Protein 3FAC (pdb70)

InterPro domains:
  IPR006913 CENP-V/GFA domain [PF04828] (2-97)
  IPR006913 CENP-V/GFA domain [PS51891] (1-109)
  IPR011057 Mss4-like superfamily [SSF51316] (1-116)
  IPR052355 Centromere protein V-like [PTHR28620] (2-111)

Structure (mmCIF, N/CA/C/O backbone):
data_3FAC
#
_entry.id   3FAC
#
_cell.length_a   68.579
_cell.length_b   125.996
_cell.length_c   135.791
_cell.angle_alpha   90.00
_cell.angle_beta   90.00
_cell.angle_gamma   90.00
#
_symmetry.space_group_name_H-M   'P 21 21 21'
#
loop_
_entity.id
_entity.type
_entity.pdbx_description
1 polymer 'Putative uncharacterized protein'
2 water water
#
loop_
_atom_site.group_PDB
_atom_site.id
_atom_site.type_symbol
_atom_site.label_atom_id
_atom_site.label_alt_id
_atom_site.label_comp_id
_atom_site.label_asym_id
_atom_site.label_entity_id
_atom_site.label_seq_id
_atom_site.pdbx_PDB_ins_code
_atom_site.Cartn_x
_atom_site.Cartn_y
_atom_site.Cartn_z
_atom_site.occupancy
_atom_site.B_iso_or_equiv
_atom_site.auth_seq_id
_atom_site.auth_comp_id
_atom_site.auth_asym_id
_atom_site.auth_atom_id
_atom_site.pdbx_PDB_model_num
ATOM 1 N N . MET A 1 1 ? 37.686 95.132 33.875 1.00 19.12 1 MET A N 1
ATOM 2 C CA . MET A 1 1 ? 37.291 93.770 33.424 1.00 19.35 1 MET A CA 1
ATOM 3 C C . MET A 1 1 ? 38.542 93.031 32.935 1.00 19.65 1 MET A C 1
ATOM 4 O O . MET A 1 1 ? 39.235 93.491 32.024 1.00 16.20 1 MET A O 1
ATOM 9 N N . LYS A 1 2 ? 38.832 91.890 33.557 1.00 19.41 2 LYS A N 1
ATOM 10 C CA . LYS A 1 2 ? 40.007 91.093 33.214 1.00 19.33 2 LYS A CA 1
ATOM 11 C C . LYS A 1 2 ? 39.836 90.158 32.015 1.00 19.04 2 LYS A C 1
ATOM 12 O O . LYS A 1 2 ? 38.807 89.499 31.856 1.00 17.12 2 LYS A O 1
ATOM 18 N N . GLY A 1 3 ? 40.869 90.112 31.178 1.00 18.95 3 GLY A N 1
ATOM 19 C CA . GLY A 1 3 ? 40.862 89.249 30.013 1.00 18.59 3 GLY A CA 1
ATOM 20 C C . GLY A 1 3 ? 42.122 88.408 30.059 1.00 17.91 3 GLY A C 1
ATOM 21 O O . GLY A 1 3 ? 43.194 88.926 30.385 1.00 16.18 3 GLY A O 1
ATOM 22 N N . THR A 1 4 ? 42.009 87.119 29.749 1.00 15.87 4 THR A N 1
ATOM 23 C CA . THR A 1 4 ? 43.176 86.241 29.778 1.00 15.37 4 THR A CA 1
ATOM 24 C C . THR A 1 4 ? 43.075 85.121 28.755 1.00 14.61 4 THR A C 1
ATOM 25 O O . THR A 1 4 ? 42.000 84.556 28.559 1.00 13.31 4 THR A O 1
ATOM 29 N N . CYS A 1 5 ? 44.189 84.799 28.101 1.00 14.45 5 CYS A N 1
ATOM 30 C CA . CYS A 1 5 ? 44.174 83.715 27.129 1.00 14.16 5 CYS A CA 1
ATOM 31 C C . CYS A 1 5 ? 44.094 82.415 27.927 1.00 15.65 5 CYS A C 1
ATOM 32 O O . CYS A 1 5 ? 44.082 82.439 29.159 1.00 14.63 5 CYS A O 1
ATOM 35 N N . HIS A 1 6 ? 44.037 81.282 27.240 1.00 15.82 6 HIS A N 1
ATOM 36 C CA . HIS A 1 6 ? 43.942 80.013 27.944 1.00 14.86 6 HIS A CA 1
ATOM 37 C C . HIS A 1 6 ? 45.219 79.683 28.706 1.00 13.18 6 HIS A C 1
ATOM 38 O O . HIS A 1 6 ? 45.169 79.426 29.908 1.00 14.22 6 HIS A O 1
ATOM 45 N N . CYS A 1 7 ? 46.353 79.683 28.006 1.00 8.62 7 CYS A N 1
ATOM 46 C CA . CYS A 1 7 ? 47.657 79.412 28.622 1.00 7.00 7 CYS A CA 1
ATOM 47 C C . CYS A 1 7 ? 47.806 80.246 29.889 1.00 8.27 7 CYS A C 1
ATOM 48 O O . CYS A 1 7 ? 48.494 79.849 30.836 1.00 8.90 7 CYS A O 1
ATOM 51 N N . GLY A 1 8 ? 47.150 81.404 29.897 1.00 7.61 8 GLY A N 1
ATOM 52 C CA . GLY A 1 8 ? 47.225 82.295 31.039 1.00 11.54 8 GLY A CA 1
ATOM 53 C C . GLY A 1 8 ? 48.433 83.205 30.921 1.00 12.90 8 GLY A C 1
ATOM 54 O O . GLY A 1 8 ? 48.696 84.029 31.798 1.00 12.26 8 GLY A O 1
ATOM 55 N N . ALA A 1 9 ? 49.168 83.051 29.824 1.00 14.43 9 ALA A N 1
ATOM 56 C CA . ALA A 1 9 ? 50.359 83.854 29.569 1.00 16.11 9 ALA A CA 1
ATOM 57 C C . ALA A 1 9 ? 50.019 85.325 29.342 1.00 17.25 9 ALA A C 1
ATOM 58 O O . ALA A 1 9 ? 50.777 86.212 29.725 1.00 16.80 9 ALA A O 1
ATOM 60 N N . VAL A 1 10 ? 48.872 85.579 28.723 1.00 18.56 10 VAL A N 1
ATOM 61 C CA . VAL A 1 10 ? 48.471 86.947 28.423 1.00 19.27 10 VAL A CA 1
ATOM 62 C C . VAL A 1 10 ? 47.294 87.444 29.264 1.00 21.51 10 VAL A C 1
ATOM 63 O O . VAL A 1 10 ? 46.305 86.734 29.454 1.00 20.08 10 VAL A O 1
ATOM 67 N N . GLU A 1 11 ? 47.411 88.667 29.773 1.00 22.25 11 GLU A N 1
ATOM 68 C CA . GLU A 1 11 ? 46.335 89.269 30.548 1.00 23.22 11 GLU A CA 1
ATOM 69 C C . GLU A 1 11 ? 46.141 90.726 30.166 1.00 22.96 11 GLU A C 1
ATOM 70 O O . GLU A 1 11 ? 47.082 91.517 30.196 1.00 23.01 11 GLU A O 1
ATOM 76 N N . ILE A 1 12 ? 44.916 91.079 29.806 1.00 22.95 12 ILE A N 1
ATOM 77 C CA . ILE A 1 12 ? 44.618 92.451 29.443 1.00 23.14 12 ILE A CA 1
ATOM 78 C C . ILE A 1 12 ? 43.697 93.078 30.484 1.00 24.63 12 ILE A C 1
ATOM 79 O O . ILE A 1 12 ? 43.160 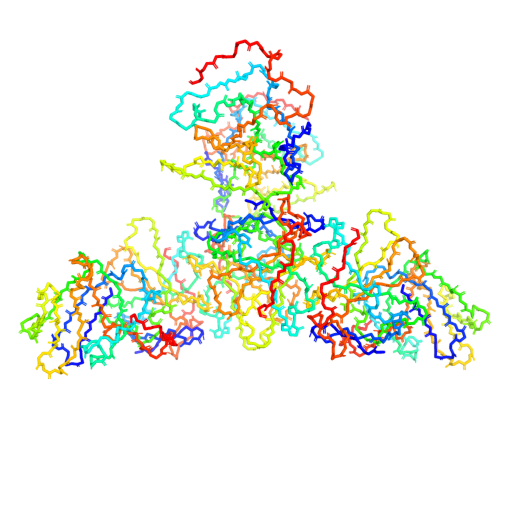92.391 31.357 1.00 25.21 12 ILE A O 1
ATOM 84 N N . GLU A 1 13 ? 43.538 94.393 30.387 1.00 26.36 13 GLU A N 1
ATOM 85 C CA . GLU A 1 13 ? 42.683 95.162 31.284 1.00 28.42 13 GLU A CA 1
ATOM 86 C C . GLU A 1 13 ? 41.910 96.068 30.335 1.00 28.19 13 GLU A C 1
ATOM 87 O O . GLU A 1 13 ? 42.447 97.066 29.856 1.00 27.56 13 GLU A O 1
ATOM 93 N N . VAL A 1 14 ? 40.658 95.723 30.049 1.00 28.28 14 VAL A N 1
ATOM 94 C CA . VAL A 1 14 ? 39.875 96.518 29.106 1.00 29.95 14 VAL A CA 1
ATOM 95 C C . VAL A 1 14 ? 38.487 96.963 29.558 1.00 30.77 14 VAL A C 1
ATOM 96 O O . VAL A 1 14 ? 37.799 96.263 30.299 1.00 31.63 14 VAL A O 1
ATOM 100 N N . GLU A 1 15 ? 38.093 98.147 29.099 1.00 32.38 15 GLU A N 1
ATOM 101 C CA . GLU A 1 15 ? 36.786 98.717 29.399 1.00 34.63 15 GLU A CA 1
ATOM 102 C C . GLU A 1 15 ? 36.011 98.726 28.089 1.00 34.73 15 GLU A C 1
ATOM 103 O O . GLU A 1 15 ? 36.428 99.371 27.125 1.00 35.23 15 GLU A O 1
ATOM 109 N N . LEU A 1 16 ? 34.893 98.009 28.049 1.00 33.87 16 LEU A N 1
ATOM 110 C CA . LEU A 1 16 ? 34.083 97.938 26.839 1.00 34.22 16 LEU A CA 1
ATOM 111 C C . LEU A 1 16 ? 33.345 99.235 26.566 1.00 35.03 16 LEU A C 1
ATOM 112 O O . LEU A 1 16 ? 32.767 99.833 27.469 1.00 35.47 16 LEU A O 1
ATOM 117 N N . LEU A 1 17 ? 33.360 99.658 25.308 1.00 35.91 17 LEU A N 1
ATOM 118 C CA . LEU A 1 17 ? 32.686 100.882 24.907 1.00 36.37 17 LEU A CA 1
ATOM 119 C C . LEU A 1 17 ? 31.200 100.843 25.232 1.00 36.42 17 LEU A C 1
ATOM 120 O O . LEU A 1 17 ? 30.700 101.683 25.977 1.00 37.75 17 LEU A O 1
ATOM 125 N N . ASN A 1 18 ? 30.495 99.870 24.667 1.00 36.94 18 ASN A N 1
ATOM 126 C CA . ASN A 1 18 ? 29.062 99.751 24.893 1.00 37.06 18 ASN A CA 1
ATOM 127 C C . ASN A 1 18 ? 28.684 98.332 25.291 1.00 36.98 18 ASN A C 1
ATOM 128 O O . ASN A 1 18 ? 27.855 97.692 24.646 1.00 37.34 18 ASN A O 1
ATOM 133 N N . GLY A 1 19 ? 29.304 97.847 26.360 1.00 37.99 19 GLY A N 1
ATOM 134 C CA . GLY A 1 19 ? 29.028 96.507 26.840 1.00 38.31 19 GLY A CA 1
ATOM 135 C C . GLY A 1 19 ? 29.046 95.443 25.762 1.00 39.14 19 GLY A C 1
ATOM 136 O O . GLY A 1 19 ? 29.817 95.516 24.803 1.00 39.93 19 GLY A O 1
ATOM 137 N N . PHE A 1 20 ? 28.179 94.451 25.925 1.00 39.93 20 PHE A N 1
ATOM 138 C CA . PHE A 1 20 ? 28.068 93.338 24.989 1.00 41.11 20 PHE A CA 1
ATOM 139 C C . PHE A 1 20 ? 26.903 93.559 24.039 1.00 40.97 20 PHE A C 1
ATOM 140 O O . PHE A 1 20 ? 26.670 92.766 23.129 1.00 40.29 20 PHE A O 1
ATOM 148 N N . ALA A 1 21 ? 26.179 94.648 24.262 1.00 42.29 21 ALA A N 1
ATOM 149 C CA . ALA A 1 21 ? 25.025 94.994 23.448 1.00 43.87 21 ALA A CA 1
ATOM 150 C C . ALA A 1 21 ? 25.265 94.854 21.948 1.00 44.71 21 ALA A C 1
ATOM 151 O O . ALA A 1 21 ? 24.349 94.506 21.203 1.00 45.72 21 ALA A O 1
ATOM 153 N N . ASP A 1 22 ? 26.491 95.117 21.505 1.00 46.03 22 ASP A N 1
ATOM 154 C CA . ASP A 1 22 ? 26.803 95.034 20.082 1.00 48.44 22 ASP A CA 1
ATOM 155 C C . ASP A 1 22 ? 27.819 93.967 19.687 1.00 48.30 22 ASP A C 1
ATOM 156 O O . ASP A 1 22 ? 28.556 94.142 18.717 1.00 48.18 22 ASP A O 1
ATOM 161 N N . ALA A 1 23 ? 27.855 92.862 20.425 1.00 48.53 23 ALA A N 1
ATOM 162 C CA . ALA A 1 23 ? 28.783 91.777 20.116 1.00 48.73 23 ALA A CA 1
ATOM 163 C C . ALA A 1 23 ? 28.364 91.116 18.803 1.00 48.77 23 ALA A C 1
ATOM 164 O O . ALA A 1 23 ? 27.335 90.445 18.737 1.00 48.29 23 ALA A O 1
ATOM 166 N N . ARG A 1 24 ? 29.168 91.310 17.762 1.00 49.49 24 ARG A N 1
ATOM 167 C CA . ARG A 1 24 ? 28.868 90.748 16.447 1.00 49.95 24 ARG A CA 1
ATOM 168 C C . ARG A 1 24 ? 29.850 89.647 16.044 1.00 48.43 24 ARG A C 1
ATOM 169 O O . ARG A 1 24 ? 30.497 89.037 16.896 1.00 48.17 24 ARG A O 1
ATOM 177 N N . ARG A 1 25 ? 29.963 89.406 14.739 1.00 46.82 25 ARG A N 1
ATOM 178 C CA . ARG A 1 25 ? 30.852 88.368 14.221 1.00 44.33 25 ARG A CA 1
ATOM 179 C C . ARG A 1 25 ? 31.225 88.589 12.755 1.00 42.09 25 ARG A C 1
ATOM 180 O O . ARG A 1 25 ? 30.464 88.221 11.863 1.00 43.34 25 ARG A O 1
ATOM 188 N N . CYS A 1 26 ? 32.388 89.186 12.502 1.00 38.92 26 CYS A N 1
ATOM 189 C CA . CYS A 1 26 ? 32.834 89.416 11.128 1.00 35.25 26 CYS A CA 1
ATOM 190 C C . CYS A 1 26 ? 32.924 88.047 10.464 1.00 35.56 26 CYS A C 1
ATOM 191 O O . CYS A 1 26 ? 33.398 87.089 11.073 1.00 35.28 26 CYS A O 1
ATOM 194 N N . ASP A 1 27 ? 32.451 87.945 9.228 1.00 35.09 27 ASP A N 1
ATOM 195 C CA . ASP A 1 27 ? 32.500 86.670 8.528 1.00 34.48 27 ASP A CA 1
ATOM 196 C C . ASP A 1 27 ? 33.443 86.720 7.333 1.00 33.57 27 ASP A C 1
ATOM 197 O O . ASP A 1 27 ? 33.335 85.907 6.418 1.00 33.76 27 ASP A O 1
ATOM 202 N N . CYS A 1 28 ? 34.366 87.679 7.342 1.00 32.00 28 CYS A N 1
ATOM 203 C CA . CYS A 1 28 ? 35.331 87.795 6.257 1.00 30.51 28 CYS A CA 1
ATOM 204 C C . CYS A 1 28 ? 36.197 86.532 6.253 1.00 30.73 28 CYS A C 1
ATOM 205 O O . CYS A 1 28 ? 36.113 85.715 7.174 1.00 31.26 28 CYS A O 1
ATOM 208 N N . SER A 1 29 ? 37.025 86.368 5.226 1.00 29.87 29 SER A N 1
ATOM 209 C CA . SER A 1 29 ? 37.875 85.183 5.125 1.00 28.31 29 SER A CA 1
ATOM 210 C C . SER A 1 29 ? 38.684 84.895 6.394 1.00 27.09 29 SER A C 1
ATOM 211 O O . SER A 1 29 ? 38.911 83.736 6.738 1.00 26.60 29 SER A O 1
ATOM 214 N N . PHE A 1 30 ? 39.113 85.943 7.090 1.00 25.13 30 PHE A N 1
ATOM 215 C CA . PHE A 1 30 ? 39.897 85.767 8.307 1.00 24.55 30 PHE A CA 1
ATOM 216 C C . PHE A 1 30 ? 39.040 85.586 9.559 1.00 24.90 30 PHE A C 1
ATOM 217 O O . PHE A 1 30 ? 39.196 84.605 10.289 1.00 25.58 30 PHE A O 1
ATOM 225 N N . CYS A 1 31 ? 38.141 86.529 9.810 1.00 24.23 31 CYS A N 1
ATOM 226 C CA . CYS A 1 31 ? 37.292 86.458 10.991 1.00 24.43 31 CYS A CA 1
ATOM 227 C C . CYS A 1 31 ? 36.474 85.171 11.038 1.00 24.35 31 CYS A C 1
ATOM 228 O O . CYS A 1 31 ? 36.279 84.593 12.106 1.00 21.10 31 CYS A O 1
ATOM 231 N N . ARG A 1 32 ? 36.003 84.714 9.882 1.00 25.40 32 ARG A N 1
ATOM 232 C CA . ARG A 1 32 ? 35.222 83.485 9.829 1.00 24.99 32 ARG A CA 1
ATOM 233 C C . ARG A 1 32 ? 36.082 82.341 10.351 1.00 25.06 32 ARG A C 1
ATOM 234 O O . ARG A 1 32 ? 35.569 81.380 10.930 1.00 24.39 32 ARG A O 1
ATOM 242 N N . ARG A 1 33 ? 37.391 82.446 10.132 1.00 23.93 33 ARG A N 1
ATOM 243 C CA . ARG A 1 33 ? 38.332 81.429 10.591 1.00 23.67 33 ARG A CA 1
ATOM 244 C C . ARG A 1 33 ? 38.640 81.568 12.087 1.00 23.37 33 ARG A C 1
ATOM 245 O O . ARG A 1 33 ? 38.907 80.573 12.760 1.00 21.80 33 ARG A O 1
ATOM 253 N N . ARG A 1 34 ? 38.612 82.796 12.602 1.00 23.79 34 ARG A N 1
ATOM 254 C CA . ARG A 1 34 ? 38.839 83.033 14.029 1.00 24.35 34 ARG A CA 1
ATOM 255 C C . ARG A 1 34 ? 37.681 82.357 14.762 1.00 25.16 34 ARG A C 1
ATOM 256 O O . ARG A 1 34 ? 37.885 81.488 15.609 1.00 25.83 34 ARG A O 1
ATOM 264 N N . GLY A 1 35 ? 36.463 82.784 14.424 1.00 25.26 35 GLY A N 1
ATOM 265 C CA . GLY A 1 35 ? 35.262 82.227 15.022 1.00 25.98 35 GLY A CA 1
ATOM 266 C C . GLY A 1 35 ? 34.797 82.890 16.307 1.00 26.30 35 GLY A C 1
ATOM 267 O O . GLY A 1 35 ? 33.744 82.541 16.847 1.00 26.63 35 GLY A O 1
ATOM 268 N N . ALA A 1 36 ? 35.564 83.859 16.794 1.00 25.98 36 ALA A N 1
ATOM 269 C CA . ALA A 1 36 ? 35.228 84.542 18.036 1.00 25.02 36 ALA A CA 1
ATOM 270 C C . ALA A 1 36 ? 34.160 85.624 17.913 1.00 24.42 36 ALA A C 1
ATOM 271 O O . ALA A 1 36 ? 33.862 86.106 16.824 1.00 23.82 36 ALA A O 1
ATOM 273 N N . ILE A 1 37 ? 33.584 85.984 19.055 1.00 26.05 37 ILE A N 1
ATOM 274 C CA . ILE A 1 37 ? 32.570 87.030 19.145 1.00 25.80 37 ILE A CA 1
ATOM 275 C C . ILE A 1 37 ? 33.293 88.228 19.751 1.00 26.61 37 ILE A C 1
ATOM 276 O O . ILE A 1 37 ? 33.873 88.122 20.833 1.00 27.26 37 ILE A O 1
ATOM 281 N N . ALA A 1 38 ? 33.269 89.363 19.061 1.00 26.52 38 ALA A N 1
ATOM 282 C CA . ALA A 1 38 ? 33.958 90.546 19.555 1.00 26.83 38 ALA A CA 1
ATOM 283 C C . ALA A 1 38 ? 33.051 91.656 20.083 1.00 27.98 38 ALA A C 1
ATOM 284 O O . ALA A 1 38 ? 31.839 91.658 19.856 1.00 26.79 38 ALA A O 1
ATOM 286 N N . ALA A 1 39 ? 33.671 92.590 20.799 1.00 29.14 39 ALA A N 1
ATOM 287 C CA . ALA A 1 39 ? 33.005 93.753 21.379 1.00 29.12 39 ALA A CA 1
ATOM 288 C C . ALA A 1 39 ? 34.020 94.890 21.292 1.00 29.70 39 ALA A C 1
ATOM 289 O O . ALA A 1 39 ? 35.214 94.666 21.474 1.00 29.64 39 ALA A O 1
ATOM 291 N N . THR A 1 40 ? 33.551 96.102 21.017 1.00 30.38 40 THR A N 1
ATOM 292 C CA . THR A 1 40 ? 34.440 97.254 20.867 1.00 32.29 40 THR A CA 1
ATOM 293 C C . THR A 1 40 ? 35.046 97.807 22.161 1.00 32.77 40 THR A C 1
ATOM 294 O O . THR A 1 40 ? 34.578 97.511 23.258 1.00 31.75 40 THR A O 1
ATOM 298 N N . ALA A 1 41 ? 36.100 98.609 22.009 1.00 33.68 41 ALA A N 1
ATOM 299 C CA . ALA A 1 41 ? 36.788 99.245 23.129 1.00 34.37 41 ALA A CA 1
ATOM 300 C C . ALA A 1 41 ? 37.727 100.347 22.626 1.00 35.38 41 ALA A C 1
ATOM 301 O O . ALA A 1 41 ? 38.539 100.117 21.733 1.00 34.56 41 ALA A O 1
ATOM 303 N N . ARG A 1 42 ? 37.610 101.544 23.197 1.00 36.38 42 ARG A N 1
ATOM 304 C CA . ARG A 1 42 ? 38.460 102.665 22.800 1.00 37.64 42 ARG A CA 1
ATOM 305 C C . ARG A 1 42 ? 39.928 102.306 23.018 1.00 37.94 42 ARG A C 1
ATOM 306 O O . ARG A 1 42 ? 40.253 101.532 23.919 1.00 37.75 42 ARG A O 1
ATOM 314 N N . LEU A 1 43 ? 40.809 102.873 22.197 1.00 37.57 43 LEU A N 1
ATOM 315 C CA . LEU A 1 43 ? 42.244 102.617 22.313 1.00 37.31 43 LEU A CA 1
ATOM 316 C C . LEU A 1 43 ? 42.745 102.873 23.726 1.00 36.58 43 LEU A C 1
ATOM 317 O O . LEU A 1 43 ? 43.553 102.110 24.258 1.00 36.69 43 LEU A O 1
ATOM 322 N N . SER A 1 44 ? 42.268 103.959 24.325 1.00 35.08 44 SER A N 1
ATOM 323 C CA . SER A 1 44 ? 42.673 104.325 25.676 1.00 33.18 44 SER A CA 1
ATOM 324 C C . SER A 1 44 ? 41.948 103.532 26.763 1.00 31.60 44 SER A C 1
ATOM 325 O O . SER A 1 44 ? 42.068 103.844 27.947 1.00 31.36 44 SER A O 1
ATOM 328 N N . ASP A 1 45 ? 41.198 102.506 26.366 1.00 29.27 45 ASP A N 1
ATOM 329 C CA . ASP A 1 45 ? 40.489 101.682 27.338 1.00 28.37 45 ASP A CA 1
ATOM 330 C C . ASP A 1 45 ? 41.068 100.272 27.446 1.00 27.35 45 ASP A C 1
ATOM 331 O O . ASP A 1 45 ? 40.600 99.468 28.250 1.00 26.85 45 ASP A O 1
ATOM 336 N N . LEU A 1 46 ? 42.087 99.971 26.646 1.00 24.57 46 LEU A N 1
ATOM 337 C CA . LEU A 1 46 ? 42.700 98.646 26.676 1.00 23.64 46 LEU A CA 1
ATOM 338 C C . LEU A 1 46 ? 44.175 98.707 27.070 1.00 23.29 46 LEU A C 1
ATOM 339 O O . LEU A 1 46 ? 44.957 99.469 26.504 1.00 23.91 46 LEU A O 1
ATOM 344 N N . ARG A 1 47 ? 44.546 97.883 28.043 1.00 23.26 47 ARG A N 1
ATOM 345 C CA . ARG A 1 47 ? 45.910 97.840 28.542 1.00 23.96 47 ARG A CA 1
ATOM 346 C C . ARG A 1 47 ? 46.392 96.396 28.722 1.00 23.00 47 ARG A C 1
ATOM 347 O O . ARG A 1 47 ? 45.751 95.601 29.406 1.00 23.49 47 ARG A O 1
ATOM 355 N N . VAL A 1 48 ? 47.518 96.064 28.098 1.00 22.84 48 VAL A N 1
ATOM 356 C CA . VAL A 1 48 ? 48.096 94.727 28.202 1.00 21.16 48 VAL A CA 1
ATOM 357 C C . VAL A 1 48 ? 48.816 94.602 29.544 1.00 22.27 48 VAL A C 1
ATOM 358 O O . VAL A 1 48 ? 49.881 95.181 29.748 1.00 21.66 48 VAL A O 1
ATOM 362 N N . VAL A 1 49 ? 48.222 93.839 30.456 1.00 23.14 49 VAL A N 1
ATOM 363 C CA . VAL A 1 49 ? 48.771 93.648 31.795 1.00 23.51 49 VAL A CA 1
ATOM 364 C C . VAL A 1 49 ? 50.050 92.813 31.815 1.00 25.18 49 VAL A C 1
ATOM 365 O O . VAL A 1 49 ? 51.049 93.210 32.421 1.00 25.05 49 VAL A O 1
ATOM 369 N N . ARG A 1 50 ? 50.016 91.655 31.163 1.00 25.3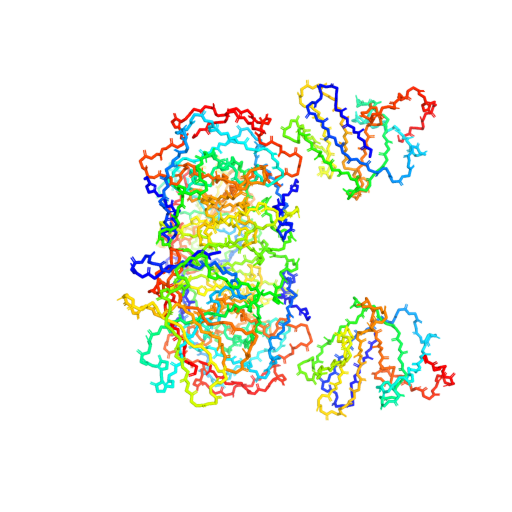9 50 ARG A N 1
ATOM 370 C CA . ARG A 1 50 ? 51.181 90.784 31.105 1.00 25.65 50 ARG A CA 1
ATOM 371 C C . ARG A 1 50 ? 51.134 89.892 29.868 1.00 26.24 50 ARG A C 1
ATOM 372 O O . ARG A 1 50 ? 50.065 89.639 29.309 1.00 25.98 50 ARG A O 1
ATOM 380 N N . GLY A 1 51 ? 52.302 89.418 29.448 1.00 25.56 51 GLY A N 1
ATOM 381 C CA . GLY A 1 51 ? 52.376 88.544 28.295 1.00 25.95 51 GLY A CA 1
ATOM 382 C C . GLY A 1 51 ? 52.569 89.255 26.974 1.00 25.89 51 GLY A C 1
ATOM 383 O O . GLY A 1 51 ? 52.410 88.651 25.917 1.00 27.16 51 GLY A O 1
ATOM 384 N N . ALA A 1 52 ? 52.909 90.537 27.021 1.00 26.03 52 ALA A N 1
ATOM 385 C CA . ALA A 1 52 ? 53.121 91.299 25.794 1.00 27.07 52 ALA A CA 1
ATOM 386 C C . ALA A 1 52 ? 54.150 90.616 24.892 1.00 27.26 52 ALA A C 1
ATOM 387 O O . ALA A 1 52 ? 54.055 90.685 23.670 1.00 28.26 52 ALA A O 1
ATOM 389 N N . GLU A 1 53 ? 55.124 89.946 25.499 1.00 27.22 53 GLU A N 1
ATOM 390 C CA . GLU A 1 53 ? 56.167 89.262 24.744 1.00 26.30 53 GLU A CA 1
ATOM 391 C C . GLU A 1 53 ? 55.718 87.912 24.190 1.00 26.01 53 GLU A C 1
ATOM 392 O O . GLU A 1 53 ? 56.396 87.329 23.344 1.00 25.11 53 GLU A O 1
ATOM 398 N N . ASN A 1 54 ? 54.580 87.418 24.667 1.00 25.11 54 ASN A N 1
ATOM 399 C CA . ASN A 1 54 ? 54.068 86.122 24.232 1.00 22.29 54 ASN A CA 1
ATOM 400 C C . ASN A 1 54 ? 52.951 86.240 23.201 1.00 21.64 54 ASN A C 1
ATOM 401 O O . ASN A 1 54 ? 52.347 85.241 22.813 1.00 20.86 54 ASN A O 1
ATOM 406 N N . LEU A 1 55 ? 52.679 87.463 22.756 1.00 19.46 55 LEU A N 1
ATOM 407 C CA . LEU A 1 55 ? 51.639 87.691 21.762 1.00 17.04 55 LEU A CA 1
ATOM 408 C C . LEU A 1 55 ? 52.193 87.774 20.349 1.00 16.06 55 LEU A C 1
ATOM 409 O O . LEU A 1 55 ? 53.292 88.274 20.130 1.00 15.04 55 LEU A O 1
ATOM 414 N N . THR A 1 56 ? 51.423 87.275 19.387 1.00 15.36 56 THR A N 1
ATOM 415 C CA . THR A 1 56 ? 51.832 87.313 17.992 1.00 14.41 56 THR A CA 1
ATOM 416 C C . THR A 1 56 ? 50.981 88.304 17.214 1.00 15.43 56 THR A C 1
ATOM 417 O O . THR A 1 56 ? 49.764 88.386 17.397 1.00 17.96 56 THR A O 1
ATOM 421 N N . LEU A 1 57 ? 51.634 89.061 16.345 1.00 15.73 57 LEU A N 1
ATOM 422 C CA . LEU A 1 57 ? 50.958 90.059 15.534 1.00 15.61 57 LEU A CA 1
ATOM 423 C C . LEU A 1 57 ? 50.732 89.534 14.127 1.00 15.79 57 LEU A C 1
ATOM 424 O O . LEU A 1 57 ? 51.640 88.984 13.502 1.00 16.62 57 LEU A O 1
ATOM 429 N N . TYR A 1 58 ? 49.515 89.703 13.633 1.00 16.06 58 TYR A N 1
ATOM 430 C CA . TYR A 1 58 ? 49.185 89.261 12.292 1.00 16.58 58 TYR A CA 1
ATOM 431 C C . TYR A 1 58 ? 48.512 90.375 11.509 1.00 17.64 58 TYR A C 1
ATOM 432 O O . TYR A 1 58 ? 47.531 90.963 11.964 1.00 16.02 58 TYR A O 1
ATOM 441 N N . GLN A 1 59 ? 49.055 90.655 10.328 1.00 19.37 59 GLN A N 1
ATOM 442 C CA . GLN A 1 59 ? 48.528 91.688 9.444 1.00 21.29 59 GLN A CA 1
ATOM 443 C C . GLN A 1 59 ? 48.353 91.113 8.045 1.00 23.28 59 GLN A C 1
ATOM 444 O O . GLN A 1 59 ? 49.070 90.191 7.656 1.00 25.01 59 GLN A O 1
ATOM 450 N N . PHE A 1 60 ? 47.407 91.660 7.290 1.00 25.13 60 PHE A N 1
ATOM 451 C CA . PHE A 1 60 ? 47.170 91.197 5.929 1.00 26.27 60 PHE A CA 1
ATOM 452 C C . PHE A 1 60 ? 46.352 92.204 5.124 1.00 28.14 60 PHE A C 1
ATOM 453 O O . PHE A 1 60 ? 45.848 93.185 5.671 1.00 28.17 60 PHE A O 1
ATOM 461 N N . GLY A 1 61 ? 46.234 91.957 3.822 1.00 29.95 61 GLY A N 1
ATOM 462 C CA . GLY A 1 61 ? 45.477 92.848 2.960 1.00 32.95 61 GLY A CA 1
ATOM 463 C C . GLY A 1 61 ? 46.004 94.267 3.019 1.00 35.71 61 GLY A C 1
ATOM 464 O O . GLY A 1 61 ? 47.103 94.552 2.537 1.00 35.19 61 GLY A O 1
ATOM 465 N N . THR A 1 62 ? 45.222 95.161 3.614 1.00 37.71 62 THR A N 1
ATOM 466 C CA . THR A 1 62 ? 45.627 96.555 3.745 1.00 39.59 62 THR A CA 1
ATOM 467 C C . THR A 1 62 ? 46.639 96.702 4.875 1.00 40.69 62 THR A C 1
ATOM 468 O O . THR A 1 62 ? 47.258 97.753 5.027 1.00 40.36 62 THR A O 1
ATOM 472 N N . ARG A 1 63 ? 46.807 95.641 5.660 1.00 41.50 63 ARG A N 1
ATOM 473 C CA . ARG A 1 63 ? 47.734 95.654 6.788 1.00 42.72 63 ARG A CA 1
ATOM 474 C C . ARG A 1 63 ? 47.359 96.785 7.737 1.00 42.07 63 ARG A C 1
ATOM 475 O O . ARG A 1 63 ? 48.196 97.296 8.484 1.00 42.22 63 ARG A O 1
ATOM 483 N N . THR A 1 64 ? 46.087 97.169 7.691 1.00 41.26 64 THR A N 1
ATOM 484 C CA . THR A 1 64 ? 45.562 98.230 8.540 1.00 41.30 64 THR A CA 1
ATOM 485 C C . THR A 1 64 ? 45.215 97.629 9.895 1.00 39.77 64 THR A C 1
ATOM 486 O O . THR A 1 64 ? 45.719 98.063 10.934 1.00 40.53 64 THR A O 1
ATOM 490 N N . ALA A 1 65 ? 44.349 96.622 9.869 1.00 36.69 65 ALA A N 1
ATOM 491 C CA . ALA A 1 65 ? 43.922 95.945 11.081 1.00 33.55 65 ALA A CA 1
ATOM 492 C C . ALA A 1 65 ? 45.090 95.200 11.714 1.00 31.74 65 ALA A C 1
ATOM 493 O O . ALA A 1 65 ? 45.930 94.625 11.018 1.00 32.53 65 ALA A O 1
ATOM 495 N N . LYS A 1 66 ? 45.143 95.223 13.040 1.00 29.64 66 LYS A N 1
ATOM 496 C CA . LYS A 1 66 ? 46.199 94.540 13.772 1.00 28.51 66 LYS A CA 1
ATOM 497 C C . LYS A 1 66 ? 45.555 93.440 14.606 1.00 26.39 66 LYS A C 1
ATOM 498 O O . LYS A 1 66 ? 44.718 93.712 15.465 1.00 25.99 66 LYS A O 1
ATOM 504 N N . HIS A 1 67 ? 45.948 92.198 14.348 1.00 22.34 67 HIS A N 1
ATOM 505 C CA . HIS A 1 67 ? 45.392 91.061 15.063 1.00 19.13 67 HIS A CA 1
ATOM 506 C C . HIS A 1 67 ? 46.449 90.427 15.964 1.00 18.21 67 HIS A C 1
ATOM 507 O O . HIS A 1 67 ? 47.554 90.142 15.516 1.00 18.34 67 HIS A O 1
ATOM 514 N N . TRP A 1 68 ? 46.117 90.212 17.233 1.00 17.50 68 TRP A N 1
ATOM 515 C CA . TRP A 1 68 ? 47.065 89.596 18.156 1.00 16.04 68 TRP A CA 1
ATOM 516 C C . TRP A 1 68 ? 46.516 88.283 18.690 1.00 15.98 68 TRP A C 1
ATOM 517 O O . TRP A 1 68 ? 45.306 88.130 18.860 1.00 15.79 68 TRP A O 1
ATOM 528 N N . PHE A 1 69 ? 47.411 87.335 18.946 1.00 15.28 69 PHE A N 1
ATOM 529 C CA . PHE A 1 69 ? 47.020 86.042 19.492 1.00 15.04 69 PHE A CA 1
ATOM 530 C C . PHE A 1 69 ? 48.185 85.454 20.276 1.00 14.90 69 PHE A C 1
ATOM 531 O O . PHE A 1 69 ? 49.348 85.661 19.929 1.00 13.87 69 PHE A O 1
ATOM 539 N N . CYS A 1 70 ? 47.864 84.745 21.351 1.00 14.96 70 CYS A N 1
ATOM 540 C CA . CYS A 1 70 ? 48.869 84.125 22.205 1.00 15.47 70 CYS A CA 1
ATOM 541 C C . CYS A 1 70 ? 49.644 83.040 21.454 1.00 16.00 70 CYS A C 1
ATOM 542 O O . CYS A 1 70 ? 49.050 82.118 20.909 1.00 16.91 70 CYS A O 1
ATOM 545 N N . ARG A 1 71 ? 50.970 83.145 21.435 1.00 16.75 71 ARG A N 1
ATOM 546 C CA . ARG A 1 71 ? 51.806 82.173 20.722 1.00 17.14 71 ARG A CA 1
ATOM 547 C C . ARG A 1 71 ? 51.780 80.772 21.330 1.00 15.70 71 ARG A C 1
ATOM 548 O O . ARG A 1 71 ? 52.122 79.796 20.663 1.00 15.75 71 ARG A O 1
ATOM 556 N N . THR A 1 72 ? 51.366 80.670 22.589 1.00 13.71 72 THR A N 1
ATOM 557 C CA . THR A 1 72 ? 51.335 79.382 23.270 1.00 11.88 72 THR A CA 1
ATOM 558 C C . THR A 1 72 ? 50.027 78.619 23.093 1.00 12.00 72 THR A C 1
ATOM 559 O O . THR A 1 72 ? 50.031 77.487 22.605 1.00 10.36 72 THR A O 1
ATOM 563 N N . CYS A 1 73 ? 48.914 79.229 23.494 1.00 11.08 73 CYS A N 1
ATOM 564 C CA . CYS A 1 73 ? 47.621 78.572 23.379 1.00 9.96 73 CYS A CA 1
ATOM 565 C C . CYS A 1 73 ? 46.889 78.927 22.081 1.00 9.59 73 CYS A C 1
ATOM 566 O O . CYS A 1 73 ? 45.845 78.351 21.761 1.00 8.84 73 CYS A O 1
ATOM 569 N N . GLY A 1 74 ? 47.443 79.874 21.334 1.00 6.37 74 GLY A N 1
ATOM 570 C CA . GLY A 1 74 ? 46.840 80.271 20.073 1.00 6.90 74 GLY A CA 1
ATOM 571 C C . GLY A 1 74 ? 45.536 81.035 20.194 1.00 7.17 74 GLY A C 1
ATOM 572 O O . GLY A 1 74 ? 44.877 81.293 19.188 1.00 5.41 74 GLY A O 1
ATOM 573 N N . ILE A 1 75 ? 45.164 81.415 21.415 1.00 9.10 75 ILE A N 1
ATOM 574 C CA . ILE A 1 75 ? 43.915 82.140 21.637 1.00 9.39 75 ILE A CA 1
ATOM 575 C C . ILE A 1 75 ? 43.947 83.613 21.239 1.00 11.40 75 ILE A C 1
ATOM 576 O O . ILE A 1 75 ? 44.800 84.380 21.684 1.00 11.87 75 ILE A O 1
ATOM 581 N N . TYR A 1 76 ? 42.999 83.997 20.396 1.00 13.33 76 TYR A N 1
ATOM 582 C CA . TYR A 1 76 ? 42.874 85.375 19.934 1.00 15.16 76 TYR A CA 1
ATOM 583 C C . TYR A 1 76 ? 42.394 86.272 21.080 1.00 15.60 76 TYR A C 1
ATOM 584 O O . TYR A 1 76 ? 41.295 86.087 21.601 1.00 15.20 76 TYR A O 1
ATOM 593 N N . THR A 1 77 ? 43.219 87.240 21.465 1.00 16.31 77 THR A N 1
ATOM 594 C CA . THR A 1 77 ? 42.872 88.156 22.549 1.00 18.73 77 THR A CA 1
ATOM 595 C C . THR A 1 77 ? 42.105 89.383 22.060 1.00 19.39 77 THR A C 1
ATOM 596 O O . THR A 1 77 ? 40.940 89.584 22.414 1.00 20.04 77 THR A O 1
ATOM 600 N N . HIS A 1 78 ? 42.765 90.202 21.248 1.00 19.88 78 HIS A N 1
ATOM 601 C CA . HIS A 1 78 ? 42.161 91.425 20.728 1.00 21.51 78 HIS A CA 1
ATOM 602 C C . HIS A 1 78 ? 42.809 91.839 19.410 1.00 23.19 78 HIS A C 1
ATOM 603 O O . HIS A 1 78 ? 43.803 91.251 18.986 1.00 22.72 78 HIS A O 1
ATOM 610 N N . HIS A 1 79 ? 42.244 92.862 18.775 1.00 25.92 79 HIS A N 1
ATOM 611 C CA . HIS A 1 79 ? 42.776 93.373 17.517 1.00 28.87 79 HIS A CA 1
ATOM 612 C C . HIS A 1 79 ? 42.360 94.819 17.290 1.00 31.76 79 HIS A C 1
ATOM 613 O O . HIS A 1 79 ? 41.355 95.279 17.828 1.00 32.05 79 HIS A O 1
ATOM 620 N N . GLN A 1 80 ? 43.143 95.533 16.491 1.00 35.75 80 GLN A N 1
ATOM 621 C CA . GLN A 1 80 ? 42.843 96.921 16.179 1.00 38.68 80 GLN A CA 1
ATOM 622 C C . GLN A 1 80 ? 42.071 96.955 14.867 1.00 40.50 80 GLN A C 1
ATOM 623 O O . GLN A 1 80 ? 42.658 96.846 13.791 1.00 39.58 80 GLN A O 1
ATOM 629 N N . ARG A 1 81 ? 40.752 97.097 14.973 1.00 43.40 81 ARG A N 1
ATOM 630 C CA . ARG A 1 81 ? 39.869 97.142 13.814 1.00 45.75 81 ARG A CA 1
ATOM 631 C C . ARG A 1 81 ? 40.465 97.891 12.628 1.00 47.65 81 ARG A C 1
ATOM 632 O O . ARG A 1 81 ? 41.293 98.795 12.789 1.00 47.56 81 ARG A O 1
ATOM 640 N N . ARG A 1 82 ? 40.039 97.510 11.428 1.00 48.82 82 ARG A N 1
ATOM 641 C CA . ARG A 1 82 ? 40.528 98.139 10.207 1.00 50.16 82 ARG A CA 1
ATOM 642 C C . ARG A 1 82 ? 39.571 99.224 9.725 1.00 49.87 82 ARG A C 1
ATOM 643 O O . ARG A 1 82 ? 39.928 100.053 8.888 1.00 49.69 82 ARG A O 1
ATOM 651 N N . SER A 1 83 ? 38.353 99.212 10.258 1.00 49.09 83 SER A N 1
ATOM 652 C CA . SER A 1 83 ? 37.391 100.276 9.995 1.00 48.93 83 SER A CA 1
ATOM 653 C C . SER A 1 83 ? 37.636 101.477 10.903 1.00 49.28 83 SER A C 1
ATOM 654 O O . SER A 1 83 ? 37.479 102.624 10.486 1.00 49.05 83 SER A O 1
ATOM 657 N N . ASN A 1 84 ? 38.020 101.204 12.146 1.00 20.00 84 ASN A N 1
ATOM 658 C CA . ASN A 1 84 ? 38.293 102.261 13.112 1.00 20.00 84 ASN A CA 1
ATOM 659 C C . ASN A 1 84 ? 39.611 102.041 13.848 1.00 20.00 84 ASN A C 1
ATOM 660 O O . ASN A 1 84 ? 39.686 101.241 14.780 1.00 48.81 84 ASN A O 1
ATOM 665 N N . PRO A 1 85 ? 40.647 102.757 13.423 1.00 49.06 85 PRO A N 1
ATOM 666 C CA . PRO A 1 85 ? 41.960 102.678 14.077 1.00 49.43 85 PRO A CA 1
ATOM 667 C C . PRO A 1 85 ? 41.985 103.138 15.539 1.00 49.15 85 PRO A C 1
ATOM 668 O O . PRO A 1 85 ? 43.016 103.045 16.209 1.00 48.70 85 PRO A O 1
ATOM 672 N N . GLU A 1 86 ? 40.852 103.636 16.027 1.00 48.75 86 GLU A N 1
ATOM 673 C CA . GLU A 1 86 ? 40.751 104.097 17.408 1.00 47.33 86 GLU A CA 1
ATOM 674 C C . GLU A 1 86 ? 39.970 103.102 18.258 1.00 45.63 86 GLU A C 1
ATOM 675 O O . GLU A 1 86 ? 39.567 103.410 19.378 1.00 45.71 86 GLU A O 1
ATOM 681 N N . GLU A 1 87 ? 39.753 101.909 17.718 1.00 43.73 87 GLU A N 1
ATOM 682 C CA . GLU A 1 87 ? 39.022 100.879 18.442 1.00 42.09 87 GLU A CA 1
ATOM 683 C C . GLU A 1 87 ? 39.774 99.557 18.472 1.00 40.00 87 GLU A C 1
ATOM 684 O O . GLU A 1 87 ? 40.711 99.331 17.708 1.00 39.46 87 GLU A O 1
ATOM 690 N N . TYR A 1 88 ? 39.334 98.686 19.368 1.00 37.72 88 TYR A N 1
ATOM 691 C CA . TYR A 1 88 ? 39.908 97.365 19.522 1.00 35.96 88 TYR A CA 1
ATOM 692 C C . TYR A 1 88 ? 38.750 96.383 19.475 1.00 34.82 88 TYR A C 1
ATOM 693 O O . TYR A 1 88 ? 37.638 96.710 19.882 1.00 35.79 88 TYR A O 1
ATOM 702 N N . GLY A 1 89 ? 39.013 95.188 18.966 1.00 32.29 89 GLY A N 1
ATOM 703 C CA . GLY A 1 89 ? 37.997 94.159 18.922 1.00 29.04 89 GLY A CA 1
ATOM 704 C C . GLY A 1 89 ? 38.481 93.147 19.936 1.00 27.29 89 GLY A C 1
ATOM 705 O O . GLY A 1 89 ? 39.573 92.603 19.785 1.00 28.30 89 GLY A O 1
ATOM 706 N N . VAL A 1 90 ? 37.693 92.900 20.977 1.00 25.49 90 VAL A N 1
ATOM 707 C CA . VAL A 1 90 ? 38.097 91.963 22.018 1.00 22.34 90 VAL A CA 1
ATOM 708 C C . VAL A 1 90 ? 37.328 90.650 21.997 1.00 22.02 90 VAL A C 1
ATOM 709 O O . VAL A 1 90 ? 36.126 90.622 21.728 1.00 23.28 90 VAL A O 1
ATOM 713 N N . ASN A 1 91 ? 38.037 89.565 22.288 1.00 19.47 91 ASN A N 1
ATOM 714 C CA . ASN A 1 91 ? 37.446 88.234 22.339 1.00 18.24 91 ASN A CA 1
ATOM 715 C C . ASN A 1 91 ? 36.638 88.150 23.647 1.00 18.31 91 ASN A C 1
ATOM 716 O O . ASN A 1 91 ? 37.217 88.062 24.734 1.00 17.35 91 ASN A O 1
ATOM 721 N N . VAL A 1 92 ? 35.311 88.182 23.541 1.00 16.36 92 VAL A N 1
ATOM 722 C CA . VAL A 1 92 ? 34.447 88.121 24.723 1.00 16.89 92 VAL A CA 1
ATOM 723 C C . VAL A 1 92 ? 34.713 86.894 25.602 1.00 15.52 92 VAL A C 1
ATOM 724 O O . VAL A 1 92 ? 34.576 86.954 26.822 1.00 14.53 92 VAL A O 1
ATOM 728 N N . ALA A 1 93 ? 35.100 85.787 24.978 1.00 13.97 93 ALA A N 1
ATOM 729 C CA . ALA A 1 93 ? 35.357 84.557 25.710 1.00 12.27 93 ALA A CA 1
ATOM 730 C C . ALA A 1 93 ? 36.564 84.613 26.641 1.00 11.19 93 ALA A C 1
ATOM 731 O O . ALA A 1 93 ? 36.702 83.771 27.525 1.00 12.81 93 ALA A O 1
ATOM 733 N N . ILE A 1 94 ? 37.450 85.583 26.454 1.00 8.71 94 ILE A N 1
ATOM 734 C CA . ILE A 1 94 ? 38.603 85.673 27.346 1.00 10.13 94 ILE A CA 1
ATOM 735 C C . ILE A 1 94 ? 38.263 86.515 28.582 1.00 10.61 94 ILE A C 1
ATOM 736 O O . ILE A 1 94 ? 38.961 86.458 29.596 1.00 11.01 94 ILE A O 1
ATOM 741 N N . LEU A 1 95 ? 37.186 87.291 28.491 1.00 10.97 95 LEU A N 1
ATOM 742 C CA . LEU A 1 95 ? 36.747 88.140 29.597 1.00 12.67 95 LEU A CA 1
ATOM 743 C C . LEU A 1 95 ? 36.301 87.290 30.784 1.00 12.68 95 LEU A C 1
ATOM 744 O O . LEU A 1 95 ? 35.460 86.401 30.642 1.00 10.81 95 LEU A O 1
ATOM 749 N N . GLU A 1 96 ? 36.873 87.576 31.950 1.00 13.82 96 GLU A N 1
ATOM 750 C CA . GLU A 1 96 ? 36.574 86.845 33.175 1.00 14.38 96 GLU A CA 1
ATOM 751 C C . GLU A 1 96 ? 35.089 86.849 33.508 1.00 14.97 96 GLU A C 1
ATOM 752 O O . GLU A 1 96 ? 34.450 87.901 33.531 1.00 14.84 96 GLU A O 1
ATOM 758 N N . GLY A 1 97 ? 34.548 85.656 33.750 1.00 16.61 97 GLY A N 1
ATOM 759 C CA . GLY A 1 97 ? 33.144 85.517 34.091 1.00 17.02 97 GLY A CA 1
ATOM 760 C C . GLY A 1 97 ? 32.194 85.527 32.908 1.00 16.99 97 GLY A C 1
ATOM 761 O O . GLY A 1 97 ? 30.977 85.616 33.087 1.00 17.42 97 GLY A O 1
ATOM 762 N N . VAL A 1 98 ? 32.735 85.427 31.699 1.00 16.75 98 VAL A N 1
ATOM 763 C CA . VAL A 1 98 ? 31.895 85.442 30.507 1.00 18.21 98 VAL A CA 1
ATOM 764 C C . VAL A 1 98 ? 31.901 84.140 29.723 1.00 20.23 98 VAL A C 1
ATOM 765 O O . VAL A 1 98 ? 32.924 83.740 29.169 1.00 21.59 98 VAL A O 1
ATOM 769 N N . ASN A 1 99 ? 30.752 83.478 29.684 1.00 21.87 99 ASN A N 1
ATOM 770 C CA . ASN A 1 99 ? 30.612 82.250 28.920 1.00 23.13 99 ASN A CA 1
ATOM 771 C C . ASN A 1 99 ? 29.847 82.679 27.672 1.00 24.71 99 ASN A C 1
ATOM 772 O O . ASN A 1 99 ? 28.665 83.018 27.748 1.00 24.57 99 ASN A O 1
ATOM 777 N N . PRO A 1 100 ? 30.513 82.669 26.507 1.00 26.17 100 PRO A N 1
ATOM 778 C CA . PRO A 1 100 ? 29.900 83.067 25.236 1.00 26.58 100 PRO A CA 1
ATOM 779 C C . PRO A 1 100 ? 28.517 82.474 24.979 1.00 27.71 100 PRO A C 1
ATOM 780 O O . PRO A 1 100 ? 27.667 83.115 24.366 1.00 27.70 100 PRO A O 1
ATOM 784 N N . ARG A 1 101 ? 28.291 81.253 25.448 1.00 29.35 101 ARG A N 1
ATOM 785 C CA . ARG A 1 101 ? 26.997 80.606 25.266 1.00 30.97 101 ARG A CA 1
ATOM 786 C C . ARG A 1 101 ? 25.859 81.464 25.829 1.00 30.46 101 ARG A C 1
ATOM 787 O O . ARG A 1 101 ? 24.795 81.576 25.221 1.00 29.31 101 ARG A O 1
ATOM 795 N N . ASP A 1 102 ? 26.094 82.070 26.990 1.00 29.65 102 ASP A N 1
ATOM 796 C CA . ASP A 1 102 ? 25.084 82.893 27.641 1.00 30.17 102 ASP A CA 1
ATOM 797 C C . ASP A 1 102 ? 24.669 84.129 26.849 1.00 30.47 102 ASP A C 1
ATOM 798 O O . ASP A 1 102 ? 23.682 84.778 27.188 1.00 29.84 102 ASP A O 1
ATOM 803 N N . LEU A 1 103 ? 25.414 84.461 25.800 1.00 31.37 103 LEU A N 1
ATOM 804 C CA . LEU A 1 103 ? 25.067 85.620 24.985 1.00 33.04 103 LEU A CA 1
ATOM 805 C C . LEU A 1 103 ? 23.989 85.257 23.967 1.00 35.58 103 LEU A C 1
ATOM 806 O O . LEU A 1 103 ? 23.409 86.133 23.326 1.00 34.48 103 LEU A O 1
ATOM 811 N N . GLY A 1 104 ? 23.719 83.961 23.830 1.00 38.20 104 GLY A N 1
ATOM 812 C CA . GLY A 1 104 ? 22.719 83.512 22.880 1.00 40.79 104 GLY A CA 1
ATOM 813 C C . GLY A 1 104 ? 23.124 83.856 21.458 1.00 43.64 104 GLY A C 1
ATOM 814 O O . GLY A 1 104 ? 24.283 84.187 21.202 1.00 43.14 104 GLY A O 1
ATOM 815 N N . GLU A 1 105 ? 22.177 83.780 20.529 1.00 45.62 105 GLU A N 1
ATOM 816 C CA . GLU A 1 105 ? 22.460 84.096 19.135 1.00 47.97 105 GLU A CA 1
ATOM 817 C C . GLU A 1 105 ? 23.028 85.507 19.010 1.00 47.97 105 GLU A C 1
ATOM 818 O O . GLU A 1 105 ? 22.664 86.403 19.769 1.00 48.25 105 GLU A O 1
ATOM 824 N N . VAL A 1 106 ? 23.935 85.688 18.056 1.00 48.20 106 VAL A N 1
ATOM 825 C CA . VAL A 1 106 ? 24.555 86.984 17.805 1.00 47.92 106 VAL A CA 1
ATOM 826 C C . VAL A 1 106 ? 24.754 87.143 16.304 1.00 48.08 106 VAL A C 1
ATOM 827 O O . VAL A 1 106 ? 25.156 86.206 15.619 1.00 48.27 106 VAL A O 1
ATOM 831 N N . PRO A 1 107 ? 24.473 88.340 15.775 1.00 48.33 107 PRO A N 1
ATOM 832 C CA . PRO A 1 107 ? 24.612 88.638 14.347 1.00 48.32 107 PRO A CA 1
ATOM 833 C C . PRO A 1 107 ? 26.004 88.401 13.774 1.00 48.32 107 PRO A C 1
ATOM 834 O O . PRO A 1 107 ? 26.919 87.963 14.471 1.00 48.31 107 PRO A O 1
ATOM 838 N N . TRP A 1 108 ? 26.135 88.692 12.483 1.00 48.43 108 TRP A N 1
ATOM 839 C CA . TRP A 1 108 ? 27.393 88.568 11.760 1.00 48.73 108 TRP A CA 1
ATOM 840 C C . TRP A 1 108 ? 27.604 89.880 11.011 1.00 49.51 108 TRP A C 1
ATOM 841 O O . TRP A 1 108 ? 26.789 90.253 10.169 1.00 50.03 108 TRP A O 1
ATOM 852 N N . THR A 1 109 ? 28.687 90.584 11.319 1.00 50.03 109 THR A N 1
ATOM 853 C CA . THR A 1 109 ? 28.968 91.846 10.648 1.00 50.27 109 THR A CA 1
ATOM 854 C C . THR A 1 109 ? 29.512 91.571 9.250 1.00 51.52 109 THR A C 1
ATOM 855 O O . THR A 1 109 ? 29.789 90.390 8.946 1.00 51.42 109 THR A O 1
ATOM 857 N N . MET B 1 1 ? 64.894 125.691 2.241 1.00 26.79 1 MET B N 1
ATOM 858 C CA . MET B 1 1 ? 65.423 124.327 2.522 1.00 26.81 1 MET B CA 1
ATOM 859 C C . MET B 1 1 ? 64.279 123.424 2.992 1.00 27.43 1 MET B C 1
ATOM 860 O O . MET B 1 1 ? 63.718 123.625 4.070 1.00 25.40 1 MET B O 1
ATOM 865 N N . LYS B 1 2 ? 63.926 122.442 2.166 1.00 27.98 2 LYS B N 1
ATOM 866 C CA . LYS B 1 2 ? 62.844 121.520 2.490 1.00 30.13 2 LYS B CA 1
ATOM 867 C C . LYS B 1 2 ? 63.262 120.522 3.564 1.00 29.73 2 LYS B C 1
ATOM 868 O O . LYS B 1 2 ? 64.450 120.256 3.752 1.00 30.80 2 LYS B O 1
ATOM 874 N N . GLY B 1 3 ? 62.272 119.973 4.263 1.00 28.21 3 GLY B N 1
ATOM 875 C CA . GLY B 1 3 ? 62.534 118.997 5.304 1.00 26.60 3 GLY B CA 1
ATOM 876 C C . GLY B 1 3 ? 61.373 118.026 5.397 1.00 25.75 3 GLY B C 1
ATOM 877 O O . GLY B 1 3 ? 60.218 118.447 5.486 1.00 27.22 3 GLY B O 1
ATOM 878 N N . THR B 1 4 ? 61.666 116.729 5.366 1.00 22.49 4 THR B N 1
ATOM 879 C CA . THR B 1 4 ? 60.621 115.714 5.440 1.00 21.76 4 THR B CA 1
ATOM 880 C C . THR B 1 4 ? 60.987 114.591 6.396 1.00 21.55 4 THR B C 1
ATOM 881 O O . THR B 1 4 ? 62.161 114.336 6.646 1.00 20.42 4 THR B O 1
ATOM 885 N N . CYS B 1 5 ? 59.970 113.928 6.938 1.00 20.36 5 CYS B N 1
ATOM 886 C CA . CYS B 1 5 ? 60.181 112.801 7.839 1.00 19.43 5 CYS B CA 1
ATOM 887 C C . CYS B 1 5 ? 60.289 111.562 6.949 1.00 20.17 5 CYS B C 1
ATOM 888 O O . CYS B 1 5 ? 60.266 111.672 5.721 1.00 19.10 5 CYS B O 1
ATOM 891 N N . HIS B 1 6 ? 60.393 110.383 7.553 1.00 19.82 6 HIS B N 1
ATOM 892 C CA . HIS B 1 6 ? 60.509 109.173 6.752 1.00 19.36 6 HIS B CA 1
ATOM 893 C C . HIS B 1 6 ? 59.191 108.840 6.068 1.00 18.84 6 HIS B C 1
ATOM 894 O O . HIS B 1 6 ? 59.164 108.601 4.863 1.00 20.47 6 HIS B O 1
ATOM 901 N N . CYS B 1 7 ? 58.107 108.820 6.840 1.00 14.86 7 CYS B N 1
ATOM 902 C CA . CYS B 1 7 ? 56.779 108.532 6.300 1.00 12.28 7 CYS B CA 1
ATOM 903 C C . CYS B 1 7 ? 56.586 109.331 5.012 1.00 12.15 7 CYS B C 1
ATOM 904 O O . CYS B 1 7 ? 56.203 108.789 3.974 1.00 10.32 7 CYS B O 1
ATOM 907 N N . GLY B 1 8 ? 56.883 110.624 5.085 1.00 13.93 8 GLY B N 1
ATOM 908 C CA . GLY B 1 8 ? 56.721 111.489 3.931 1.00 16.42 8 GLY B CA 1
ATOM 909 C C . GLY B 1 8 ? 55.495 112.356 4.134 1.00 17.35 8 GLY B C 1
ATOM 910 O O . GLY B 1 8 ? 55.254 113.306 3.389 1.00 16.91 8 GLY B O 1
ATOM 911 N N . ALA B 1 9 ? 54.723 112.020 5.163 1.00 16.74 9 ALA B N 1
ATOM 912 C CA . ALA B 1 9 ? 53.512 112.749 5.496 1.00 17.38 9 ALA B CA 1
ATOM 913 C C . ALA B 1 9 ? 53.813 114.204 5.834 1.00 18.63 9 ALA B C 1
ATOM 914 O O . ALA B 1 9 ? 53.242 115.118 5.242 1.00 18.86 9 ALA B O 1
ATOM 916 N N . VAL B 1 10 ? 54.709 114.417 6.791 1.00 19.90 10 VAL B N 1
ATOM 917 C CA . VAL B 1 10 ? 55.063 115.771 7.204 1.00 19.82 10 VAL B CA 1
ATOM 918 C C . VAL B 1 10 ? 56.195 116.351 6.362 1.00 21.99 10 VAL B C 1
ATOM 919 O O . VAL B 1 10 ? 57.217 115.703 6.140 1.00 19.97 10 VAL B O 1
ATOM 923 N N . GLU B 1 11 ? 55.997 117.575 5.884 1.00 24.84 11 GLU B N 1
ATOM 924 C CA . GLU B 1 11 ? 57.006 118.259 5.082 1.00 27.22 11 GLU B CA 1
ATOM 925 C C . GLU B 1 11 ? 57.102 119.709 5.538 1.00 28.13 11 GLU B C 1
ATOM 926 O O . GLU B 1 11 ? 56.112 120.442 5.515 1.00 27.80 11 GLU B O 1
ATOM 932 N N . ILE B 1 12 ? 58.299 120.120 5.945 1.00 28.05 12 ILE B N 1
ATOM 933 C CA . ILE B 1 12 ? 58.522 121.479 6.413 1.00 27.82 12 ILE B CA 1
ATOM 934 C C . ILE B 1 12 ? 59.436 122.258 5.474 1.00 29.52 12 ILE B C 1
ATOM 935 O O . ILE B 1 12 ? 60.115 121.684 4.624 1.00 30.86 12 ILE B O 1
ATOM 940 N N . GLU B 1 13 ? 59.441 123.574 5.641 1.00 30.56 13 GLU B N 1
ATOM 941 C CA . GLU B 1 13 ? 60.282 124.469 4.859 1.00 32.62 13 GLU B CA 1
ATOM 942 C C . GLU B 1 13 ? 60.964 125.330 5.913 1.00 32.53 13 GLU B C 1
ATOM 943 O O . GLU B 1 13 ? 60.293 125.926 6.755 1.00 32.98 13 GLU B O 1
ATOM 949 N N . VAL B 1 14 ? 62.289 125.399 5.884 1.00 32.17 14 VAL B N 1
ATOM 950 C CA . VAL B 1 14 ? 62.987 126.179 6.895 1.00 31.29 14 VAL B CA 1
ATOM 951 C C . VAL B 1 14 ? 64.284 126.822 6.413 1.00 31.82 14 VAL B C 1
ATOM 952 O O . VAL B 1 14 ? 64.867 126.420 5.403 1.00 29.79 14 VAL B O 1
ATOM 956 N N . GLU B 1 15 ? 64.704 127.847 7.147 1.00 33.67 15 GLU B N 1
ATOM 957 C CA . GLU B 1 15 ? 65.931 128.580 6.877 1.00 35.74 15 GLU B CA 1
ATOM 958 C C . GLU B 1 15 ? 66.701 128.621 8.182 1.00 35.90 15 GLU B C 1
ATOM 959 O O . GLU B 1 15 ? 66.313 129.323 9.114 1.00 35.55 15 GLU B O 1
ATOM 965 N N . LEU B 1 16 ? 67.782 127.853 8.255 1.00 36.66 16 LEU B N 1
ATOM 966 C CA . LEU B 1 16 ? 68.590 127.808 9.462 1.00 37.20 16 LEU B CA 1
ATOM 967 C C . LEU B 1 16 ? 69.127 129.193 9.793 1.00 38.71 16 LEU B C 1
ATOM 968 O O . LEU B 1 16 ? 69.564 129.927 8.902 1.00 38.52 16 LEU B O 1
ATOM 973 N N . LEU B 1 17 ? 69.081 129.544 11.077 1.00 39.28 17 LEU B N 1
ATOM 974 C CA . LEU B 1 17 ? 69.562 130.839 11.548 1.00 39.49 17 LEU B CA 1
ATOM 975 C C . LEU B 1 17 ? 70.998 131.064 11.098 1.00 40.02 17 LEU B C 1
ATOM 976 O O . LEU B 1 17 ? 71.334 132.131 10.580 1.00 41.00 17 LEU B O 1
ATOM 981 N N . ASN B 1 18 ? 71.838 130.050 11.293 1.00 40.13 18 ASN B N 1
ATOM 982 C CA . ASN B 1 18 ? 73.241 130.131 10.907 1.00 40.14 18 ASN B CA 1
ATOM 983 C C . ASN B 1 18 ? 73.816 128.749 10.596 1.00 40.44 18 ASN B C 1
ATOM 984 O O . ASN B 1 18 ? 74.719 128.266 11.284 1.00 40.34 18 ASN B O 1
ATOM 989 N N . GLY B 1 19 ? 73.278 128.119 9.555 1.00 40.15 19 GLY B N 1
ATOM 990 C CA . GLY B 1 19 ? 73.741 126.805 9.145 1.00 39.82 19 GLY B CA 1
ATOM 991 C C . GLY B 1 19 ? 73.773 125.750 10.236 1.00 39.92 19 GLY B C 1
ATOM 992 O O . GLY B 1 19 ? 72.951 125.754 11.154 1.00 39.54 19 GLY B O 1
ATOM 993 N N . PHE B 1 20 ? 74.731 124.836 10.125 1.00 39.50 20 PHE B N 1
ATOM 994 C CA . PHE B 1 20 ? 74.895 123.762 11.093 1.00 39.44 20 PHE B CA 1
ATOM 995 C C . PHE B 1 20 ? 76.026 124.108 12.054 1.00 39.19 20 PHE B C 1
ATOM 996 O O . PHE B 1 20 ? 76.577 123.233 12.720 1.00 38.69 20 PHE B O 1
ATOM 1004 N N . ALA B 1 21 ? 76.362 125.391 12.119 1.00 39.59 21 ALA B N 1
ATOM 1005 C CA . ALA B 1 21 ? 77.435 125.871 12.978 1.00 40.32 21 ALA B CA 1
ATOM 1006 C C . ALA B 1 21 ? 77.269 125.459 14.435 1.00 40.48 21 ALA B C 1
ATOM 1007 O O . ALA B 1 21 ? 78.197 124.937 15.047 1.00 40.38 21 ALA B O 1
ATOM 1009 N N . ASP B 1 22 ? 76.087 125.698 14.989 1.00 41.78 22 ASP B N 1
ATOM 1010 C CA . ASP B 1 22 ? 75.814 125.358 16.381 1.00 43.09 22 ASP B CA 1
ATOM 1011 C C . ASP B 1 22 ? 75.117 124.006 16.559 1.00 43.23 22 ASP B C 1
ATOM 1012 O O . ASP B 1 22 ? 74.360 123.812 17.510 1.00 43.10 22 ASP B O 1
ATOM 1017 N N . ALA B 1 23 ? 75.374 123.074 15.647 1.00 43.78 23 ALA B N 1
ATOM 1018 C CA . ALA B 1 23 ? 74.770 121.746 15.718 1.00 44.00 23 ALA B CA 1
ATOM 1019 C C . ALA B 1 23 ? 75.133 121.063 17.033 1.00 43.97 23 ALA B C 1
ATOM 1020 O O . ALA B 1 23 ? 76.285 120.685 17.245 1.00 44.30 23 ALA B O 1
ATOM 1022 N N . ARG B 1 24 ? 74.148 120.894 17.910 1.00 44.50 24 ARG B N 1
ATOM 1023 C CA . ARG B 1 24 ? 74.389 120.268 19.207 1.00 44.39 24 ARG B CA 1
ATOM 1024 C C . ARG B 1 24 ? 73.453 119.100 19.517 1.00 41.98 24 ARG B C 1
ATOM 1025 O O . ARG B 1 24 ? 72.482 118.848 18.803 1.00 40.53 24 ARG B O 1
ATOM 1033 N N . ARG B 1 25 ? 73.771 118.394 20.597 1.00 40.06 25 ARG B N 1
ATOM 1034 C CA . ARG B 1 25 ? 72.983 117.267 21.078 1.00 37.97 25 ARG B CA 1
ATOM 1035 C C . ARG B 1 25 ? 72.723 117.526 22.554 1.00 37.01 25 ARG B C 1
ATOM 1036 O O . ARG B 1 25 ? 73.666 117.638 23.335 1.00 38.85 25 ARG B O 1
ATOM 1044 N N . CYS B 1 26 ? 71.456 117.634 22.936 1.00 34.72 26 CYS B N 1
ATOM 1045 C CA . CYS B 1 26 ? 71.101 117.868 24.331 1.00 32.42 26 CYS B CA 1
ATOM 1046 C C . CYS B 1 26 ? 71.129 116.511 25.027 1.00 31.48 26 CYS B C 1
ATOM 1047 O O . CYS B 1 26 ? 70.804 115.497 24.414 1.00 32.25 26 CYS B O 1
ATOM 1050 N N . ASP B 1 27 ? 71.531 116.477 26.294 1.00 30.52 27 ASP B N 1
ATOM 1051 C CA . ASP B 1 27 ? 71.585 115.205 27.010 1.00 29.39 27 ASP B CA 1
ATOM 1052 C C . ASP B 1 27 ? 70.555 115.093 28.137 1.00 28.43 27 ASP B C 1
ATOM 1053 O O . ASP B 1 27 ? 70.682 114.229 29.011 1.00 28.12 27 ASP B O 1
ATOM 1058 N N . CYS B 1 28 ? 69.536 115.953 28.116 1.00 26.33 28 CYS B N 1
ATOM 1059 C CA . CYS B 1 28 ? 68.501 115.906 29.146 1.00 25.16 28 CYS B CA 1
ATOM 1060 C C . CYS B 1 28 ? 67.674 114.630 28.989 1.00 24.92 28 CYS B C 1
ATOM 1061 O O . CYS B 1 28 ? 67.767 113.948 27.967 1.00 25.64 28 CYS B O 1
ATOM 1064 N N . SER B 1 29 ? 66.883 114.304 30.006 1.00 22.41 29 SER B N 1
ATOM 1065 C CA . SER B 1 29 ? 66.059 113.098 29.994 1.00 22.58 29 SER B CA 1
ATOM 1066 C C . SER B 1 29 ? 65.338 112.832 28.677 1.00 21.19 29 SER B C 1
ATOM 1067 O O . SER B 1 29 ? 65.291 111.696 28.211 1.00 21.91 29 SER B O 1
ATOM 1070 N N . PHE B 1 30 ? 64.780 113.878 28.082 1.00 20.10 30 PHE B N 1
ATOM 1071 C CA . PHE B 1 30 ? 64.058 113.744 26.825 1.00 19.83 30 PHE B CA 1
ATOM 1072 C C . PHE B 1 30 ? 64.957 113.811 25.589 1.00 19.94 30 PHE B C 1
ATOM 1073 O O . PHE B 1 30 ? 64.902 112.929 24.731 1.00 18.27 30 PHE B O 1
ATOM 1081 N N . CYS B 1 31 ? 65.786 114.847 25.498 1.00 20.54 31 CYS B N 1
ATOM 1082 C CA . CYS B 1 31 ? 66.667 115.021 24.339 1.00 21.98 31 CYS B CA 1
ATOM 1083 C C . CYS B 1 31 ? 67.592 113.837 24.036 1.00 21.57 31 CYS B C 1
ATOM 1084 O O . CYS B 1 31 ? 67.884 113.564 22.874 1.00 19.92 31 CYS B O 1
ATOM 1087 N N . ARG B 1 32 ? 68.059 113.139 25.069 1.00 23.71 32 ARG B N 1
ATOM 1088 C CA . ARG B 1 32 ? 68.949 111.998 24.862 1.00 24.36 32 ARG B CA 1
ATOM 1089 C C . ARG B 1 32 ? 68.188 110.835 24.230 1.00 24.70 32 ARG B C 1
ATOM 1090 O O . ARG B 1 32 ? 68.741 110.080 23.431 1.00 24.33 32 ARG B O 1
ATOM 1098 N N . ARG B 1 33 ? 66.920 110.691 24.599 1.00 24.83 33 ARG B N 1
ATOM 1099 C CA . ARG B 1 33 ? 66.099 109.616 24.065 1.00 26.04 33 ARG B CA 1
ATOM 1100 C C . ARG B 1 33 ? 65.719 109.901 22.617 1.00 26.67 33 ARG B C 1
ATOM 1101 O O . ARG B 1 33 ? 65.379 108.989 21.864 1.00 27.52 33 ARG B O 1
ATOM 1109 N N . ARG B 1 34 ? 65.782 111.175 22.239 1.00 28.24 34 ARG B N 1
ATOM 1110 C CA . ARG B 1 34 ? 65.480 111.612 20.878 1.00 29.99 34 ARG B CA 1
ATOM 1111 C C . ARG B 1 34 ? 66.654 111.188 20.000 1.00 30.68 34 ARG B C 1
ATOM 1112 O O . ARG B 1 34 ? 66.487 110.435 19.043 1.00 30.90 34 ARG B O 1
ATOM 1120 N N . GLY B 1 35 ? 67.838 111.701 20.338 1.00 30.81 35 GLY B N 1
ATOM 1121 C CA . GLY B 1 35 ? 69.048 111.369 19.607 1.00 31.84 35 GLY B CA 1
ATOM 1122 C C . GLY B 1 35 ? 69.491 112.353 18.538 1.00 32.25 35 GLY B C 1
ATOM 1123 O O . GLY B 1 35 ? 70.674 112.682 18.436 1.00 33.34 35 GLY B O 1
ATOM 1124 N N . ALA B 1 36 ? 68.539 112.825 17.745 1.00 31.08 36 ALA B N 1
ATOM 1125 C CA . ALA B 1 36 ? 68.809 113.752 16.658 1.00 31.44 36 ALA B CA 1
ATOM 1126 C C . ALA B 1 36 ? 69.754 114.907 16.977 1.00 31.69 36 ALA B C 1
ATOM 1127 O O . ALA B 1 36 ? 69.916 115.307 18.130 1.00 32.40 36 ALA B O 1
ATOM 1129 N N . ILE B 1 37 ? 70.379 115.430 15.927 1.00 31.82 37 ILE B N 1
ATOM 1130 C CA . ILE B 1 37 ? 71.283 116.567 16.028 1.00 31.31 37 ILE B CA 1
ATOM 1131 C C . ILE B 1 37 ? 70.451 117.757 15.578 1.00 30.57 37 ILE B C 1
ATOM 1132 O O . ILE B 1 37 ? 70.100 117.859 14.405 1.00 31.17 37 ILE B O 1
ATOM 1137 N N . ALA B 1 38 ? 70.130 118.651 16.506 1.00 29.98 38 ALA B N 1
ATOM 1138 C CA . ALA B 1 38 ? 69.316 119.817 16.182 1.00 29.43 38 ALA B CA 1
ATOM 1139 C C . ALA B 1 38 ? 70.102 121.078 15.811 1.00 29.53 38 ALA B C 1
ATOM 1140 O O . ALA B 1 38 ? 71.175 121.355 16.358 1.00 28.99 38 ALA B O 1
ATOM 1142 N N . ALA B 1 39 ? 69.542 121.833 14.870 1.00 29.49 39 ALA B N 1
ATOM 1143 C CA . ALA B 1 39 ? 70.122 123.086 14.399 1.00 29.94 39 ALA B CA 1
ATOM 1144 C C . ALA B 1 39 ? 69.079 124.170 14.667 1.00 29.57 39 ALA B C 1
ATOM 1145 O O . ALA B 1 39 ? 67.886 123.878 14.727 1.00 30.13 39 ALA B O 1
ATOM 1147 N N . THR B 1 40 ? 69.520 125.413 14.833 1.00 29.16 40 THR B N 1
ATOM 1148 C CA . THR B 1 40 ? 68.599 126.510 15.120 1.00 29.38 40 THR B CA 1
ATOM 1149 C C . THR B 1 40 ? 67.996 127.162 13.880 1.00 29.55 40 THR B C 1
ATOM 1150 O O . THR B 1 40 ? 68.565 127.115 12.791 1.00 28.72 40 THR B O 1
ATOM 1154 N N . ALA B 1 41 ? 66.832 127.772 14.070 1.00 30.51 41 ALA B N 1
ATOM 1155 C CA . ALA B 1 41 ? 66.121 128.473 13.009 1.00 32.32 41 ALA B CA 1
ATOM 1156 C C . ALA B 1 41 ? 65.212 129.508 13.667 1.00 32.94 41 ALA B C 1
ATOM 1157 O O . ALA B 1 41 ? 64.523 129.203 14.640 1.00 33.67 41 ALA B O 1
ATOM 1159 N N . ARG B 1 42 ? 65.220 130.735 13.158 1.00 33.80 42 ARG B N 1
ATOM 1160 C CA . ARG B 1 42 ? 64.369 131.766 13.731 1.00 33.90 42 ARG B CA 1
ATOM 1161 C C . ARG B 1 42 ? 62.929 131.272 13.687 1.00 33.72 42 ARG B C 1
ATOM 1162 O O . ARG B 1 42 ? 62.505 130.652 12.709 1.00 31.93 42 ARG B O 1
ATOM 1170 N N . LEU B 1 43 ? 62.190 131.530 14.762 1.00 33.09 43 LEU B N 1
ATOM 1171 C CA . LEU B 1 43 ? 60.798 131.107 14.870 1.00 32.16 43 LEU B CA 1
ATOM 1172 C C . LEU B 1 43 ? 60.034 131.492 13.606 1.00 31.99 43 LEU B C 1
ATOM 1173 O O . LEU B 1 43 ? 59.116 130.792 13.187 1.00 31.92 43 LEU B O 1
ATOM 1178 N N . SER B 1 44 ? 60.433 132.602 12.993 1.00 31.35 44 SER B N 1
ATOM 1179 C CA . SER B 1 44 ? 59.779 133.087 11.784 1.00 32.30 44 SER B CA 1
ATOM 1180 C C . SER B 1 44 ? 60.366 132.528 10.489 1.00 32.48 44 SER B C 1
ATOM 1181 O O . SER B 1 44 ? 59.951 132.931 9.402 1.00 33.90 44 SER B O 1
ATOM 1184 N N . ASP B 1 45 ? 61.324 131.611 10.595 1.00 32.25 45 ASP B N 1
ATOM 1185 C CA . ASP B 1 45 ? 61.941 131.029 9.404 1.00 31.99 45 ASP B CA 1
ATOM 1186 C C . ASP B 1 45 ? 61.670 129.540 9.203 1.00 30.59 45 ASP B C 1
ATOM 1187 O O . ASP B 1 45 ? 62.350 128.885 8.415 1.00 30.60 45 ASP B O 1
ATOM 1192 N N . LEU B 1 46 ? 60.686 129.005 9.918 1.00 29.82 46 LEU B N 1
ATOM 1193 C CA . LEU B 1 46 ? 60.324 127.597 9.786 1.00 29.11 46 LEU B CA 1
ATOM 1194 C C . LEU B 1 46 ? 58.816 127.490 9.585 1.00 28.65 46 LEU B C 1
ATOM 1195 O O . LEU B 1 46 ? 58.048 128.228 10.200 1.00 27.59 46 LEU B O 1
ATOM 1200 N N . ARG B 1 47 ? 58.396 126.567 8.726 1.00 28.12 47 ARG B N 1
ATOM 1201 C CA . ARG B 1 47 ? 56.977 126.376 8.449 1.00 28.28 47 ARG B CA 1
ATOM 1202 C C . ARG B 1 47 ? 56.644 124.974 7.950 1.00 25.93 47 ARG B C 1
ATOM 1203 O O . ARG B 1 47 ? 57.347 124.419 7.105 1.00 25.38 47 ARG B O 1
ATOM 1211 N N . VAL B 1 48 ? 55.575 124.395 8.482 1.00 23.65 48 VAL B N 1
ATOM 1212 C CA . VAL B 1 48 ? 55.159 123.077 8.037 1.00 21.79 48 VAL B CA 1
ATOM 1213 C C . VAL B 1 48 ? 54.483 123.333 6.697 1.00 22.26 48 VAL B C 1
ATOM 1214 O O . VAL B 1 48 ? 53.662 124.238 6.571 1.00 22.92 48 VAL B O 1
ATOM 1218 N N . VAL B 1 49 ? 54.837 122.552 5.689 1.00 21.72 49 VAL B N 1
ATOM 1219 C CA . VAL B 1 49 ? 54.251 122.739 4.376 1.00 21.17 49 VAL B CA 1
ATOM 1220 C C . VAL B 1 49 ? 53.073 121.797 4.202 1.00 22.52 49 VAL B C 1
ATOM 1221 O O . VAL B 1 49 ? 52.071 122.145 3.577 1.00 22.88 49 VAL B O 1
ATOM 1225 N N . ARG B 1 50 ? 53.198 120.602 4.765 1.00 22.49 50 ARG B N 1
ATOM 1226 C CA . ARG B 1 50 ? 52.145 119.603 4.664 1.00 21.48 50 ARG B CA 1
ATOM 1227 C C . ARG B 1 50 ? 52.293 118.593 5.791 1.00 20.42 50 ARG B C 1
ATOM 1228 O O . ARG B 1 50 ? 53.361 118.473 6.382 1.00 22.29 50 ARG B O 1
ATOM 1236 N N . GLY B 1 51 ? 51.217 117.879 6.096 1.00 18.79 51 GLY B N 1
ATOM 1237 C CA . GLY B 1 51 ? 51.272 116.882 7.146 1.00 17.32 51 GLY B CA 1
ATOM 1238 C C . GLY B 1 51 ? 51.176 117.438 8.553 1.00 16.59 51 GLY B C 1
ATOM 1239 O O . GLY B 1 51 ? 51.424 116.721 9.522 1.00 15.34 51 GLY B O 1
ATOM 1240 N N . ALA B 1 52 ? 50.815 118.709 8.683 1.00 15.65 52 ALA B N 1
ATOM 1241 C CA . ALA B 1 52 ? 50.702 119.309 10.009 1.00 16.29 52 ALA B CA 1
ATOM 1242 C C . ALA B 1 52 ? 49.734 118.511 10.885 1.00 17.08 52 ALA B C 1
ATOM 1243 O O . ALA B 1 52 ? 49.971 118.323 12.080 1.00 16.75 52 ALA B O 1
ATOM 1245 N N . GLU B 1 53 ? 48.649 118.034 10.284 1.00 18.01 53 GLU B N 1
ATOM 1246 C CA . GLU B 1 53 ? 47.651 117.269 11.018 1.00 16.96 53 GLU B CA 1
ATOM 1247 C C . GLU B 1 53 ? 48.185 115.914 11.439 1.00 17.50 53 GLU B C 1
ATOM 1248 O O . GLU B 1 53 ? 47.582 115.238 12.269 1.00 18.68 53 GLU B O 1
ATOM 1254 N N . ASN B 1 54 ? 49.322 115.522 10.876 1.00 16.90 54 ASN B N 1
ATOM 1255 C CA . ASN B 1 54 ? 49.913 114.226 11.188 1.00 15.46 54 ASN B CA 1
ATOM 1256 C C . ASN B 1 54 ? 51.016 114.317 12.242 1.00 15.25 54 ASN B C 1
ATOM 1257 O O . ASN B 1 54 ? 51.644 113.314 12.582 1.00 15.00 54 ASN B O 1
ATOM 1262 N N . LEU B 1 55 ? 51.254 115.519 12.757 1.00 14.53 55 LEU B N 1
ATOM 1263 C CA . LEU B 1 55 ? 52.271 115.710 13.782 1.00 14.24 55 LEU B CA 1
ATOM 1264 C C . LEU B 1 55 ? 51.657 115.639 15.178 1.00 15.79 55 LEU B C 1
ATOM 1265 O O . LEU B 1 55 ? 50.653 116.295 15.458 1.00 15.46 55 LEU B O 1
ATOM 1270 N N . THR B 1 56 ? 52.257 114.828 16.046 1.00 15.46 56 THR B N 1
ATOM 1271 C CA . THR B 1 56 ? 51.790 114.709 17.419 1.00 15.51 56 THR B CA 1
ATOM 1272 C C . THR B 1 56 ? 52.551 115.740 18.235 1.00 15.96 56 THR B C 1
ATOM 1273 O O . THR B 1 56 ? 53.748 115.940 18.035 1.00 17.57 56 THR B O 1
ATOM 1277 N N . LEU B 1 57 ? 51.850 116.411 19.137 1.00 15.39 57 LEU B N 1
ATOM 1278 C CA . LEU B 1 57 ? 52.473 117.408 19.989 1.00 15.39 57 LEU B CA 1
ATOM 1279 C C . LEU B 1 57 ? 52.746 116.800 21.360 1.00 16.31 57 LEU B C 1
ATOM 1280 O O . LEU B 1 57 ? 51.889 116.128 21.938 1.00 15.88 57 LEU B O 1
ATOM 1285 N N . TYR B 1 58 ? 53.947 117.033 21.872 1.00 16.82 58 TYR B N 1
ATOM 1286 C CA . TYR B 1 58 ? 54.319 116.521 23.177 1.00 17.99 58 TYR B CA 1
ATOM 1287 C C . TYR B 1 58 ? 54.938 117.631 24.016 1.00 19.66 58 TYR B C 1
ATOM 1288 O O . TYR B 1 58 ? 55.843 118.337 23.566 1.00 18.94 58 TYR B O 1
ATOM 1297 N N . GLN B 1 59 ? 54.433 117.782 25.236 1.00 22.43 59 GLN B N 1
ATOM 1298 C CA . GLN B 1 59 ? 54.925 118.792 26.163 1.00 23.42 59 GLN B CA 1
ATOM 1299 C C . GLN B 1 59 ? 55.088 118.201 27.558 1.00 24.92 59 GLN B C 1
ATOM 1300 O O . GLN B 1 59 ? 54.355 117.291 27.942 1.00 23.85 59 GLN B O 1
ATOM 1306 N N . PHE B 1 60 ? 56.057 118.718 28.306 1.00 25.73 60 PHE B N 1
ATOM 1307 C CA . PHE B 1 60 ? 56.311 118.249 29.661 1.00 28.02 60 PHE B CA 1
ATOM 1308 C C . PHE B 1 60 ? 57.034 119.325 30.457 1.00 30.11 60 PHE B C 1
ATOM 1309 O O . PHE B 1 60 ? 57.568 120.277 29.888 1.00 30.93 60 PHE B O 1
ATOM 1317 N N . GLY B 1 61 ? 57.046 119.173 31.777 1.00 32.11 61 GLY B N 1
ATOM 1318 C CA . GLY B 1 61 ? 57.703 120.152 32.622 1.00 34.27 61 GLY B CA 1
ATOM 1319 C C . GLY B 1 61 ? 56.931 121.456 32.660 1.00 35.59 61 GLY B C 1
ATOM 1320 O O . GLY B 1 61 ? 55.715 121.462 32.865 1.00 36.05 61 GLY B O 1
ATOM 1321 N N . THR B 1 62 ? 57.635 122.565 32.455 1.00 36.63 62 THR B N 1
ATOM 1322 C CA . THR B 1 62 ? 57.005 123.881 32.465 1.00 37.41 62 THR B CA 1
ATOM 1323 C C . THR B 1 62 ? 56.031 124.010 31.301 1.00 38.47 62 THR B C 1
ATOM 1324 O O . THR B 1 62 ? 55.304 125.000 31.193 1.00 37.81 62 THR B O 1
ATOM 1328 N N . ARG B 1 63 ? 56.020 122.996 30.439 1.00 39.00 63 ARG B N 1
ATOM 1329 C CA . ARG B 1 63 ? 55.151 122.980 29.270 1.00 39.54 63 ARG B CA 1
ATOM 1330 C C . ARG B 1 63 ? 55.360 124.248 28.445 1.00 39.14 63 ARG B C 1
ATOM 1331 O O . ARG B 1 63 ? 54.433 124.778 27.834 1.00 39.37 63 ARG B O 1
ATOM 1339 N N . THR B 1 64 ? 56.596 124.733 28.447 1.00 38.91 64 THR B N 1
ATOM 1340 C CA . THR B 1 64 ? 56.957 125.923 27.692 1.00 38.78 64 THR B CA 1
ATOM 1341 C C . THR B 1 64 ? 57.287 125.478 26.274 1.00 37.98 64 THR B C 1
ATOM 1342 O O . THR B 1 64 ? 56.671 125.928 25.306 1.00 37.64 64 THR B O 1
ATOM 1346 N N . ALA B 1 65 ? 58.260 124.577 26.172 1.00 36.64 65 ALA B N 1
ATOM 1347 C CA . ALA B 1 65 ? 58.702 124.042 24.890 1.00 34.71 65 ALA B CA 1
ATOM 1348 C C . ALA B 1 65 ? 57.606 123.223 24.225 1.00 33.38 65 ALA B C 1
ATOM 1349 O O . ALA B 1 65 ? 56.680 122.748 24.885 1.00 33.82 65 ALA B O 1
ATOM 1351 N N . LYS B 1 66 ? 57.718 123.064 22.912 1.00 30.83 66 LYS B N 1
ATOM 1352 C CA . LYS B 1 66 ? 56.748 122.299 22.139 1.00 28.98 66 LYS B CA 1
ATOM 1353 C C . LYS B 1 66 ? 57.529 121.343 21.241 1.00 25.76 66 LYS B C 1
ATOM 1354 O O . LYS B 1 66 ? 58.333 121.777 20.420 1.00 25.00 66 LYS B O 1
ATOM 1360 N N . HIS B 1 67 ? 57.295 120.043 21.407 1.00 22.43 67 HIS B N 1
ATOM 1361 C CA . HIS B 1 67 ? 58.002 119.030 20.625 1.00 19.73 67 HIS B CA 1
ATOM 1362 C C . HIS B 1 67 ? 57.075 118.264 19.691 1.00 16.99 67 HIS B C 1
ATOM 1363 O O . HIS B 1 67 ? 56.070 117.705 20.126 1.00 15.79 67 HIS B O 1
ATOM 1370 N N . TRP B 1 68 ? 57.430 118.238 18.407 1.00 14.87 68 TRP B N 1
ATOM 1371 C CA . TRP B 1 68 ? 56.638 117.548 17.391 1.00 12.07 68 TRP B CA 1
ATOM 1372 C C . TRP B 1 68 ? 57.358 116.372 16.762 1.00 10.64 68 TRP B C 1
ATOM 1373 O O . TRP B 1 68 ? 58.578 116.347 16.660 1.00 9.23 68 TRP B O 1
ATOM 1384 N N . PHE B 1 69 ? 56.574 115.396 16.331 1.00 10.81 69 PHE B N 1
ATOM 1385 C CA . PHE B 1 69 ? 57.098 114.216 15.669 1.00 9.52 69 PHE B CA 1
ATOM 1386 C C . PHE B 1 69 ? 55.953 113.592 14.900 1.00 9.23 69 PHE B C 1
ATOM 1387 O O . PHE B 1 69 ? 54.801 113.635 15.339 1.00 7.47 69 PHE B O 1
ATOM 1395 N N . CYS B 1 70 ? 56.267 113.041 13.736 1.00 9.58 70 CYS B N 1
ATOM 1396 C CA . CYS B 1 70 ? 55.259 112.401 12.909 1.00 10.65 70 CYS B CA 1
ATOM 1397 C C . CYS B 1 70 ? 54.667 111.219 13.672 1.00 12.03 70 CYS B C 1
ATOM 1398 O O . CYS B 1 70 ? 55.387 110.452 14.303 1.00 12.81 70 CYS B O 1
ATOM 1401 N N . ARG B 1 71 ? 53.349 111.081 13.614 1.00 14.15 71 ARG B N 1
ATOM 1402 C CA . ARG B 1 71 ? 52.654 110.008 14.315 1.00 15.10 71 ARG B CA 1
ATOM 1403 C C . ARG B 1 71 ? 52.736 108.686 13.574 1.00 13.67 71 ARG B C 1
ATOM 1404 O O . ARG B 1 71 ? 52.315 107.655 14.091 1.00 14.11 71 ARG B O 1
ATOM 1412 N N . THR B 1 72 ? 53.268 108.713 12.360 1.00 12.38 72 THR B N 1
ATOM 1413 C CA . THR B 1 72 ? 53.373 107.493 11.564 1.00 10.55 72 THR B CA 1
ATOM 1414 C C . THR B 1 72 ? 54.762 106.866 11.625 1.00 10.20 72 THR B C 1
ATOM 1415 O O . THR B 1 72 ? 54.904 105.702 11.996 1.00 8.17 72 THR B O 1
ATOM 1419 N N . CYS B 1 73 ? 55.788 107.630 11.264 1.00 8.82 73 CYS B N 1
ATOM 1420 C CA . CYS B 1 73 ? 57.140 107.091 11.302 1.00 11.00 73 CYS B CA 1
ATOM 1421 C C . CYS B 1 73 ? 57.829 107.380 12.633 1.00 11.78 73 CYS B C 1
ATOM 1422 O O . CYS B 1 73 ? 58.886 106.820 12.930 1.00 11.16 73 CYS B O 1
ATOM 1425 N N . GLY B 1 74 ? 57.217 108.248 13.434 1.00 12.61 74 GLY B N 1
ATOM 1426 C CA . GLY B 1 74 ? 57.769 108.595 14.733 1.00 9.65 74 GLY B CA 1
ATOM 1427 C C . GLY B 1 74 ? 58.979 109.505 14.683 1.00 8.97 74 GLY B C 1
ATOM 1428 O O . GLY B 1 74 ? 59.669 109.674 15.690 1.00 9.21 74 GLY B O 1
ATOM 1429 N N . ILE B 1 75 ? 59.227 110.105 13.522 1.00 7.43 75 ILE B N 1
ATOM 1430 C CA . ILE B 1 75 ? 60.377 110.982 13.347 1.00 7.64 75 ILE B CA 1
ATOM 1431 C C . ILE B 1 75 ? 60.206 112.409 13.848 1.00 8.87 75 ILE B C 1
ATOM 1432 O O . ILE B 1 75 ? 59.318 113.144 13.414 1.00 7.19 75 ILE B O 1
ATOM 1437 N N . TYR B 1 76 ? 61.086 112.798 14.759 1.00 10.88 76 TYR B N 1
ATOM 1438 C CA . TYR B 1 76 ? 61.080 114.143 15.307 1.00 12.65 76 TYR B CA 1
ATOM 1439 C C . TYR B 1 76 ? 61.506 115.115 14.198 1.00 12.86 76 TYR B C 1
ATOM 1440 O O . TYR B 1 76 ? 62.557 114.942 13.573 1.00 12.33 76 TYR B O 1
ATOM 1449 N N . THR B 1 77 ? 60.681 116.126 13.946 1.00 12.63 77 THR B N 1
ATOM 1450 C CA . THR B 1 77 ? 60.995 117.103 12.915 1.00 14.00 77 THR B CA 1
ATOM 1451 C C . THR B 1 77 ? 61.535 118.391 13.524 1.00 14.02 77 THR B C 1
ATOM 1452 O O . THR B 1 77 ? 62.579 118.891 13.105 1.00 13.62 77 THR B O 1
ATOM 1456 N N . HIS B 1 78 ? 60.827 118.927 14.513 1.00 14.68 78 HIS B N 1
ATOM 1457 C CA . HIS B 1 78 ? 61.268 120.154 15.167 1.00 16.09 78 HIS B CA 1
ATOM 1458 C C . HIS B 1 78 ? 60.596 120.405 16.507 1.00 17.03 78 HIS B C 1
ATOM 1459 O O . HIS B 1 78 ? 59.648 119.717 16.885 1.00 16.11 78 HIS B O 1
ATOM 1466 N N . HIS B 1 79 ? 61.101 121.399 17.227 1.00 18.72 79 HIS B N 1
ATOM 1467 C CA . HIS B 1 79 ? 60.540 121.754 18.520 1.00 22.56 79 HIS B CA 1
ATOM 1468 C C . HIS B 1 79 ? 60.836 123.200 18.866 1.00 25.49 79 HIS B C 1
ATOM 1469 O O . HIS B 1 79 ? 61.810 123.781 18.391 1.00 25.14 79 HIS B O 1
ATOM 1476 N N . GLN B 1 80 ? 59.984 123.779 19.699 1.00 29.23 80 GLN B N 1
ATOM 1477 C CA . GLN B 1 80 ? 60.159 125.155 20.121 1.00 33.30 80 GLN B CA 1
ATOM 1478 C C . GLN B 1 80 ? 60.936 125.168 21.431 1.00 34.49 80 GLN B C 1
ATOM 1479 O O . GLN B 1 80 ? 60.399 124.823 22.483 1.00 33.81 80 GLN B O 1
ATOM 1485 N N . ARG B 1 81 ? 62.204 125.563 21.354 1.00 37.22 81 ARG B N 1
ATOM 1486 C CA . ARG B 1 81 ? 63.077 125.607 22.523 1.00 39.13 81 ARG B CA 1
ATOM 1487 C C . ARG B 1 81 ? 62.456 126.288 23.735 1.00 41.20 81 ARG B C 1
ATOM 1488 O O . ARG B 1 81 ? 61.801 127.325 23.612 1.00 41.85 81 ARG B O 1
ATOM 1496 N N . ARG B 1 82 ? 62.667 125.690 24.905 1.00 42.79 82 ARG B N 1
ATOM 1497 C CA . ARG B 1 82 ? 62.154 126.235 26.156 1.00 44.70 82 ARG B CA 1
ATOM 1498 C C . ARG B 1 82 ? 62.971 127.470 26.513 1.00 45.30 82 ARG B C 1
ATOM 1499 O O . ARG B 1 82 ? 62.436 128.469 27.000 1.00 44.92 82 ARG B O 1
ATOM 1507 N N . SER B 1 83 ? 64.275 127.382 26.261 1.00 45.84 83 SER B N 1
ATOM 1508 C CA . SER B 1 83 ? 65.208 128.465 26.541 1.00 46.90 83 SER B CA 1
ATOM 1509 C C . SER B 1 83 ? 64.850 129.751 25.805 1.00 47.06 83 SER B C 1
ATOM 1510 O O . SER B 1 83 ? 64.863 130.829 26.393 1.00 47.62 83 SER B O 1
ATOM 1513 N N . ASN B 1 84 ? 64.532 129.637 24.524 1.00 20.00 84 ASN B N 1
ATOM 1514 C CA . ASN B 1 84 ? 64.175 130.809 23.733 1.00 20.00 84 ASN B CA 1
ATOM 1515 C C . ASN B 1 84 ? 62.981 130.544 22.820 1.00 20.00 84 ASN B C 1
ATOM 1516 O O . ASN B 1 84 ? 63.123 129.941 21.753 1.00 49.05 84 ASN B O 1
ATOM 1521 N N . PRO B 1 85 ? 61.778 130.984 23.232 1.00 48.51 85 PRO B N 1
ATOM 1522 C CA . PRO B 1 85 ? 60.530 130.812 22.477 1.00 48.97 85 PRO B CA 1
ATOM 1523 C C . PRO B 1 85 ? 60.569 131.389 21.060 1.00 49.50 85 PRO B C 1
ATOM 1524 O O . PRO B 1 85 ? 59.621 131.230 20.288 1.00 49.28 85 PRO B O 1
ATOM 1528 N N . GLU B 1 86 ? 61.669 132.059 20.726 1.00 50.10 86 GLU B N 1
ATOM 1529 C CA . GLU B 1 86 ? 61.838 132.663 19.405 1.00 50.14 86 GLU B CA 1
ATOM 1530 C C . GLU B 1 86 ? 62.649 131.748 18.493 1.00 48.80 86 GLU B C 1
ATOM 1531 O O . GLU B 1 86 ? 62.873 132.063 17.324 1.00 48.67 86 GLU B O 1
ATOM 1537 N N . GLU B 1 87 ? 63.090 130.616 19.032 1.00 46.86 87 GLU B N 1
ATOM 1538 C CA . GLU B 1 87 ? 63.895 129.674 18.265 1.00 45.13 87 GLU B CA 1
ATOM 1539 C C . GLU B 1 87 ? 63.249 128.307 18.090 1.00 42.31 87 GLU B C 1
ATOM 1540 O O . GLU B 1 87 ? 62.430 127.875 18.900 1.00 41.86 87 GLU B O 1
ATOM 1546 N N . TYR B 1 88 ? 63.642 127.628 17.021 1.00 38.65 88 TYR B N 1
ATOM 1547 C CA . TYR B 1 88 ? 63.144 126.293 16.732 1.00 36.50 88 TYR B CA 1
ATOM 1548 C C . TYR B 1 88 ? 64.306 125.314 16.785 1.00 34.52 88 TYR B C 1
ATOM 1549 O O . TYR B 1 88 ? 65.467 125.696 16.639 1.00 35.69 88 TYR B O 1
ATOM 1558 N N . GLY B 1 89 ? 63.982 124.050 17.011 1.00 32.23 89 GLY B N 1
ATOM 1559 C CA . GLY B 1 89 ? 64.993 123.019 17.027 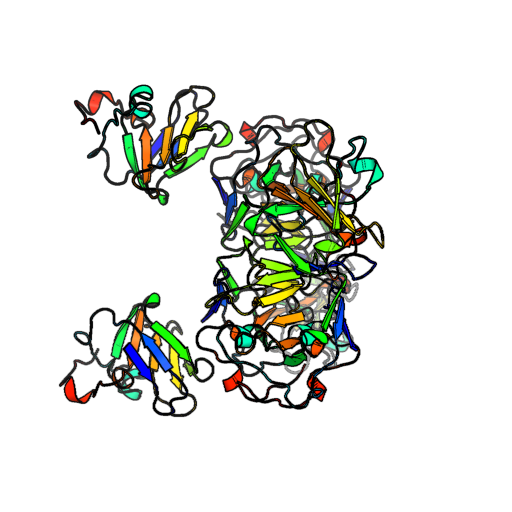1.00 30.32 89 GLY B CA 1
ATOM 1560 C C . GLY B 1 89 ? 64.658 122.202 15.800 1.00 27.70 89 GLY B C 1
ATOM 1561 O O . GLY B 1 89 ? 63.534 121.720 15.676 1.00 27.60 89 GLY B O 1
ATOM 1562 N N . VAL B 1 90 ? 65.604 122.054 14.880 1.00 25.71 90 VAL B N 1
ATOM 1563 C CA . VAL B 1 90 ? 65.330 121.290 13.671 1.00 22.99 90 VAL B CA 1
ATOM 1564 C C . VAL B 1 90 ? 66.207 120.053 13.529 1.00 20.96 90 VAL B C 1
ATOM 1565 O O . VAL B 1 90 ? 67.430 120.129 13.602 1.00 21.42 90 VAL B O 1
ATOM 1569 N N . ASN B 1 91 ? 65.562 118.910 13.330 1.00 20.44 91 ASN B N 1
ATOM 1570 C CA . ASN B 1 91 ? 66.255 117.640 13.159 1.00 18.56 91 ASN B CA 1
ATOM 1571 C C . ASN B 1 91 ? 66.945 117.693 11.793 1.00 17.71 91 ASN B C 1
ATOM 1572 O O . ASN B 1 91 ? 66.303 117.500 10.760 1.00 17.55 91 ASN B O 1
ATOM 1577 N N . VAL B 1 92 ? 68.248 117.960 11.787 1.00 16.46 92 VAL B N 1
ATOM 1578 C CA . VAL B 1 92 ? 68.995 118.066 10.531 1.00 17.67 92 VAL B CA 1
ATOM 1579 C C . VAL B 1 92 ? 68.893 116.829 9.653 1.00 17.05 92 VAL B C 1
ATOM 1580 O O . VAL B 1 92 ? 68.992 116.927 8.430 1.00 18.17 92 VAL B O 1
ATOM 1584 N N . ALA B 1 93 ? 68.698 115.670 10.274 1.00 16.87 93 ALA B N 1
ATOM 1585 C CA . ALA B 1 93 ? 68.593 114.420 9.530 1.00 17.53 93 ALA B CA 1
ATOM 1586 C C . ALA B 1 93 ? 67.455 114.444 8.515 1.00 18.37 93 ALA B C 1
ATOM 1587 O O . ALA B 1 93 ? 67.516 113.752 7.501 1.00 18.03 93 ALA B O 1
ATOM 1589 N N . ILE B 1 94 ? 66.428 115.248 8.782 1.00 19.71 94 ILE B N 1
ATOM 1590 C CA . ILE B 1 94 ? 65.273 115.333 7.892 1.00 22.32 94 ILE B CA 1
ATOM 1591 C C . ILE B 1 94 ? 65.444 116.320 6.740 1.00 24.17 94 ILE B C 1
ATOM 1592 O O . ILE B 1 94 ? 64.678 116.291 5.779 1.00 26.32 94 ILE B O 1
ATOM 1597 N N . LEU B 1 95 ? 66.438 117.197 6.833 1.00 25.34 95 LEU B N 1
ATOM 1598 C CA . LEU B 1 95 ? 66.665 118.184 5.781 1.00 26.30 95 LEU B CA 1
ATOM 1599 C C . LEU B 1 95 ? 67.186 117.553 4.491 1.00 26.94 95 LEU B C 1
ATOM 1600 O O . LEU B 1 95 ? 68.137 116.772 4.500 1.00 23.96 95 LEU B O 1
ATOM 1605 N N . GLU B 1 96 ? 66.545 117.904 3.383 1.00 29.62 96 GLU B N 1
ATOM 1606 C CA . GLU B 1 96 ? 66.913 117.388 2.071 1.00 32.27 96 GLU B CA 1
ATOM 1607 C C . GLU B 1 96 ? 68.339 117.781 1.700 1.00 33.01 96 GLU B C 1
ATOM 1608 O O . GLU B 1 96 ? 68.813 118.860 2.061 1.00 31.76 96 GLU B O 1
ATOM 1614 N N . GLY B 1 97 ? 69.017 116.892 0.981 1.00 33.02 97 GLY B N 1
ATOM 1615 C CA . GLY B 1 97 ? 70.385 117.151 0.573 1.00 34.79 97 GLY B CA 1
ATOM 1616 C C . GLY B 1 97 ? 71.353 117.179 1.742 1.00 35.83 97 GLY B C 1
ATOM 1617 O O . GLY B 1 97 ? 72.499 117.611 1.600 1.00 34.79 97 GLY B O 1
ATOM 1618 N N . VAL B 1 98 ? 70.896 116.711 2.900 1.00 37.07 98 VAL B N 1
ATOM 1619 C CA . VAL B 1 98 ? 71.726 116.699 4.100 1.00 37.73 98 VAL B CA 1
ATOM 1620 C C . VAL B 1 98 ? 71.875 115.314 4.717 1.00 38.47 98 VAL B C 1
ATOM 1621 O O . VAL B 1 98 ? 70.921 114.536 4.783 1.00 38.21 98 VAL B O 1
ATOM 1625 N N . ASN B 1 99 ? 73.093 115.023 5.164 1.00 39.10 99 ASN B N 1
ATOM 1626 C CA . ASN B 1 99 ? 73.428 113.762 5.813 1.00 39.28 99 ASN B CA 1
ATOM 1627 C C . ASN B 1 99 ? 74.153 114.144 7.104 1.00 39.32 99 ASN B C 1
ATOM 1628 O O . ASN B 1 99 ? 75.321 114.534 7.075 1.00 37.55 99 ASN B O 1
ATOM 1633 N N . PRO B 1 100 ? 73.466 114.041 8.253 1.00 39.78 100 PRO B N 1
ATOM 1634 C CA . PRO B 1 100 ? 74.047 114.382 9.556 1.00 40.59 100 PRO B CA 1
ATOM 1635 C C . PRO B 1 100 ? 75.411 113.746 9.798 1.00 41.52 100 PRO B C 1
ATOM 1636 O O . PRO B 1 100 ? 76.189 114.211 10.630 1.00 41.07 100 PRO B O 1
ATOM 1640 N N . ARG B 1 101 ? 75.691 112.680 9.058 1.00 43.03 101 ARG B N 1
ATOM 1641 C CA . ARG B 1 101 ? 76.951 111.958 9.171 1.00 44.43 101 ARG B CA 1
ATOM 1642 C C . ARG B 1 101 ? 78.127 112.808 8.680 1.00 44.67 101 ARG B C 1
ATOM 1643 O O . ARG B 1 101 ? 79.283 112.471 8.924 1.00 43.10 101 ARG B O 1
ATOM 1651 N N . ASP B 1 102 ? 77.825 113.908 7.992 1.00 44.91 102 ASP B N 1
ATOM 1652 C CA . ASP B 1 102 ? 78.862 114.788 7.461 1.00 45.42 102 ASP B CA 1
ATOM 1653 C C . ASP B 1 102 ? 79.215 115.923 8.414 1.00 45.16 102 ASP B C 1
ATOM 1654 O O . ASP B 1 102 ? 80.151 116.681 8.165 1.00 43.90 102 ASP B O 1
ATOM 1659 N N . LEU B 1 103 ? 78.463 116.043 9.501 1.00 45.90 103 LEU B N 1
ATOM 1660 C CA . LEU B 1 103 ? 78.723 117.088 10.485 1.00 46.97 103 LEU B CA 1
ATOM 1661 C C . LEU B 1 103 ? 79.834 116.647 11.435 1.00 46.77 103 LEU B C 1
ATOM 1662 O O . LEU B 1 103 ? 80.349 117.444 12.215 1.00 46.62 103 LEU B O 1
ATOM 1667 N N . GLY B 1 104 ? 80.202 115.372 11.358 1.00 47.92 104 GLY B N 1
ATOM 1668 C CA . GLY B 1 104 ? 81.243 114.850 12.221 1.00 48.68 104 GLY B CA 1
ATOM 1669 C C . GLY B 1 104 ? 80.762 114.771 13.654 1.00 49.56 104 GLY B C 1
ATOM 1670 O O . GLY B 1 104 ? 79.557 114.786 13.907 1.00 49.05 104 GLY B O 1
ATOM 1671 N N . GLU B 1 105 ? 81.696 114.688 14.596 1.00 50.27 105 GLU B N 1
ATOM 1672 C CA . GLU B 1 105 ? 81.341 114.614 16.009 1.00 51.23 105 GLU B CA 1
ATOM 1673 C C . GLU B 1 105 ? 80.826 115.968 16.486 1.00 50.54 105 GLU B C 1
ATOM 1674 O O . GLU B 1 105 ? 81.570 116.949 16.517 1.00 50.45 105 GLU B O 1
ATOM 1680 N N . VAL B 1 106 ? 79.548 116.019 16.846 1.00 49.11 106 VAL B N 1
ATOM 1681 C CA . VAL B 1 106 ? 78.938 117.252 17.327 1.00 47.50 106 VAL B CA 1
ATOM 1682 C C . VAL B 1 106 ? 78.996 117.306 18.850 1.00 45.84 106 VAL B C 1
ATOM 1683 O O . VAL B 1 106 ? 78.854 116.287 19.524 1.00 46.26 106 VAL B O 1
ATOM 1687 N N . PRO B 1 107 ? 79.212 118.502 19.411 1.00 44.27 107 PRO B N 1
ATOM 1688 C CA . PRO B 1 107 ? 79.293 118.689 20.864 1.00 43.76 107 PRO B CA 1
ATOM 1689 C C . PRO B 1 107 ? 77.955 118.528 21.587 1.00 42.43 107 PRO B C 1
ATOM 1690 O O . PRO B 1 107 ? 76.920 118.975 21.091 1.00 42.48 107 PRO B O 1
ATOM 1694 N N . TRP B 1 108 ? 77.983 117.891 22.757 1.00 41.10 108 TRP B N 1
ATOM 1695 C CA . TRP B 1 108 ? 76.773 117.686 23.555 1.00 40.06 108 TRP B CA 1
ATOM 1696 C C . TRP B 1 108 ? 76.492 118.905 24.428 1.00 40.61 108 TRP B C 1
ATOM 1697 O O . TRP B 1 108 ? 77.402 119.454 25.045 1.00 41.11 108 TRP B O 1
ATOM 1708 N N . THR B 1 109 ? 75.231 119.321 24.482 1.00 41.11 109 THR B N 1
ATOM 1709 C CA . THR B 1 109 ? 74.838 120.469 25.289 1.00 41.46 109 THR B CA 1
ATOM 1710 C C . THR B 1 109 ? 74.359 120.011 26.663 1.00 42.10 109 THR B C 1
ATOM 1711 O O . THR B 1 109 ? 74.160 118.791 26.842 1.00 42.36 109 THR B O 1
ATOM 1713 N N . MET C 1 1 ? 38.005 67.010 1.145 1.00 20.76 1 MET C N 1
ATOM 1714 C CA . MET C 1 1 ? 37.887 68.496 1.124 1.00 20.87 1 MET C CA 1
ATOM 1715 C C . MET C 1 1 ? 39.216 69.158 1.466 1.00 21.91 1 MET C C 1
ATOM 1716 O O . MET C 1 1 ? 39.971 68.664 2.305 1.00 21.63 1 MET C O 1
ATOM 1721 N N . LYS C 1 2 ? 39.499 70.279 0.813 1.00 21.98 2 LYS C N 1
ATOM 1722 C CA . LYS C 1 2 ? 40.719 71.019 1.085 1.00 21.32 2 LYS C CA 1
ATOM 1723 C C . LYS C 1 2 ? 40.445 71.963 2.245 1.00 20.89 2 LYS C C 1
ATOM 1724 O O . LYS C 1 2 ? 39.336 72.472 2.395 1.00 21.39 2 LYS C O 1
ATOM 1730 N N . GLY C 1 3 ? 41.457 72.187 3.070 1.00 18.98 3 GLY C N 1
ATOM 1731 C CA . GLY C 1 3 ? 41.303 73.090 4.191 1.00 17.19 3 GLY C CA 1
ATOM 1732 C C . GLY C 1 3 ? 42.553 73.936 4.266 1.00 15.99 3 GLY C C 1
ATOM 1733 O O . GLY C 1 3 ? 43.622 73.483 3.866 1.00 16.00 3 GLY C O 1
ATOM 1734 N N . THR C 1 4 ? 42.431 75.159 4.765 1.00 14.24 4 THR C N 1
ATOM 1735 C CA . THR C 1 4 ? 43.586 76.040 4.872 1.00 12.79 4 THR C CA 1
ATOM 1736 C C . THR C 1 4 ? 43.385 77.088 5.952 1.00 12.22 4 THR C C 1
ATOM 1737 O O . THR C 1 4 ? 42.257 77.425 6.300 1.00 12.47 4 THR C O 1
ATOM 1741 N N . CYS C 1 5 ? 44.484 77.589 6.498 1.00 12.15 5 CYS C N 1
ATOM 1742 C CA . CYS C 1 5 ? 44.395 78.630 7.503 1.00 13.57 5 CYS C CA 1
ATOM 1743 C C . CYS C 1 5 ? 44.350 79.907 6.677 1.00 13.61 5 CYS C C 1
ATOM 1744 O O . CYS C 1 5 ? 44.478 79.851 5.453 1.00 15.39 5 CYS C O 1
ATOM 1747 N N . HIS C 1 6 ? 44.167 81.054 7.320 1.00 14.23 6 HIS C N 1
ATOM 1748 C CA . HIS C 1 6 ? 44.099 82.312 6.581 1.00 12.92 6 HIS C CA 1
ATOM 1749 C C . HIS C 1 6 ? 45.416 82.679 5.883 1.00 11.93 6 HIS C C 1
ATOM 1750 O O . HIS C 1 6 ? 45.400 83.168 4.754 1.00 13.42 6 HIS C O 1
ATOM 1757 N N . CYS C 1 7 ? 46.546 82.446 6.547 1.00 7.24 7 CYS C N 1
ATOM 1758 C CA . CYS C 1 7 ? 47.852 82.756 5.964 1.00 8.42 7 CYS C CA 1
ATOM 1759 C C . CYS C 1 7 ? 48.097 81.927 4.708 1.00 9.29 7 CYS C C 1
ATOM 1760 O O . CYS C 1 7 ? 48.787 82.365 3.780 1.00 8.32 7 CYS C O 1
ATOM 1763 N N . GLY C 1 8 ? 47.524 80.728 4.684 1.00 9.91 8 GLY C N 1
ATOM 1764 C CA . GLY C 1 8 ? 47.698 79.846 3.545 1.00 13.16 8 GLY C CA 1
ATOM 1765 C C . GLY C 1 8 ? 48.916 78.957 3.713 1.00 15.27 8 GLY C C 1
ATOM 1766 O O . GLY C 1 8 ? 49.229 78.139 2.843 1.00 14.76 8 GLY C O 1
ATOM 1767 N N . ALA C 1 9 ? 49.602 79.119 4.842 1.00 16.76 9 ALA C N 1
ATOM 1768 C CA . ALA C 1 9 ? 50.795 78.338 5.144 1.00 18.93 9 ALA C CA 1
ATOM 1769 C C . ALA C 1 9 ? 50.450 76.875 5.383 1.00 20.04 9 ALA C C 1
ATOM 1770 O O . ALA C 1 9 ? 51.189 75.977 4.980 1.00 19.51 9 ALA C O 1
ATOM 1772 N N . VAL C 1 10 ? 49.324 76.645 6.049 1.00 21.51 10 VAL C N 1
ATOM 1773 C CA . VAL C 1 10 ? 48.882 75.293 6.360 1.00 20.98 10 VAL C CA 1
ATOM 1774 C C . VAL C 1 10 ? 47.755 74.852 5.445 1.00 21.70 10 VAL C C 1
ATOM 1775 O O . VAL C 1 10 ? 46.810 75.596 5.200 1.00 23.25 10 VAL C O 1
ATOM 1779 N N . GLU C 1 11 ? 47.867 73.632 4.940 1.00 23.28 11 GLU C N 1
ATOM 1780 C CA . GLU C 1 11 ? 46.857 73.073 4.064 1.00 24.02 11 GLU C CA 1
ATOM 1781 C C . GLU C 1 11 ? 46.585 71.637 4.484 1.00 24.47 11 GLU C C 1
ATOM 1782 O O . GLU C 1 11 ? 47.513 70.865 4.713 1.00 22.83 11 GLU C O 1
ATOM 1788 N N . ILE C 1 12 ? 45.311 71.281 4.586 1.00 24.70 12 ILE C N 1
ATOM 1789 C CA . ILE C 1 12 ? 44.938 69.929 4.973 1.00 25.09 12 ILE C CA 1
ATOM 1790 C C . ILE C 1 12 ? 43.924 69.343 3.998 1.00 25.89 12 ILE C C 1
ATOM 1791 O O . ILE C 1 12 ? 43.283 70.067 3.236 1.00 25.69 12 ILE C O 1
ATOM 1796 N N . GLU C 1 13 ? 43.802 68.023 4.022 1.00 26.30 13 GLU C N 1
ATOM 1797 C CA . GLU C 1 13 ? 42.835 67.320 3.194 1.00 27.77 13 GLU C CA 1
ATOM 1798 C C . GLU C 1 13 ? 42.036 66.492 4.183 1.00 27.06 13 GLU C C 1
ATOM 1799 O O . GLU C 1 13 ? 42.611 65.747 4.972 1.00 26.22 13 GLU C O 1
ATOM 1805 N N . VAL C 1 14 ? 40.717 66.618 4.155 1.00 26.95 14 VAL C N 1
ATOM 1806 C CA . VAL C 1 14 ? 39.913 65.870 5.104 1.00 27.08 14 VAL C CA 1
ATOM 1807 C C . VAL C 1 14 ? 38.576 65.363 4.559 1.00 28.85 14 VAL C C 1
ATOM 1808 O O . VAL C 1 14 ? 38.005 65.933 3.629 1.00 27.52 14 VAL C O 1
ATOM 1812 N N . GLU C 1 15 ? 38.105 64.268 5.148 1.00 31.51 15 GLU C N 1
ATOM 1813 C CA . GLU C 1 15 ? 36.840 63.636 4.783 1.00 34.94 15 GLU C CA 1
ATOM 1814 C C . GLU C 1 15 ? 35.986 63.607 6.037 1.00 35.49 15 GLU C C 1
ATOM 1815 O O . GLU C 1 15 ? 36.148 62.726 6.876 1.00 36.35 15 GLU C O 1
ATOM 1821 N N . LEU C 1 16 ? 35.081 64.566 6.171 1.00 36.27 16 LEU C N 1
ATOM 1822 C CA . LEU C 1 16 ? 34.218 64.621 7.343 1.00 36.68 16 LEU C CA 1
ATOM 1823 C C . LEU C 1 16 ? 33.467 63.308 7.535 1.00 37.19 16 LEU C C 1
ATOM 1824 O O . LEU C 1 16 ? 33.208 62.587 6.571 1.00 37.18 16 LEU C O 1
ATOM 1829 N N . LEU C 1 17 ? 33.130 63.001 8.785 1.00 38.18 17 LEU C N 1
ATOM 1830 C CA . LEU C 1 17 ? 32.410 61.775 9.109 1.00 39.96 17 LEU C CA 1
ATOM 1831 C C . LEU C 1 17 ? 30.967 61.843 8.624 1.00 41.29 17 LEU C C 1
ATOM 1832 O O . LEU C 1 17 ? 30.569 61.091 7.736 1.00 42.53 17 LEU C O 1
ATOM 1837 N N . ASN C 1 18 ? 30.187 62.743 9.216 1.00 42.42 18 ASN C N 1
ATOM 1838 C CA . ASN C 1 18 ? 28.789 62.917 8.841 1.00 43.45 18 ASN C CA 1
ATOM 1839 C C . ASN C 1 18 ? 28.526 64.365 8.455 1.00 43.31 18 ASN C C 1
ATOM 1840 O O . ASN C 1 18 ? 27.610 64.999 8.977 1.00 43.41 18 ASN C O 1
ATOM 1845 N N . GLY C 1 19 ? 29.335 64.881 7.537 1.00 43.07 19 GLY C N 1
ATOM 1846 C CA . GLY C 1 19 ? 29.178 66.255 7.103 1.00 43.86 19 GLY C CA 1
ATOM 1847 C C . GLY C 1 19 ? 29.198 67.223 8.270 1.00 44.16 19 GLY C C 1
ATOM 1848 O O . GLY C 1 19 ? 30.001 67.083 9.191 1.00 43.96 19 GLY C O 1
ATOM 1849 N N . PHE C 1 20 ? 28.309 68.208 8.232 1.00 44.38 20 PHE C N 1
ATOM 1850 C CA . PHE C 1 20 ? 28.220 69.201 9.292 1.00 45.36 20 PHE C CA 1
ATOM 1851 C C . PHE C 1 20 ? 27.003 68.920 10.173 1.00 45.65 20 PHE C C 1
ATOM 1852 O O . PHE C 1 20 ? 26.561 69.781 10.932 1.00 45.85 20 PHE C O 1
ATOM 1860 N N . ALA C 1 21 ? 26.475 67.705 10.065 1.00 46.17 21 ALA C N 1
ATOM 1861 C CA . ALA C 1 21 ? 25.303 67.283 10.829 1.00 46.04 21 ALA C CA 1
ATOM 1862 C C . ALA C 1 21 ? 25.484 67.483 12.325 1.00 46.22 21 ALA C C 1
ATOM 1863 O O . ALA C 1 21 ? 24.651 68.105 12.983 1.00 45.25 21 ALA C O 1
ATOM 1865 N N . ASP C 1 22 ? 26.576 66.947 12.857 1.00 47.26 22 ASP C N 1
ATOM 1866 C CA . ASP C 1 22 ? 26.868 67.058 14.279 1.00 47.91 22 ASP C CA 1
ATOM 1867 C C . ASP C 1 22 ? 27.852 68.183 14.614 1.00 47.16 22 ASP C C 1
ATOM 1868 O O . ASP C 1 22 ? 28.619 68.076 15.571 1.00 47.13 22 ASP C O 1
ATOM 1873 N N . ALA C 1 23 ? 27.826 69.256 13.826 1.00 46.69 23 ALA C N 1
ATOM 1874 C CA . ALA C 1 23 ? 28.705 70.401 14.059 1.00 45.73 23 ALA C CA 1
ATOM 1875 C C . ALA C 1 23 ? 28.392 70.976 15.438 1.00 45.34 23 ALA C C 1
ATOM 1876 O O . ALA C 1 23 ? 27.247 71.323 15.730 1.00 44.36 23 ALA C O 1
ATOM 1878 N N . ARG C 1 24 ? 29.413 71.085 16.279 1.00 45.32 24 ARG C N 1
ATOM 1879 C CA . ARG C 1 24 ? 29.214 71.585 17.632 1.00 46.43 24 ARG C CA 1
ATOM 1880 C C . ARG C 1 24 ? 30.159 72.710 18.043 1.00 45.64 24 ARG C C 1
ATOM 1881 O O . ARG C 1 24 ? 31.061 73.100 17.301 1.00 45.11 24 ARG C O 1
ATOM 1889 N N . ARG C 1 25 ? 29.926 73.213 19.252 1.00 44.73 25 ARG C N 1
ATOM 1890 C CA . ARG C 1 25 ? 30.718 74.280 19.854 1.00 42.70 25 ARG C CA 1
ATOM 1891 C C . ARG C 1 25 ? 30.964 73.945 21.326 1.00 41.95 25 ARG C C 1
ATOM 1892 O O . ARG C 1 25 ? 30.077 74.128 22.156 1.00 42.83 25 ARG C O 1
ATOM 1900 N N . CYS C 1 26 ? 32.155 73.450 21.648 1.00 40.07 26 CYS C N 1
ATOM 1901 C CA . CYS C 1 26 ? 32.496 73.116 23.031 1.00 39.19 26 CYS C CA 1
ATOM 1902 C C . CYS C 1 26 ? 32.524 74.423 23.828 1.00 38.68 26 CYS C C 1
ATOM 1903 O O . CYS C 1 26 ? 32.843 75.478 23.278 1.00 40.08 26 CYS C O 1
ATOM 1906 N N . ASP C 1 27 ? 32.178 74.370 25.112 1.00 38.49 27 ASP C N 1
ATOM 1907 C CA . ASP C 1 27 ? 32.180 75.590 25.916 1.00 38.44 27 ASP C CA 1
ATOM 1908 C C . ASP C 1 27 ? 33.195 75.560 27.057 1.00 37.71 27 ASP C C 1
ATOM 1909 O O . ASP C 1 27 ? 33.170 76.425 27.936 1.00 37.72 27 ASP C O 1
ATOM 1914 N N . CYS C 1 28 ? 34.086 74.571 27.045 1.00 35.60 28 CYS C N 1
ATOM 1915 C CA . CYS C 1 28 ? 35.102 74.476 28.087 1.00 33.21 28 CYS C CA 1
ATOM 1916 C C . CYS C 1 28 ? 35.954 75.740 28.064 1.00 31.46 28 CYS C C 1
ATOM 1917 O O . CYS C 1 28 ? 36.041 76.418 27.041 1.00 32.63 28 CYS C O 1
ATOM 1920 N N . SER C 1 29 ? 36.576 76.056 29.195 1.00 29.16 29 SER C N 1
ATOM 1921 C CA . SER C 1 29 ? 37.402 77.253 29.321 1.00 28.54 29 SER C CA 1
ATOM 1922 C C . SER C 1 29 ? 38.303 77.523 28.117 1.00 27.65 29 SER C C 1
ATOM 1923 O O . SER C 1 29 ? 38.662 78.670 27.859 1.00 27.90 29 SER C O 1
ATOM 1926 N N . PHE C 1 30 ? 38.671 76.475 27.387 1.00 26.01 30 PHE C N 1
ATOM 1927 C CA . PHE C 1 30 ? 39.540 76.632 26.227 1.00 24.98 30 PHE C CA 1
ATOM 1928 C C . PHE C 1 30 ? 38.784 76.781 24.910 1.00 25.27 30 PHE C C 1
ATOM 1929 O O . PHE C 1 30 ? 38.987 77.757 24.182 1.00 25.78 30 PHE C O 1
ATOM 1937 N N . CYS C 1 31 ? 37.920 75.818 24.598 1.00 24.56 31 CYS C N 1
ATOM 1938 C CA . CYS C 1 31 ? 37.156 75.863 23.351 1.00 24.90 31 CYS C CA 1
ATOM 1939 C C . CYS C 1 31 ? 36.362 77.159 23.188 1.00 25.60 31 CYS C C 1
ATOM 1940 O O . CYS C 1 31 ? 36.333 77.729 22.101 1.00 26.12 31 CYS C O 1
ATOM 1943 N N . ARG C 1 32 ? 35.719 77.628 24.255 1.00 27.21 32 ARG C N 1
ATOM 1944 C CA . ARG C 1 32 ? 34.940 78.860 24.168 1.00 28.94 32 ARG C CA 1
ATOM 1945 C C . ARG C 1 32 ? 35.841 79.987 23.683 1.00 29.48 32 ARG C C 1
ATOM 1946 O O . ARG C 1 32 ? 35.380 80.923 23.033 1.00 29.20 32 ARG C O 1
ATOM 1954 N N . ARG C 1 33 ? 37.128 79.891 24.007 1.00 29.24 33 ARG C N 1
ATOM 1955 C CA . ARG C 1 33 ? 38.097 80.903 23.606 1.00 29.47 33 ARG C CA 1
ATOM 1956 C C . ARG C 1 33 ? 38.447 80.801 22.121 1.00 30.39 33 ARG C C 1
ATOM 1957 O O . ARG C 1 33 ? 38.751 81.808 21.489 1.00 30.83 33 ARG C O 1
ATOM 1965 N N . ARG C 1 34 ? 38.413 79.590 21.567 1.00 31.41 34 ARG C N 1
ATOM 1966 C CA . ARG C 1 34 ? 38.684 79.402 20.142 1.00 31.69 34 ARG C CA 1
ATOM 1967 C C . ARG C 1 34 ? 37.417 79.836 19.412 1.00 31.06 34 ARG C C 1
ATOM 1968 O O . ARG C 1 34 ? 37.473 80.461 18.357 1.00 31.51 34 ARG C O 1
ATOM 1976 N N . GLY C 1 35 ? 36.277 79.477 19.997 1.00 30.83 35 GLY C N 1
ATOM 1977 C CA . GLY C 1 35 ? 34.977 79.834 19.454 1.00 31.03 35 GLY C CA 1
ATOM 1978 C C . GLY C 1 35 ? 34.557 79.274 18.108 1.00 30.55 35 GLY C C 1
ATOM 1979 O O . GLY C 1 35 ? 33.446 79.548 17.650 1.00 32.28 35 GLY C O 1
ATOM 1980 N N . ALA C 1 36 ? 35.415 78.484 17.476 1.00 29.14 36 ALA C N 1
ATOM 1981 C CA . ALA C 1 36 ? 35.096 77.927 16.167 1.00 29.82 36 ALA C CA 1
ATOM 1982 C C . ALA C 1 36 ? 34.093 76.770 16.171 1.00 30.10 36 ALA C C 1
ATOM 1983 O O . ALA C 1 36 ? 33.918 76.077 17.171 1.00 29.29 36 ALA C O 1
ATOM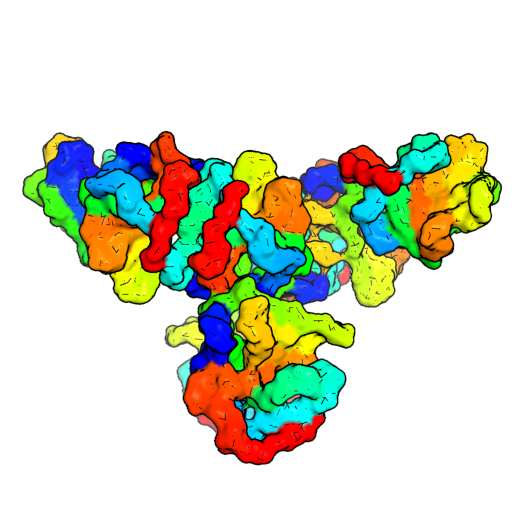 1985 N N . ILE C 1 37 ? 33.432 76.579 15.034 1.00 30.96 37 ILE C N 1
ATOM 1986 C CA . ILE C 1 37 ? 32.473 75.497 14.870 1.00 32.23 37 ILE C CA 1
ATOM 1987 C C . ILE C 1 37 ? 33.264 74.264 14.447 1.00 32.83 37 ILE C C 1
ATOM 1988 O O . ILE C 1 37 ? 33.954 74.284 13.428 1.00 32.41 37 ILE C O 1
ATOM 1993 N N . ALA C 1 38 ? 33.163 73.192 15.226 1.00 34.37 38 ALA C N 1
ATOM 1994 C CA . ALA C 1 38 ? 33.900 71.968 14.923 1.00 34.63 38 ALA C CA 1
ATOM 1995 C C . ALA C 1 38 ? 33.046 70.839 14.354 1.00 34.55 38 ALA C C 1
ATOM 1996 O O . ALA C 1 38 ? 31.905 70.636 14.764 1.00 35.23 38 ALA C O 1
ATOM 1998 N N . ALA C 1 39 ? 33.621 70.113 13.399 1.00 33.81 39 ALA C N 1
ATOM 1999 C CA . ALA C 1 39 ? 32.961 68.980 12.758 1.00 34.07 39 ALA C CA 1
ATOM 2000 C C . ALA C 1 39 ? 33.864 67.774 12.984 1.00 33.83 39 ALA C C 1
ATOM 2001 O O . ALA C 1 39 ? 35.082 67.924 13.099 1.00 34.75 39 ALA C O 1
ATOM 2003 N N . THR C 1 40 ? 33.273 66.583 13.040 1.00 32.70 40 THR C N 1
ATOM 2004 C CA . THR C 1 40 ? 34.038 65.365 13.291 1.00 31.53 40 THR C CA 1
ATOM 2005 C C . THR C 1 40 ? 34.646 64.720 12.049 1.00 30.51 40 THR C C 1
ATOM 2006 O O . THR C 1 40 ? 34.094 64.808 10.955 1.00 31.17 40 THR C O 1
ATOM 2010 N N . ALA C 1 41 ? 35.791 64.072 12.240 1.00 30.04 41 ALA C N 1
ATOM 2011 C CA . ALA C 1 41 ? 36.499 63.378 11.168 1.00 30.71 41 ALA C CA 1
ATOM 2012 C C . ALA C 1 41 ? 37.389 62.284 11.766 1.00 32.24 41 ALA C C 1
ATOM 2013 O O . ALA C 1 41 ? 38.057 62.503 12.777 1.00 31.99 41 ALA C O 1
ATOM 2015 N N . ARG C 1 42 ? 37.394 61.108 11.148 1.00 33.89 42 ARG C N 1
ATOM 2016 C CA . ARG C 1 42 ? 38.209 60.002 11.640 1.00 35.45 42 ARG C CA 1
ATOM 2017 C C . ARG C 1 42 ? 39.676 60.239 11.324 1.00 35.47 42 ARG C C 1
ATOM 2018 O O . ARG C 1 42 ? 40.005 60.778 10.270 1.00 35.54 42 ARG C O 1
ATOM 2026 N N . LEU C 1 43 ? 40.553 59.841 12.242 1.00 36.39 43 LEU C N 1
ATOM 2027 C CA . LEU C 1 43 ? 41.990 60.019 12.057 1.00 37.84 43 LEU C CA 1
ATOM 2028 C C . LEU C 1 43 ? 42.419 59.633 10.648 1.00 38.11 43 LEU C C 1
ATOM 2029 O O . LEU C 1 43 ? 43.136 60.374 9.980 1.00 38.11 43 LEU C O 1
ATOM 2034 N N . SER C 1 44 ? 41.964 58.470 10.203 1.00 37.95 44 SER C N 1
ATOM 2035 C CA . SER C 1 44 ? 42.296 57.966 8.877 1.00 37.93 44 SER C CA 1
ATOM 2036 C C . SER C 1 44 ? 41.788 58.850 7.736 1.00 37.29 44 SER C C 1
ATOM 2037 O O . SER C 1 44 ? 42.239 58.716 6.597 1.00 38.32 44 SER C O 1
ATOM 2040 N N . ASP C 1 45 ? 40.863 59.757 8.032 1.00 35.05 45 ASP C N 1
ATOM 2041 C CA . ASP C 1 45 ? 40.317 60.615 6.989 1.00 33.64 45 ASP C CA 1
ATOM 2042 C C . ASP C 1 45 ? 40.877 62.033 6.929 1.00 33.17 45 ASP C C 1
ATOM 2043 O O . ASP C 1 45 ? 40.425 62.839 6.116 1.00 31.73 45 ASP C O 1
ATOM 2048 N N . LEU C 1 46 ? 41.853 62.343 7.778 1.00 33.05 46 LEU C N 1
ATOM 2049 C CA . LEU C 1 46 ? 42.450 63.677 7.780 1.00 31.92 46 LEU C CA 1
ATOM 2050 C C . LEU C 1 46 ? 43.974 63.619 7.733 1.00 30.75 46 LEU C C 1
ATOM 2051 O O . LEU C 1 46 ? 44.587 62.646 8.172 1.00 31.89 46 LEU C O 1
ATOM 2056 N N . ARG C 1 47 ? 44.584 64.670 7.200 1.00 28.88 47 ARG C N 1
ATOM 2057 C CA . ARG C 1 47 ? 46.033 64.729 7.098 1.00 28.03 47 ARG C CA 1
ATOM 2058 C C . ARG C 1 47 ? 46.502 66.113 6.673 1.00 26.19 47 ARG C C 1
ATOM 2059 O O . ARG C 1 47 ? 45.849 66.781 5.872 1.00 26.08 47 ARG C O 1
ATOM 2067 N N . VAL C 1 48 ? 47.630 66.547 7.222 1.00 22.89 48 VAL C N 1
ATOM 2068 C CA . VAL C 1 48 ? 48.180 67.841 6.863 1.00 20.98 48 VAL C CA 1
ATOM 2069 C C . VAL C 1 48 ? 48.893 67.650 5.534 1.00 20.80 48 VAL C C 1
ATOM 2070 O O . VAL C 1 48 ? 49.789 66.818 5.418 1.00 20.97 48 VAL C O 1
ATOM 2074 N N . VAL C 1 49 ? 48.479 68.412 4.531 1.00 19.47 49 VAL C N 1
ATOM 2075 C CA . VAL C 1 49 ? 49.077 68.323 3.211 1.00 18.38 49 VAL C CA 1
ATOM 2076 C C . VAL C 1 49 ? 50.329 69.183 3.125 1.00 19.09 49 VAL C C 1
ATOM 2077 O O . VAL C 1 49 ? 51.303 68.807 2.480 1.00 17.28 49 VAL C O 1
ATOM 2081 N N . ARG C 1 50 ? 50.307 70.338 3.783 1.00 19.99 50 ARG C N 1
ATOM 2082 C CA . ARG C 1 50 ? 51.453 71.235 3.750 1.00 20.97 50 ARG C CA 1
ATOM 2083 C C . ARG C 1 50 ? 51.423 72.249 4.887 1.00 20.46 50 ARG C C 1
ATOM 2084 O O . ARG C 1 50 ? 50.358 72.635 5.362 1.00 19.68 50 ARG C O 1
ATOM 2092 N N . GLY C 1 51 ? 52.604 72.672 5.320 1.00 19.65 51 GLY C N 1
ATOM 2093 C CA . GLY C 1 51 ? 52.687 73.654 6.379 1.00 18.81 51 GLY C CA 1
ATOM 2094 C C . GLY C 1 51 ? 52.725 73.077 7.774 1.00 18.31 51 GLY C C 1
ATOM 2095 O O . GLY C 1 51 ? 52.714 73.823 8.750 1.00 18.70 51 GLY C O 1
ATOM 2096 N N . ALA C 1 52 ? 52.769 71.757 7.887 1.00 17.00 52 ALA C N 1
ATOM 2097 C CA . ALA C 1 52 ? 52.813 71.138 9.208 1.00 17.29 52 ALA C CA 1
ATOM 2098 C C . ALA C 1 52 ? 53.903 71.783 10.066 1.00 16.45 52 ALA C C 1
ATOM 2099 O O . ALA C 1 52 ? 53.742 71.932 11.276 1.00 15.95 52 ALA C O 1
ATOM 2101 N N . GLU C 1 53 ? 55.009 72.172 9.436 1.00 17.43 53 GLU C N 1
ATOM 2102 C CA . GLU C 1 53 ? 56.106 72.786 10.169 1.00 15.70 53 GLU C CA 1
ATOM 2103 C C . GLU C 1 53 ? 55.675 74.130 10.735 1.00 17.49 53 GLU C C 1
ATOM 2104 O O . GLU C 1 53 ? 56.224 74.600 11.735 1.00 19.38 53 GLU C O 1
ATOM 2110 N N . ASN C 1 54 ? 54.681 74.745 10.106 1.00 15.88 54 ASN C N 1
ATOM 2111 C CA . ASN C 1 54 ? 54.198 76.033 10.573 1.00 13.58 54 ASN C CA 1
ATOM 2112 C C . ASN C 1 54 ? 53.041 75.894 11.558 1.00 12.97 54 ASN C C 1
ATOM 2113 O O . ASN C 1 54 ? 52.341 76.867 11.840 1.00 13.33 54 ASN C O 1
ATOM 2118 N N . LEU C 1 55 ? 52.845 74.688 12.089 1.00 11.85 55 LEU C N 1
ATOM 2119 C CA . LEU C 1 55 ? 51.775 74.454 13.055 1.00 11.26 55 LEU C CA 1
ATOM 2120 C C . LEU C 1 55 ? 52.302 74.343 14.475 1.00 12.28 55 LEU C C 1
ATOM 2121 O O . LEU C 1 55 ? 53.257 73.614 14.737 1.00 14.58 55 LEU C O 1
ATOM 2126 N N . THR C 1 56 ? 51.673 75.072 15.389 1.00 11.65 56 THR C N 1
ATOM 2127 C CA . THR C 1 56 ? 52.056 75.035 16.789 1.00 12.67 56 THR C CA 1
ATOM 2128 C C . THR C 1 56 ? 51.169 74.016 17.491 1.00 13.00 56 THR C C 1
ATOM 2129 O O . THR C 1 56 ? 49.972 73.925 17.212 1.00 14.58 56 THR C O 1
ATOM 2133 N N . LEU C 1 57 ? 51.760 73.253 18.399 1.00 12.52 57 LEU C N 1
ATOM 2134 C CA . LEU C 1 57 ? 51.023 72.245 19.145 1.00 13.44 57 LEU C CA 1
ATOM 2135 C C . LEU C 1 57 ? 50.753 72.732 20.564 1.00 13.57 57 LEU C C 1
ATOM 2136 O O . LEU C 1 57 ? 51.663 73.173 21.266 1.00 15.75 57 LEU C O 1
ATOM 2141 N N . TYR C 1 58 ? 49.499 72.645 20.986 1.00 13.51 58 TYR C N 1
ATOM 2142 C CA . TYR C 1 58 ? 49.135 73.080 22.320 1.00 14.87 58 TYR C CA 1
ATOM 2143 C C . TYR C 1 58 ? 48.420 71.977 23.097 1.00 16.40 58 TYR C C 1
ATOM 2144 O O . TYR C 1 58 ? 47.325 71.553 22.726 1.00 17.02 58 TYR C O 1
ATOM 2153 N N . GLN C 1 59 ? 49.054 71.510 24.171 1.00 18.40 59 GLN C N 1
ATOM 2154 C CA . GLN C 1 59 ? 48.488 70.461 25.018 1.00 20.08 59 GLN C CA 1
ATOM 2155 C C . GLN C 1 59 ? 48.383 70.943 26.460 1.00 20.90 59 GLN C C 1
ATOM 2156 O O . GLN C 1 59 ? 49.160 71.794 26.894 1.00 21.48 59 GLN C O 1
ATOM 2162 N N . PHE C 1 60 ? 47.420 70.395 27.197 1.00 22.45 60 PHE C N 1
ATOM 2163 C CA . PHE C 1 60 ? 47.224 70.773 28.594 1.00 25.24 60 PHE C CA 1
ATOM 2164 C C . PHE C 1 60 ? 46.347 69.764 29.339 1.00 26.81 60 PHE C C 1
ATOM 2165 O O . PHE C 1 60 ? 45.772 68.861 28.731 1.00 26.99 60 PHE C O 1
ATOM 2173 N N . GLY C 1 61 ? 46.252 69.924 30.657 1.00 30.44 61 GLY C N 1
ATOM 2174 C CA . GLY C 1 61 ? 45.445 69.021 31.461 1.00 33.36 61 GLY C CA 1
ATOM 2175 C C . GLY C 1 61 ? 45.927 67.586 31.375 1.00 36.62 61 GLY C C 1
ATOM 2176 O O . GLY C 1 61 ? 47.036 67.264 31.808 1.00 36.60 61 GLY C O 1
ATOM 2177 N N . THR C 1 62 ? 45.090 66.718 30.816 1.00 38.19 62 THR C N 1
ATOM 2178 C CA . THR C 1 62 ? 45.433 65.310 30.657 1.00 39.64 62 THR C CA 1
ATOM 2179 C C . THR C 1 62 ? 46.489 65.164 29.568 1.00 39.55 62 THR C C 1
ATOM 2180 O O . THR C 1 62 ? 47.126 64.118 29.440 1.00 39.23 62 THR C O 1
ATOM 2184 N N . ARG C 1 63 ? 46.662 66.223 28.784 1.00 39.90 63 ARG C N 1
ATOM 2185 C CA . ARG C 1 63 ? 47.625 66.233 27.691 1.00 40.55 63 ARG C CA 1
ATOM 2186 C C . ARG C 1 63 ? 47.419 65.028 26.778 1.00 40.76 63 ARG C C 1
ATOM 2187 O O . ARG C 1 63 ? 48.370 64.476 26.221 1.00 40.33 63 ARG C O 1
ATOM 2195 N N . THR C 1 64 ? 46.160 64.628 26.637 1.00 39.95 64 THR C N 1
ATOM 2196 C CA . THR C 1 64 ? 45.786 63.508 25.783 1.00 39.11 64 THR C CA 1
ATOM 2197 C C . THR C 1 64 ? 45.395 64.086 24.430 1.00 38.09 64 THR C C 1
ATOM 2198 O O . THR C 1 64 ? 45.802 63.584 23.379 1.00 39.48 64 THR C O 1
ATOM 2202 N N . ALA C 1 65 ? 44.601 65.151 24.475 1.00 35.03 65 ALA C N 1
ATOM 2203 C CA . ALA C 1 65 ? 44.134 65.833 23.277 1.00 32.25 65 ALA C CA 1
ATOM 2204 C C . ALA C 1 65 ? 45.227 66.733 22.704 1.00 29.75 65 ALA C C 1
ATOM 2205 O O . ALA C 1 65 ? 46.006 67.330 23.447 1.00 30.55 65 ALA C O 1
ATOM 2207 N N . LYS C 1 66 ? 45.279 66.822 21.379 1.00 27.90 66 LYS C N 1
ATOM 2208 C CA . LYS C 1 66 ? 46.268 67.653 20.705 1.00 26.49 66 LYS C CA 1
ATOM 2209 C C . LYS C 1 66 ? 45.594 68.779 19.922 1.00 24.94 66 LYS C C 1
ATOM 2210 O O . LYS C 1 66 ? 44.755 68.535 19.053 1.00 25.61 66 LYS C O 1
ATOM 2216 N N . HIS C 1 67 ? 45.969 70.014 20.240 1.00 22.16 67 HIS C N 1
ATOM 2217 C CA . HIS C 1 67 ? 45.411 71.186 19.580 1.00 20.53 67 HIS C CA 1
ATOM 2218 C C . HIS C 1 67 ? 46.445 71.850 18.682 1.00 19.50 67 HIS C C 1
ATOM 2219 O O . HIS C 1 67 ? 47.571 72.110 19.105 1.00 19.01 67 HIS C O 1
ATOM 2226 N N . TRP C 1 68 ? 46.063 72.121 17.440 1.00 17.09 68 TRP C N 1
ATOM 2227 C CA . TRP C 1 68 ? 46.973 72.758 16.497 1.00 14.12 68 TRP C CA 1
ATOM 2228 C C . TRP C 1 68 ? 46.435 74.066 15.966 1.00 12.04 68 TRP C C 1
ATOM 2229 O O . TRP C 1 68 ? 45.228 74.272 15.886 1.00 12.74 68 TRP C O 1
ATOM 2240 N N . PHE C 1 69 ? 47.350 74.954 15.604 1.00 11.30 69 PHE C N 1
ATOM 2241 C CA . PHE C 1 69 ? 46.984 76.241 15.045 1.00 9.01 69 PHE C CA 1
ATOM 2242 C C . PHE C 1 69 ? 48.162 76.847 14.301 1.00 9.67 69 PHE C C 1
ATOM 2243 O O . PHE C 1 69 ? 49.318 76.653 14.671 1.00 6.47 69 PHE C O 1
ATOM 2251 N N . CYS C 1 70 ? 47.854 77.558 13.225 1.00 12.11 70 CYS C N 1
ATOM 2252 C CA . CYS C 1 70 ? 48.873 78.207 12.415 1.00 13.64 70 CYS C CA 1
ATOM 2253 C C . CYS C 1 70 ? 49.636 79.218 13.275 1.00 16.30 70 CYS C C 1
ATOM 2254 O O . CYS C 1 70 ? 49.032 80.065 13.926 1.00 18.12 70 CYS C O 1
ATOM 2257 N N . ARG C 1 71 ? 50.962 79.133 13.278 1.00 17.51 71 ARG C N 1
ATOM 2258 C CA . ARG C 1 71 ? 51.785 80.043 14.077 1.00 17.85 71 ARG C CA 1
ATOM 2259 C C . ARG C 1 71 ? 51.892 81.456 13.485 1.00 16.20 71 ARG C C 1
ATOM 2260 O O . ARG C 1 71 ? 52.446 82.358 14.108 1.00 14.94 71 ARG C O 1
ATOM 2268 N N . THR C 1 72 ? 51.360 81.646 12.284 1.00 14.90 72 THR C N 1
ATOM 2269 C CA . THR C 1 72 ? 51.422 82.946 11.628 1.00 11.69 72 THR C CA 1
ATOM 2270 C C . THR C 1 72 ? 50.091 83.695 11.716 1.00 10.00 72 THR C C 1
ATOM 2271 O O . THR C 1 72 ? 50.018 84.797 12.261 1.00 7.67 72 THR C O 1
ATOM 2275 N N . CYS C 1 73 ? 49.040 83.102 11.169 1.00 9.47 73 CYS C N 1
ATOM 2276 C CA . CYS C 1 73 ? 47.738 83.741 11.211 1.00 12.10 73 CYS C CA 1
ATOM 2277 C C . CYS C 1 73 ? 46.990 83.417 12.510 1.00 10.94 73 CYS C C 1
ATOM 2278 O O . CYS C 1 73 ? 45.984 84.049 12.830 1.00 11.92 73 CYS C O 1
ATOM 2281 N N . GLY C 1 74 ? 47.492 82.438 13.258 1.00 10.57 74 GLY C N 1
ATOM 2282 C CA . GLY C 1 74 ? 46.870 82.068 14.519 1.00 9.85 74 GLY C CA 1
ATOM 2283 C C . GLY C 1 74 ? 45.604 81.246 14.380 1.00 9.66 74 GLY C C 1
ATOM 2284 O O . GLY C 1 74 ? 44.958 80.916 15.379 1.00 9.78 74 GLY C O 1
ATOM 2285 N N . ILE C 1 75 ? 45.253 80.902 13.144 1.00 8.42 75 ILE C N 1
ATOM 2286 C CA . ILE C 1 75 ? 44.046 80.128 12.875 1.00 9.46 75 ILE C CA 1
ATOM 2287 C C . ILE C 1 75 ? 44.081 78.667 13.333 1.00 9.68 75 ILE C C 1
ATOM 2288 O O . ILE C 1 75 ? 44.962 77.892 12.946 1.00 11.03 75 ILE C O 1
ATOM 2293 N N . TYR C 1 76 ? 43.113 78.305 14.168 1.00 10.36 76 TYR C N 1
ATOM 2294 C CA . TYR C 1 76 ? 42.981 76.940 14.658 1.00 11.58 76 TYR C CA 1
ATOM 2295 C C . TYR C 1 76 ? 42.520 76.090 13.474 1.00 12.61 76 TYR C C 1
ATOM 2296 O O . TYR C 1 76 ? 41.478 76.369 12.880 1.00 11.61 76 TYR C O 1
ATOM 2305 N N . THR C 1 77 ? 43.292 75.066 13.116 1.00 14.35 77 THR C N 1
ATOM 2306 C CA . THR C 1 77 ? 42.919 74.222 11.982 1.00 14.28 77 THR C CA 1
ATOM 2307 C C . THR C 1 77 ? 42.149 72.972 12.399 1.00 14.75 77 THR C C 1
ATOM 2308 O O . THR C 1 77 ? 41.030 72.739 11.940 1.00 14.64 77 THR C O 1
ATOM 2312 N N . HIS C 1 78 ? 42.748 72.172 13.273 1.00 15.48 78 HIS C N 1
ATOM 2313 C CA . HIS C 1 78 ? 42.115 70.949 13.745 1.00 16.24 78 HIS C CA 1
ATOM 2314 C C . HIS C 1 78 ? 42.752 70.532 15.059 1.00 16.53 78 HIS C C 1
ATOM 2315 O O . HIS C 1 78 ? 43.739 71.123 15.484 1.00 16.77 78 HIS C O 1
ATOM 2322 N N . HIS C 1 79 ? 42.185 69.512 15.695 1.00 18.56 79 HIS C N 1
ATOM 2323 C CA . HIS C 1 79 ? 42.712 69.001 16.953 1.00 22.06 79 HIS C CA 1
ATOM 2324 C C . HIS C 1 79 ? 42.256 67.562 17.202 1.00 25.86 79 HIS C C 1
ATOM 2325 O O . HIS C 1 79 ? 41.256 67.112 16.642 1.00 25.37 79 HIS C O 1
ATOM 2332 N N . GLN C 1 80 ? 42.993 66.842 18.041 1.00 29.97 80 GLN C N 1
ATOM 2333 C CA . GLN C 1 80 ? 42.633 65.470 18.378 1.00 35.61 80 GLN C CA 1
ATOM 2334 C C . GLN C 1 80 ? 41.807 65.493 19.661 1.00 38.26 80 GLN C C 1
ATOM 2335 O O . GLN C 1 80 ? 42.290 65.929 20.704 1.00 38.07 80 GLN C O 1
ATOM 2341 N N . ARG C 1 81 ? 40.565 65.025 19.582 1.00 42.30 81 ARG C N 1
ATOM 2342 C CA . ARG C 1 81 ? 39.676 65.004 20.743 1.00 46.15 81 ARG C CA 1
ATOM 2343 C C . ARG C 1 81 ? 40.220 64.153 21.885 1.00 48.41 81 ARG C C 1
ATOM 2344 O O . ARG C 1 81 ? 40.916 63.163 21.658 1.00 48.98 81 ARG C O 1
ATOM 2352 N N . ARG C 1 82 ? 39.893 64.544 23.112 1.00 51.26 82 ARG C N 1
ATOM 2353 C CA . ARG C 1 82 ? 40.329 63.808 24.297 1.00 54.30 82 ARG C CA 1
ATOM 2354 C C . ARG C 1 82 ? 39.378 62.640 24.521 1.00 54.82 82 ARG C C 1
ATOM 2355 O O . ARG C 1 82 ? 39.803 61.502 24.728 1.00 55.72 82 ARG C O 1
ATOM 2363 N N . SER C 1 83 ? 38.085 62.941 24.476 1.00 55.47 83 SER C N 1
ATOM 2364 C CA . SER C 1 83 ? 37.045 61.942 24.674 1.00 55.14 83 SER C CA 1
ATOM 2365 C C . SER C 1 83 ? 37.155 60.791 23.679 1.00 55.17 83 SER C C 1
ATOM 2366 O O . SER C 1 83 ? 36.421 59.809 23.776 1.00 56.70 83 SER C O 1
ATOM 2369 N N . ASN C 1 84 ? 38.068 60.912 22.729 1.00 20.00 84 ASN C N 1
ATOM 2370 C CA . ASN C 1 84 ? 38.269 59.870 21.728 1.00 20.00 84 ASN C CA 1
ATOM 2371 C C . ASN C 1 84 ? 39.523 60.110 20.892 1.00 20.00 84 ASN C C 1
ATOM 2372 O O . ASN C 1 84 ? 39.514 60.912 19.952 1.00 55.30 84 ASN C O 1
ATOM 2377 N N . PRO C 1 85 ? 40.631 59.435 21.236 1.00 55.89 85 PRO C N 1
ATOM 2378 C CA . PRO C 1 85 ? 41.903 59.576 20.516 1.00 55.52 85 PRO C CA 1
ATOM 2379 C C . PRO C 1 85 ? 41.868 59.050 19.077 1.00 54.94 85 PRO C C 1
ATOM 2380 O O . PRO C 1 85 ? 42.911 58.907 18.438 1.00 55.44 85 PRO C O 1
ATOM 2384 N N . GLU C 1 86 ? 40.671 58.768 18.570 1.00 53.98 86 GLU C N 1
ATOM 2385 C CA . GLU C 1 86 ? 40.519 58.258 17.211 1.00 52.33 86 GLU C CA 1
ATOM 2386 C C . GLU C 1 86 ? 39.790 59.252 16.309 1.00 50.46 86 GLU C C 1
ATOM 2387 O O . GLU C 1 86 ? 39.528 58.964 15.140 1.00 51.16 86 GLU C O 1
ATOM 2393 N N . GLU C 1 87 ? 39.463 60.420 16.852 1.00 47.58 87 GLU C N 1
ATOM 2394 C CA . GLU C 1 87 ? 38.759 61.442 16.085 1.00 45.43 87 GLU C CA 1
ATOM 2395 C C . GLU C 1 87 ? 39.473 62.786 16.100 1.00 43.17 87 GLU C C 1
ATOM 2396 O O . GLU C 1 87 ? 40.188 63.119 17.046 1.00 43.06 87 GLU C O 1
ATOM 2402 N N . TYR C 1 88 ? 39.255 63.559 15.043 1.00 40.26 88 TYR C N 1
ATOM 2403 C CA . TYR C 1 88 ? 39.832 64.887 14.920 1.00 36.98 88 TYR C CA 1
ATOM 2404 C C . TYR C 1 88 ? 38.702 65.899 15.022 1.00 35.41 88 TYR C C 1
ATOM 2405 O O . TYR C 1 88 ? 37.536 65.569 14.807 1.00 35.98 88 TYR C O 1
ATOM 2414 N N . GLY C 1 89 ? 39.052 67.130 15.361 1.00 32.14 89 GLY C N 1
ATOM 2415 C CA . GLY C 1 89 ? 38.068 68.188 15.431 1.00 29.01 89 GLY C CA 1
ATOM 2416 C C . GLY C 1 89 ? 38.523 69.156 14.359 1.00 27.16 89 GLY C C 1
ATOM 2417 O O . GLY C 1 89 ? 39.660 69.627 14.403 1.00 28.40 89 GLY C O 1
ATOM 2418 N N . VAL C 1 90 ? 37.668 69.446 13.386 1.00 23.69 90 VAL C N 1
ATOM 2419 C CA . VAL C 1 90 ? 38.059 70.351 12.318 1.00 22.44 90 VAL C CA 1
ATOM 2420 C C . VAL C 1 90 ? 37.293 71.666 12.346 1.00 23.22 90 VAL C C 1
ATOM 2421 O O . VAL C 1 90 ? 36.095 71.699 12.619 1.00 25.13 90 VAL C O 1
ATOM 2425 N N . ASN C 1 91 ? 38.005 72.749 12.064 1.00 21.48 91 ASN C N 1
ATOM 2426 C CA . ASN C 1 91 ? 37.426 74.085 12.018 1.00 20.55 91 ASN C CA 1
ATOM 2427 C C . ASN C 1 91 ? 36.732 74.185 10.661 1.00 21.17 91 ASN C C 1
ATOM 2428 O O . ASN C 1 91 ? 37.390 74.364 9.638 1.00 21.15 91 ASN C O 1
ATOM 2433 N N . VAL C 1 92 ? 35.409 74.061 10.655 1.00 20.88 92 VAL C N 1
ATOM 2434 C CA . VAL C 1 92 ? 34.633 74.113 9.420 1.00 21.08 92 VAL C CA 1
ATOM 2435 C C . VAL C 1 92 ? 34.921 75.360 8.589 1.00 21.33 92 VAL C C 1
ATOM 2436 O O . VAL C 1 92 ? 34.720 75.364 7.375 1.00 20.86 92 VAL C O 1
ATOM 2440 N N . ALA C 1 93 ? 35.406 76.410 9.242 1.00 21.79 93 ALA C N 1
ATOM 2441 C CA . ALA C 1 93 ? 35.716 77.663 8.562 1.00 23.19 93 ALA C CA 1
ATOM 2442 C C . ALA C 1 93 ? 36.973 77.615 7.688 1.00 23.72 93 ALA C C 1
ATOM 2443 O O . ALA C 1 93 ? 37.224 78.543 6.921 1.00 23.48 93 ALA C O 1
ATOM 2445 N N . ILE C 1 94 ? 37.767 76.553 7.800 1.00 25.50 94 ILE C N 1
ATOM 2446 C CA . ILE C 1 94 ? 38.978 76.448 6.987 1.00 26.56 94 ILE C CA 1
ATOM 2447 C C . ILE C 1 94 ? 38.745 75.593 5.749 1.00 27.25 94 ILE C C 1
ATOM 2448 O O . ILE C 1 94 ? 39.640 75.442 4.917 1.00 28.05 94 ILE C O 1
ATOM 2453 N N . LEU C 1 95 ? 37.551 75.022 5.635 1.00 27.33 95 LEU C N 1
ATOM 2454 C CA . LEU C 1 95 ? 37.231 74.194 4.483 1.00 28.10 95 LEU C CA 1
ATOM 2455 C C . LEU C 1 95 ? 36.839 75.090 3.313 1.00 29.58 95 LEU C C 1
ATOM 2456 O O . LEU C 1 95 ? 35.935 75.918 3.422 1.00 29.62 95 LEU C O 1
ATOM 2461 N N . GLU C 1 96 ? 37.537 74.916 2.198 1.00 31.14 96 GLU C N 1
ATOM 2462 C CA . GLU C 1 96 ? 37.313 75.707 0.995 1.00 33.52 96 GLU C CA 1
ATOM 2463 C C . GLU C 1 96 ? 35.841 75.894 0.633 1.00 35.05 96 GLU C C 1
ATOM 2464 O O . GLU C 1 96 ? 35.075 74.933 0.573 1.00 35.62 96 GLU C O 1
ATOM 2470 N N . GLY C 1 97 ? 35.462 77.147 0.395 1.00 35.98 97 GLY C N 1
ATOM 2471 C CA . GLY C 1 97 ? 34.094 77.469 0.024 1.00 37.05 97 GLY C CA 1
ATOM 2472 C C . GLY C 1 97 ? 33.044 77.118 1.058 1.00 37.92 97 GLY C C 1
ATOM 2473 O O . GLY C 1 97 ? 31.900 76.827 0.711 1.00 36.60 97 GLY C O 1
ATOM 2474 N N . VAL C 1 98 ? 33.420 77.152 2.331 1.00 38.87 98 VAL C N 1
ATOM 2475 C CA . VAL C 1 98 ? 32.484 76.824 3.397 1.00 39.66 98 VAL C CA 1
ATOM 2476 C C . VAL C 1 98 ? 32.382 77.939 4.432 1.00 40.20 98 VAL C C 1
ATOM 2477 O O . VAL C 1 98 ? 33.249 78.073 5.297 1.00 40.81 98 VAL C O 1
ATOM 2481 N N . ASN C 1 99 ? 31.327 78.742 4.337 1.00 40.71 99 ASN C N 1
ATOM 2482 C CA . ASN C 1 99 ? 31.116 79.828 5.289 1.00 41.10 99 ASN C CA 1
ATOM 2483 C C . ASN C 1 99 ? 30.300 79.269 6.443 1.00 41.26 99 ASN C C 1
ATOM 2484 O O . ASN C 1 99 ? 29.235 78.690 6.231 1.00 40.97 99 ASN C O 1
ATOM 2489 N N . PRO C 1 100 ? 30.788 79.439 7.680 1.00 42.25 100 PRO C N 1
ATOM 2490 C CA . PRO C 1 100 ? 30.099 78.946 8.876 1.00 43.49 100 PRO C CA 1
ATOM 2491 C C . PRO C 1 100 ? 28.718 79.566 9.104 1.00 45.02 100 PRO C C 1
ATOM 2492 O O . PRO C 1 100 ? 27.850 78.951 9.729 1.00 44.88 100 PRO C O 1
ATOM 2496 N N . ARG C 1 101 ? 28.518 80.779 8.597 1.00 46.80 101 ARG C N 1
ATOM 2497 C CA . ARG C 1 101 ? 27.239 81.473 8.738 1.00 48.30 101 ARG C CA 1
ATOM 2498 C C . ARG C 1 101 ? 26.098 80.612 8.196 1.00 48.27 101 ARG C C 1
ATOM 2499 O O . ARG C 1 101 ? 24.995 80.616 8.737 1.00 48.51 101 ARG C O 1
ATOM 2507 N N . ASP C 1 102 ? 26.379 79.870 7.130 1.00 48.78 102 ASP C N 1
ATOM 2508 C CA . ASP C 1 102 ? 25.385 79.011 6.493 1.00 49.27 102 ASP C CA 1
ATOM 2509 C C . ASP C 1 102 ? 24.985 77.777 7.296 1.00 49.17 102 ASP C C 1
ATOM 2510 O O . ASP C 1 102 ? 23.933 77.191 7.048 1.00 48.12 102 ASP C O 1
ATOM 2515 N N . LEU C 1 103 ? 25.818 77.374 8.250 1.00 50.57 103 LEU C N 1
ATOM 2516 C CA . LEU C 1 103 ? 25.507 76.201 9.063 1.00 51.82 103 LEU C CA 1
ATOM 2517 C C . LEU C 1 103 ? 24.326 76.469 9.984 1.00 52.44 103 LEU C C 1
ATOM 2518 O O . LEU C 1 103 ? 23.638 75.542 10.408 1.00 52.33 103 LEU C O 1
ATOM 2523 N N . GLY C 1 104 ? 24.098 77.742 10.288 1.00 53.01 104 GLY C N 1
ATOM 2524 C CA . GLY C 1 104 ? 23.001 78.106 11.164 1.00 54.06 104 GLY C CA 1
ATOM 2525 C C . GLY C 1 104 ? 23.357 77.899 12.623 1.00 55.15 104 GLY C C 1
ATOM 2526 O O . GLY C 1 104 ? 24.423 77.371 12.944 1.00 55.77 104 GLY C O 1
ATOM 2527 N N . GLU C 1 105 ? 22.462 78.314 13.510 1.00 55.53 105 GLU C N 1
ATOM 2528 C CA . GLU C 1 105 ? 22.683 78.178 14.944 1.00 56.05 105 GLU C CA 1
ATOM 2529 C C . GLU C 1 105 ? 22.992 76.734 15.331 1.00 54.88 105 GLU C C 1
ATOM 2530 O O . GLU C 1 105 ? 22.119 75.870 15.279 1.00 54.86 105 GLU C O 1
ATOM 2536 N N . VAL C 1 106 ? 24.240 76.477 15.709 1.00 53.73 106 VAL C N 1
ATOM 2537 C CA . VAL C 1 106 ? 24.652 75.140 16.120 1.00 52.65 106 VAL C CA 1
ATOM 2538 C C . VAL C 1 106 ? 24.674 75.066 17.643 1.00 52.21 106 VAL C C 1
ATOM 2539 O O . VAL C 1 106 ? 24.868 76.076 18.317 1.00 52.76 106 VAL C O 1
ATOM 2543 N N . PRO C 1 107 ? 24.481 73.865 18.206 1.00 51.57 107 PRO C N 1
ATOM 2544 C CA . PRO C 1 107 ? 24.474 73.665 19.659 1.00 51.77 107 PRO C CA 1
ATOM 2545 C C . PRO C 1 107 ? 25.831 73.847 20.336 1.00 51.62 107 PRO C C 1
ATOM 2546 O O . PRO C 1 107 ? 26.799 74.279 19.714 1.00 51.05 107 PRO C O 1
ATOM 2550 N N . TRP C 1 108 ? 25.878 73.518 21.625 1.00 51.78 108 TRP C N 1
ATOM 2551 C CA . TRP C 1 108 ? 27.098 73.606 22.421 1.00 51.26 108 TRP C CA 1
ATOM 2552 C C . TRP C 1 108 ? 27.310 72.279 23.150 1.00 52.13 108 TRP C C 1
ATOM 2553 O O . TRP C 1 108 ? 26.436 71.414 23.141 1.00 52.46 108 TRP C O 1
ATOM 2564 N N . THR C 1 109 ? 28.469 72.124 23.780 1.00 53.28 109 THR C N 1
ATOM 2565 C CA . THR C 1 109 ? 28.788 70.903 24.513 1.00 54.52 109 THR C CA 1
ATOM 2566 C C . THR C 1 109 ? 29.041 71.208 25.991 1.00 55.72 109 THR C C 1
ATOM 2567 O O . THR C 1 109 ? 28.815 72.367 26.398 1.00 56.48 109 THR C O 1
ATOM 2569 N N . MET D 1 1 ? 69.844 109.077 48.767 1.00 11.33 1 MET D N 1
ATOM 2570 C CA . MET D 1 1 ? 71.290 109.095 49.134 1.00 12.81 1 MET D CA 1
ATOM 2571 C C . MET D 1 1 ? 72.130 108.872 47.873 1.00 11.76 1 MET D C 1
ATOM 2572 O O . MET D 1 1 ? 71.807 108.026 47.038 1.00 11.43 1 MET D O 1
ATOM 2577 N N . LYS D 1 2 ? 73.198 109.650 47.732 1.00 11.40 2 LYS D N 1
ATOM 2578 C CA . LYS D 1 2 ? 74.076 109.561 46.570 1.00 9.62 2 LYS D CA 1
ATOM 2579 C C . LYS D 1 2 ? 75.298 108.672 46.790 1.00 9.05 2 LYS D C 1
ATOM 2580 O O . LYS D 1 2 ? 75.940 108.727 47.837 1.00 8.74 2 LYS D O 1
ATOM 2586 N N . GLY D 1 3 ? 75.612 107.855 45.791 1.00 9.36 3 GLY D N 1
ATOM 2587 C CA . GLY D 1 3 ? 76.764 106.978 45.876 1.00 8.74 3 GLY D CA 1
ATOM 2588 C C . GLY D 1 3 ? 77.535 107.053 44.572 1.00 10.67 3 GLY D C 1
ATOM 2589 O O . GLY D 1 3 ? 76.942 107.293 43.523 1.00 10.14 3 GLY D O 1
ATOM 2590 N N . THR D 1 4 ? 78.848 106.857 44.616 1.00 9.85 4 THR D N 1
ATOM 2591 C CA . THR D 1 4 ? 79.645 106.921 43.394 1.00 8.49 4 THR D CA 1
ATOM 2592 C C . THR D 1 4 ? 80.875 106.032 43.484 1.00 9.28 4 THR D C 1
ATOM 2593 O O . THR D 1 4 ? 81.426 105.833 44.564 1.00 8.64 4 THR D O 1
ATOM 2597 N N . CYS D 1 5 ? 81.311 105.493 42.351 1.00 7.36 5 CYS D N 1
ATOM 2598 C CA . CYS D 1 5 ? 82.496 104.657 42.372 1.00 6.66 5 CYS D CA 1
ATOM 2599 C C . CYS D 1 5 ? 83.645 105.638 42.581 1.00 7.56 5 CYS D C 1
ATOM 2600 O O . CYS D 1 5 ? 83.418 106.849 42.660 1.00 6.87 5 CYS D O 1
ATOM 2603 N N . HIS D 1 6 ? 84.871 105.138 42.679 1.00 7.68 6 HIS D N 1
ATOM 2604 C CA . HIS D 1 6 ? 85.996 106.034 42.899 1.00 6.74 6 HIS D CA 1
ATOM 2605 C C . HIS D 1 6 ? 86.293 106.924 41.693 1.00 6.67 6 HIS D C 1
ATOM 2606 O O . HIS D 1 6 ? 86.467 108.132 41.849 1.00 6.45 6 HIS D O 1
ATOM 2613 N N . CYS D 1 7 ? 86.354 106.335 40.498 1.00 5.43 7 CYS D N 1
ATOM 2614 C CA . CYS D 1 7 ? 86.643 107.110 39.290 1.00 4.67 7 CYS D CA 1
ATOM 2615 C C . CYS D 1 7 ? 85.616 108.207 39.051 1.00 5.50 7 CYS D C 1
ATOM 2616 O O . CYS D 1 7 ? 85.960 109.288 38.579 1.00 9.18 7 CYS D O 1
ATOM 2619 N N . GLY D 1 8 ? 84.360 107.939 39.395 1.00 4.58 8 GLY D N 1
ATOM 2620 C CA . GLY D 1 8 ? 83.307 108.924 39.192 1.00 5.96 8 GLY D CA 1
ATOM 2621 C C . GLY D 1 8 ? 82.414 108.511 38.037 1.00 8.16 8 GLY D C 1
ATOM 2622 O O . GLY D 1 8 ? 81.348 109.086 37.813 1.00 8.92 8 GLY D O 1
ATOM 2623 N N . ALA D 1 9 ? 82.859 107.496 37.306 1.00 7.32 9 ALA D N 1
ATOM 2624 C CA . ALA D 1 9 ? 82.128 106.981 36.161 1.00 7.79 9 ALA D CA 1
ATOM 2625 C C . ALA D 1 9 ? 80.735 106.507 36.551 1.00 7.74 9 ALA D C 1
ATOM 2626 O O . ALA D 1 9 ? 79.777 106.660 35.786 1.00 6.71 9 ALA D O 1
ATOM 2628 N N . VAL D 1 10 ? 80.616 105.924 37.738 1.00 8.15 10 VAL D N 1
ATOM 2629 C CA . VAL D 1 10 ? 79.321 105.414 38.160 1.00 7.35 10 VAL D CA 1
ATOM 2630 C C . VAL D 1 10 ? 78.732 106.083 39.383 1.00 8.31 10 VAL D C 1
ATOM 2631 O O . VAL D 1 10 ? 79.378 106.198 40.425 1.00 9.34 10 VAL D O 1
ATOM 2635 N N . GLU D 1 11 ? 77.484 106.516 39.239 1.00 9.79 11 GLU D N 1
ATOM 2636 C CA . GLU D 1 11 ? 76.761 107.162 40.316 1.00 13.75 11 GLU D CA 1
ATOM 2637 C C . GLU D 1 11 ? 75.401 106.506 40.452 1.00 15.09 11 GLU D C 1
ATOM 2638 O O . GLU D 1 11 ? 74.764 106.165 39.456 1.00 17.48 11 GLU D O 1
ATOM 2644 N N . ILE D 1 12 ? 74.962 106.328 41.691 1.00 15.77 12 ILE D N 1
ATOM 2645 C CA . ILE D 1 12 ? 73.667 105.726 41.956 1.00 16.24 12 ILE D CA 1
ATOM 2646 C C . ILE D 1 12 ? 72.928 106.619 42.933 1.00 16.49 12 ILE D C 1
ATOM 2647 O O . ILE D 1 12 ? 73.489 107.577 43.469 1.00 17.88 12 ILE D O 1
ATOM 2652 N N . GLU D 1 13 ? 71.660 106.299 43.144 1.00 17.31 13 GLU D N 1
ATOM 2653 C CA . GLU D 1 13 ? 70.816 107.015 44.080 1.00 18.68 13 GLU D CA 1
ATOM 2654 C C . GLU D 1 13 ? 70.098 105.883 44.789 1.00 18.74 13 GLU D C 1
ATOM 2655 O O . GLU D 1 13 ? 69.548 104.993 44.138 1.00 19.63 13 GLU D O 1
ATOM 2661 N N . VAL D 1 14 ? 70.107 105.896 46.115 1.00 18.34 14 VAL D N 1
ATOM 2662 C CA . VAL D 1 14 ? 69.472 104.815 46.848 1.00 18.55 14 VAL D CA 1
ATOM 2663 C C . VAL D 1 14 ? 68.934 105.222 48.215 1.00 18.61 14 VAL D C 1
ATOM 2664 O O . VAL D 1 14 ? 69.485 106.100 48.880 1.00 19.00 14 VAL D O 1
ATOM 2668 N N . GLU D 1 15 ? 67.839 104.581 48.614 1.00 19.67 15 GLU D N 1
ATOM 2669 C CA . GLU D 1 15 ? 67.218 104.823 49.908 1.00 20.13 15 GLU D CA 1
ATOM 2670 C C . GLU D 1 15 ? 67.362 103.506 50.653 1.00 18.97 15 GLU D C 1
ATOM 2671 O O . GLU D 1 15 ? 66.781 102.500 50.255 1.00 19.11 15 GLU D O 1
ATOM 2677 N N . LEU D 1 16 ? 68.152 103.509 51.720 1.00 18.61 16 LEU D N 1
ATOM 2678 C CA . LEU D 1 16 ? 68.375 102.302 52.502 1.00 18.25 16 LEU D CA 1
ATOM 2679 C C . LEU D 1 16 ? 67.107 101.819 53.180 1.00 18.47 16 LEU D C 1
ATOM 2680 O O . LEU D 1 16 ? 66.286 102.620 53.621 1.00 18.11 16 LEU D O 1
ATOM 2685 N N . LEU D 1 17 ? 66.955 100.501 53.259 1.00 18.08 17 LEU D N 1
ATOM 2686 C CA . LEU D 1 17 ? 65.786 99.907 53.887 1.00 19.19 17 LEU D CA 1
ATOM 2687 C C . LEU D 1 17 ? 65.722 100.313 55.350 1.00 20.51 17 LEU D C 1
ATOM 2688 O O . LEU D 1 17 ? 64.738 100.905 55.796 1.00 20.04 17 LEU D O 1
ATOM 2693 N N . ASN D 1 18 ? 66.776 99.996 56.094 1.00 21.76 18 ASN D N 1
ATOM 2694 C CA . ASN D 1 18 ? 66.826 100.323 57.510 1.00 21.97 18 ASN D CA 1
ATOM 2695 C C . ASN D 1 18 ? 68.176 100.914 57.887 1.00 21.83 18 ASN D C 1
ATOM 2696 O O . ASN D 1 18 ? 68.914 100.348 58.696 1.00 22.94 18 ASN D O 1
ATOM 2701 N N . GLY D 1 19 ? 68.491 102.057 57.288 1.00 20.65 19 GLY D N 1
ATOM 2702 C CA . GLY D 1 19 ? 69.747 102.727 57.566 1.00 21.14 19 GLY D CA 1
ATOM 2703 C C . GLY D 1 19 ? 70.951 101.806 57.526 1.00 22.31 19 GLY D C 1
ATOM 2704 O O . GLY D 1 19 ? 71.053 100.938 56.656 1.00 22.39 19 GLY D O 1
ATOM 2705 N N . PHE D 1 20 ? 71.863 102.001 58.475 1.00 22.28 20 PHE D N 1
ATOM 2706 C CA . PHE D 1 20 ? 73.079 101.196 58.570 1.00 22.08 20 PHE D CA 1
ATOM 2707 C C . PHE D 1 20 ? 72.992 100.208 59.731 1.00 22.86 20 PHE D C 1
ATOM 2708 O O . PHE D 1 20 ? 73.987 99.615 60.128 1.00 22.61 20 PHE D O 1
ATOM 2716 N N . ALA D 1 21 ? 71.791 100.029 60.265 1.00 25.79 21 ALA D N 1
ATOM 2717 C CA . ALA D 1 21 ? 71.584 99.128 61.390 1.00 26.90 21 ALA D CA 1
ATOM 2718 C C . ALA D 1 21 ? 72.052 97.704 61.123 1.00 27.39 21 ALA D C 1
ATOM 2719 O O . ALA D 1 21 ? 72.656 97.071 61.988 1.00 27.81 21 ALA D O 1
ATOM 2721 N N . ASP D 1 22 ? 71.788 97.207 59.922 1.00 28.97 22 ASP D N 1
ATOM 2722 C CA . ASP D 1 22 ? 72.147 95.837 59.583 1.00 31.90 22 ASP D CA 1
ATOM 2723 C C . ASP D 1 22 ? 73.363 95.652 58.681 1.00 31.62 22 ASP D C 1
ATOM 2724 O O . ASP D 1 22 ? 73.480 94.637 57.994 1.00 31.61 22 ASP D O 1
ATOM 2729 N N . ALA D 1 23 ? 74.270 96.621 58.680 1.00 31.33 23 ALA D N 1
ATOM 2730 C CA . ALA D 1 23 ? 75.470 96.507 57.860 1.00 31.06 23 ALA D CA 1
ATOM 2731 C C . ALA D 1 23 ? 76.204 95.242 58.284 1.00 31.73 23 ALA D C 1
ATOM 2732 O O . ALA D 1 23 ? 76.488 95.051 59.465 1.00 30.78 23 ALA D O 1
ATOM 2734 N N . ARG D 1 24 ? 76.506 94.378 57.319 1.00 33.00 24 ARG D N 1
ATOM 2735 C CA . ARG D 1 24 ? 77.193 93.123 57.604 1.00 32.95 24 ARG D CA 1
ATOM 2736 C C . ARG D 1 24 ? 78.316 92.860 56.603 1.00 31.57 24 ARG D C 1
ATOM 2737 O O . ARG D 1 24 ? 78.582 93.674 55.722 1.00 29.89 24 ARG D O 1
ATOM 2745 N N . ARG D 1 25 ? 78.976 91.716 56.758 1.00 30.15 25 ARG D N 1
ATOM 2746 C CA . ARG D 1 25 ? 80.060 91.306 55.872 1.00 27.80 25 ARG D CA 1
ATOM 2747 C C . ARG D 1 25 ? 79.953 89.810 55.597 1.00 27.43 25 ARG D C 1
ATOM 2748 O O . ARG D 1 25 ? 80.227 89.001 56.482 1.00 28.12 25 ARG D O 1
ATOM 2756 N N . CYS D 1 26 ? 79.547 89.440 54.386 1.00 25.74 26 CYS D N 1
ATOM 2757 C CA . CYS D 1 26 ? 79.450 88.027 54.030 1.00 23.52 26 CYS D CA 1
ATOM 2758 C C . CYS D 1 26 ? 80.895 87.558 53.907 1.00 23.24 26 CYS D C 1
ATOM 2759 O O . CYS D 1 26 ? 81.745 88.306 53.435 1.00 22.69 26 CYS D O 1
ATOM 2762 N N . ASP D 1 27 ? 81.181 86.336 54.342 1.00 22.47 27 ASP D N 1
ATOM 2763 C CA . ASP D 1 27 ? 82.547 85.817 54.282 1.00 21.80 27 ASP D CA 1
ATOM 2764 C C . ASP D 1 27 ? 82.689 84.648 53.315 1.00 21.28 27 ASP D C 1
ATOM 2765 O O . ASP D 1 27 ? 83.632 83.858 53.418 1.00 21.52 27 ASP D O 1
ATOM 2770 N N . CYS D 1 28 ? 81.755 84.539 52.375 1.00 19.07 28 CYS D N 1
ATOM 2771 C CA . CYS D 1 28 ? 81.810 83.462 51.402 1.00 17.95 28 CYS D CA 1
ATOM 2772 C C . CYS D 1 28 ? 82.977 83.698 50.439 1.00 18.21 28 CYS D C 1
ATOM 2773 O O . CYS D 1 28 ? 83.537 84.797 50.385 1.00 18.83 28 CYS D O 1
ATOM 2776 N N . SER D 1 29 ? 83.339 82.658 49.694 1.00 17.12 29 SER D N 1
ATOM 2777 C CA . SER D 1 29 ? 84.441 82.709 48.736 1.00 17.44 29 SER D CA 1
ATOM 2778 C C . SER D 1 29 ? 84.494 84.006 47.936 1.00 16.35 29 SER D C 1
ATOM 2779 O O . SER D 1 29 ? 85.570 84.558 47.709 1.00 15.99 29 SER D O 1
ATOM 2782 N N . PHE D 1 30 ? 83.330 84.490 47.515 1.00 15.50 30 PHE D N 1
ATOM 2783 C CA . PHE D 1 30 ? 83.252 85.720 46.737 1.00 14.12 30 PHE D CA 1
ATOM 2784 C C . PHE D 1 30 ? 83.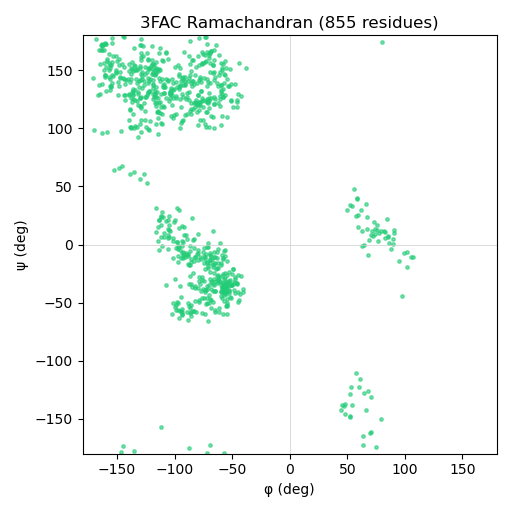200 86.957 47.622 1.00 12.62 30 PHE D C 1
ATOM 2785 O O . PHE D 1 30 ? 84.086 87.803 47.564 1.00 11.52 30 PHE D O 1
ATOM 2793 N N . CYS D 1 31 ? 82.163 87.058 48.445 1.00 12.80 31 CYS D N 1
ATOM 2794 C CA . CYS D 1 31 ? 81.996 88.208 49.329 1.00 12.23 31 CYS D CA 1
ATOM 2795 C C . CYS D 1 31 ? 83.286 88.547 50.099 1.00 11.90 31 CYS D C 1
ATOM 2796 O O . CYS D 1 31 ? 83.647 89.715 50.235 1.00 6.37 31 CYS D O 1
ATOM 2799 N N . ARG D 1 32 ? 83.988 87.529 50.587 1.00 11.75 32 ARG D N 1
ATOM 2800 C CA . ARG D 1 32 ? 85.218 87.761 51.342 1.00 12.86 32 ARG D CA 1
ATOM 2801 C C . ARG D 1 32 ? 86.285 88.448 50.496 1.00 13.21 32 ARG D C 1
ATOM 2802 O O . ARG D 1 32 ? 87.129 89.178 51.022 1.00 13.13 32 ARG D O 1
ATOM 2810 N N . ARG D 1 33 ? 86.254 88.203 49.189 1.00 12.31 33 ARG D N 1
ATOM 2811 C CA . ARG D 1 33 ? 87.221 88.800 48.278 1.00 12.40 33 ARG D CA 1
ATOM 2812 C C . ARG D 1 33 ? 86.862 90.243 47.953 1.00 11.83 33 ARG D C 1
ATOM 2813 O O . ARG D 1 33 ? 87.735 91.050 47.650 1.00 10.06 33 ARG D O 1
ATOM 2821 N N . ARG D 1 34 ? 85.571 90.556 48.015 1.00 13.21 34 ARG D N 1
ATOM 2822 C CA . ARG D 1 34 ? 85.062 91.904 47.762 1.00 14.71 34 ARG D CA 1
ATOM 2823 C C . ARG D 1 34 ? 85.449 92.790 48.934 1.00 14.43 34 ARG D C 1
ATOM 2824 O O . ARG D 1 34 ? 85.754 93.965 48.758 1.00 14.44 34 ARG D O 1
ATOM 2832 N N . GLY D 1 35 ? 85.385 92.216 50.134 1.00 15.13 35 GLY D N 1
ATOM 2833 C CA . GLY D 1 35 ? 85.750 92.924 51.351 1.00 15.63 35 GLY D CA 1
ATOM 2834 C C . GLY D 1 35 ? 84.887 94.082 51.832 1.00 16.09 35 GLY D C 1
ATOM 2835 O O . GLY D 1 35 ? 85.083 94.570 52.947 1.00 16.43 35 GLY D O 1
ATOM 2836 N N . ALA D 1 36 ? 83.927 94.520 51.027 1.00 14.94 36 ALA D N 1
ATOM 2837 C CA . ALA D 1 36 ? 83.091 95.654 51.414 1.00 15.56 36 ALA D CA 1
ATOM 2838 C C . ALA D 1 36 ? 82.001 95.372 52.444 1.00 14.87 36 ALA D C 1
ATOM 2839 O O . ALA D 1 36 ? 81.547 94.239 52.606 1.00 14.94 36 ALA D O 1
ATOM 2841 N N . ILE D 1 37 ? 81.597 96.429 53.142 1.00 14.21 37 ILE D N 1
ATOM 2842 C CA . ILE D 1 37 ? 80.527 96.365 54.133 1.00 13.43 37 ILE D CA 1
ATOM 2843 C C . ILE D 1 37 ? 79.254 96.688 53.348 1.00 13.35 37 ILE D C 1
ATOM 2844 O O . ILE D 1 37 ? 79.257 97.594 52.518 1.00 13.89 37 ILE D O 1
ATOM 2849 N N . ALA D 1 38 ? 78.170 95.962 53.600 1.00 12.17 38 ALA D N 1
ATOM 2850 C CA . ALA D 1 38 ? 76.937 96.188 52.850 1.00 13.16 38 ALA D CA 1
ATOM 2851 C C . ALA D 1 38 ? 75.659 96.444 53.649 1.00 13.98 38 ALA D C 1
ATOM 2852 O O . ALA D 1 38 ? 75.398 95.808 54.678 1.00 14.13 38 ALA D O 1
ATOM 2854 N N . ALA D 1 39 ? 74.857 97.377 53.138 1.00 12.26 39 ALA D N 1
ATOM 2855 C CA . ALA D 1 39 ? 73.580 97.736 53.740 1.00 12.53 39 ALA D CA 1
ATOM 2856 C C . ALA D 1 39 ? 72.503 97.363 52.728 1.00 12.63 39 ALA D C 1
ATOM 2857 O O . ALA D 1 39 ? 72.756 97.355 51.527 1.00 11.16 39 ALA D O 1
ATOM 2859 N N . THR D 1 40 ? 71.306 97.058 53.216 1.00 13.53 40 THR D N 1
ATOM 2860 C CA . THR D 1 40 ? 70.198 96.653 52.357 1.00 14.03 40 THR D CA 1
ATOM 2861 C C . THR D 1 40 ? 69.396 97.803 51.740 1.00 14.57 40 THR D C 1
ATOM 2862 O O . THR D 1 40 ? 69.406 98.929 52.234 1.00 13.38 40 THR D O 1
ATOM 2866 N N . ALA D 1 41 ? 68.703 97.491 50.651 1.00 16.08 41 ALA D N 1
ATOM 2867 C CA . ALA D 1 41 ? 67.864 98.446 49.937 1.00 18.90 41 ALA D CA 1
ATOM 2868 C C . ALA D 1 41 ? 66.918 97.657 49.037 1.00 19.56 41 ALA D C 1
ATOM 2869 O O . ALA D 1 41 ? 67.324 96.684 48.406 1.00 19.04 41 ALA D O 1
ATOM 2871 N N . ARG D 1 42 ? 65.656 98.071 48.988 1.00 21.90 42 ARG D N 1
ATOM 2872 C CA . ARG D 1 42 ? 64.675 97.391 48.157 1.00 23.18 42 ARG D CA 1
ATOM 2873 C C . ARG D 1 42 ? 65.029 97.662 46.702 1.00 24.22 42 ARG D C 1
ATOM 2874 O O . ARG D 1 42 ? 65.575 98.721 46.379 1.00 23.49 42 ARG D O 1
ATOM 2882 N N . LEU D 1 43 ? 64.731 96.704 45.829 1.00 25.03 43 LEU D N 1
ATOM 2883 C CA . LEU D 1 43 ? 65.019 96.861 44.411 1.00 25.43 43 LEU D CA 1
ATOM 2884 C C . LEU D 1 43 ? 64.467 98.177 43.878 1.00 25.04 43 LEU D C 1
ATOM 2885 O O . LEU D 1 43 ? 65.073 98.808 43.016 1.00 25.38 43 LEU D O 1
ATOM 2890 N N . SER D 1 44 ? 63.317 98.591 44.401 1.00 23.45 44 SER D N 1
ATOM 2891 C CA . SER D 1 44 ? 62.682 99.823 43.955 1.00 23.87 44 SER D CA 1
ATOM 2892 C C . SER D 1 44 ? 63.210 101.069 44.648 1.00 23.86 44 SER D C 1
ATOM 2893 O O . SER D 1 44 ? 62.711 102.170 44.411 1.00 24.18 44 SER D O 1
ATOM 2896 N N . ASP D 1 45 ? 64.221 100.901 45.496 1.00 24.38 45 ASP D N 1
ATOM 2897 C CA . ASP D 1 45 ? 64.803 102.031 46.213 1.00 24.21 45 ASP D CA 1
ATOM 2898 C C . ASP D 1 45 ? 66.223 102.356 45.770 1.00 23.96 45 ASP D C 1
ATOM 2899 O O . ASP D 1 45 ? 66.887 103.207 46.363 1.00 23.12 45 ASP D O 1
ATOM 2904 N N . LEU D 1 46 ? 66.687 101.680 44.726 1.00 22.63 46 LEU D N 1
ATOM 2905 C CA . LEU D 1 46 ? 68.027 101.922 44.215 1.00 23.56 46 LEU D CA 1
ATOM 2906 C C . LEU D 1 46 ? 68.001 102.029 42.700 1.00 23.95 46 LEU D C 1
ATOM 2907 O O . LEU D 1 46 ? 67.547 101.120 42.005 1.00 24.75 46 LEU D O 1
ATOM 2912 N N . ARG D 1 47 ? 68.507 103.147 42.197 1.00 23.50 47 ARG D N 1
ATOM 2913 C CA . ARG D 1 47 ? 68.551 103.396 40.767 1.00 23.41 47 ARG D CA 1
ATOM 2914 C C . ARG D 1 47 ? 69.939 103.895 40.376 1.00 21.87 47 ARG D C 1
ATOM 2915 O O . ARG D 1 47 ? 70.539 104.694 41.097 1.00 20.13 47 ARG D O 1
ATOM 2923 N N . VAL D 1 48 ? 70.453 103.408 39.249 1.00 19.97 48 VAL D N 1
ATOM 2924 C CA . VAL D 1 48 ? 71.757 103.841 38.762 1.00 18.00 48 VAL D CA 1
ATOM 2925 C C . VAL D 1 48 ? 71.519 105.155 38.028 1.00 17.86 48 VAL D C 1
ATOM 2926 O O . VAL D 1 48 ? 70.785 105.194 37.048 1.00 17.35 48 VAL D O 1
ATOM 2930 N N . VAL D 1 49 ? 72.132 106.230 38.507 1.00 17.16 49 VAL D N 1
ATOM 2931 C CA . VAL D 1 49 ? 71.952 107.536 37.896 1.00 15.34 49 VAL D CA 1
ATOM 2932 C C . VAL D 1 49 ? 72.723 107.731 36.603 1.00 16.51 49 VAL D C 1
ATOM 2933 O O . VAL D 1 49 ? 72.182 108.233 35.626 1.00 13.91 49 VAL D O 1
ATOM 2937 N N . ARG D 1 50 ? 73.989 107.341 36.598 1.00 18.14 50 ARG D N 1
ATOM 2938 C CA . ARG D 1 50 ? 74.813 107.504 35.413 1.00 19.05 50 ARG D CA 1
ATOM 2939 C C . ARG D 1 50 ? 75.922 106.463 35.386 1.00 19.15 50 ARG D C 1
ATOM 2940 O O . ARG D 1 50 ? 76.236 105.852 36.406 1.00 20.01 50 ARG D O 1
ATOM 2948 N N . GLY D 1 51 ? 76.506 106.263 34.209 1.00 19.58 51 GLY D N 1
ATOM 2949 C CA . GLY D 1 51 ? 77.587 105.306 34.066 1.00 17.88 51 GLY D CA 1
ATOM 2950 C C . GLY D 1 51 ? 77.155 103.856 34.127 1.00 17.98 51 GLY D C 1
ATOM 2951 O O . GLY D 1 51 ? 77.974 102.971 34.376 1.00 19.05 51 GLY D O 1
ATOM 2952 N N . ALA D 1 52 ? 75.873 103.599 33.906 1.00 16.48 52 ALA D N 1
ATOM 2953 C CA . ALA D 1 52 ? 75.380 102.233 33.937 1.00 16.38 52 ALA D CA 1
ATOM 2954 C C . ALA D 1 52 ? 76.056 101.408 32.844 1.00 16.18 52 ALA D C 1
ATOM 2955 O O . ALA D 1 52 ? 76.090 100.180 32.915 1.00 17.28 52 ALA D O 1
ATOM 2957 N N . GLU D 1 53 ? 76.606 102.081 31.839 1.00 15.94 53 GLU D N 1
ATOM 2958 C CA . GLU D 1 53 ? 77.265 101.382 30.741 1.00 16.22 53 GLU D CA 1
ATOM 2959 C C . GLU D 1 53 ? 78.722 101.094 31.066 1.00 15.87 53 GLU D C 1
ATOM 2960 O O . GLU D 1 53 ? 79.420 100.418 30.302 1.00 14.07 53 GLU D O 1
ATOM 2966 N N . ASN D 1 54 ? 79.184 101.606 32.203 1.00 15.95 54 ASN D N 1
ATOM 2967 C CA . ASN D 1 54 ? 80.568 101.394 32.606 1.00 15.02 54 ASN D CA 1
ATOM 2968 C C . ASN D 1 54 ? 80.656 100.374 33.740 1.00 13.53 54 ASN D C 1
ATOM 2969 O O . ASN D 1 54 ? 81.730 100.130 34.291 1.00 14.17 54 ASN D O 1
ATOM 2974 N N . LEU D 1 55 ? 79.518 99.777 34.081 1.00 13.23 55 LEU D N 1
ATOM 2975 C CA . LEU D 1 55 ? 79.477 98.769 35.133 1.00 13.01 55 LEU D CA 1
ATOM 2976 C C . LEU D 1 55 ? 79.561 97.383 34.517 1.00 13.49 55 LEU D C 1
ATOM 2977 O O . LEU D 1 55 ? 78.873 97.088 33.533 1.00 13.57 55 LEU D O 1
ATOM 2982 N N . THR D 1 56 ? 80.406 96.538 35.095 1.00 13.59 56 THR D N 1
ATOM 2983 C CA . THR D 1 56 ? 80.556 95.174 34.624 1.00 13.92 56 THR D CA 1
ATOM 2984 C C . THR D 1 56 ? 79.714 94.255 35.501 1.00 13.74 56 THR D C 1
ATOM 2985 O O . THR D 1 56 ? 79.708 94.387 36.725 1.00 14.86 56 THR D O 1
ATOM 2989 N N . LEU D 1 57 ? 78.990 93.341 34.865 1.00 12.56 57 LEU D N 1
ATOM 2990 C CA . LEU D 1 57 ? 78.152 92.386 35.578 1.00 13.14 57 LEU D CA 1
ATOM 2991 C C . LEU D 1 57 ? 78.922 91.086 35.750 1.00 14.49 57 LEU D C 1
ATOM 2992 O O . LEU D 1 57 ? 79.722 90.710 34.888 1.00 16.00 57 LEU D O 1
ATOM 2997 N N . TYR D 1 58 ? 78.682 90.406 36.865 1.00 14.84 58 TYR D N 1
ATOM 2998 C CA . TYR D 1 58 ? 79.346 89.141 37.151 1.00 14.91 58 TYR D CA 1
ATOM 2999 C C . TYR D 1 58 ? 78.395 88.197 37.879 1.00 15.04 58 TYR D C 1
ATOM 3000 O O . TYR D 1 58 ? 77.787 88.564 38.882 1.00 15.34 58 TYR D O 1
ATOM 3009 N N . GLN D 1 59 ? 78.264 86.980 37.368 1.00 15.77 59 GLN D N 1
ATOM 3010 C CA . GLN D 1 59 ? 77.390 85.998 37.988 1.00 16.56 59 GLN D CA 1
ATOM 3011 C C . GLN D 1 59 ? 78.095 84.655 38.094 1.00 18.27 59 GLN D C 1
ATOM 3012 O O . GLN D 1 59 ? 78.996 84.349 37.313 1.00 17.54 59 GLN D O 1
ATOM 3018 N N . PHE D 1 60 ? 77.676 83.861 39.070 1.00 19.66 60 PHE D N 1
ATOM 3019 C CA . PHE D 1 60 ? 78.253 82.546 39.303 1.00 19.80 60 PHE D CA 1
ATOM 3020 C C . PHE D 1 60 ? 77.268 81.730 40.132 1.00 21.62 60 PHE D C 1
ATOM 3021 O O . PHE D 1 60 ? 76.263 82.261 40.609 1.00 20.26 60 PHE D O 1
ATOM 3029 N N . GLY D 1 61 ? 77.560 80.447 40.309 1.00 23.86 61 GLY D N 1
ATOM 3030 C CA . GLY D 1 61 ? 76.677 79.596 41.086 1.00 26.26 61 GLY D CA 1
ATOM 3031 C C . GLY D 1 61 ? 75.353 79.381 40.382 1.00 27.48 61 GLY D C 1
ATOM 3032 O O . GLY D 1 61 ? 75.324 78.963 39.224 1.00 27.97 61 GLY D O 1
ATOM 3033 N N . THR D 1 62 ? 74.253 79.669 41.071 1.00 28.09 62 THR D N 1
ATOM 3034 C CA . THR D 1 62 ? 72.930 79.500 40.484 1.00 29.38 62 THR D CA 1
ATOM 3035 C C . THR D 1 62 ? 72.667 80.614 39.487 1.00 30.92 62 THR D C 1
ATOM 3036 O O . THR D 1 62 ? 71.685 80.575 38.746 1.00 32.26 62 THR D O 1
ATOM 3040 N N . ARG D 1 63 ? 73.552 81.606 39.477 1.00 32.42 63 ARG D N 1
ATOM 3041 C CA . ARG D 1 63 ? 73.421 82.749 38.583 1.00 32.49 63 ARG D CA 1
ATOM 3042 C C . ARG D 1 63 ? 72.088 83.440 38.855 1.00 32.58 63 ARG D C 1
ATOM 3043 O O . ARG D 1 63 ? 71.393 83.873 37.937 1.00 33.03 63 ARG D O 1
ATOM 3051 N N . THR D 1 64 ? 71.736 83.520 40.134 1.00 31.78 64 THR D N 1
ATOM 3052 C CA . THR D 1 64 ? 70.505 84.170 40.562 1.00 30.77 64 THR D CA 1
ATOM 3053 C C . THR D 1 64 ? 70.847 85.568 41.057 1.00 29.81 64 THR D C 1
ATOM 3054 O O . THR D 1 64 ? 70.035 86.487 40.964 1.00 30.68 64 THR D O 1
ATOM 3058 N N . ALA D 1 65 ? 72.061 85.713 41.580 1.00 27.85 65 ALA D N 1
ATOM 3059 C CA . ALA D 1 65 ? 72.540 86.985 42.107 1.00 26.85 65 ALA D CA 1
ATOM 3060 C C . ALA D 1 65 ? 73.262 87.805 41.047 1.00 26.51 65 ALA D C 1
ATOM 3061 O O . ALA D 1 65 ? 73.962 87.260 40.193 1.00 27.11 65 ALA D O 1
ATOM 3063 N N . LYS D 1 66 ? 73.087 89.122 41.109 1.00 25.05 66 LYS D N 1
ATOM 3064 C CA . LYS D 1 66 ? 73.729 90.022 40.162 1.00 23.80 66 LYS D CA 1
ATOM 3065 C C . LYS D 1 66 ? 74.759 90.886 40.882 1.00 22.22 66 LYS D C 1
ATOM 3066 O O . LYS D 1 66 ? 74.427 91.605 41.821 1.00 20.91 66 LYS D O 1
ATOM 3072 N N . HIS D 1 67 ? 76.009 90.806 40.438 1.00 18.86 67 HIS D N 1
ATOM 3073 C CA . HIS D 1 67 ? 77.086 91.577 41.045 1.00 16.38 67 HIS D CA 1
ATOM 3074 C C . HIS D 1 67 ? 77.666 92.580 40.059 1.00 15.17 67 HIS D C 1
ATOM 3075 O O . HIS D 1 67 ? 78.064 92.223 38.951 1.00 15.41 67 HIS D O 1
ATOM 3082 N N . TRP D 1 68 ? 77.719 93.837 40.480 1.00 12.68 68 TRP D N 1
ATOM 3083 C CA . TRP D 1 68 ? 78.213 94.913 39.636 1.00 11.94 68 TRP D CA 1
ATOM 3084 C C . TRP D 1 68 ? 79.437 95.632 40.183 1.00 10.94 68 TRP D C 1
ATOM 3085 O O . TRP D 1 68 ? 79.628 95.724 41.389 1.00 11.47 68 TRP D O 1
ATOM 3096 N N . PHE D 1 69 ? 80.262 96.151 39.284 1.00 10.54 69 PHE D N 1
ATOM 3097 C CA . PHE D 1 69 ? 81.447 96.897 39.688 1.00 9.62 69 PHE D CA 1
ATOM 3098 C C . PHE D 1 69 ? 81.941 97.767 38.537 1.00 9.91 69 PHE D C 1
ATOM 3099 O O . PHE D 1 69 ? 81.807 97.395 37.374 1.00 7.77 69 PHE D O 1
ATOM 3107 N N . CYS D 1 70 ? 82.479 98.936 38.873 1.00 10.83 70 CYS D N 1
ATOM 3108 C CA . CYS D 1 70 ? 82.996 99.882 37.883 1.00 10.01 70 CYS D CA 1
ATOM 3109 C C . CYS D 1 70 ? 84.090 99.157 37.094 1.00 11.15 70 CYS D C 1
ATOM 3110 O O . CYS D 1 70 ? 84.986 98.555 37.682 1.00 10.33 70 CYS D O 1
ATOM 3113 N N . ARG D 1 71 ? 84.012 99.195 35.767 1.00 12.25 71 ARG D N 1
ATOM 3114 C CA . ARG D 1 71 ? 85.008 98.519 34.934 1.00 12.93 71 ARG D CA 1
ATOM 3115 C C . ARG D 1 71 ? 86.314 99.304 34.868 1.00 10.76 71 ARG D C 1
ATOM 3116 O O . ARG D 1 71 ? 87.333 98.789 34.413 1.00 11.86 71 ARG D O 1
ATOM 3124 N N . THR D 1 72 ? 86.281 100.548 35.329 1.00 9.87 72 THR D N 1
ATOM 3125 C CA . THR D 1 72 ? 87.462 101.400 35.298 1.00 7.12 72 THR D CA 1
ATOM 3126 C C . THR D 1 72 ? 88.205 101.432 36.637 1.00 7.90 72 THR D C 1
ATOM 3127 O O . THR D 1 72 ? 89.423 101.248 36.676 1.00 3.53 72 THR D O 1
ATOM 3131 N N . CYS D 1 73 ? 87.475 101.665 37.729 1.00 6.73 73 CYS D N 1
ATOM 3132 C CA . CYS D 1 73 ? 88.095 101.718 39.050 1.00 6.76 73 CYS D CA 1
ATOM 3133 C C . CYS D 1 73 ? 87.996 100.406 39.830 1.00 6.76 73 CYS D C 1
ATOM 3134 O O . CYS D 1 73 ? 88.634 100.247 40.871 1.00 5.72 73 CYS D O 1
ATOM 3137 N N . GLY D 1 74 ? 87.198 99.468 39.322 1.00 6.74 74 GLY D N 1
ATOM 3138 C CA . GLY D 1 74 ? 87.047 98.178 39.979 1.00 4.73 74 GLY D CA 1
ATOM 3139 C C . GLY D 1 74 ? 86.249 98.190 41.270 1.00 5.90 74 GLY D C 1
ATOM 3140 O O . GLY D 1 74 ? 86.171 97.177 41.962 1.00 5.64 74 GLY D O 1
ATOM 3141 N N . ILE D 1 75 ? 85.640 99.324 41.597 1.00 5.65 75 ILE D N 1
ATOM 3142 C CA . ILE D 1 75 ? 84.867 99.437 42.824 1.00 3.58 75 ILE D CA 1
ATOM 3143 C C . ILE D 1 75 ? 83.478 98.820 42.742 1.00 4.73 75 ILE D C 1
ATOM 3144 O O . ILE D 1 75 ? 82.664 99.190 41.896 1.00 4.70 75 ILE D O 1
ATOM 3149 N N . TYR D 1 76 ? 83.216 97.876 43.637 1.00 4.83 76 TYR D N 1
ATOM 3150 C CA . TYR D 1 76 ? 81.922 97.219 43.701 1.00 7.58 76 TYR D CA 1
ATOM 3151 C C . TYR D 1 76 ? 80.925 98.245 44.236 1.00 8.48 76 TYR D C 1
ATOM 3152 O O . TYR D 1 76 ? 81.141 98.816 45.309 1.00 7.98 76 TYR D O 1
ATOM 3161 N N . THR D 1 77 ? 79.844 98.486 43.495 1.00 8.70 77 THR D N 1
ATOM 3162 C CA . THR D 1 77 ? 78.845 99.453 43.937 1.00 8.17 77 THR D CA 1
ATOM 3163 C C . THR D 1 77 ? 77.655 98.803 44.644 1.00 9.15 77 THR D C 1
ATOM 3164 O O . THR D 1 77 ? 77.294 99.215 45.745 1.00 9.46 77 THR D O 1
ATOM 3168 N N . HIS D 1 78 ? 77.055 97.786 44.026 1.00 9.95 78 HIS D N 1
ATOM 3169 C CA . HIS D 1 78 ? 75.898 97.108 44.614 1.00 9.62 78 HIS D CA 1
ATOM 3170 C C . HIS D 1 78 ? 75.635 95.755 43.964 1.00 10.81 78 HIS D C 1
ATOM 3171 O O . HIS D 1 78 ? 76.260 95.405 42.968 1.00 8.46 78 HIS D O 1
ATOM 3178 N N . HIS D 1 79 ? 74.694 95.001 44.529 1.00 13.31 79 HIS D N 1
ATOM 3179 C CA . HIS D 1 79 ? 74.343 93.691 43.994 1.00 16.20 79 HIS D CA 1
ATOM 3180 C C . HIS D 1 79 ? 72.963 93.242 44.445 1.00 19.63 79 HIS D C 1
ATOM 3181 O O . HIS D 1 79 ? 72.479 93.647 45.500 1.00 20.72 79 HIS D O 1
ATOM 3188 N N . GLN D 1 80 ? 72.330 92.400 43.634 1.00 23.51 80 GLN D N 1
ATOM 3189 C CA . GLN D 1 80 ? 71.013 91.871 43.958 1.00 25.71 80 GLN D CA 1
ATOM 3190 C C . GLN D 1 80 ? 71.207 90.567 44.719 1.00 26.39 80 GLN D C 1
ATOM 3191 O O . GLN D 1 80 ? 71.667 89.579 44.149 1.00 26.03 80 GLN D O 1
ATOM 3197 N N . ARG D 1 81 ? 70.854 90.572 46.000 1.00 27.88 81 ARG D N 1
ATOM 3198 C CA . ARG D 1 81 ? 71.009 89.396 46.850 1.00 30.42 81 ARG D CA 1
ATOM 3199 C C . ARG D 1 81 ? 70.344 88.132 46.307 1.00 32.97 81 ARG D C 1
ATOM 3200 O O . ARG D 1 81 ? 69.257 88.172 45.727 1.00 31.74 81 ARG D O 1
ATOM 3208 N N . ARG D 1 82 ? 71.017 87.008 46.512 1.00 34.95 82 ARG D N 1
ATOM 3209 C CA . ARG D 1 82 ? 70.524 85.713 46.075 1.00 37.65 82 ARG D CA 1
ATOM 3210 C C . ARG D 1 82 ? 69.484 85.236 47.084 1.00 38.12 82 ARG D C 1
ATOM 3211 O O . ARG D 1 82 ? 68.481 84.623 46.721 1.00 37.48 82 ARG D O 1
ATOM 3219 N N . SER D 1 83 ? 69.738 85.525 48.357 1.00 38.41 83 SER D N 1
ATOM 3220 C CA . SER D 1 83 ? 68.831 85.131 49.427 1.00 39.11 83 SER D CA 1
ATOM 3221 C C . SER D 1 83 ? 67.456 85.754 49.221 1.00 39.51 83 SER D C 1
ATOM 3222 O O . SER D 1 83 ? 66.435 85.093 49.396 1.00 39.95 83 SER D O 1
ATOM 3225 N N . ASN D 1 84 ? 67.428 87.013 48.877 1.00 20.00 84 ASN D N 1
ATOM 3226 C CA . ASN D 1 84 ? 66.192 87.741 48.613 1.00 20.00 84 ASN D CA 1
ATOM 3227 C C . ASN D 1 84 ? 66.285 88.592 47.350 1.00 20.00 84 ASN D C 1
ATOM 3228 O O . ASN D 1 84 ? 66.932 89.648 47.351 1.00 41.89 84 ASN D O 1
ATOM 3233 N N . PRO D 1 85 ? 65.734 88.104 46.235 1.00 43.06 85 PRO D N 1
ATOM 3234 C CA . PRO D 1 85 ? 65.765 88.787 44.938 1.00 43.44 85 PRO D CA 1
ATOM 3235 C C . PRO D 1 85 ? 65.149 90.186 44.941 1.00 43.38 85 PRO D C 1
ATOM 3236 O O . PRO D 1 85 ? 65.308 90.942 43.984 1.00 43.92 85 PRO D O 1
ATOM 3240 N N . GLU D 1 86 ? 64.444 90.526 46.014 1.00 42.23 86 GLU D N 1
ATOM 3241 C CA . GLU D 1 86 ? 63.805 91.832 46.116 1.00 41.29 86 GLU D CA 1
ATOM 3242 C C . GLU D 1 86 ? 64.698 92.865 46.791 1.00 39.26 86 GLU D C 1
ATOM 3243 O O . GLU D 1 86 ? 64.255 93.976 47.080 1.00 39.31 86 GLU D O 1
ATOM 3249 N N . GLU D 1 87 ? 65.955 92.511 47.037 1.00 36.10 87 GLU D N 1
ATOM 3250 C CA . GLU D 1 87 ? 66.861 93.438 47.703 1.00 32.53 87 GLU D CA 1
ATOM 3251 C C . GLU D 1 87 ? 68.231 93.584 47.053 1.00 29.36 87 GLU D C 1
ATOM 3252 O O . GLU D 1 87 ? 68.748 92.655 46.434 1.00 27.89 87 GLU D O 1
ATOM 3258 N N . TYR D 1 88 ? 68.808 94.770 47.208 1.00 24.72 88 TYR D N 1
ATOM 3259 C CA . TYR D 1 88 ? 70.141 95.058 46.703 1.00 21.73 88 TYR D CA 1
ATOM 3260 C C . TYR D 1 88 ? 71.033 95.129 47.927 1.00 19.38 88 TYR D C 1
ATOM 3261 O O . TYR D 1 88 ? 70.551 95.236 49.056 1.00 17.60 88 TYR D O 1
ATOM 3270 N N . GLY D 1 89 ? 72.334 95.063 47.685 1.00 16.94 89 GLY D N 1
ATOM 3271 C CA . GLY D 1 89 ? 73.314 95.174 48.741 1.00 12.57 89 GLY D CA 1
ATOM 3272 C C . GLY D 1 89 ? 74.119 96.352 48.236 1.00 11.61 89 GLY D C 1
ATOM 3273 O O . GLY D 1 89 ? 74.481 96.386 47.057 1.00 11.07 89 GLY D O 1
ATOM 3274 N N . VAL D 1 90 ? 74.385 97.329 49.092 1.00 9.50 90 VAL D N 1
ATOM 3275 C CA . VAL D 1 90 ? 75.138 98.496 48.660 1.00 6.95 90 VAL D CA 1
ATOM 3276 C C . VAL D 1 90 ? 76.440 98.645 49.436 1.00 7.67 90 VAL D C 1
ATOM 3277 O O . VAL D 1 90 ? 76.483 98.438 50.652 1.00 7.28 90 VAL D O 1
ATOM 3281 N N . ASN D 1 91 ? 77.505 98.985 48.714 1.00 7.56 91 ASN D N 1
ATOM 3282 C CA . ASN D 1 91 ? 78.819 99.193 49.312 1.00 6.21 91 ASN D CA 1
ATOM 3283 C C . ASN D 1 91 ? 78.729 100.524 50.061 1.00 6.70 91 ASN D C 1
ATOM 3284 O O . ASN D 1 91 ? 78.808 101.589 49.452 1.00 8.93 91 ASN D O 1
ATOM 3289 N N . VAL D 1 92 ? 78.560 100.463 51.378 1.00 7.40 92 VAL D N 1
ATOM 3290 C CA . VAL D 1 92 ? 78.435 101.676 52.184 1.00 7.57 92 VAL D CA 1
ATOM 3291 C C . VAL D 1 92 ? 79.529 102.700 51.929 1.00 8.38 92 VAL D C 1
ATOM 3292 O O . VAL D 1 92 ? 79.321 103.890 52.149 1.00 10.44 92 VAL D O 1
ATOM 3296 N N . ALA D 1 93 ? 80.687 102.244 51.458 1.00 7.62 93 ALA D N 1
ATOM 3297 C CA . ALA D 1 93 ? 81.810 103.143 51.209 1.00 7.95 93 ALA D CA 1
ATOM 3298 C C . ALA D 1 93 ? 81.640 104.073 50.014 1.00 7.77 93 ALA D C 1
ATOM 3299 O O . ALA D 1 93 ? 82.358 105.065 49.899 1.00 8.28 93 ALA D O 1
ATOM 3301 N N . ILE D 1 94 ? 80.716 103.759 49.112 1.00 10.03 94 ILE D N 1
ATOM 3302 C CA . ILE D 1 94 ? 80.512 104.626 47.955 1.00 11.85 94 ILE D CA 1
ATOM 3303 C C . ILE D 1 94 ? 79.495 105.722 48.263 1.00 12.40 94 ILE D C 1
ATOM 3304 O O . ILE D 1 94 ? 79.324 106.657 47.480 1.00 12.32 94 ILE D O 1
ATOM 3309 N N . LEU D 1 95 ? 78.821 105.599 49.403 1.00 12.33 95 LEU D N 1
ATOM 3310 C CA . LEU D 1 95 ? 77.819 106.577 49.807 1.00 11.90 95 LEU D CA 1
ATOM 3311 C C . LEU D 1 95 ? 78.458 107.864 50.319 1.00 11.42 95 LEU D C 1
ATOM 3312 O O . LEU D 1 95 ? 79.183 107.865 51.307 1.00 10.21 95 LEU D O 1
ATOM 3317 N N . GLU D 1 96 ? 78.168 108.959 49.626 1.00 12.67 96 GLU D N 1
ATOM 3318 C CA . GLU D 1 96 ? 78.700 110.277 49.948 1.00 14.84 96 GLU D CA 1
ATOM 3319 C C . GLU D 1 96 ? 78.650 110.672 51.428 1.00 13.98 96 GLU D C 1
ATOM 3320 O O . GLU D 1 96 ? 77.579 110.774 52.027 1.00 12.76 96 GLU D O 1
ATOM 3326 N N . GLY D 1 97 ? 79.830 110.896 52.003 1.00 13.73 97 GLY D N 1
ATOM 3327 C CA . GLY D 1 97 ? 79.930 111.293 53.396 1.00 13.47 97 GLY D CA 1
ATOM 3328 C C . GLY D 1 97 ? 79.916 110.154 54.398 1.00 13.11 97 GLY D C 1
ATOM 3329 O O . GLY D 1 97 ? 79.603 110.365 55.569 1.00 13.24 97 GLY D O 1
ATOM 3330 N N . VAL D 1 98 ? 80.264 108.950 53.956 1.00 13.62 98 VAL D N 1
ATOM 3331 C CA . VAL D 1 98 ? 80.265 107.794 54.846 1.00 14.35 98 VAL D CA 1
ATOM 3332 C C . VAL D 1 98 ? 81.603 107.079 54.926 1.00 15.23 98 VAL D C 1
ATOM 3333 O O . VAL D 1 98 ? 81.944 106.289 54.047 1.00 15.72 98 VAL D O 1
ATOM 3337 N N . ASN D 1 99 ? 82.366 107.356 55.974 1.00 15.53 99 ASN D N 1
ATOM 3338 C CA . ASN D 1 99 ? 83.641 106.685 56.142 1.00 15.78 99 ASN D CA 1
ATOM 3339 C C . ASN D 1 99 ? 83.277 105.375 56.824 1.00 15.93 99 A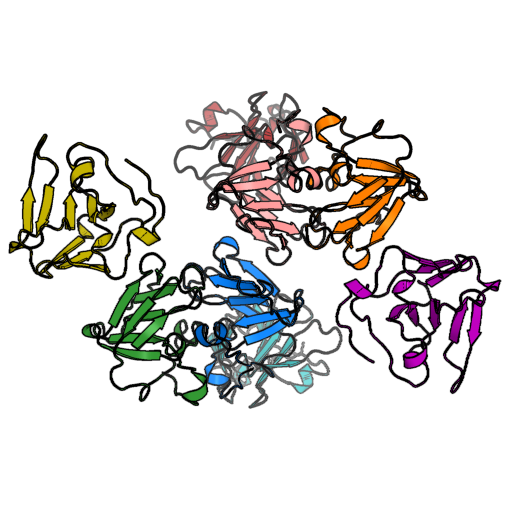SN D C 1
ATOM 3340 O O . ASN D 1 99 ? 82.757 105.377 57.938 1.00 14.43 99 ASN D O 1
ATOM 3345 N N . PRO D 1 100 ? 83.530 104.237 56.158 1.00 16.78 100 PRO D N 1
ATOM 3346 C CA . PRO D 1 100 ? 83.207 102.931 56.740 1.00 15.96 100 PRO D CA 1
ATOM 3347 C C . PRO D 1 100 ? 83.862 102.723 58.097 1.00 16.29 100 PRO D C 1
ATOM 3348 O O . PRO D 1 100 ? 83.378 101.942 58.912 1.00 13.56 100 PRO D O 1
ATOM 3352 N N . ARG D 1 101 ? 84.964 103.425 58.336 1.00 18.15 101 ARG D N 1
ATOM 3353 C CA . ARG D 1 101 ? 85.673 103.307 59.602 1.00 19.10 101 ARG D CA 1
ATOM 3354 C C . ARG D 1 101 ? 84.760 103.661 60.780 1.00 19.42 101 ARG D C 1
ATOM 3355 O O . ARG D 1 101 ? 84.845 103.045 61.846 1.00 18.65 101 ARG D O 1
ATOM 3363 N N . ASP D 1 102 ? 83.883 104.643 60.578 1.00 18.97 102 ASP D N 1
ATOM 3364 C CA . ASP D 1 102 ? 82.973 105.095 61.631 1.00 20.05 102 ASP D CA 1
ATOM 3365 C C . ASP D 1 102 ? 81.829 104.147 62.002 1.00 19.86 102 ASP D C 1
ATOM 3366 O O . ASP D 1 102 ? 81.047 104.448 62.900 1.00 19.16 102 ASP D O 1
ATOM 3371 N N . LEU D 1 103 ? 81.719 103.013 61.322 1.00 19.27 103 LEU D N 1
ATOM 3372 C CA . LEU D 1 103 ? 80.657 102.064 61.638 1.00 19.41 103 LEU D CA 1
ATOM 3373 C C . LEU D 1 103 ? 81.105 101.115 62.748 1.00 20.91 103 LEU D C 1
ATOM 3374 O O . LEU D 1 103 ? 80.344 100.252 63.186 1.00 22.23 103 LEU D O 1
ATOM 3379 N N . GLY D 1 104 ? 82.344 101.286 63.202 1.00 20.76 104 GLY D N 1
ATOM 3380 C CA . GLY D 1 104 ? 82.871 100.439 64.256 1.00 23.91 104 GLY D CA 1
ATOM 3381 C C . GLY D 1 104 ? 83.031 99.005 63.799 1.00 26.78 104 GLY D C 1
ATOM 3382 O O . GLY D 1 104 ? 83.405 98.752 62.656 1.00 27.22 104 GLY D O 1
ATOM 3383 N N . GLU D 1 105 ? 82.749 98.062 64.689 1.00 29.42 105 GLU D N 1
ATOM 3384 C CA . GLU D 1 105 ? 82.864 96.645 64.366 1.00 31.01 105 GLU D CA 1
ATOM 3385 C C . GLU D 1 105 ? 81.527 96.158 63.815 1.00 30.45 105 GLU D C 1
ATOM 3386 O O . GLU D 1 105 ? 80.496 96.323 64.462 1.00 31.13 105 GLU D O 1
ATOM 3392 N N . VAL D 1 106 ? 81.537 95.571 62.621 1.00 29.10 106 VAL D N 1
ATOM 3393 C CA . VAL D 1 106 ? 80.301 95.068 62.025 1.00 28.71 106 VAL D CA 1
ATOM 3394 C C . VAL D 1 106 ? 80.327 93.550 61.915 1.00 28.29 106 VAL D C 1
ATOM 3395 O O . VAL D 1 106 ? 81.363 92.958 61.631 1.00 27.66 106 VAL D O 1
ATOM 3399 N N . PRO D 1 107 ? 79.176 92.902 62.135 1.00 28.44 107 PRO D N 1
ATOM 3400 C CA . PRO D 1 107 ? 79.008 91.445 62.080 1.00 27.99 107 PRO D CA 1
ATOM 3401 C C . PRO D 1 107 ? 79.414 90.785 60.765 1.00 28.37 107 PRO D C 1
ATOM 3402 O O . PRO D 1 107 ? 79.464 91.429 59.715 1.00 26.89 107 PRO D O 1
ATOM 3406 N N . TRP D 1 108 ? 79.703 89.490 60.839 1.00 28.91 108 TRP D N 1
ATOM 3407 C CA . TRP D 1 108 ? 80.047 88.708 59.659 1.00 29.43 108 TRP D CA 1
ATOM 3408 C C . TRP D 1 108 ? 78.858 87.794 59.376 1.00 30.65 108 TRP D C 1
ATOM 3409 O O . TRP D 1 108 ? 78.289 87.202 60.296 1.00 32.20 108 TRP D O 1
ATOM 3420 N N . THR D 1 109 ? 78.472 87.697 58.109 1.00 32.34 109 THR D N 1
ATOM 3421 C CA . THR D 1 109 ? 77.355 86.851 57.717 1.00 33.70 109 THR D CA 1
ATOM 3422 C C . THR D 1 109 ? 77.905 85.571 57.102 1.00 35.83 109 THR D C 1
ATOM 3423 O O . THR D 1 109 ? 79.141 85.504 56.916 1.00 36.69 109 THR D O 1
ATOM 3425 N N . MET E 1 1 ? 48.735 127.531 16.577 1.00 22.01 1 MET E N 1
ATOM 3426 C CA . MET E 1 1 ? 48.586 127.176 15.136 1.00 21.77 1 MET E CA 1
ATOM 3427 C C . MET E 1 1 ? 48.192 128.423 14.336 1.00 21.19 1 MET E C 1
ATOM 3428 O O . MET E 1 1 ? 47.207 129.093 14.650 1.00 22.22 1 MET E O 1
ATOM 3433 N N . LYS E 1 2 ? 48.985 128.731 13.313 1.00 19.51 2 LYS E N 1
ATOM 3434 C CA . LYS E 1 2 ? 48.760 129.893 12.456 1.00 18.57 2 LYS E CA 1
ATOM 3435 C C . LYS E 1 2 ? 47.834 129.590 11.284 1.00 17.40 2 LYS E C 1
ATOM 3436 O O . LYS E 1 2 ? 47.918 128.525 10.677 1.00 16.46 2 LYS E O 1
ATOM 3442 N N . GLY E 1 3 ? 46.961 130.541 10.971 1.00 14.98 3 GLY E N 1
ATOM 3443 C CA . GLY E 1 3 ? 46.037 130.382 9.862 1.00 14.43 3 GLY E CA 1
ATOM 3444 C C . GLY E 1 3 ? 46.017 131.643 9.015 1.00 13.70 3 GLY E C 1
ATOM 3445 O O . GLY E 1 3 ? 46.094 132.754 9.541 1.00 14.04 3 GLY E O 1
ATOM 3446 N N . THR E 1 4 ? 45.912 131.486 7.700 1.00 12.08 4 THR E N 1
ATOM 3447 C CA . THR E 1 4 ? 45.904 132.643 6.812 1.00 11.17 4 THR E CA 1
ATOM 3448 C C . THR E 1 4 ? 45.047 132.439 5.574 1.00 11.64 4 THR E C 1
ATOM 3449 O O . THR E 1 4 ? 44.977 131.337 5.026 1.00 11.82 4 THR E O 1
ATOM 3453 N N . CYS E 1 5 ? 44.392 133.512 5.144 1.00 10.64 5 CYS E N 1
ATOM 3454 C CA . CYS E 1 5 ? 43.562 133.479 3.947 1.00 12.19 5 CYS E CA 1
ATOM 3455 C C . CYS E 1 5 ? 44.529 133.392 2.773 1.00 11.74 5 CYS E C 1
ATOM 3456 O O . CYS E 1 5 ? 45.739 133.507 2.954 1.00 12.38 5 CYS E O 1
ATOM 3459 N N . HIS E 1 6 ? 44.006 133.203 1.570 1.00 11.46 6 HIS E N 1
ATOM 3460 C CA . HIS E 1 6 ? 44.872 133.117 0.406 1.00 10.34 6 HIS E CA 1
ATOM 3461 C C . HIS E 1 6 ? 45.460 134.488 0.047 1.00 10.34 6 HIS E C 1
ATOM 3462 O O . HIS E 1 6 ? 46.606 134.578 -0.405 1.00 10.10 6 HIS E O 1
ATOM 3469 N N . CYS E 1 7 ? 44.666 135.543 0.239 1.00 8.85 7 CYS E N 1
ATOM 3470 C CA . CYS E 1 7 ? 45.093 136.916 -0.057 1.00 8.34 7 CYS E CA 1
ATOM 3471 C C . CYS E 1 7 ? 46.374 137.230 0.711 1.00 10.08 7 CYS E C 1
ATOM 3472 O O . CYS E 1 7 ? 47.302 137.851 0.185 1.00 10.87 7 CYS E O 1
ATOM 3475 N N . GLY E 1 8 ? 46.416 136.771 1.957 1.00 10.07 8 GLY E N 1
ATOM 3476 C CA . GLY E 1 8 ? 47.554 137.023 2.814 1.00 9.87 8 GLY E CA 1
ATOM 3477 C C . GLY E 1 8 ? 47.224 138.182 3.736 1.00 9.57 8 GLY E C 1
ATOM 3478 O O . GLY E 1 8 ? 47.985 138.499 4.640 1.00 8.90 8 GLY E O 1
ATOM 3479 N N . ALA E 1 9 ? 46.079 138.815 3.497 1.00 9.42 9 ALA E N 1
ATOM 3480 C CA . ALA E 1 9 ? 45.631 139.947 4.301 1.00 9.82 9 ALA E CA 1
ATOM 3481 C C . ALA E 1 9 ? 45.301 139.545 5.731 1.00 10.19 9 ALA E C 1
ATOM 3482 O O . ALA E 1 9 ? 45.749 140.181 6.682 1.00 10.54 9 ALA E O 1
ATOM 3484 N N . VAL E 1 10 ? 44.512 138.487 5.882 1.00 10.61 10 VAL E N 1
ATOM 3485 C CA . VAL E 1 10 ? 44.111 138.029 7.208 1.00 11.08 10 VAL E CA 1
ATOM 3486 C C . VAL E 1 10 ? 44.969 136.897 7.783 1.00 14.53 10 VAL E C 1
ATOM 3487 O O . VAL E 1 10 ? 45.293 135.927 7.093 1.00 13.42 10 VAL E O 1
ATOM 3491 N N . GLU E 1 11 ? 45.331 137.036 9.057 1.00 17.10 11 GLU E N 1
ATOM 3492 C CA . GLU E 1 11 ? 46.132 136.041 9.762 1.00 17.94 11 GLU E CA 1
ATOM 3493 C C . GLU E 1 11 ? 45.543 135.817 11.148 1.00 18.90 11 GLU E C 1
ATOM 3494 O O . GLU E 1 11 ? 45.267 136.776 11.866 1.00 18.26 11 GLU E O 1
ATOM 3500 N N . ILE E 1 12 ? 45.360 134.557 11.530 1.00 18.15 12 ILE E N 1
ATOM 3501 C CA . ILE E 1 12 ? 44.806 134.248 12.841 1.00 18.39 12 ILE E CA 1
ATOM 3502 C C . ILE E 1 12 ? 45.664 133.260 13.630 1.00 18.17 12 ILE E C 1
ATOM 3503 O O . ILE E 1 12 ? 46.517 132.568 13.071 1.00 19.96 12 ILE E O 1
ATOM 3508 N N . GLU E 1 13 ? 45.441 133.217 14.937 1.00 18.60 13 GLU E N 1
ATOM 3509 C CA . GLU E 1 13 ? 46.149 132.293 15.808 1.00 21.25 13 GLU E CA 1
ATOM 3510 C C . GLU E 1 13 ? 45.075 131.481 16.510 1.00 21.37 13 GLU E C 1
ATOM 3511 O O . GLU E 1 13 ? 44.129 132.047 17.060 1.00 23.26 13 GLU E O 1
ATOM 3517 N N . VAL E 1 14 ? 45.213 130.160 16.502 1.00 20.70 14 VAL E N 1
ATOM 3518 C CA . VAL E 1 14 ? 44.200 129.326 17.128 1.00 20.73 14 VAL E CA 1
ATOM 3519 C C . VAL E 1 14 ? 44.706 128.031 17.758 1.00 21.34 14 VAL E C 1
ATOM 3520 O O . VAL E 1 14 ? 45.679 127.431 17.303 1.00 18.88 14 VAL E O 1
ATOM 3524 N N . GLU E 1 15 ? 44.030 127.623 18.827 1.00 23.77 15 GLU E N 1
ATOM 3525 C CA . GLU E 1 15 ? 44.350 126.393 19.536 1.00 24.63 15 GLU E CA 1
ATOM 3526 C C . GLU E 1 15 ? 43.133 125.495 19.387 1.00 22.91 15 GLU E C 1
ATOM 3527 O O . GLU E 1 15 ? 42.111 125.708 20.043 1.00 23.45 15 GLU E O 1
ATOM 3533 N N . LEU E 1 16 ? 43.240 124.501 18.513 1.00 21.84 16 LEU E N 1
ATOM 3534 C CA . LEU E 1 16 ? 42.140 123.580 18.265 1.00 21.59 16 LEU E CA 1
ATOM 3535 C C . LEU E 1 16 ? 41.723 122.847 19.522 1.00 22.01 16 LEU E C 1
ATOM 3536 O O . LEU E 1 16 ? 42.559 122.306 20.232 1.00 21.70 16 LEU E O 1
ATOM 3541 N N . LEU E 1 17 ? 40.422 122.837 19.790 1.00 24.50 17 LEU E N 1
ATOM 3542 C CA . LEU E 1 17 ? 39.887 122.177 20.975 1.00 26.33 17 LEU E CA 1
ATOM 3543 C C . LEU E 1 17 ? 40.308 120.723 21.038 1.00 27.55 17 LEU E C 1
ATOM 3544 O O . LEU E 1 17 ? 40.850 120.270 22.046 1.00 28.06 17 LEU E O 1
ATOM 3549 N N . ASN E 1 18 ? 40.056 119.994 19.955 1.00 29.30 18 ASN E N 1
ATOM 3550 C CA . ASN E 1 18 ? 40.399 118.580 19.892 1.00 30.59 18 ASN E CA 1
ATOM 3551 C C . ASN E 1 18 ? 40.985 118.207 18.533 1.00 29.96 18 ASN E C 1
ATOM 3552 O O . ASN E 1 18 ? 40.439 117.372 17.810 1.00 30.47 18 ASN E O 1
ATOM 3557 N N . GLY E 1 19 ? 42.104 118.837 18.197 1.00 29.42 19 GLY E N 1
ATOM 3558 C CA . GLY E 1 19 ? 42.763 118.566 16.934 1.00 28.50 19 GLY E CA 1
ATOM 3559 C C . GLY E 1 19 ? 41.816 118.519 15.755 1.00 28.05 19 GLY E C 1
ATOM 3560 O O . GLY E 1 19 ? 40.905 119.336 15.638 1.00 26.82 19 GLY E O 1
ATOM 3561 N N . PHE E 1 20 ? 42.032 117.545 14.882 1.00 28.54 20 PHE E N 1
ATOM 3562 C CA . PHE E 1 20 ? 41.216 117.373 13.688 1.00 29.63 20 PHE E CA 1
ATOM 3563 C C . PHE E 1 20 ? 40.346 116.126 13.796 1.00 30.12 20 PHE E C 1
ATOM 3564 O O . PHE E 1 20 ? 39.920 115.567 12.789 1.00 28.92 20 PHE E O 1
ATOM 3572 N N . ALA E 1 21 ? 40.081 115.694 15.023 1.00 32.70 21 ALA E N 1
ATOM 3573 C CA . ALA E 1 21 ? 39.269 114.504 15.244 1.00 34.74 21 ALA E CA 1
ATOM 3574 C C . ALA E 1 21 ? 37.831 114.679 14.765 1.00 35.38 21 ALA E C 1
ATOM 3575 O O . ALA E 1 21 ? 37.346 113.907 13.936 1.00 34.99 21 ALA E O 1
ATOM 3577 N N . ASP E 1 22 ? 37.156 115.700 15.284 1.00 36.15 22 ASP E N 1
ATOM 3578 C CA . ASP E 1 22 ? 35.769 115.963 14.923 1.00 37.46 22 ASP E CA 1
ATOM 3579 C C . ASP E 1 22 ? 35.567 116.786 13.648 1.00 37.89 22 ASP E C 1
ATOM 3580 O O . ASP E 1 22 ? 34.517 117.409 13.472 1.00 36.68 22 ASP E O 1
ATOM 3585 N N . ALA E 1 23 ? 36.560 116.788 12.761 1.00 37.56 23 ALA E N 1
ATOM 3586 C CA . ALA E 1 23 ? 36.458 117.540 11.510 1.00 38.38 23 ALA E CA 1
ATOM 3587 C C . ALA E 1 23 ? 35.238 117.081 10.711 1.00 38.72 23 ALA E C 1
ATOM 3588 O O . ALA E 1 23 ? 35.075 115.889 10.453 1.00 38.53 23 ALA E O 1
ATOM 3590 N N . ARG E 1 24 ? 34.385 118.026 10.319 1.00 39.24 24 ARG E N 1
ATOM 3591 C CA . ARG E 1 24 ? 33.178 117.688 9.567 1.00 40.20 24 ARG E CA 1
ATOM 3592 C C . ARG E 1 24 ? 32.771 118.726 8.518 1.00 38.18 24 ARG E C 1
ATOM 3593 O O . ARG E 1 24 ? 33.492 119.692 8.258 1.00 36.80 24 ARG E O 1
ATOM 3601 N N . ARG E 1 25 ? 31.603 118.504 7.920 1.00 36.45 25 ARG E N 1
ATOM 3602 C CA . ARG E 1 25 ? 31.048 119.394 6.904 1.00 34.65 25 ARG E CA 1
ATOM 3603 C C . ARG E 1 25 ? 29.548 119.582 7.113 1.00 33.10 25 ARG E C 1
ATOM 3604 O O . ARG E 1 25 ? 28.787 118.623 7.001 1.00 34.62 25 ARG E O 1
ATOM 3612 N N . CYS E 1 26 ? 29.120 120.804 7.416 1.00 30.87 26 CYS E N 1
ATOM 3613 C CA . CYS E 1 26 ? 27.695 121.091 7.599 1.00 28.60 26 CYS E CA 1
ATOM 3614 C C . CYS E 1 26 ? 27.112 121.162 6.190 1.00 28.95 26 CYS E C 1
ATOM 3615 O O . CYS E 1 26 ? 27.757 121.684 5.280 1.00 28.65 26 CYS E O 1
ATOM 3618 N N . ASP E 1 27 ? 25.917 120.618 5.988 1.00 28.53 27 ASP E N 1
ATOM 3619 C CA . ASP E 1 27 ? 25.313 120.671 4.659 1.00 28.45 27 ASP E CA 1
ATOM 3620 C C . ASP E 1 27 ? 24.079 121.567 4.599 1.00 27.90 27 ASP E C 1
ATOM 3621 O O . ASP E 1 27 ? 23.224 121.401 3.725 1.00 27.50 27 ASP E O 1
ATOM 3626 N N . CYS E 1 28 ? 23.984 122.515 5.529 1.00 25.76 28 CYS E N 1
ATOM 3627 C CA . CYS E 1 28 ? 22.860 123.442 5.528 1.00 23.69 28 CYS E CA 1
ATOM 3628 C C . CYS E 1 28 ? 23.010 124.283 4.258 1.00 22.19 28 CYS E C 1
ATOM 3629 O O . CYS E 1 28 ? 24.054 124.235 3.607 1.00 21.67 28 CYS E O 1
ATOM 3632 N N . SER E 1 29 ? 21.971 125.033 3.900 1.00 20.01 29 SER E N 1
ATOM 3633 C CA . SER E 1 29 ? 22.000 125.863 2.696 1.00 18.45 29 SER E CA 1
ATOM 3634 C C . SER E 1 29 ? 23.217 126.781 2.624 1.00 17.52 29 SER E C 1
ATOM 3635 O O . SER E 1 29 ? 23.699 127.099 1.535 1.00 16.07 29 SER E O 1
ATOM 3638 N N . PHE E 1 30 ? 23.717 127.206 3.779 1.00 16.66 30 PHE E N 1
ATOM 3639 C CA . PHE E 1 30 ? 24.880 128.082 3.804 1.00 16.87 30 PHE E CA 1
ATOM 3640 C C . PHE E 1 30 ? 26.196 127.312 3.779 1.00 17.57 30 PHE E C 1
ATOM 3641 O O . PHE E 1 30 ? 27.011 127.498 2.873 1.00 16.57 30 PHE E O 1
ATOM 3649 N N . CYS E 1 31 ? 26.397 126.448 4.770 1.00 18.75 31 CYS E N 1
ATOM 3650 C CA . CYS E 1 31 ? 27.631 125.674 4.869 1.00 19.92 31 CYS E CA 1
ATOM 3651 C C . CYS E 1 31 ? 27.989 124.901 3.601 1.00 19.24 31 CYS E C 1
ATOM 3652 O O . CYS E 1 31 ? 29.159 124.834 3.228 1.00 17.69 31 CYS E O 1
ATOM 3655 N N . ARG E 1 32 ? 26.996 124.323 2.934 1.00 19.44 32 ARG E N 1
ATOM 3656 C CA . ARG E 1 32 ? 27.272 123.567 1.717 1.00 19.24 32 ARG E CA 1
ATOM 3657 C C . ARG E 1 32 ? 27.891 124.502 0.686 1.00 17.14 32 ARG E C 1
ATOM 3658 O O . ARG E 1 32 ? 28.724 124.088 -0.118 1.00 16.69 32 ARG E O 1
ATOM 3666 N N . ARG E 1 33 ? 27.480 125.765 0.723 1.00 16.43 33 ARG E N 1
ATOM 3667 C CA . ARG E 1 33 ? 27.986 126.769 -0.203 1.00 16.42 33 ARG E CA 1
ATOM 3668 C C . ARG E 1 33 ? 29.402 127.210 0.161 1.00 15.61 33 ARG E C 1
ATOM 3669 O O . ARG E 1 33 ? 30.221 127.452 -0.730 1.00 14.35 33 ARG E O 1
ATOM 3677 N N . ARG E 1 34 ? 29.692 127.326 1.457 1.00 16.40 34 ARG E N 1
ATOM 3678 C CA . ARG E 1 34 ? 31.041 127.687 1.885 1.00 17.54 34 ARG E CA 1
ATOM 3679 C C . ARG E 1 34 ? 31.933 126.515 1.496 1.00 17.15 34 ARG E C 1
ATOM 3680 O O . ARG E 1 34 ? 33.058 126.699 1.039 1.00 17.08 34 ARG E O 1
ATOM 3688 N N . GLY E 1 35 ? 31.406 125.311 1.687 1.00 17.05 35 GLY E N 1
ATOM 3689 C CA . GLY E 1 35 ? 32.119 124.094 1.338 1.00 20.18 35 GLY E CA 1
ATOM 3690 C C . GLY E 1 35 ? 33.492 123.872 1.947 1.00 21.20 35 GLY E C 1
ATOM 3691 O O . GLY E 1 35 ? 34.431 123.513 1.248 1.00 21.90 35 GLY E O 1
ATOM 3692 N N . ALA E 1 36 ? 33.625 124.064 3.250 1.00 21.25 36 ALA E N 1
ATOM 3693 C CA . ALA E 1 36 ? 34.916 123.859 3.883 1.00 21.85 36 ALA E CA 1
ATOM 3694 C C . ALA E 1 36 ? 34.828 122.831 4.999 1.00 21.62 36 ALA E C 1
ATOM 3695 O O . ALA E 1 36 ? 33.750 122.545 5.516 1.00 21.20 36 ALA E O 1
ATOM 3697 N N . ILE E 1 37 ? 35.972 122.259 5.348 1.00 21.44 37 ILE E N 1
ATOM 3698 C CA . ILE E 1 37 ? 36.036 121.300 6.437 1.00 20.90 37 ILE E CA 1
ATOM 3699 C C . ILE E 1 37 ? 36.292 122.176 7.660 1.00 20.98 37 ILE E C 1
ATOM 3700 O O . ILE E 1 37 ? 37.186 123.024 7.642 1.00 19.65 37 ILE E O 1
ATOM 3705 N N . ALA E 1 38 ? 35.504 121.987 8.713 1.00 22.28 38 ALA E N 1
ATOM 3706 C CA . ALA E 1 38 ? 35.654 122.803 9.912 1.00 23.50 38 ALA E CA 1
ATOM 3707 C C . ALA E 1 38 ? 36.046 122.020 11.156 1.00 23.14 38 ALA E C 1
ATOM 3708 O O . ALA E 1 38 ? 35.636 120.874 11.332 1.00 25.30 38 ALA E O 1
ATOM 3710 N N . ALA E 1 39 ? 36.839 122.661 12.015 1.00 22.98 39 ALA E N 1
ATOM 3711 C CA . ALA E 1 39 ? 37.298 122.071 13.272 1.00 23.09 39 ALA E CA 1
ATOM 3712 C C . ALA E 1 39 ? 36.988 123.038 14.414 1.00 22.82 39 ALA E C 1
ATOM 3713 O O . ALA E 1 39 ? 37.060 124.253 14.244 1.00 22.35 39 ALA E O 1
ATOM 3715 N N . THR E 1 40 ? 36.655 122.494 15.579 1.00 22.92 40 THR E N 1
ATOM 3716 C CA . THR E 1 40 ? 36.303 123.310 16.735 1.00 23.82 40 THR E CA 1
ATOM 3717 C C . THR E 1 40 ? 37.478 123.962 17.458 1.00 23.75 40 THR E C 1
ATOM 3718 O O . THR E 1 40 ? 38.607 123.484 17.395 1.00 22.80 40 THR E O 1
ATOM 3722 N N . ALA E 1 41 ? 37.187 125.062 18.146 1.00 24.34 41 ALA E N 1
ATOM 3723 C CA . ALA E 1 41 ? 38.179 125.805 18.917 1.00 25.73 41 ALA E CA 1
ATOM 3724 C C . ALA E 1 41 ? 37.448 126.755 19.863 1.00 26.17 41 ALA E C 1
ATOM 3725 O O . ALA E 1 41 ? 36.569 127.503 19.438 1.00 26.44 41 ALA E O 1
ATOM 3727 N N . ARG E 1 42 ? 37.801 126.724 21.142 1.00 27.82 42 ARG E N 1
ATOM 3728 C CA . ARG E 1 42 ? 37.149 127.591 22.119 1.00 30.46 42 ARG E CA 1
ATOM 3729 C C . ARG E 1 42 ? 37.315 129.055 21.730 1.00 29.67 42 ARG E C 1
ATOM 3730 O O . ARG E 1 42 ? 38.298 129.420 21.086 1.00 29.80 42 ARG E O 1
ATOM 3738 N N . LEU E 1 43 ? 36.358 129.890 22.130 1.00 29.11 43 LEU E N 1
ATOM 3739 C CA . LEU E 1 43 ? 36.419 131.316 21.829 1.00 28.19 43 LEU E CA 1
ATOM 3740 C C . LEU E 1 43 ? 37.692 131.936 22.383 1.00 27.22 43 LEU E C 1
ATOM 3741 O O . LEU E 1 43 ? 38.242 132.867 21.803 1.00 28.99 43 LEU E O 1
ATOM 3746 N N . SER E 1 44 ? 38.154 131.417 23.513 1.00 25.51 44 SER E N 1
ATOM 3747 C CA . SER E 1 44 ? 39.356 131.932 24.149 1.00 24.92 44 SER E CA 1
ATOM 3748 C C . SER E 1 44 ? 40.635 131.350 23.561 1.00 23.60 44 SER E C 1
ATOM 3749 O O . SER E 1 44 ? 41.723 131.624 24.057 1.00 23.14 44 SER E O 1
ATOM 3752 N N . ASP E 1 45 ? 40.506 130.548 22.508 1.00 23.41 45 ASP E N 1
ATOM 3753 C CA . ASP E 1 45 ? 41.676 129.942 21.881 1.00 23.76 45 ASP E CA 1
ATOM 3754 C C . ASP E 1 45 ? 41.933 130.443 20.472 1.00 23.13 45 ASP E C 1
ATOM 3755 O O . ASP E 1 45 ? 42.931 130.076 19.853 1.00 23.99 45 ASP E O 1
ATOM 3760 N N . LEU E 1 46 ? 41.033 131.275 19.964 1.00 21.65 46 LEU E N 1
ATOM 3761 C CA . LEU E 1 46 ? 41.179 131.806 18.617 1.00 20.70 46 LEU E CA 1
ATOM 3762 C C . LEU E 1 46 ? 41.175 133.323 18.622 1.00 20.54 46 LEU E C 1
ATOM 3763 O O . LEU E 1 46 ? 40.307 133.951 19.227 1.00 20.32 46 LEU E O 1
ATOM 3768 N N . ARG E 1 47 ? 42.152 133.915 17.946 1.00 20.15 47 ARG E N 1
ATOM 3769 C CA . ARG E 1 47 ? 42.229 135.367 17.874 1.00 20.47 47 ARG E CA 1
ATOM 3770 C C . ARG E 1 47 ? 42.809 135.811 16.539 1.00 18.31 47 ARG E C 1
ATOM 3771 O O . ARG E 1 47 ? 43.693 135.160 15.989 1.00 18.73 47 ARG E O 1
ATOM 3779 N N . VAL E 1 48 ? 42.291 136.914 16.013 1.00 16.13 48 VAL E N 1
ATOM 3780 C CA . VAL E 1 48 ? 42.772 137.447 14.750 1.00 14.23 48 VAL E CA 1
ATOM 3781 C C . VAL E 1 48 ? 44.074 138.178 15.028 1.00 14.57 48 VAL E C 1
ATOM 3782 O O . VAL E 1 48 ? 44.117 139.097 15.844 1.00 14.94 48 VAL E O 1
ATOM 3786 N N . VAL E 1 49 ? 45.135 137.763 14.350 1.00 14.21 49 VAL E N 1
ATOM 3787 C CA . VAL E 1 49 ? 46.438 138.376 14.537 1.00 12.41 49 VAL E CA 1
ATOM 3788 C C . VAL E 1 49 ? 46.628 139.605 13.657 1.00 13.98 49 VAL E C 1
ATOM 3789 O O . VAL E 1 49 ? 47.292 140.558 14.057 1.00 14.56 49 VAL E O 1
ATOM 3793 N N . ARG E 1 50 ? 46.046 139.580 12.460 1.00 14.75 50 ARG E N 1
ATOM 3794 C CA . ARG E 1 50 ? 46.164 140.701 11.536 1.00 15.01 50 ARG E CA 1
ATOM 3795 C C . ARG E 1 50 ? 45.091 140.669 10.448 1.00 16.27 50 ARG E C 1
ATOM 3796 O O . ARG E 1 50 ? 44.537 139.620 10.135 1.00 17.24 50 ARG E O 1
ATOM 3804 N N . GLY E 1 51 ? 44.791 141.831 9.884 1.00 15.30 51 GLY E N 1
ATOM 3805 C CA . GLY E 1 51 ? 43.801 141.904 8.828 1.00 16.14 51 GLY E CA 1
ATOM 3806 C C . GLY E 1 51 ? 42.357 141.955 9.287 1.00 17.32 51 GLY E C 1
ATOM 3807 O O . GLY E 1 51 ? 41.447 141.923 8.459 1.00 17.85 51 GLY E O 1
ATOM 3808 N N . ALA E 1 52 ? 42.134 142.037 10.596 1.00 17.06 52 ALA E N 1
ATOM 3809 C CA . ALA E 1 52 ? 40.772 142.086 11.122 1.00 16.37 52 ALA E CA 1
ATOM 3810 C C . ALA E 1 52 ? 39.912 143.056 10.318 1.00 16.47 52 ALA E C 1
ATOM 3811 O O . ALA E 1 52 ? 38.755 142.767 10.019 1.00 17.53 52 ALA E O 1
ATOM 3813 N N . GLU E 1 53 ? 40.489 144.197 9.957 1.00 16.17 53 GLU E N 1
ATOM 3814 C CA . GLU E 1 53 ? 39.768 145.208 9.196 1.00 16.17 53 GLU E CA 1
ATOM 3815 C C . GLU E 1 53 ? 39.370 144.725 7.804 1.00 16.21 53 GLU E C 1
ATOM 3816 O O . GLU E 1 53 ? 38.446 145.270 7.194 1.00 16.64 53 GLU E O 1
ATOM 3822 N N . ASN E 1 54 ? 40.058 143.698 7.307 1.00 14.20 54 ASN E N 1
ATOM 3823 C CA . ASN E 1 54 ? 39.779 143.166 5.976 1.00 12.59 54 ASN E CA 1
ATOM 3824 C C . ASN E 1 54 ? 38.796 141.997 5.993 1.00 12.71 54 ASN E C 1
ATOM 3825 O O . ASN E 1 54 ? 38.508 141.407 4.948 1.00 11.20 54 ASN E O 1
ATOM 3830 N N . LEU E 1 55 ? 38.292 141.659 7.177 1.00 11.27 55 LEU E N 1
ATOM 3831 C CA . LEU E 1 55 ? 37.328 140.571 7.310 1.00 9.77 55 LEU E CA 1
ATOM 3832 C C . LEU E 1 55 ? 35.920 141.134 7.222 1.00 9.83 55 LEU E C 1
ATOM 3833 O O . LEU E 1 55 ? 35.635 142.178 7.799 1.00 9.76 55 LEU E O 1
ATOM 3838 N N . THR E 1 56 ? 35.050 140.446 6.489 1.00 9.35 56 THR E N 1
ATOM 3839 C CA . THR E 1 56 ? 33.659 140.858 6.352 1.00 9.34 56 THR E CA 1
ATOM 3840 C C . THR E 1 56 ? 32.817 139.984 7.282 1.00 9.72 56 THR E C 1
ATOM 3841 O O . THR E 1 56 ? 33.050 138.776 7.392 1.00 9.78 56 THR E O 1
ATOM 3845 N N . LEU E 1 57 ? 31.850 140.595 7.957 1.00 9.77 57 LEU E N 1
ATOM 3846 C CA . LEU E 1 57 ? 30.975 139.866 8.870 1.00 8.77 57 LEU E CA 1
ATOM 3847 C C . LEU E 1 57 ? 29.602 139.650 8.242 1.00 8.51 57 LEU E C 1
ATOM 3848 O O . LEU E 1 57 ? 28.974 140.594 7.747 1.00 9.37 57 LEU E O 1
ATOM 3853 N N . TYR E 1 58 ? 29.141 138.404 8.264 1.00 10.16 58 TYR E N 1
ATOM 3854 C CA . TYR E 1 58 ? 27.844 138.055 7.698 1.00 11.48 58 TYR E CA 1
ATOM 3855 C C . TYR E 1 58 ? 27.006 137.273 8.707 1.00 13.71 58 TYR E C 1
ATOM 3856 O O . TYR E 1 58 ? 27.501 136.356 9.359 1.00 12.54 58 TYR E O 1
ATOM 3865 N N . GLN E 1 59 ? 25.737 137.649 8.834 1.00 16.12 59 GLN E N 1
ATOM 3866 C CA . GLN E 1 59 ? 24.823 136.996 9.761 1.00 17.37 59 GLN E CA 1
ATOM 3867 C C . GLN E 1 59 ? 23.440 136.827 9.145 1.00 19.48 59 GLN E C 1
ATOM 3868 O O . GLN E 1 59 ? 23.057 137.575 8.243 1.00 20.55 59 GLN E O 1
ATOM 3874 N N . PHE E 1 60 ? 22.694 135.842 9.638 1.00 21.38 60 PHE E N 1
ATOM 3875 C CA . PHE E 1 60 ? 21.347 135.571 9.139 1.00 21.98 60 PHE E CA 1
ATOM 3876 C C . PHE E 1 60 ? 20.577 134.681 10.114 1.00 24.16 60 PHE E C 1
ATOM 3877 O O . PHE E 1 60 ? 21.158 134.111 11.036 1.00 23.62 60 PHE E O 1
ATOM 3885 N N . GLY E 1 61 ? 19.269 134.567 9.905 1.00 27.13 61 GLY E N 1
ATOM 3886 C CA . GLY E 1 61 ? 18.443 133.748 10.776 1.00 28.75 61 GLY E CA 1
ATOM 3887 C C . GLY E 1 61 ? 18.401 134.276 12.198 1.00 30.78 61 GLY E C 1
ATOM 3888 O O . GLY E 1 61 ? 18.105 135.453 12.425 1.00 30.63 61 GLY E O 1
ATOM 3889 N N . THR E 1 62 ? 18.692 133.405 13.160 1.00 31.93 62 THR E N 1
ATOM 3890 C CA . THR E 1 62 ? 18.698 133.799 14.563 1.00 34.41 62 THR E CA 1
ATOM 3891 C C . THR E 1 62 ? 19.729 134.906 14.753 1.00 34.37 62 THR E C 1
ATOM 3892 O O . THR E 1 62 ? 19.712 135.628 15.752 1.00 34.96 62 THR E O 1
ATOM 3896 N N . ARG E 1 63 ? 20.626 135.028 13.779 1.00 34.17 63 ARG E N 1
ATOM 3897 C CA . ARG E 1 63 ? 21.676 136.035 13.808 1.00 34.45 63 ARG E CA 1
ATOM 3898 C C . ARG E 1 63 ? 22.554 135.865 15.039 1.00 34.48 63 ARG E C 1
ATOM 3899 O O . ARG E 1 63 ? 23.307 136.767 15.407 1.00 34.81 63 ARG E O 1
ATOM 3907 N N . THR E 1 64 ? 22.447 134.705 15.678 1.00 34.02 64 THR E N 1
ATOM 3908 C CA . THR E 1 64 ? 23.253 134.417 16.856 1.00 33.09 64 THR E CA 1
ATOM 3909 C C . THR E 1 64 ? 24.671 134.181 16.365 1.00 31.82 64 THR E C 1
ATOM 3910 O O . THR E 1 64 ? 25.626 134.781 16.861 1.00 31.82 64 THR E O 1
ATOM 3914 N N . ALA E 1 65 ? 24.785 133.305 15.371 1.00 29.95 65 ALA E N 1
ATOM 3915 C CA . ALA E 1 65 ? 26.068 132.948 14.779 1.00 26.79 65 ALA E CA 1
ATOM 3916 C C . ALA E 1 65 ? 26.711 134.113 14.038 1.00 24.73 65 ALA E C 1
ATOM 3917 O O . ALA E 1 65 ? 26.028 135.025 13.575 1.00 25.30 65 ALA E O 1
ATOM 3919 N N . LYS E 1 66 ? 28.036 134.067 13.939 1.00 22.71 66 LYS E N 1
ATOM 3920 C CA . LYS E 1 66 ? 28.813 135.095 13.256 1.00 20.05 66 LYS E CA 1
ATOM 3921 C C . LYS E 1 66 ? 29.765 134.432 12.270 1.00 18.74 66 LYS E C 1
ATOM 3922 O O . LYS E 1 66 ? 30.542 133.556 12.639 1.00 19.49 66 LYS E O 1
ATOM 3928 N N . HIS E 1 67 ? 29.699 134.854 11.013 1.00 17.37 67 HIS E N 1
ATOM 3929 C CA . HIS E 1 67 ? 30.541 134.291 9.965 1.00 17.37 67 HIS E CA 1
ATOM 3930 C C . HIS E 1 67 ? 31.495 135.338 9.404 1.00 16.81 67 HIS E C 1
ATOM 3931 O O . HIS E 1 67 ? 31.097 136.473 9.145 1.00 15.50 67 HIS E O 1
ATOM 3938 N N . TRP E 1 68 ? 32.755 134.956 9.215 1.00 14.75 68 TRP E N 1
ATOM 3939 C CA . TRP E 1 68 ? 33.758 135.877 8.695 1.00 12.64 68 TRP E CA 1
ATOM 3940 C C . TRP E 1 68 ? 34.467 135.345 7.466 1.00 12.47 68 TRP E C 1
ATOM 3941 O O . TRP E 1 68 ? 34.686 134.147 7.335 1.00 12.08 68 TRP E O 1
ATOM 3952 N N . PHE E 1 69 ? 34.829 136.247 6.564 1.00 11.84 69 PHE E N 1
ATOM 3953 C CA . PHE E 1 69 ? 35.550 135.859 5.362 1.00 11.60 69 PHE E CA 1
ATOM 3954 C C . PHE E 1 69 ? 36.328 137.059 4.832 1.00 12.12 69 PHE E C 1
ATOM 3955 O O . PHE E 1 69 ? 35.863 138.195 4.921 1.00 13.94 69 PHE E O 1
ATOM 3963 N N . CYS E 1 70 ? 37.524 136.808 4.313 1.00 10.92 70 CYS E N 1
ATOM 3964 C CA . CYS E 1 70 ? 38.360 137.870 3.765 1.00 10.56 70 CYS E CA 1
ATOM 3965 C C . CYS E 1 70 ? 37.600 138.587 2.645 1.00 12.32 70 CYS E C 1
ATOM 3966 O O . CYS E 1 70 ? 37.007 137.945 1.785 1.00 13.45 70 CYS E O 1
ATOM 3969 N N . ARG E 1 71 ? 37.611 139.914 2.651 1.00 13.18 71 ARG E N 1
ATOM 3970 C CA . ARG E 1 71 ? 36.881 140.672 1.636 1.00 14.78 71 ARG E CA 1
ATOM 3971 C C . ARG E 1 71 ? 37.629 140.791 0.312 1.00 13.81 71 ARG E C 1
ATOM 3972 O O . ARG E 1 71 ? 37.079 141.269 -0.680 1.00 13.95 71 ARG E O 1
ATOM 3980 N N . THR E 1 72 ? 38.880 140.351 0.298 1.00 13.00 72 THR E N 1
ATOM 3981 C CA . THR E 1 72 ? 39.685 140.426 -0.911 1.00 10.59 72 THR E CA 1
ATOM 3982 C C . THR E 1 72 ? 39.643 139.107 -1.670 1.00 11.05 72 THR E C 1
ATOM 3983 O O . THR E 1 72 ? 39.157 139.042 -2.804 1.00 8.51 72 THR E O 1
ATOM 3987 N N . CYS E 1 73 ? 40.146 138.049 -1.046 1.00 9.50 73 CYS E N 1
ATOM 3988 C CA . CYS E 1 73 ? 40.160 136.749 -1.707 1.00 8.78 73 CYS E CA 1
ATOM 3989 C C . CYS E 1 73 ? 38.875 135.972 -1.458 1.00 6.98 73 CYS E C 1
ATOM 3990 O O . CYS E 1 73 ? 38.655 134.928 -2.068 1.00 6.97 73 CYS E O 1
ATOM 3993 N N . GLY E 1 74 ? 38.037 136.494 -0.560 1.00 5.67 74 GLY E N 1
ATOM 3994 C CA . GLY E 1 74 ? 36.760 135.868 -0.242 1.00 2.55 74 GLY E CA 1
ATOM 3995 C C . GLY E 1 74 ? 36.838 134.533 0.462 1.00 3.59 74 GLY E C 1
ATOM 3996 O O . GLY E 1 74 ? 35.894 133.749 0.413 1.00 3.70 74 GLY E O 1
ATOM 3997 N N . ILE E 1 75 ? 37.950 134.275 1.137 1.00 3.37 75 ILE E N 1
ATOM 3998 C CA . ILE E 1 75 ? 38.144 133.006 1.824 1.00 2.91 75 ILE E CA 1
ATOM 3999 C C . ILE E 1 75 ? 37.611 132.947 3.246 1.00 3.79 75 ILE E C 1
ATOM 4000 O O . ILE E 1 75 ? 37.975 133.754 4.096 1.00 2.15 75 ILE E O 1
ATOM 4005 N N . TYR E 1 76 ? 36.745 131.967 3.487 1.00 5.18 76 TYR E N 1
ATOM 4006 C CA . TYR E 1 76 ? 36.155 131.746 4.797 1.00 7.11 76 TYR E CA 1
ATOM 4007 C C . TYR E 1 76 ? 37.255 131.325 5.761 1.00 7.20 76 TYR E C 1
ATOM 4008 O O . TYR E 1 76 ? 37.934 130.325 5.532 1.00 10.70 76 TYR E O 1
ATOM 4017 N N . THR E 1 77 ? 37.439 132.095 6.830 1.00 7.39 77 THR E N 1
ATOM 4018 C CA . THR E 1 77 ? 38.470 131.783 7.814 1.00 9.21 77 THR E CA 1
ATOM 4019 C C . THR E 1 77 ? 37.876 131.084 9.025 1.00 11.05 77 THR E C 1
ATOM 4020 O O . THR E 1 77 ? 38.332 130.005 9.414 1.00 13.45 77 THR E O 1
ATOM 4024 N N . HIS E 1 78 ? 36.855 131.698 9.619 1.00 13.00 78 HIS E N 1
ATOM 4025 C CA . HIS E 1 78 ? 36.213 131.116 10.791 1.00 16.40 78 HIS E CA 1
ATOM 4026 C C . HIS E 1 78 ? 34.836 131.704 11.073 1.00 17.94 78 HIS E C 1
ATOM 4027 O O . HIS E 1 78 ? 34.420 132.678 10.446 1.00 18.46 78 HIS E O 1
ATOM 4034 N N . HIS E 1 79 ? 34.130 131.095 12.019 1.00 20.26 79 HIS E N 1
ATOM 4035 C CA . HIS E 1 79 ? 32.801 131.558 12.392 1.00 22.27 79 HIS E CA 1
ATOM 4036 C C . HIS E 1 79 ? 32.448 131.115 13.804 1.00 24.50 79 HIS E C 1
ATOM 4037 O O . HIS E 1 79 ? 32.823 130.023 14.240 1.00 22.89 79 HIS E O 1
ATOM 4044 N N . GLN E 1 80 ? 31.729 131.973 14.518 1.00 28.23 80 GLN E N 1
ATOM 4045 C CA . GLN E 1 80 ? 31.303 131.660 15.873 1.00 31.45 80 GLN E CA 1
ATOM 4046 C C . GLN E 1 80 ? 30.076 130.762 15.736 1.00 32.02 80 GLN E C 1
ATOM 4047 O O . GLN E 1 80 ? 29.041 131.196 15.237 1.00 32.11 80 GLN E O 1
ATOM 4053 N N . ARG E 1 81 ? 30.202 129.509 16.163 1.00 34.63 81 ARG E N 1
ATOM 4054 C CA . ARG E 1 81 ? 29.102 128.552 16.063 1.00 37.96 81 ARG E CA 1
ATOM 4055 C C . ARG E 1 81 ? 27.784 129.054 16.646 1.00 39.99 81 ARG E C 1
ATOM 4056 O O . ARG E 1 81 ? 27.764 129.869 17.569 1.00 41.18 81 ARG E O 1
ATOM 4064 N N . ARG E 1 82 ? 26.682 128.559 16.093 1.00 41.91 82 ARG E N 1
ATOM 4065 C CA . ARG E 1 82 ? 25.360 128.933 16.565 1.00 44.83 82 ARG E CA 1
ATOM 4066 C C . ARG E 1 82 ? 24.968 127.984 17.691 1.00 45.12 82 ARG E C 1
ATOM 4067 O O . ARG E 1 82 ? 24.556 128.412 18.771 1.00 45.18 82 ARG E O 1
ATOM 4075 N N . SER E 1 83 ? 25.107 126.690 17.424 1.00 45.08 83 SER E N 1
ATOM 4076 C CA . SER E 1 83 ? 24.773 125.659 18.396 1.00 45.43 83 SER E CA 1
ATOM 4077 C C . SER E 1 83 ? 25.499 125.882 19.716 1.00 45.69 83 SER E C 1
ATOM 4078 O O . SER E 1 83 ? 25.030 125.449 20.767 1.00 46.33 83 SER E O 1
ATOM 4081 N N . ASN E 1 84 ? 26.633 126.535 19.666 1.00 20.00 84 ASN E N 1
ATOM 4082 C CA . ASN E 1 84 ? 27.422 126.828 20.857 1.00 20.00 84 ASN E CA 1
ATOM 4083 C C . ASN E 1 84 ? 28.163 128.157 20.744 1.00 20.00 84 ASN E C 1
ATOM 4084 O O . ASN E 1 84 ? 29.202 128.242 20.083 1.00 46.77 84 ASN E O 1
ATOM 4089 N N . PRO E 1 85 ? 27.595 129.224 21.320 1.00 46.55 85 PRO E N 1
ATOM 4090 C CA . PRO E 1 85 ? 28.185 130.566 21.278 1.00 46.68 85 PRO E CA 1
ATOM 4091 C C . PRO E 1 85 ? 29.568 130.652 21.922 1.00 46.31 85 PRO E C 1
ATOM 4092 O O . PRO E 1 85 ? 30.161 131.726 21.969 1.00 47.41 85 PRO E O 1
ATOM 4096 N N . GLU E 1 86 ? 30.077 129.527 22.418 1.00 44.88 86 GLU E N 1
ATOM 4097 C CA . GLU E 1 86 ? 31.394 129.506 23.053 1.00 44.17 86 GLU E CA 1
ATOM 4098 C C . GLU E 1 86 ? 32.444 128.777 22.223 1.00 42.24 86 GLU E C 1
ATOM 4099 O O . GLU E 1 86 ? 33.549 128.513 22.702 1.00 41.95 86 GLU E O 1
ATOM 4105 N N . GLU E 1 87 ? 32.102 128.452 20.981 1.00 39.02 87 GLU E N 1
ATOM 4106 C CA . GLU E 1 87 ? 33.037 127.755 20.107 1.00 37.41 87 GLU E CA 1
ATOM 4107 C C . GLU E 1 87 ? 33.134 128.362 18.720 1.00 34.88 87 GLU E C 1
ATOM 4108 O O . GLU E 1 87 ? 32.178 128.949 18.206 1.00 33.07 87 GLU E O 1
ATOM 4114 N N . TYR E 1 88 ? 34.307 128.194 18.121 1.00 31.85 88 TYR E N 1
ATOM 4115 C CA . TYR E 1 88 ? 34.575 128.680 16.779 1.00 28.45 88 TYR E CA 1
ATOM 4116 C C . TYR E 1 88 ? 34.687 127.498 15.834 1.00 27.05 88 TYR E C 1
ATOM 4117 O O . TYR E 1 88 ? 34.949 126.371 16.258 1.00 26.79 88 TYR E O 1
ATOM 4126 N N . GLY E 1 89 ? 34.471 127.770 14.553 1.00 24.67 89 GLY E N 1
ATOM 4127 C CA . GLY E 1 89 ? 34.606 126.754 13.535 1.00 21.13 89 GLY E CA 1
ATOM 4128 C C . GLY E 1 89 ? 35.738 127.313 12.698 1.00 20.00 89 GLY E C 1
ATOM 4129 O O . GLY E 1 89 ? 35.714 128.497 12.364 1.00 20.53 89 GLY E O 1
ATOM 4130 N N . VAL E 1 90 ? 36.732 126.499 12.365 1.00 17.94 90 VAL E N 1
ATOM 4131 C CA . VAL E 1 90 ? 37.852 127.002 11.585 1.00 16.67 90 VAL E CA 1
ATOM 4132 C C . VAL E 1 90 ? 38.127 126.211 10.312 1.00 16.14 90 VAL E C 1
ATOM 4133 O O . VAL E 1 90 ? 38.279 124.991 10.339 1.00 16.69 90 VAL E O 1
ATOM 4137 N N . ASN E 1 91 ? 38.183 126.937 9.199 1.00 14.69 91 ASN E N 1
ATOM 4138 C CA . ASN E 1 91 ? 38.452 126.378 7.882 1.00 12.72 91 ASN E CA 1
ATOM 4139 C C . ASN E 1 91 ? 39.823 125.710 7.967 1.00 11.91 91 ASN E C 1
ATOM 4140 O O . ASN E 1 91 ? 40.848 126.391 7.958 1.00 11.47 91 ASN E O 1
ATOM 4145 N N . VAL E 1 92 ? 39.841 124.383 8.058 1.00 11.45 92 VAL E N 1
ATOM 4146 C CA . VAL E 1 92 ? 41.096 123.645 8.164 1.00 12.63 92 VAL E CA 1
ATOM 4147 C C . VAL E 1 92 ? 42.101 123.990 7.072 1.00 12.25 92 VAL E C 1
ATOM 4148 O O . VAL E 1 92 ? 43.306 123.977 7.318 1.00 11.61 92 VAL E O 1
ATOM 4152 N N . ALA E 1 93 ? 41.614 124.309 5.876 1.00 11.35 93 ALA E N 1
ATOM 4153 C CA . ALA E 1 93 ? 42.494 124.636 4.758 1.00 10.85 93 ALA E CA 1
ATOM 4154 C C . ALA E 1 93 ? 43.325 125.902 4.940 1.00 11.30 93 ALA E C 1
ATOM 4155 O O . ALA E 1 93 ? 44.299 126.110 4.214 1.00 12.45 93 ALA E O 1
ATOM 4157 N N . ILE E 1 94 ? 42.962 126.754 5.891 1.00 10.27 94 ILE E N 1
ATOM 4158 C CA . ILE E 1 94 ? 43.740 127.972 6.089 1.00 12.37 94 ILE E CA 1
ATOM 4159 C C . ILE E 1 94 ? 44.906 127.766 7.055 1.00 13.35 94 ILE E C 1
ATOM 4160 O O . ILE E 1 94 ? 45.839 128.576 7.090 1.00 12.66 94 ILE E O 1
ATOM 4165 N N . LEU E 1 95 ? 44.857 126.682 7.829 1.00 12.83 95 LEU E N 1
ATOM 4166 C CA . LEU E 1 95 ? 45.902 126.382 8.810 1.00 13.54 95 LEU E CA 1
ATOM 4167 C C . LEU E 1 95 ? 47.210 125.935 8.160 1.00 14.69 95 LEU E C 1
ATOM 4168 O O . LEU E 1 95 ? 47.241 124.984 7.374 1.00 15.79 95 LEU E O 1
ATOM 4173 N N . GLU E 1 96 ? 48.290 126.625 8.509 1.00 15.62 96 GLU E N 1
ATOM 4174 C CA . GLU E 1 96 ? 49.612 126.348 7.960 1.00 17.16 96 GLU E CA 1
ATOM 4175 C C . GLU E 1 96 ? 50.025 124.877 7.914 1.00 17.10 96 GLU E C 1
ATOM 4176 O O . GLU E 1 96 ? 50.020 124.180 8.929 1.00 15.53 96 GLU E O 1
ATOM 4182 N N . GLY E 1 97 ? 50.384 124.423 6.716 1.00 17.07 97 GLY E N 1
ATOM 4183 C CA . GLY E 1 97 ? 50.823 123.054 6.523 1.00 18.15 97 GLY E CA 1
ATOM 4184 C C . GLY E 1 97 ? 49.739 121.994 6.482 1.00 18.67 97 GLY E C 1
ATOM 4185 O O . GLY E 1 97 ? 50.045 120.802 6.490 1.00 18.49 97 GLY E O 1
ATOM 4186 N N . VAL E 1 98 ? 48.476 122.402 6.427 1.00 17.53 98 VAL E N 1
ATOM 4187 C CA . VAL E 1 98 ? 47.399 121.426 6.400 1.00 19.38 98 VAL E CA 1
ATOM 4188 C C . VAL E 1 98 ? 46.643 121.367 5.079 1.00 18.95 98 VAL E C 1
ATOM 4189 O O . VAL E 1 98 ? 45.832 122.242 4.774 1.00 19.70 98 VAL E O 1
ATOM 4193 N N . ASN E 1 99 ? 46.915 120.326 4.300 1.00 19.58 99 ASN E N 1
ATOM 4194 C CA . ASN E 1 99 ? 46.243 120.128 3.024 1.00 21.99 99 ASN E CA 1
ATOM 4195 C C . ASN E 1 99 ? 44.992 119.310 3.314 1.00 22.56 99 ASN E C 1
ATOM 4196 O O . ASN E 1 99 ? 45.084 118.139 3.672 1.00 22.51 99 ASN E O 1
ATOM 4201 N N . PRO E 1 100 ? 43.807 119.914 3.153 1.00 22.87 100 PRO E N 1
ATOM 4202 C CA . PRO E 1 100 ? 42.537 119.228 3.409 1.00 23.78 100 PRO E CA 1
ATOM 4203 C C . PRO E 1 100 ? 42.405 117.837 2.788 1.00 25.18 100 PRO E C 1
ATOM 4204 O O . PRO E 1 100 ? 41.687 116.985 3.311 1.00 25.89 100 PRO E O 1
ATOM 4208 N N . ARG E 1 101 ? 43.092 117.604 1.677 1.00 26.82 101 ARG E N 1
ATOM 4209 C CA . ARG E 1 101 ? 43.036 116.304 1.015 1.00 29.11 101 ARG E CA 1
ATOM 4210 C C . ARG E 1 101 ? 43.498 115.174 1.949 1.00 30.29 101 ARG E C 1
ATOM 4211 O O . ARG E 1 101 ? 42.940 114.075 1.931 1.00 28.95 101 ARG E O 1
ATOM 4219 N N . ASP E 1 102 ? 44.516 115.456 2.763 1.00 30.67 102 ASP E N 1
ATOM 4220 C CA . ASP E 1 102 ? 45.068 114.471 3.693 1.00 30.48 102 ASP E CA 1
ATOM 4221 C C . ASP E 1 102 ? 44.161 114.131 4.875 1.00 31.33 102 ASP E C 1
ATOM 4222 O O . ASP E 1 102 ? 44.541 113.352 5.749 1.00 31.25 102 ASP E O 1
ATOM 4227 N N . LEU E 1 103 ? 42.974 114.723 4.922 1.00 32.34 103 LEU E N 1
ATOM 4228 C CA . LEU E 1 103 ? 42.046 114.424 6.003 1.00 33.26 103 LEU E CA 1
ATOM 4229 C C . LEU E 1 103 ? 41.235 113.206 5.586 1.00 34.12 103 LEU E C 1
ATOM 4230 O O . LEU E 1 103 ? 40.627 112.532 6.414 1.00 35.12 103 LEU E O 1
ATOM 4235 N N . GLY E 1 104 ? 41.249 112.926 4.287 1.00 36.31 104 GLY E N 1
ATOM 4236 C CA . GLY E 1 104 ? 40.518 111.790 3.757 1.00 37.91 104 GLY E CA 1
ATOM 4237 C C . GLY E 1 104 ? 39.020 111.989 3.820 1.00 39.38 104 GLY E C 1
ATOM 4238 O O . GLY E 1 104 ? 38.537 113.111 3.952 1.00 40.46 104 GLY E O 1
ATOM 4239 N N . GLU E 1 105 ? 38.286 110.889 3.716 1.00 41.84 105 GLU E N 1
ATOM 4240 C CA . GLU E 1 105 ? 36.830 110.911 3.773 1.00 44.23 105 GLU E CA 1
ATOM 4241 C C . GLU E 1 105 ? 36.382 111.476 5.124 1.00 43.71 105 GLU E C 1
ATOM 4242 O O . GLU E 1 105 ? 36.710 110.915 6.170 1.00 44.34 105 GLU E O 1
ATOM 4248 N N . VAL E 1 106 ? 35.651 112.590 5.102 1.00 42.93 106 VAL E N 1
ATOM 4249 C CA . VAL E 1 106 ? 35.159 113.208 6.334 1.00 40.99 106 VAL E CA 1
ATOM 4250 C C . VAL E 1 106 ? 33.637 113.246 6.329 1.00 40.22 106 VAL E C 1
ATOM 4251 O O . VAL E 1 106 ? 33.016 113.383 5.280 1.00 40.07 106 VAL E O 1
ATOM 4255 N N . PRO E 1 107 ? 33.017 113.141 7.513 1.00 40.49 107 PRO E N 1
ATOM 4256 C CA . PRO E 1 107 ? 31.561 113.151 7.677 1.00 40.52 107 PRO E CA 1
ATOM 4257 C C . PRO E 1 107 ? 30.848 114.488 7.470 1.00 39.80 107 PRO E C 1
ATOM 4258 O O . PRO E 1 107 ? 31.468 115.551 7.442 1.00 39.69 107 PRO E O 1
ATOM 4262 N N . TRP E 1 108 ? 29.528 114.408 7.327 1.00 39.65 108 TRP E N 1
ATOM 4263 C CA . TRP E 1 108 ? 28.687 115.582 7.150 1.00 39.31 108 TRP E CA 1
ATOM 4264 C C . TRP E 1 108 ? 27.849 115.774 8.412 1.00 40.85 108 TRP E C 1
ATOM 4265 O O . TRP E 1 108 ? 27.316 114.808 8.964 1.00 41.43 108 TRP E O 1
ATOM 4276 N N . THR E 1 109 ? 27.738 117.018 8.867 1.00 42.00 109 THR E N 1
ATOM 4277 C CA . THR E 1 109 ? 26.965 117.332 10.061 1.00 43.24 109 THR E CA 1
ATOM 4278 C C . THR E 1 109 ? 25.539 117.715 9.676 1.00 44.72 109 THR E C 1
ATOM 4279 O O . THR E 1 109 ? 25.234 117.699 8.462 1.00 43.80 109 THR E O 1
ATOM 4281 N N . MET F 1 1 ? 34.289 80.757 48.708 1.00 15.56 1 MET F N 1
ATOM 4282 C CA . MET F 1 1 ? 32.852 80.946 49.060 1.00 15.75 1 MET F CA 1
ATOM 4283 C C . MET F 1 1 ? 32.050 81.261 47.798 1.00 14.29 1 MET F C 1
ATOM 4284 O O . MET F 1 1 ? 32.394 82.168 47.034 1.00 13.66 1 MET F O 1
ATOM 4289 N N . LYS F 1 2 ? 30.986 80.496 47.579 1.00 14.45 2 LYS F N 1
ATOM 4290 C CA . LYS F 1 2 ? 30.137 80.672 46.410 1.00 13.29 2 LYS F CA 1
ATOM 4291 C C . LYS F 1 2 ? 29.042 81.705 46.650 1.00 12.54 2 LYS F C 1
ATOM 4292 O O . LYS F 1 2 ? 28.489 81.802 47.746 1.00 13.09 2 LYS F O 1
ATOM 4298 N N . GLY F 1 3 ? 28.734 82.474 45.611 1.00 10.43 3 GLY F N 1
ATOM 4299 C CA . GLY F 1 3 ? 27.702 83.486 45.716 1.00 10.21 3 GLY F CA 1
ATOM 4300 C C . GLY F 1 3 ? 26.934 83.553 44.415 1.00 10.61 3 GLY F C 1
ATOM 4301 O O . GLY F 1 3 ? 27.534 83.661 43.343 1.00 12.72 3 GLY F O 1
ATOM 4302 N N . THR F 1 4 ? 25.609 83.485 44.492 1.00 9.49 4 THR F N 1
ATOM 4303 C CA . THR F 1 4 ? 24.799 83.533 43.283 1.00 9.81 4 THR F CA 1
ATOM 4304 C C . THR F 1 4 ? 23.562 84.401 43.444 1.00 11.05 4 THR F C 1
ATOM 4305 O O . THR F 1 4 ? 23.047 84.567 44.550 1.00 12.37 4 THR F O 1
ATOM 4309 N N . CYS F 1 5 ? 23.095 84.966 42.335 1.00 10.30 5 CYS F N 1
ATOM 4310 C CA . CYS F 1 5 ? 21.894 85.780 42.365 1.00 10.82 5 CYS F CA 1
ATOM 4311 C C . CYS F 1 5 ? 20.754 84.776 42.383 1.00 10.48 5 CYS F C 1
ATOM 4312 O O . CYS F 1 5 ? 20.991 83.569 42.332 1.00 9.77 5 CYS F O 1
ATOM 4315 N N . HIS F 1 6 ? 19.523 85.263 42.461 1.00 9.08 6 HIS F N 1
ATOM 4316 C CA . HIS F 1 6 ? 18.366 84.372 42.487 1.00 8.32 6 HIS F CA 1
ATOM 4317 C C . HIS F 1 6 ? 18.184 83.715 41.119 1.00 8.38 6 HIS F C 1
ATOM 4318 O O . HIS F 1 6 ? 17.916 82.520 41.034 1.00 11.37 6 HIS F O 1
ATOM 4325 N N . CYS F 1 7 ? 18.329 84.508 40.058 1.00 6.45 7 CYS F N 1
ATOM 4326 C CA . CYS F 1 7 ? 18.186 84.017 38.692 1.00 6.30 7 CYS F CA 1
ATOM 4327 C C . CYS F 1 7 ? 19.088 82.792 38.499 1.00 8.99 7 CYS F C 1
ATOM 4328 O O . CYS F 1 7 ? 18.703 81.795 37.874 1.00 9.46 7 CYS F O 1
ATOM 4331 N N . GLY F 1 8 ? 20.283 82.862 39.076 1.00 9.14 8 GLY F N 1
ATOM 4332 C CA . GLY F 1 8 ? 21.238 81.781 38.930 1.00 10.13 8 GLY F CA 1
ATOM 4333 C C . GLY F 1 8 ? 22.148 82.134 37.764 1.00 10.89 8 GLY F C 1
ATOM 4334 O O . GLY F 1 8 ? 23.214 81.534 37.580 1.00 10.67 8 GLY F O 1
ATOM 4335 N N . ALA F 1 9 ? 21.712 83.123 36.984 1.00 8.70 9 ALA F N 1
ATOM 4336 C CA . ALA F 1 9 ? 22.443 83.606 35.816 1.00 10.91 9 ALA F CA 1
ATOM 4337 C C . ALA F 1 9 ? 23.853 84.074 36.162 1.00 11.75 9 ALA F C 1
ATOM 4338 O O . ALA F 1 9 ? 24.796 83.797 35.428 1.00 10.15 9 ALA F O 1
ATOM 4340 N N . VAL F 1 10 ? 23.986 84.783 37.281 1.00 13.11 10 VAL F N 1
ATOM 4341 C CA . VAL F 1 10 ? 25.281 85.293 37.723 1.00 12.61 10 VAL F CA 1
ATOM 4342 C C . VAL F 1 10 ? 25.837 84.540 38.928 1.00 15.74 10 VAL F C 1
ATOM 4343 O O . VAL F 1 10 ? 25.165 84.419 39.956 1.00 15.81 10 VAL F O 1
ATOM 4347 N N . GLU F 1 11 ? 27.068 84.045 38.798 1.00 15.74 11 GLU F N 1
ATOM 4348 C CA . GLU F 1 11 ? 27.732 83.335 39.888 1.00 17.05 11 GLU F CA 1
ATOM 4349 C C . GLU F 1 11 ? 29.117 83.920 40.147 1.00 17.10 11 GLU F C 1
ATOM 4350 O O . GLU F 1 11 ? 29.827 84.297 39.216 1.00 18.11 11 GLU F O 1
ATOM 4356 N N . ILE F 1 12 ? 29.504 83.982 41.415 1.00 16.35 12 ILE F N 1
ATOM 4357 C CA . ILE F 1 12 ? 30.812 84.510 41.775 1.00 16.08 12 ILE F CA 1
ATOM 4358 C C . ILE F 1 12 ? 31.503 83.635 42.814 1.00 16.13 12 ILE F C 1
ATOM 4359 O O . ILE F 1 12 ? 30.898 82.734 43.399 1.00 17.11 12 ILE F O 1
ATOM 4364 N N . GLU F 1 13 ? 32.784 83.910 43.024 1.00 16.49 13 GLU F N 1
ATOM 4365 C CA . GLU F 1 13 ? 33.584 83.206 44.011 1.00 18.94 13 GLU F CA 1
ATOM 4366 C C . GLU F 1 13 ? 34.372 84.301 44.704 1.00 17.30 13 GLU F C 1
ATOM 4367 O O . GLU F 1 13 ? 35.002 85.121 44.043 1.00 18.59 13 GLU F O 1
ATOM 4373 N N . VAL F 1 14 ? 34.339 84.336 46.028 1.00 17.27 14 VAL F N 1
ATOM 4374 C CA . VAL F 1 14 ? 35.063 85.387 46.729 1.00 17.71 14 VAL F CA 1
ATOM 4375 C C . VAL F 1 14 ? 35.614 84.978 48.094 1.00 19.06 14 VAL F C 1
ATOM 4376 O O . VAL F 1 14 ? 35.106 84.057 48.739 1.00 19.51 14 VAL F O 1
ATOM 4380 N N . GLU F 1 15 ? 36.678 85.659 48.510 1.00 20.29 15 GLU F N 1
ATOM 4381 C CA . GLU F 1 15 ? 37.297 85.429 49.810 1.00 20.08 15 GLU F CA 1
ATOM 4382 C C . GLU F 1 15 ? 37.071 86.728 50.569 1.00 18.65 15 GLU F C 1
ATOM 4383 O O . GLU F 1 15 ? 37.584 87.776 50.181 1.00 16.97 15 GLU F O 1
ATOM 4389 N N . LEU F 1 16 ? 36.290 86.662 51.639 1.00 18.02 16 LEU F N 1
ATOM 4390 C CA . LEU F 1 16 ? 35.998 87.845 52.436 1.00 18.20 16 LEU F CA 1
ATOM 4391 C C . LEU F 1 16 ? 37.230 88.327 53.181 1.00 19.66 16 LEU F C 1
ATOM 4392 O O . LEU F 1 16 ? 37.993 87.523 53.711 1.00 20.15 16 LEU F O 1
ATOM 4397 N N . LEU F 1 17 ? 37.420 89.643 53.214 1.00 22.03 17 LEU F N 1
ATOM 4398 C CA . LEU F 1 17 ? 38.567 90.239 53.891 1.00 23.46 17 LEU F CA 1
ATOM 4399 C C . LEU F 1 17 ? 38.670 89.785 55.341 1.00 25.13 17 LEU F C 1
ATOM 4400 O O . LEU F 1 17 ? 39.726 89.327 55.781 1.00 26.69 17 LEU F O 1
ATOM 4405 N N . ASN F 1 18 ? 37.578 89.928 56.086 1.00 25.45 18 ASN F N 1
ATOM 4406 C CA . ASN F 1 18 ? 37.562 89.519 57.482 1.00 26.02 18 ASN F CA 1
ATOM 4407 C C . ASN F 1 18 ? 36.186 89.037 57.915 1.00 25.43 18 ASN F C 1
ATOM 4408 O O . ASN F 1 18 ? 35.526 89.659 58.752 1.00 25.41 18 ASN F O 1
ATOM 4413 N N . GLY F 1 19 ? 35.762 87.923 57.328 1.00 24.59 19 GLY F N 1
ATOM 4414 C CA . GLY F 1 19 ? 34.475 87.344 57.660 1.00 23.23 19 GLY F CA 1
ATOM 4415 C C . GLY F 1 19 ? 33.299 88.296 57.577 1.00 23.66 19 GLY F C 1
ATOM 4416 O O . GLY F 1 19 ? 33.282 89.220 56.764 1.00 23.56 19 GLY F O 1
ATOM 4417 N N . PHE F 1 20 ? 32.316 88.062 58.439 1.00 23.22 20 PHE F N 1
ATOM 4418 C CA . PHE F 1 20 ? 31.100 88.863 58.489 1.00 23.32 20 PHE F CA 1
ATOM 4419 C C . PHE F 1 20 ? 31.111 89.806 59.687 1.00 23.92 20 PHE F C 1
ATOM 4420 O O . PHE F 1 20 ? 30.124 90.485 59.964 1.00 22.63 20 PHE F O 1
ATOM 4428 N N . ALA F 1 21 ? 32.239 89.845 60.388 1.00 25.00 21 ALA F N 1
ATOM 4429 C CA . ALA F 1 21 ? 32.401 90.697 61.559 1.00 25.47 21 ALA F CA 1
ATOM 4430 C C . ALA F 1 21 ? 32.087 92.163 61.271 1.00 25.93 21 ALA F C 1
ATOM 4431 O O . ALA F 1 21 ? 31.526 92.862 62.116 1.00 23.66 21 ALA F O 1
ATOM 4433 N N . ASP F 1 22 ? 32.451 92.621 60.077 1.00 27.57 22 ASP F N 1
ATOM 4434 C CA . ASP F 1 22 ? 32.235 94.009 59.683 1.00 30.37 22 ASP F CA 1
ATOM 4435 C C . ASP F 1 22 ? 30.957 94.244 58.875 1.00 29.91 22 ASP F C 1
ATOM 4436 O O . ASP F 1 22 ? 30.794 95.304 58.264 1.00 30.82 22 ASP F O 1
ATOM 4441 N N . ALA F 1 23 ? 30.054 93.268 58.868 1.00 28.10 23 ALA F N 1
ATOM 4442 C CA . ALA F 1 23 ? 28.800 93.392 58.123 1.00 27.20 23 ALA F CA 1
ATOM 4443 C C . ALA F 1 23 ? 28.053 94.668 58.505 1.00 26.10 23 ALA F C 1
ATOM 4444 O O . ALA F 1 23 ? 27.961 95.008 59.681 1.00 25.71 23 ALA F O 1
ATOM 4446 N N . ARG F 1 24 ? 27.517 95.372 57.511 1.00 26.07 24 ARG F N 1
ATOM 4447 C CA . ARG F 1 24 ? 26.788 96.610 57.779 1.00 27.25 24 ARG F CA 1
ATOM 4448 C C . ARG F 1 24 ? 25.903 97.098 56.630 1.00 24.85 24 ARG F C 1
ATOM 4449 O O . ARG F 1 24 ? 26.003 96.619 55.501 1.00 24.03 24 ARG F O 1
ATOM 4457 N N . ARG F 1 25 ? 25.037 98.059 56.936 1.00 23.01 25 ARG F N 1
ATOM 4458 C CA . ARG F 1 25 ? 24.134 98.639 55.947 1.00 21.90 25 ARG F CA 1
ATOM 4459 C C . ARG F 1 25 ? 24.390 100.135 55.765 1.00 21.95 25 ARG F C 1
ATOM 4460 O O . ARG F 1 25 ? 24.352 100.887 56.733 1.00 24.29 25 ARG F O 1
ATOM 4468 N N . CYS F 1 26 ? 24.639 100.565 54.531 1.00 20.62 26 CYS F N 1
ATOM 4469 C CA . CYS F 1 26 ? 24.856 101.986 54.239 1.00 18.59 26 CYS F CA 1
ATOM 4470 C C . CYS F 1 26 ? 23.452 102.591 54.174 1.00 18.65 26 CYS F C 1
ATOM 4471 O O . CYS F 1 26 ? 22.534 101.969 53.645 1.00 18.18 26 CYS F O 1
ATOM 4474 N N . ASP F 1 27 ? 23.269 103.786 54.726 1.00 19.24 27 ASP F N 1
ATOM 4475 C CA . ASP F 1 27 ? 21.946 104.406 54.705 1.00 18.05 27 ASP F CA 1
ATOM 4476 C C . ASP F 1 27 ? 21.847 105.584 53.738 1.00 17.54 27 ASP F C 1
ATOM 4477 O O . ASP F 1 27 ? 20.948 106.428 53.865 1.00 17.69 27 ASP F O 1
ATOM 4482 N N . CYS F 1 28 ? 22.766 105.643 52.774 1.00 16.69 28 CYS F N 1
ATOM 4483 C CA . CYS F 1 28 ? 22.744 106.716 51.785 1.00 16.88 28 CYS F CA 1
ATOM 4484 C C . CYS F 1 28 ? 21.540 106.519 50.863 1.00 16.80 28 CYS F C 1
ATOM 4485 O O . CYS F 1 28 ? 20.986 105.421 50.778 1.00 15.44 28 CYS F O 1
ATOM 4488 N N . SER F 1 29 ? 21.138 107.590 50.186 1.00 16.48 29 SER F N 1
ATOM 4489 C CA . SER F 1 29 ? 19.997 107.571 49.275 1.00 17.24 29 SER F CA 1
ATOM 4490 C C . SER F 1 29 ? 19.900 106.318 48.408 1.00 15.70 29 SER F C 1
ATOM 4491 O O . SER F 1 29 ? 18.800 105.817 48.152 1.00 16.89 29 SER F O 1
ATOM 4494 N N . PHE F 1 30 ? 21.048 105.825 47.949 1.00 13.12 30 PHE F N 1
ATOM 4495 C CA . PHE F 1 30 ? 21.086 104.641 47.102 1.00 12.61 30 PHE F CA 1
ATOM 4496 C C . PHE F 1 30 ? 21.063 103.339 47.903 1.00 13.04 30 PHE F C 1
ATOM 4497 O O . PHE F 1 30 ? 20.176 102.496 47.710 1.00 13.40 30 PHE F O 1
ATOM 4505 N N . CYS F 1 31 ? 22.035 103.181 48.799 1.00 10.78 31 CYS F N 1
ATOM 4506 C CA . CYS F 1 31 ? 22.140 101.977 49.621 1.00 11.25 31 CYS F CA 1
ATOM 4507 C C . CYS F 1 31 ? 20.883 101.689 50.442 1.00 10.67 31 CYS F C 1
ATOM 4508 O O . CYS F 1 31 ? 20.535 100.530 50.671 1.00 6.91 31 CYS F O 1
ATOM 4511 N N . ARG F 1 32 ? 20.209 102.737 50.899 1.00 11.29 32 ARG F N 1
ATOM 4512 C CA . ARG F 1 32 ? 18.999 102.536 51.683 1.00 11.20 32 ARG F CA 1
ATOM 4513 C C . ARG F 1 32 ? 17.985 101.862 50.776 1.00 11.70 32 ARG F C 1
ATOM 4514 O O . ARG F 1 32 ? 17.156 101.076 51.236 1.00 11.27 32 ARG F O 1
ATOM 4522 N N . ARG F 1 33 ? 18.062 102.171 49.484 1.00 9.45 33 ARG F N 1
ATOM 4523 C CA . ARG F 1 33 ? 17.145 101.588 48.519 1.00 10.01 33 ARG F CA 1
ATOM 4524 C C . ARG F 1 33 ? 17.492 100.149 48.183 1.00 8.19 33 ARG F C 1
ATOM 4525 O O . ARG F 1 33 ? 16.606 99.362 47.867 1.00 4.72 33 ARG F O 1
ATOM 4533 N N . ARG F 1 34 ? 18.776 99.801 48.239 1.00 8.77 34 ARG F N 1
ATOM 4534 C CA . ARG F 1 34 ? 19.182 98.421 47.979 1.00 10.30 34 ARG F CA 1
ATOM 4535 C C . ARG F 1 34 ? 18.878 97.621 49.246 1.00 10.13 34 ARG F C 1
ATOM 4536 O O . ARG F 1 34 ? 18.519 96.450 49.182 1.00 8.66 34 ARG F O 1
ATOM 4544 N N . GLY F 1 35 ? 19.021 98.281 50.391 1.00 10.66 35 GLY F N 1
ATOM 4545 C CA . GLY F 1 35 ? 18.729 97.675 51.681 1.00 11.39 35 GLY F CA 1
ATOM 4546 C C . GLY F 1 35 ? 19.518 96.470 52.159 1.00 11.92 35 GLY F C 1
ATOM 4547 O O . GLY F 1 35 ? 19.288 95.995 53.268 1.00 14.56 35 GLY F O 1
ATOM 4548 N N . ALA F 1 36 ? 20.456 95.987 51.354 1.00 11.37 36 ALA F N 1
ATOM 4549 C CA . ALA F 1 36 ? 21.238 94.808 51.714 1.00 10.67 36 ALA F CA 1
ATOM 4550 C C . ALA F 1 36 ? 22.351 95.015 52.742 1.00 9.60 36 ALA F C 1
ATOM 4551 O O . ALA F 1 36 ? 22.749 96.142 53.041 1.00 9.85 36 ALA F O 1
ATOM 4553 N N . ILE F 1 37 ? 22.843 93.898 53.274 1.00 9.09 37 ILE F N 1
ATOM 4554 C CA . ILE F 1 37 ? 23.928 93.880 54.250 1.00 8.73 37 ILE F CA 1
ATOM 4555 C C . ILE F 1 37 ? 25.174 93.438 53.479 1.00 9.33 37 ILE F C 1
ATOM 4556 O O . ILE F 1 37 ? 25.161 92.392 52.825 1.00 10.58 37 ILE F O 1
ATOM 4561 N N . ALA F 1 38 ? 26.247 94.223 53.559 1.00 9.63 38 ALA F N 1
ATOM 4562 C CA . ALA F 1 38 ? 27.466 93.905 52.830 1.00 10.62 38 ALA F CA 1
ATOM 4563 C C . ALA F 1 38 ? 28.689 93.620 53.689 1.00 12.59 38 ALA F C 1
ATOM 4564 O O . ALA F 1 38 ? 28.839 94.155 54.792 1.00 12.60 38 ALA F O 1
ATOM 4566 N N . ALA F 1 39 ? 29.559 92.766 53.155 1.00 14.15 39 ALA F N 1
ATOM 4567 C CA . ALA F 1 39 ? 30.808 92.376 53.804 1.00 14.63 39 ALA F CA 1
ATOM 4568 C C . ALA F 1 39 ? 31.937 92.821 52.879 1.00 15.25 39 ALA F C 1
ATOM 4569 O O . ALA F 1 39 ? 31.740 92.967 51.673 1.00 16.52 39 ALA F O 1
ATOM 4571 N N . THR F 1 40 ? 33.120 93.037 53.436 1.00 16.29 40 THR F N 1
ATOM 4572 C CA . THR F 1 40 ? 34.249 93.496 52.640 1.00 16.45 40 THR F CA 1
ATOM 4573 C C . THR F 1 40 ? 35.017 92.383 51.946 1.00 17.26 40 THR F C 1
ATOM 4574 O O . THR F 1 40 ? 35.224 91.313 52.502 1.00 18.23 40 THR F O 1
ATOM 4578 N N . ALA F 1 41 ? 35.436 92.655 50.718 1.00 18.98 41 ALA F N 1
ATOM 4579 C CA . ALA F 1 41 ? 36.212 91.711 49.925 1.00 20.21 41 ALA F CA 1
ATOM 4580 C C . ALA F 1 41 ? 37.241 92.525 49.146 1.00 21.04 41 ALA F C 1
ATOM 4581 O O . ALA F 1 41 ? 36.949 93.632 48.683 1.00 20.06 41 ALA F O 1
ATOM 4583 N N . ARG F 1 42 ? 38.448 91.990 49.014 1.00 22.81 42 ARG F N 1
ATOM 4584 C CA . ARG F 1 42 ? 39.490 92.695 48.287 1.00 24.10 42 ARG F CA 1
ATOM 4585 C C . ARG F 1 42 ? 39.236 92.513 46.803 1.00 23.79 42 ARG F C 1
ATOM 4586 O O . ARG F 1 42 ? 38.599 91.542 46.396 1.00 22.63 42 ARG F O 1
ATOM 4594 N N . LEU F 1 43 ? 39.721 93.453 45.999 1.00 23.19 43 LEU F N 1
ATOM 4595 C CA . LEU F 1 43 ? 39.547 93.376 44.556 1.00 23.66 43 LEU F CA 1
ATOM 4596 C C . LEU F 1 43 ? 40.110 92.068 44.008 1.00 22.12 43 LEU F C 1
ATOM 4597 O O . LEU F 1 43 ? 39.541 91.471 43.093 1.00 22.88 43 LEU F O 1
ATOM 4602 N N . SER F 1 44 ? 41.222 91.621 44.576 1.00 18.75 44 SER F N 1
ATOM 4603 C CA . SER F 1 44 ? 41.856 90.395 44.118 1.00 19.97 44 SER F CA 1
ATOM 4604 C C . SER F 1 44 ? 41.243 89.138 44.723 1.00 19.71 44 SER F C 1
ATOM 4605 O O . SER F 1 44 ? 41.648 88.026 44.382 1.00 19.94 44 SER F O 1
ATOM 4608 N N . ASP F 1 45 ? 40.270 89.307 45.613 1.00 19.73 45 ASP F N 1
ATOM 4609 C CA . ASP F 1 45 ? 39.640 88.159 46.255 1.00 19.94 45 ASP F CA 1
ATOM 4610 C C . ASP F 1 45 ? 38.244 87.844 45.736 1.00 18.49 45 ASP F C 1
ATOM 4611 O O . ASP F 1 45 ? 37.634 86.856 46.142 1.00 17.24 45 ASP F O 1
ATOM 4616 N N . LEU F 1 46 ? 37.735 88.686 44.841 1.00 17.75 46 LEU F N 1
ATOM 4617 C CA . LEU F 1 46 ? 36.416 88.461 44.266 1.00 17.51 46 LEU F CA 1
ATOM 4618 C C . LEU F 1 46 ? 36.552 88.288 42.764 1.00 17.92 46 LEU F C 1
ATOM 4619 O O . LEU F 1 46 ? 37.294 89.017 42.106 1.00 16.16 46 LEU F O 1
ATOM 4624 N N . ARG F 1 47 ? 35.826 87.315 42.230 1.00 19.37 47 ARG F N 1
ATOM 4625 C CA . ARG F 1 47 ? 35.859 87.033 40.807 1.00 22.14 47 ARG F CA 1
ATOM 4626 C C . ARG F 1 47 ? 34.511 86.500 40.341 1.00 20.87 47 ARG F C 1
ATOM 4627 O O . ARG F 1 47 ? 33.900 85.669 41.012 1.00 20.37 47 ARG F O 1
ATOM 4635 N N . VAL F 1 48 ? 34.037 86.990 39.202 1.00 19.64 48 VAL F N 1
ATOM 4636 C CA . VAL F 1 48 ? 32.769 86.520 38.662 1.00 19.27 48 VAL F CA 1
ATOM 4637 C C . VAL F 1 48 ? 33.068 85.236 37.899 1.00 19.66 48 VAL F C 1
ATOM 4638 O O . VAL F 1 48 ? 33.886 85.232 36.977 1.00 19.29 48 VAL F O 1
ATOM 4642 N N . VAL F 1 49 ? 32.415 84.146 38.287 1.00 19.66 49 VAL F N 1
ATOM 4643 C CA . VAL F 1 49 ? 32.632 82.859 37.635 1.00 18.96 49 VAL F CA 1
ATOM 4644 C C . VAL F 1 49 ? 31.827 82.714 36.353 1.00 19.02 49 VAL F C 1
ATOM 4645 O O . VAL F 1 49 ? 32.286 82.099 35.392 1.00 19.01 49 VAL F O 1
ATOM 4649 N N . ARG F 1 50 ? 30.624 83.277 36.345 1.00 19.16 50 ARG F N 1
ATOM 4650 C CA . ARG F 1 50 ? 29.762 83.200 35.174 1.00 17.61 50 ARG F CA 1
ATOM 4651 C C . ARG F 1 50 ? 28.631 84.216 35.258 1.00 15.87 50 ARG F C 1
ATOM 4652 O O . ARG F 1 50 ? 28.252 84.650 36.342 1.00 13.63 50 ARG F O 1
ATOM 4660 N N . GLY F 1 51 ? 28.101 84.595 34.102 1.00 16.54 51 GLY F N 1
ATOM 4661 C CA . GLY F 1 51 ? 27.007 85.547 34.067 1.00 16.71 51 GLY F CA 1
ATOM 4662 C C . GLY F 1 51 ? 27.425 87.003 34.162 1.00 17.27 51 GLY F C 1
ATOM 4663 O O . GLY F 1 51 ? 26.578 87.881 34.345 1.00 16.19 51 GLY F O 1
ATOM 4664 N N . ALA F 1 52 ? 28.723 87.266 34.035 1.00 16.42 52 ALA F N 1
ATOM 4665 C CA . ALA F 1 52 ? 29.222 88.632 34.109 1.00 16.82 52 ALA F CA 1
ATOM 4666 C C . ALA F 1 52 ? 28.570 89.520 33.052 1.00 17.29 52 ALA F C 1
ATOM 4667 O O . ALA F 1 52 ? 28.349 90.707 33.282 1.00 18.05 52 ALA F O 1
ATOM 4669 N N . GLU F 1 53 ? 28.259 88.949 31.894 1.00 17.85 53 GLU F N 1
ATOM 4670 C CA . GLU F 1 53 ? 27.643 89.727 30.828 1.00 18.71 53 GLU F CA 1
ATOM 4671 C C . GLU F 1 53 ? 26.177 90.008 31.140 1.00 17.87 53 GLU F C 1
ATOM 4672 O O . GLU F 1 53 ? 25.496 90.708 30.387 1.00 17.35 53 GLU F O 1
ATOM 4678 N N . ASN F 1 54 ? 25.689 89.465 32.252 1.00 15.41 54 ASN F N 1
ATOM 4679 C CA . ASN F 1 54 ? 24.299 89.690 32.632 1.00 13.55 54 ASN F CA 1
ATOM 4680 C C . ASN F 1 54 ? 24.224 90.662 33.797 1.00 11.45 54 ASN F C 1
ATOM 4681 O O . ASN F 1 54 ? 23.161 90.872 34.372 1.00 10.09 54 ASN F O 1
ATOM 4686 N N . LEU F 1 55 ? 25.366 91.250 34.135 1.00 9.29 55 LEU F N 1
ATOM 4687 C CA . LEU F 1 55 ? 25.445 92.218 35.214 1.00 10.89 55 LEU F CA 1
ATOM 4688 C C . LEU F 1 55 ? 25.331 93.631 34.661 1.00 11.98 55 LEU F C 1
ATOM 4689 O O . LEU F 1 55 ? 26.090 94.019 33.766 1.00 11.83 55 LEU F O 1
ATOM 4694 N N . THR F 1 56 ? 24.380 94.393 35.189 1.00 10.23 56 THR F N 1
ATOM 4695 C CA . THR F 1 56 ? 24.203 95.768 34.764 1.00 10.74 56 THR F CA 1
ATOM 4696 C C . THR F 1 56 ? 25.062 96.649 35.673 1.00 11.68 56 THR F C 1
ATOM 4697 O O . THR F 1 56 ? 25.166 96.399 36.876 1.00 14.12 56 THR F O 1
ATOM 4701 N N . LEU F 1 57 ? 25.687 97.667 35.092 1.00 13.15 57 LEU F N 1
ATOM 4702 C CA . LEU F 1 57 ? 26.536 98.587 35.838 1.00 12.73 57 LEU F CA 1
ATOM 4703 C C . LEU F 1 57 ? 25.819 99.912 36.024 1.00 12.56 57 LEU F C 1
ATOM 4704 O O . LEU F 1 57 ? 25.145 100.407 35.117 1.00 11.42 57 LEU F O 1
ATOM 4709 N N . TYR F 1 58 ? 25.976 100.488 37.208 1.00 12.57 58 TYR F N 1
ATOM 4710 C CA . TYR F 1 58 ? 25.336 101.745 37.528 1.00 11.24 58 TYR F CA 1
ATOM 4711 C C . TYR F 1 58 ? 26.275 102.645 38.327 1.00 12.34 58 TYR F C 1
ATOM 4712 O O . TYR F 1 58 ? 26.862 102.230 39.326 1.00 11.51 58 TYR F O 1
ATOM 4721 N N . GLN F 1 59 ? 26.420 103.884 37.875 1.00 13.42 59 GLN F N 1
ATOM 4722 C CA . GLN F 1 59 ? 27.284 104.837 38.549 1.00 13.95 59 GLN F CA 1
ATOM 4723 C C . GLN F 1 59 ? 26.618 106.202 38.610 1.00 14.57 59 GLN F C 1
ATOM 4724 O O . GLN F 1 59 ? 25.922 106.604 37.675 1.00 15.04 59 GLN F O 1
ATOM 4730 N N . PHE F 1 60 ? 26.812 106.895 39.728 1.00 14.42 60 PHE F N 1
ATOM 4731 C CA . PHE F 1 60 ? 26.237 108.219 39.925 1.00 15.99 60 PHE F CA 1
ATOM 4732 C C . PHE F 1 60 ? 27.199 109.074 40.729 1.00 17.55 60 PHE F C 1
ATOM 4733 O O . PHE F 1 60 ? 28.270 108.612 41.114 1.00 16.34 60 PHE F O 1
ATOM 4741 N N . GLY F 1 61 ? 26.822 110.324 40.975 1.00 19.95 61 GLY F N 1
ATOM 4742 C CA . GLY F 1 61 ? 27.687 111.217 41.722 1.00 22.06 61 GLY F CA 1
ATOM 4743 C C . GLY F 1 61 ? 29.089 111.260 41.138 1.00 23.69 61 GLY F C 1
ATOM 4744 O O . GLY F 1 61 ? 29.270 111.459 39.936 1.00 22.35 61 GLY F O 1
ATOM 4745 N N . THR F 1 62 ? 30.084 111.059 41.995 1.00 24.04 62 THR F N 1
ATOM 4746 C CA . THR F 1 62 ? 31.479 111.078 41.577 1.00 25.12 62 THR F CA 1
ATOM 4747 C C . THR F 1 62 ? 31.802 109.960 40.584 1.00 26.00 62 THR F C 1
ATOM 4748 O O . THR F 1 62 ? 32.903 109.906 40.034 1.00 26.08 62 THR F O 1
ATOM 4752 N N . ARG F 1 63 ? 30.836 109.074 40.360 1.00 27.84 63 ARG F N 1
ATOM 4753 C CA . ARG F 1 63 ? 31.009 107.955 39.436 1.00 28.55 63 ARG F CA 1
ATOM 4754 C C . ARG F 1 63 ? 32.315 107.215 39.727 1.00 28.21 63 ARG F C 1
ATOM 4755 O O . ARG F 1 63 ? 32.931 106.631 38.832 1.00 28.08 63 ARG F O 1
ATOM 4763 N N . THR F 1 64 ? 32.724 107.251 40.992 1.00 27.11 64 THR F N 1
ATOM 4764 C CA . THR F 1 64 ? 33.946 106.593 41.438 1.00 26.45 64 THR F CA 1
ATOM 4765 C C . THR F 1 64 ? 33.623 105.154 41.814 1.00 25.21 64 THR F C 1
ATOM 4766 O O . THR F 1 64 ? 34.440 104.251 41.635 1.00 26.08 64 THR F O 1
ATOM 4770 N N . ALA F 1 65 ? 32.423 104.952 42.347 1.00 23.73 65 ALA F N 1
ATOM 4771 C CA . ALA F 1 65 ? 31.979 103.627 42.752 1.00 21.48 65 ALA F CA 1
ATOM 4772 C C . ALA F 1 65 ? 31.378 102.885 41.563 1.00 20.25 65 ALA F C 1
ATOM 4773 O O . ALA F 1 65 ? 30.972 103.503 40.578 1.00 19.79 65 ALA F O 1
ATOM 4775 N N . LYS F 1 66 ? 31.336 101.560 41.655 1.00 19.86 66 LYS F N 1
ATOM 4776 C CA . LYS F 1 66 ? 30.764 100.727 40.598 1.00 19.47 66 LYS F CA 1
ATOM 4777 C C . LYS F 1 66 ? 29.756 99.769 41.216 1.00 17.40 66 LYS F C 1
ATOM 4778 O O . LYS F 1 66 ? 30.115 98.927 42.035 1.00 18.80 66 LYS F O 1
ATOM 4784 N N . HIS F 1 67 ? 28.496 99.902 40.818 1.00 15.37 67 HIS F N 1
ATOM 4785 C CA . HIS F 1 67 ? 27.425 99.065 41.347 1.00 12.08 67 HIS F CA 1
ATOM 4786 C C . HIS F 1 67 ? 26.897 98.061 40.326 1.00 10.67 67 HIS F C 1
ATOM 4787 O O . HIS F 1 67 ? 26.566 98.423 39.193 1.00 8.36 67 HIS F O 1
ATOM 4794 N N . TRP F 1 68 ? 26.811 96.800 40.741 1.00 8.46 68 TRP F N 1
ATOM 4795 C CA . TRP F 1 68 ? 26.352 95.731 39.863 1.00 8.61 68 TRP F CA 1
ATOM 4796 C C . TRP F 1 68 ? 25.148 94.955 40.377 1.00 9.40 68 TRP F C 1
ATOM 4797 O O . TRP F 1 68 ? 25.013 94.694 41.573 1.00 8.77 68 TRP F O 1
ATOM 4808 N N . PHE F 1 69 ? 24.276 94.583 39.448 1.00 9.66 69 PHE F N 1
ATOM 4809 C CA . PHE F 1 69 ? 23.100 93.797 39.773 1.00 8.44 69 PHE F CA 1
ATOM 4810 C C . PHE F 1 69 ? 22.715 92.942 38.579 1.00 8.99 69 PHE F C 1
ATOM 4811 O O . PHE F 1 69 ? 23.159 93.179 37.454 1.00 6.83 69 PHE F O 1
ATOM 4819 N N . CYS F 1 70 ? 21.902 91.928 38.828 1.00 10.28 70 CYS F N 1
ATOM 4820 C CA . CYS F 1 70 ? 21.488 91.051 37.755 1.00 10.84 70 CYS F CA 1
ATOM 4821 C C . CYS F 1 70 ? 20.352 91.652 36.926 1.00 12.39 70 CYS F C 1
ATOM 4822 O O . CYS F 1 70 ? 19.272 91.936 37.442 1.00 11.53 70 CYS F O 1
ATOM 4825 N N . ARG F 1 71 ? 20.602 91.833 35.633 1.00 13.74 71 ARG F N 1
ATOM 4826 C CA . ARG F 1 71 ? 19.607 92.403 34.729 1.00 14.96 71 ARG F CA 1
ATOM 4827 C C . ARG F 1 71 ? 18.331 91.567 34.672 1.00 11.93 71 ARG F C 1
ATOM 4828 O O . ARG F 1 71 ? 17.295 92.037 34.214 1.00 10.80 71 ARG F O 1
ATOM 4836 N N . THR F 1 72 ? 18.403 90.328 35.143 1.00 11.78 72 THR F N 1
ATOM 4837 C CA . THR F 1 72 ? 17.239 89.449 35.105 1.00 9.80 72 THR F CA 1
ATOM 4838 C C . THR F 1 72 ? 16.404 89.480 36.388 1.00 9.72 72 THR F C 1
ATOM 4839 O O . THR F 1 72 ? 15.217 89.820 36.355 1.00 7.37 72 THR F O 1
ATOM 4843 N N . CYS F 1 73 ? 17.021 89.132 37.516 1.00 8.01 73 CYS F N 1
ATOM 4844 C CA . CYS F 1 73 ? 16.297 89.118 38.784 1.00 7.74 73 CYS F CA 1
ATOM 4845 C C . CYS F 1 73 ? 16.437 90.414 39.592 1.00 7.71 73 CYS F C 1
ATOM 4846 O O . CYS F 1 73 ? 15.716 90.625 40.568 1.00 10.26 73 CYS F O 1
ATOM 4849 N N . GLY F 1 74 ? 17.358 91.280 39.180 1.00 8.22 74 GLY F N 1
ATOM 4850 C CA . GLY F 1 74 ? 17.552 92.547 39.867 1.00 7.02 74 GLY F CA 1
ATOM 4851 C C . GLY F 1 74 ? 18.297 92.455 41.186 1.00 9.62 74 GLY F C 1
ATOM 4852 O O . GLY F 1 74 ? 18.342 93.414 41.959 1.00 10.66 74 GLY F O 1
ATOM 4853 N N . ILE F 1 75 ? 18.899 91.302 41.445 1.00 8.43 75 ILE F N 1
ATOM 4854 C CA . ILE F 1 75 ? 19.628 91.102 42.684 1.00 6.16 75 ILE F CA 1
ATOM 4855 C C . ILE F 1 75 ? 21.014 91.713 42.666 1.00 5.51 75 ILE F C 1
ATOM 4856 O O . ILE F 1 75 ? 21.804 91.479 41.755 1.00 7.51 75 ILE F O 1
ATOM 4861 N N . TYR F 1 76 ? 21.292 92.500 43.697 1.00 4.75 76 TYR F N 1
ATOM 4862 C CA . TYR F 1 76 ? 22.578 93.163 43.864 1.00 5.59 76 TYR F CA 1
ATOM 4863 C C . TYR F 1 76 ? 23.613 92.147 44.349 1.00 6.63 76 TYR F C 1
ATOM 4864 O O . TYR F 1 76 ? 23.420 91.504 45.383 1.00 7.96 76 TYR F O 1
ATOM 4873 N N . THR F 1 77 ? 24.707 92.004 43.606 1.00 4.88 77 THR F N 1
ATOM 4874 C CA . THR F 1 77 ? 25.755 91.055 43.977 1.00 4.27 77 THR F CA 1
ATOM 4875 C C . THR F 1 77 ? 26.920 91.722 44.699 1.00 5.31 77 THR F C 1
ATOM 4876 O O . THR F 1 77 ? 27.316 91.284 45.784 1.00 5.20 77 THR F O 1
ATOM 4880 N N . HIS F 1 78 ? 27.475 92.774 44.102 1.00 6.07 78 HIS F N 1
ATOM 4881 C CA . HIS F 1 78 ? 28.607 93.467 44.712 1.00 6.68 78 HIS F CA 1
ATOM 4882 C C . HIS F 1 78 ? 28.879 94.833 44.086 1.00 7.13 78 HIS F C 1
ATOM 4883 O O . HIS F 1 78 ? 28.351 95.159 43.023 1.00 4.18 78 HIS F O 1
ATOM 4890 N N . HIS F 1 79 ? 29.711 95.626 44.749 1.00 8.67 79 HIS F N 1
ATOM 4891 C CA . HIS F 1 79 ? 30.058 96.942 44.235 1.00 13.50 79 HIS F CA 1
ATOM 4892 C C . HIS F 1 79 ? 31.449 97.367 44.691 1.00 16.30 79 HIS F C 1
ATOM 4893 O O . HIS F 1 79 ? 31.914 96.975 45.764 1.00 15.66 79 HIS F O 1
ATOM 4900 N N . GLN F 1 80 ? 32.113 98.164 43.864 1.00 18.78 80 GLN F N 1
ATOM 4901 C CA . GLN F 1 80 ? 33.433 98.664 44.203 1.00 21.34 80 GLN F CA 1
ATOM 4902 C C . GLN F 1 80 ? 33.199 99.919 45.032 1.00 22.61 80 GLN F C 1
ATOM 4903 O O . GLN F 1 80 ? 32.636 100.897 44.541 1.00 22.24 80 GLN F O 1
ATOM 4909 N N . ARG F 1 81 ? 33.624 99.879 46.291 1.00 24.87 81 ARG F N 1
ATOM 4910 C CA . ARG F 1 81 ? 33.438 100.993 47.220 1.00 28.41 81 ARG F CA 1
ATOM 4911 C C . ARG F 1 81 ? 34.021 102.326 46.769 1.00 30.19 81 ARG F C 1
ATOM 4912 O O . ARG F 1 81 ? 35.054 102.378 46.101 1.00 29.96 81 ARG F O 1
ATOM 4920 N N . ARG F 1 82 ? 33.347 103.406 47.155 1.00 31.99 82 ARG F N 1
ATOM 4921 C CA . ARG F 1 82 ? 33.788 104.752 46.819 1.00 34.21 82 ARG F CA 1
ATOM 4922 C C . ARG F 1 82 ? 34.917 105.155 47.762 1.00 34.53 82 ARG F C 1
ATOM 4923 O O . ARG F 1 82 ? 35.958 105.655 47.330 1.00 33.81 82 ARG F O 1
ATOM 4931 N N . SER F 1 83 ? 34.696 104.932 49.055 1.00 34.51 83 SER F N 1
ATOM 4932 C CA . SER F 1 83 ? 35.682 105.268 50.071 1.00 34.40 83 SER F CA 1
ATOM 4933 C C . SER F 1 83 ? 36.991 104.526 49.837 1.00 35.03 83 SER F C 1
ATOM 4934 O O . SER F 1 83 ? 38.069 105.092 50.008 1.00 36.15 83 SER F O 1
ATOM 4937 N N . ASN F 1 84 ? 36.899 103.267 49.446 1.00 20.00 84 ASN F N 1
ATOM 4938 C CA . ASN F 1 84 ? 38.097 102.475 49.193 1.00 20.00 84 ASN F CA 1
ATOM 4939 C C . ASN F 1 84 ? 38.027 101.736 47.860 1.00 20.00 84 ASN F C 1
ATOM 4940 O O . ASN F 1 84 ? 37.499 100.628 47.778 1.00 35.70 84 ASN F O 1
ATOM 4945 N N . PRO F 1 85 ? 38.551 102.360 46.793 1.00 37.28 85 PRO F N 1
ATOM 4946 C CA . PRO F 1 85 ? 38.570 101.807 45.435 1.00 37.03 85 PRO F CA 1
ATOM 4947 C C . PRO F 1 85 ? 39.297 100.464 45.333 1.00 36.57 85 PRO F C 1
ATOM 4948 O O . PRO F 1 85 ? 39.252 99.802 44.296 1.00 36.49 85 PRO F O 1
ATOM 4952 N N . GLU F 1 86 ? 39.968 100.065 46.406 1.00 35.68 86 GLU F N 1
ATOM 4953 C CA . GLU F 1 86 ? 40.699 98.804 46.405 1.00 34.09 86 GLU F CA 1
ATOM 4954 C C . GLU F 1 86 ? 39.885 97.640 46.945 1.00 31.86 86 GLU F C 1
ATOM 4955 O O . GLU F 1 86 ? 40.371 96.508 46.986 1.00 31.05 86 GLU F O 1
ATOM 4961 N N . GLU F 1 87 ? 38.651 97.906 47.358 1.00 29.09 87 GLU F N 1
ATOM 4962 C CA . GLU F 1 87 ? 37.828 96.836 47.898 1.00 27.09 87 GLU F CA 1
ATOM 4963 C C . GLU F 1 87 ? 36.378 96.837 47.417 1.00 24.83 87 GLU F C 1
ATOM 4964 O O . GLU F 1 87 ? 35.846 97.857 46.978 1.00 24.30 87 GLU F O 1
ATOM 4970 N N . TYR F 1 88 ? 35.757 95.664 47.497 1.00 21.14 88 TYR F N 1
ATOM 4971 C CA . TYR F 1 88 ? 34.373 95.465 47.090 1.00 16.90 88 TYR F CA 1
ATOM 4972 C C . TYR F 1 88 ? 33.469 95.336 48.299 1.00 15.55 88 TYR F C 1
ATOM 4973 O O . TYR F 1 88 ? 33.910 95.016 49.398 1.00 14.84 88 TYR F O 1
ATOM 4982 N N . GLY F 1 89 ? 32.188 95.573 48.065 1.00 14.35 89 GLY F N 1
ATOM 4983 C CA . GLY F 1 89 ? 31.187 95.401 49.094 1.00 11.41 89 GLY F CA 1
ATOM 4984 C C . GLY F 1 89 ? 30.471 94.196 48.523 1.00 10.29 89 GLY F C 1
ATOM 4985 O O . GLY F 1 89 ? 30.339 94.095 47.301 1.00 9.29 89 GLY F O 1
ATOM 4986 N N . VAL F 1 90 ? 30.026 93.268 49.359 1.00 8.54 90 VAL F N 1
ATOM 4987 C CA . VAL F 1 90 ? 29.357 92.090 48.821 1.00 7.67 90 VAL F CA 1
ATOM 4988 C C . VAL F 1 90 ? 28.039 91.772 49.521 1.00 8.93 90 VAL F C 1
ATOM 4989 O O . VAL F 1 90 ? 27.971 91.737 50.749 1.00 10.47 90 VAL F O 1
ATOM 4993 N N . ASN F 1 91 ? 26.996 91.545 48.726 1.00 7.94 91 ASN F N 1
ATOM 4994 C CA . ASN F 1 91 ? 25.671 91.215 49.241 1.00 7.51 91 ASN F CA 1
ATOM 4995 C C . ASN F 1 91 ? 25.756 89.853 49.942 1.00 9.15 91 ASN F C 1
ATOM 4996 O O . ASN F 1 91 ? 25.727 88.809 49.290 1.00 8.93 91 ASN F O 1
ATOM 5001 N N . VAL F 1 92 ? 25.847 89.870 51.269 1.00 8.75 92 VAL F N 1
ATOM 5002 C CA . VAL F 1 92 ? 25.963 88.642 52.047 1.00 7.59 92 VAL F CA 1
ATOM 5003 C C . VAL F 1 92 ? 24.883 87.615 51.738 1.00 8.26 92 VAL F C 1
ATOM 5004 O O . VAL F 1 92 ? 25.128 86.414 51.826 1.00 10.31 92 VAL F O 1
ATOM 5008 N N . ALA F 1 93 ? 23.694 88.082 51.374 1.00 7.60 93 ALA F N 1
ATOM 5009 C CA . ALA F 1 93 ? 22.582 87.180 51.084 1.00 7.49 93 ALA F CA 1
ATOM 5010 C C . ALA F 1 93 ? 22.779 86.298 49.858 1.00 7.23 93 ALA F C 1
ATOM 5011 O O . ALA F 1 93 ? 22.067 85.311 49.689 1.00 7.84 93 ALA F O 1
ATOM 5013 N N . ILE F 1 94 ? 23.729 86.642 48.994 1.00 7.74 94 ILE F N 1
ATOM 5014 C CA . ILE F 1 94 ? 23.958 85.825 47.807 1.00 9.18 94 ILE F CA 1
ATOM 5015 C C . ILE F 1 94 ? 24.972 84.716 48.073 1.00 9.20 94 ILE F C 1
ATOM 5016 O O . ILE F 1 94 ? 25.152 83.817 47.248 1.00 11.67 94 ILE F O 1
ATOM 5021 N N . LEU F 1 95 ? 25.617 84.778 49.235 1.00 8.22 95 LEU F N 1
ATOM 5022 C CA . LEU F 1 95 ? 26.619 83.792 49.619 1.00 9.61 95 LEU F CA 1
ATOM 5023 C C . LEU F 1 95 ? 25.952 82.502 50.094 1.00 10.79 95 LEU F C 1
ATOM 5024 O O . LEU F 1 95 ? 25.194 82.500 51.060 1.00 10.44 95 LEU F O 1
ATOM 5029 N N . GLU F 1 96 ? 26.255 81.407 49.409 1.00 13.71 96 GLU F N 1
ATOM 5030 C CA . GLU F 1 96 ? 25.681 80.101 49.708 1.00 14.89 96 GLU F CA 1
ATOM 5031 C C . GLU F 1 96 ? 25.719 79.655 51.163 1.00 14.84 96 GLU F C 1
ATOM 5032 O O . GLU F 1 96 ? 26.783 79.481 51.750 1.00 13.82 96 GLU F O 1
ATOM 5038 N N . GLY F 1 97 ? 24.535 79.457 51.732 1.00 16.02 97 GLY F N 1
ATOM 5039 C CA . GLY F 1 97 ? 24.429 79.004 53.107 1.00 16.53 97 GLY F CA 1
ATOM 5040 C C . GLY F 1 97 ? 24.358 80.117 54.128 1.00 16.26 97 GLY F C 1
ATOM 5041 O O . GLY F 1 97 ? 24.448 79.869 55.333 1.00 16.57 97 GLY F O 1
ATOM 5042 N N . VAL F 1 98 ? 24.187 81.344 53.656 1.00 13.40 98 VAL F N 1
ATOM 5043 C CA . VAL F 1 98 ? 24.119 82.484 54.555 1.00 14.12 98 VAL F CA 1
ATOM 5044 C C . VAL F 1 98 ? 22.745 83.147 54.609 1.00 14.21 98 VAL F C 1
ATOM 5045 O O . VAL F 1 98 ? 22.286 83.733 53.627 1.00 14.80 98 VAL F O 1
ATOM 5049 N N . ASN F 1 99 ? 22.086 83.043 55.757 1.00 12.92 99 ASN F N 1
ATOM 5050 C CA . ASN F 1 99 ? 20.787 83.673 55.928 1.00 13.77 99 ASN F CA 1
ATOM 5051 C C . ASN F 1 99 ? 21.049 84.975 56.672 1.00 14.53 99 ASN F C 1
ATOM 5052 O O . ASN F 1 99 ? 21.438 84.958 57.837 1.00 14.53 99 ASN F O 1
ATOM 5057 N N . PRO F 1 100 ? 20.843 86.122 56.009 1.00 15.06 100 PRO F N 1
ATOM 5058 C CA . PRO F 1 100 ? 21.074 87.422 56.645 1.00 14.55 100 PRO F CA 1
ATOM 5059 C C . PRO F 1 100 ? 20.423 87.556 58.019 1.00 15.32 100 PRO F C 1
ATOM 5060 O O . PRO F 1 100 ? 20.960 88.212 58.908 1.00 14.94 100 PRO F O 1
ATOM 5064 N N . ARG F 1 101 ? 19.267 86.925 58.190 1.00 17.08 101 ARG F N 1
ATOM 5065 C CA . ARG F 1 101 ? 18.556 86.964 59.462 1.00 18.40 101 ARG F CA 1
ATOM 5066 C C . ARG F 1 101 ? 19.461 86.504 60.616 1.00 18.43 101 ARG F C 1
ATOM 5067 O O . ARG F 1 101 ? 19.376 87.024 61.729 1.00 17.16 101 ARG F O 1
ATOM 5075 N N . ASP F 1 102 ? 20.325 85.532 60.335 1.00 19.09 102 ASP F N 1
ATOM 5076 C CA . ASP F 1 102 ? 21.229 84.969 61.333 1.00 21.83 102 ASP F CA 1
ATOM 5077 C C . ASP F 1 102 ? 22.380 85.872 61.782 1.00 21.93 102 ASP F C 1
ATOM 5078 O O . ASP F 1 102 ? 23.164 85.492 62.649 1.00 22.06 102 ASP F O 1
ATOM 5083 N N . LEU F 1 103 ? 22.489 87.063 61.209 1.00 21.79 103 LEU F N 1
ATOM 5084 C CA . LEU F 1 103 ? 23.570 87.964 61.591 1.00 22.49 103 LEU F CA 1
ATOM 5085 C C . LEU F 1 103 ? 23.159 88.896 62.723 1.00 22.40 103 LEU F C 1
ATOM 5086 O O . LEU F 1 103 ? 24.000 89.571 63.314 1.00 21.37 103 LEU F O 1
ATOM 5091 N N . GLY F 1 104 ? 21.866 88.923 63.031 1.00 23.44 104 GLY F N 1
ATOM 5092 C CA . GLY F 1 104 ? 21.384 89.788 64.093 1.00 26.10 104 GLY F CA 1
ATOM 5093 C C . GLY F 1 104 ? 21.249 91.223 63.624 1.00 26.95 104 GLY F C 1
ATOM 5094 O O . GLY F 1 104 ? 20.995 91.476 62.450 1.00 27.24 104 GLY F O 1
ATOM 5095 N N . GLU F 1 105 ? 21.424 92.172 64.532 1.00 28.82 105 GLU F N 1
ATOM 5096 C CA . GLU F 1 105 ? 21.303 93.576 64.168 1.00 31.42 105 GLU F CA 1
ATOM 5097 C C . GLU F 1 105 ? 22.656 94.177 63.787 1.00 29.37 105 GLU F C 1
ATOM 5098 O O . GLU F 1 105 ? 23.506 94.398 64.645 1.00 30.83 105 GLU F O 1
ATOM 5104 N N . VAL F 1 106 ? 22.855 94.432 62.499 1.00 26.50 106 VAL F N 1
ATOM 5105 C CA . VAL F 1 106 ? 24.101 95.026 62.033 1.00 24.42 106 VAL F CA 1
ATOM 5106 C C . VAL F 1 106 ? 23.930 96.534 61.983 1.00 23.60 106 VAL F C 1
ATOM 5107 O O . VAL F 1 106 ? 22.877 97.032 61.597 1.00 22.95 106 VAL F O 1
ATOM 5111 N N . PRO F 1 107 ? 24.972 97.280 62.363 1.00 24.36 107 PRO F N 1
ATOM 5112 C CA . PRO F 1 107 ? 24.949 98.747 62.368 1.00 25.18 107 PRO F CA 1
ATOM 5113 C C . PRO F 1 107 ? 24.723 99.333 60.978 1.00 25.57 107 PRO F C 1
ATOM 5114 O O . PRO F 1 107 ? 24.891 98.644 59.971 1.00 24.25 107 PRO F O 1
ATOM 5118 N N . TRP F 1 108 ? 24.337 100.607 60.934 1.00 26.31 108 TRP F N 1
ATOM 5119 C CA . TRP F 1 108 ? 24.134 101.299 59.665 1.00 27.30 108 TRP F CA 1
ATOM 5120 C C . TRP F 1 108 ? 25.346 102.192 59.392 1.00 29.27 108 TRP F C 1
ATOM 5121 O O . TRP F 1 108 ? 25.659 103.085 60.180 1.00 30.04 108 TRP F O 1
ATOM 5132 N N . THR F 1 109 ? 26.028 101.947 58.278 1.00 30.68 109 THR F N 1
ATOM 5133 C CA . THR F 1 109 ? 27.189 102.744 57.911 1.00 30.94 109 THR F CA 1
ATOM 5134 C C . THR F 1 109 ? 26.729 104.117 57.436 1.00 31.63 109 THR F C 1
ATOM 5135 O O . THR F 1 109 ? 25.547 104.460 57.669 1.00 30.42 109 THR F O 1
ATOM 5137 N N . MET G 1 1 ? 53.832 63.086 15.525 1.00 13.26 1 MET G N 1
ATOM 5138 C CA . MET G 1 1 ? 53.976 63.483 14.098 1.00 11.56 1 MET G CA 1
ATOM 5139 C C . MET G 1 1 ? 54.353 62.241 13.292 1.00 10.98 1 MET G C 1
ATOM 5140 O O . MET G 1 1 ? 55.370 61.602 13.563 1.00 10.30 1 MET G O 1
ATOM 5145 N N . LYS G 1 2 ? 53.522 61.894 12.314 1.00 9.88 2 LYS G N 1
ATOM 5146 C CA . LYS G 1 2 ? 53.754 60.717 11.477 1.00 11.74 2 LYS G CA 1
ATOM 5147 C C . LYS G 1 2 ? 54.808 60.882 10.379 1.00 12.68 2 LYS G C 1
ATOM 5148 O O . LYS G 1 2 ? 54.921 61.934 9.748 1.00 12.76 2 LYS G O 1
ATOM 5154 N N . GLY G 1 3 ? 55.569 59.818 10.149 1.00 12.53 3 GLY G N 1
ATOM 5155 C CA . GLY G 1 3 ? 56.578 59.848 9.110 1.00 13.78 3 GLY G CA 1
ATOM 5156 C C . GLY G 1 3 ? 56.505 58.579 8.279 1.00 13.94 3 GLY G C 1
ATOM 5157 O O . GLY G 1 3 ? 56.421 57.485 8.837 1.00 14.72 3 GLY G O 1
ATOM 5158 N N . THR G 1 4 ? 56.517 58.711 6.955 1.00 12.75 4 THR G N 1
ATOM 5159 C CA . THR G 1 4 ? 56.474 57.539 6.088 1.00 13.22 4 THR G CA 1
ATOM 5160 C C . THR G 1 4 ? 57.383 57.659 4.868 1.00 13.61 4 THR G C 1
ATOM 5161 O O . THR G 1 4 ? 57.512 58.730 4.277 1.00 13.02 4 THR G O 1
ATOM 5165 N N . CYS G 1 5 ? 58.009 56.549 4.494 1.00 13.53 5 CYS G N 1
ATOM 5166 C CA . CYS G 1 5 ? 58.870 56.524 3.321 1.00 13.81 5 CYS G CA 1
ATOM 5167 C C . CYS G 1 5 ? 57.923 56.601 2.130 1.00 14.42 5 CYS G C 1
ATOM 5168 O O . CYS G 1 5 ? 56.708 56.659 2.311 1.00 14.09 5 CYS G O 1
ATOM 5171 N N . HIS G 1 6 ? 58.462 56.584 0.917 1.00 13.89 6 HIS G N 1
ATOM 5172 C CA . HIS G 1 6 ? 57.609 56.668 -0.263 1.00 14.03 6 HIS G CA 1
ATOM 5173 C C . HIS G 1 6 ? 56.846 55.371 -0.537 1.00 14.10 6 HIS G C 1
ATOM 5174 O O . HIS G 1 6 ? 55.672 55.406 -0.914 1.00 13.87 6 HIS G O 1
ATOM 5181 N N . CYS G 1 7 ? 57.527 54.240 -0.360 1.00 12.35 7 CYS G N 1
ATOM 5182 C CA . CYS G 1 7 ? 56.942 52.912 -0.564 1.00 11.62 7 CYS G CA 1
ATOM 5183 C C . CYS G 1 7 ? 55.666 52.766 0.276 1.00 12.05 7 CYS G C 1
ATOM 5184 O O . CYS G 1 7 ? 54.660 52.208 -0.178 1.00 11.34 7 CYS G O 1
ATOM 5187 N N . GLY G 1 8 ? 55.712 53.293 1.497 1.00 11.55 8 GLY G N 1
ATOM 5188 C CA . GLY G 1 8 ? 54.574 53.196 2.396 1.00 12.61 8 GLY G CA 1
ATOM 5189 C C . GLY G 1 8 ? 54.865 52.098 3.401 1.00 13.12 8 GLY G C 1
ATOM 5190 O O . GLY G 1 8 ? 54.275 52.033 4.487 1.00 13.41 8 GLY G O 1
ATOM 5191 N N . ALA G 1 9 ? 55.807 51.238 3.028 1.00 10.77 9 ALA G N 1
ATOM 5192 C CA . ALA G 1 9 ? 56.220 50.122 3.857 1.00 10.42 9 ALA G CA 1
ATOM 5193 C C . ALA G 1 9 ? 56.575 50.557 5.267 1.00 9.90 9 ALA G C 1
ATOM 5194 O O . ALA G 1 9 ? 56.157 49.932 6.237 1.00 9.33 9 ALA G O 1
ATOM 5196 N N . VAL G 1 10 ? 57.336 51.638 5.378 1.00 10.43 10 VAL G N 1
ATOM 5197 C CA . VAL G 1 10 ? 57.782 52.129 6.678 1.00 11.74 10 VAL G CA 1
ATOM 5198 C C . VAL G 1 10 ? 57.029 53.348 7.210 1.00 13.17 10 VAL G C 1
ATOM 5199 O O . VAL G 1 10 ? 56.856 54.340 6.504 1.00 14.16 10 VAL G O 1
ATOM 5203 N N . GLU G 1 11 ? 56.592 53.265 8.462 1.00 14.32 11 GLU G N 1
ATOM 5204 C CA . GLU G 1 11 ? 55.893 54.366 9.110 1.00 17.04 11 GLU G CA 1
ATOM 5205 C C . GLU G 1 11 ? 56.417 54.530 10.536 1.00 18.25 11 GLU G C 1
ATOM 5206 O O . GLU G 1 11 ? 56.511 53.558 11.288 1.00 17.53 11 GLU G O 1
ATOM 5212 N N . ILE G 1 12 ? 56.758 55.759 10.909 1.00 17.78 12 ILE G N 1
ATOM 5213 C CA . ILE G 1 12 ? 57.262 56.016 12.251 1.00 17.55 12 ILE G CA 1
ATOM 5214 C C . ILE G 1 12 ? 56.434 57.073 12.959 1.00 17.97 12 ILE G C 1
ATOM 5215 O O . ILE G 1 12 ? 55.645 57.785 12.339 1.00 17.82 12 ILE G O 1
ATOM 5220 N N . GLU G 1 13 ? 56.612 57.160 14.270 1.00 18.63 13 GLU G N 1
ATOM 5221 C CA . GLU G 1 13 ? 55.919 58.161 15.062 1.00 20.56 13 GLU G CA 1
ATOM 5222 C C . GLU G 1 13 ? 57.029 58.870 15.815 1.00 20.80 13 GLU G C 1
ATOM 5223 O O . GLU G 1 13 ? 57.791 58.233 16.542 1.00 21.02 13 GLU G O 1
ATOM 5229 N N . VAL G 1 14 ? 57.137 60.181 15.642 1.00 20.85 14 VAL G N 1
ATOM 5230 C CA . VAL G 1 14 ? 58.200 60.903 16.314 1.00 21.37 14 VAL G CA 1
ATOM 5231 C C . VAL G 1 14 ? 57.807 62.255 16.888 1.00 22.75 14 VAL G C 1
ATOM 5232 O O . VAL G 1 14 ? 56.912 62.932 16.382 1.00 22.73 14 VAL G O 1
ATOM 5236 N N . GLU G 1 15 ? 58.478 62.625 17.972 1.00 24.67 15 GLU G N 1
ATOM 5237 C CA . GLU G 1 15 ? 58.266 63.912 18.613 1.00 25.25 15 GLU G CA 1
ATOM 5238 C C . GLU G 1 15 ? 59.633 64.583 18.577 1.00 24.12 15 GLU G C 1
ATOM 5239 O O . GLU G 1 15 ? 60.544 64.193 19.308 1.00 23.10 15 GLU G O 1
ATOM 5245 N N . LEU G 1 16 ? 59.776 65.571 17.701 1.00 24.86 16 LEU G N 1
ATOM 5246 C CA . LEU G 1 16 ? 61.030 66.293 17.552 1.00 24.51 16 LEU G CA 1
ATOM 5247 C C . LEU G 1 16 ? 61.458 66.937 18.862 1.00 25.53 16 LEU G C 1
ATOM 5248 O O . LEU G 1 16 ? 60.629 67.213 19.730 1.00 24.69 16 LEU G O 1
ATOM 5253 N N . LEU G 1 17 ? 62.759 67.170 19.003 1.00 27.23 17 LEU G N 1
ATOM 5254 C CA . LEU G 1 17 ? 63.294 67.772 20.215 1.00 28.95 17 LEU G CA 1
ATOM 5255 C C . LEU G 1 17 ? 63.018 69.262 20.270 1.00 30.75 17 LEU G C 1
ATOM 5256 O O . LEU G 1 17 ? 62.374 69.753 21.195 1.00 31.49 17 LEU G O 1
ATOM 5261 N N . ASN G 1 18 ? 63.514 69.976 19.269 1.00 32.18 18 ASN G N 1
ATOM 5262 C CA . ASN G 1 18 ? 63.349 71.419 19.199 1.00 33.07 18 ASN G CA 1
ATOM 5263 C C . ASN G 1 18 ? 62.749 71.812 17.856 1.00 31.82 18 ASN G C 1
ATOM 5264 O O . ASN G 1 18 ? 63.359 72.548 17.082 1.00 31.01 18 ASN G O 1
ATOM 5269 N N . GLY G 1 19 ? 61.550 71.308 17.588 1.00 31.19 19 GLY G N 1
ATOM 5270 C CA . GLY G 1 19 ? 60.876 71.616 16.341 1.00 30.73 19 GLY G CA 1
ATOM 5271 C C . GLY G 1 19 ? 61.768 71.448 15.129 1.00 30.73 19 GLY G C 1
ATOM 5272 O O . GLY G 1 19 ? 62.522 70.479 15.034 1.00 30.90 19 GLY G O 1
ATOM 5273 N N . PHE G 1 20 ? 61.684 72.398 14.204 1.00 30.75 20 PHE G N 1
ATOM 5274 C CA . PHE G 1 20 ? 62.480 72.365 12.983 1.00 31.73 20 PHE G CA 1
ATOM 5275 C C . PHE G 1 20 ? 63.556 73.449 13.013 1.00 33.02 20 PHE G C 1
ATOM 5276 O O . PHE G 1 20 ? 64.262 73.665 12.027 1.00 32.12 20 PHE G O 1
ATOM 5284 N N . ALA G 1 21 ? 63.677 74.120 14.154 1.00 35.41 21 ALA G N 1
ATOM 5285 C CA . ALA G 1 21 ? 64.645 75.199 14.327 1.00 37.92 21 ALA G CA 1
ATOM 5286 C C . ALA G 1 21 ? 66.095 74.812 14.044 1.00 38.68 21 ALA G C 1
ATOM 5287 O O . ALA G 1 21 ? 66.839 75.594 13.453 1.00 38.45 21 ALA G O 1
ATOM 5289 N N . ASP G 1 22 ? 66.499 73.615 14.462 1.00 39.86 22 ASP G N 1
ATOM 5290 C CA . ASP G 1 22 ? 67.874 73.173 14.249 1.00 41.78 22 ASP G CA 1
ATOM 5291 C C . ASP G 1 22 ? 68.096 72.430 12.932 1.00 41.13 22 ASP G C 1
ATOM 5292 O O . ASP G 1 22 ? 69.173 71.879 12.701 1.00 42.13 22 ASP G O 1
ATOM 5297 N N . ALA G 1 23 ? 67.083 72.422 12.070 1.00 40.19 23 ALA G N 1
ATOM 5298 C CA . ALA G 1 23 ? 67.174 71.740 10.779 1.00 39.75 23 ALA G CA 1
ATOM 5299 C C . ALA G 1 23 ? 68.429 72.159 10.019 1.00 39.45 23 ALA G C 1
ATOM 5300 O O . ALA G 1 23 ? 68.653 73.347 9.783 1.00 40.16 23 ALA G O 1
ATOM 5302 N N . ARG G 1 24 ? 69.241 71.176 9.638 1.00 38.32 24 ARG G N 1
ATOM 5303 C CA . ARG G 1 24 ? 70.481 71.437 8.910 1.00 37.44 24 ARG G CA 1
ATOM 5304 C C . ARG G 1 24 ? 70.801 70.325 7.914 1.00 34.14 24 ARG G C 1
ATOM 5305 O O . ARG G 1 24 ? 70.049 69.361 7.769 1.00 32.86 24 ARG G O 1
ATOM 5313 N N . ARG G 1 25 ? 71.934 70.476 7.237 1.00 30.79 25 ARG G N 1
ATOM 5314 C CA . ARG G 1 25 ? 72.407 69.506 6.260 1.00 29.34 25 ARG G CA 1
ATOM 5315 C C . ARG G 1 25 ? 73.881 69.192 6.505 1.00 28.94 25 ARG G C 1
ATOM 5316 O O . ARG G 1 25 ? 74.710 70.094 6.528 1.00 30.16 25 ARG G O 1
ATOM 5324 N N . CYS G 1 26 ? 74.205 67.916 6.697 1.00 27.79 26 CYS G N 1
ATOM 5325 C CA . CYS G 1 26 ? 75.590 67.500 6.913 1.00 26.83 26 CYS G CA 1
ATOM 5326 C C . CYS G 1 26 ? 76.194 67.347 5.524 1.00 26.90 26 CYS G C 1
ATOM 5327 O O . CYS G 1 26 ? 75.525 66.869 4.608 1.00 28.58 26 CYS G O 1
ATOM 5330 N N . ASP G 1 27 ? 77.443 67.761 5.347 1.00 25.79 27 ASP G N 1
ATOM 5331 C CA . ASP G 1 27 ? 78.054 67.633 4.031 1.00 27.03 27 ASP G CA 1
ATOM 5332 C C . ASP G 1 27 ? 79.179 66.606 4.008 1.00 26.55 27 ASP G C 1
ATOM 5333 O O . ASP G 1 27 ? 80.081 66.686 3.171 1.00 28.71 27 ASP G O 1
ATOM 5338 N N . CYS G 1 28 ? 79.134 65.645 4.929 1.00 24.07 28 CYS G N 1
ATOM 5339 C CA . CYS G 1 28 ? 80.152 64.607 4.957 1.00 20.66 28 CYS G CA 1
ATOM 5340 C C . CYS G 1 28 ? 79.934 63.719 3.731 1.00 19.36 28 CYS G C 1
ATOM 5341 O O . CYS G 1 28 ? 78.870 63.765 3.105 1.00 18.48 28 CYS G O 1
ATOM 5344 N N . SER G 1 29 ? 80.939 62.928 3.375 1.00 15.71 29 SER G N 1
ATOM 5345 C CA . SER G 1 29 ? 80.846 62.061 2.204 1.00 16.17 29 SER G CA 1
ATOM 5346 C C . SER G 1 29 ? 79.544 61.270 2.107 1.00 14.11 29 SER G C 1
ATOM 5347 O O . SER G 1 29 ? 79.046 61.008 1.007 1.00 13.47 29 SER G O 1
ATOM 5350 N N . PHE G 1 30 ? 78.991 60.894 3.253 1.00 12.35 30 PHE G N 1
ATOM 5351 C CA . PHE G 1 30 ? 77.758 60.129 3.262 1.00 13.18 30 PHE G CA 1
ATOM 5352 C C . PHE G 1 30 ? 76.509 60.994 3.250 1.00 14.01 30 PHE G C 1
ATOM 5353 O O . PHE G 1 30 ? 75.632 60.807 2.403 1.00 13.84 30 PHE G O 1
ATOM 5361 N N . CYS G 1 31 ? 76.429 61.935 4.188 1.00 14.89 31 CYS G N 1
ATOM 5362 C CA . CYS G 1 31 ? 75.265 62.806 4.300 1.00 15.67 31 CYS G CA 1
ATOM 5363 C C . CYS G 1 31 ? 74.977 63.593 3.031 1.00 14.55 31 CYS G C 1
ATOM 5364 O O . CYS G 1 31 ? 73.820 63.772 2.664 1.00 12.68 31 CYS G O 1
ATOM 5367 N N . ARG G 1 32 ? 76.024 64.064 2.361 1.00 16.10 32 ARG G N 1
ATOM 5368 C CA . ARG G 1 32 ? 75.841 64.840 1.145 1.00 17.68 32 ARG G CA 1
ATOM 5369 C C . ARG G 1 32 ? 75.176 63.994 0.068 1.00 17.24 32 ARG G C 1
ATOM 5370 O O . ARG G 1 32 ? 74.411 64.508 -0.745 1.00 19.37 32 ARG G O 1
ATOM 5378 N N . ARG G 1 33 ? 75.474 62.699 0.060 1.00 17.41 33 ARG G N 1
ATOM 5379 C CA . ARG G 1 33 ? 74.896 61.798 -0.931 1.00 18.64 33 ARG G CA 1
ATOM 5380 C C . ARG G 1 33 ? 73.434 61.520 -0.617 1.00 18.28 33 ARG G C 1
ATOM 5381 O O . ARG G 1 33 ? 72.605 61.443 -1.522 1.00 18.59 33 ARG G O 1
ATOM 5389 N N . ARG G 1 34 ? 73.122 61.375 0.667 1.00 19.27 34 ARG G N 1
ATOM 5390 C CA . ARG G 1 34 ? 71.749 61.126 1.099 1.00 20.28 34 ARG G CA 1
ATOM 5391 C C . ARG G 1 34 ? 70.944 62.385 0.761 1.00 20.76 34 ARG G C 1
ATOM 5392 O O . ARG G 1 34 ? 69.766 62.313 0.403 1.00 19.19 34 ARG G O 1
ATOM 5400 N N . GLY G 1 35 ? 71.614 63.532 0.883 1.00 21.26 35 GLY G N 1
ATOM 5401 C CA . GLY G 1 35 ? 71.031 64.826 0.566 1.00 20.91 35 GLY G CA 1
ATOM 5402 C C . GLY G 1 35 ? 69.831 65.352 1.334 1.00 20.08 35 GLY G C 1
ATOM 5403 O O . GLY G 1 35 ? 69.244 66.352 0.935 1.00 23.58 35 GLY G O 1
ATOM 5404 N N . ALA G 1 36 ? 69.471 64.723 2.442 1.00 18.83 36 ALA G N 1
ATOM 5405 C CA . ALA G 1 36 ? 68.306 65.169 3.190 1.00 18.10 36 ALA G CA 1
ATOM 5406 C C . ALA G 1 36 ? 68.546 66.252 4.231 1.00 18.06 36 ALA G C 1
ATOM 5407 O O . ALA G 1 36 ? 69.671 66.504 4.646 1.00 20.14 36 ALA G O 1
ATOM 5409 N N . ILE G 1 37 ? 67.458 66.900 4.632 1.00 17.40 37 ILE G N 1
ATOM 5410 C CA . ILE G 1 37 ? 67.483 67.915 5.677 1.00 15.77 37 ILE G CA 1
ATOM 5411 C C . ILE G 1 37 ? 67.013 67.134 6.901 1.00 16.51 37 ILE G C 1
ATOM 5412 O O . ILE G 1 37 ? 65.962 66.496 6.861 1.00 15.95 37 ILE G O 1
ATOM 5417 N N . ALA G 1 38 ? 67.781 67.169 7.982 1.00 16.95 38 ALA G N 1
ATOM 5418 C CA . ALA G 1 38 ? 67.401 66.417 9.169 1.00 18.41 38 ALA G CA 1
ATOM 5419 C C . ALA G 1 38 ? 67.054 67.266 10.383 1.00 20.58 38 ALA G C 1
ATOM 5420 O O . ALA G 1 38 ? 67.597 68.355 10.576 1.00 22.62 38 ALA G O 1
ATOM 5422 N N . ALA G 1 39 ? 66.142 66.744 11.201 1.00 21.63 39 ALA G N 1
ATOM 5423 C CA . ALA G 1 39 ? 65.706 67.404 12.430 1.00 22.42 39 ALA G CA 1
ATOM 5424 C C . ALA G 1 39 ? 65.974 66.454 13.597 1.00 22.54 39 ALA G C 1
ATOM 5425 O O . ALA G 1 39 ? 65.771 65.248 13.479 1.00 21.79 39 ALA G O 1
ATOM 5427 N N . THR G 1 40 ? 66.427 66.999 14.721 1.00 23.50 40 THR G N 1
ATOM 5428 C CA . THR G 1 40 ? 66.752 66.195 15.898 1.00 22.44 40 THR G CA 1
ATOM 5429 C C . THR G 1 40 ? 65.547 65.633 16.651 1.00 22.48 40 THR G C 1
ATOM 5430 O O . THR G 1 40 ? 64.434 66.149 16.548 1.00 21.26 40 THR G O 1
ATOM 5434 N N . ALA G 1 41 ? 65.790 64.563 17.405 1.00 23.49 41 ALA G N 1
ATOM 5435 C CA . ALA G 1 41 ? 64.762 63.906 18.209 1.00 24.03 41 ALA G CA 1
ATOM 5436 C C . ALA G 1 41 ? 65.424 62.963 19.209 1.00 24.49 41 ALA G C 1
ATOM 5437 O O . ALA G 1 41 ? 66.371 62.255 18.871 1.00 22.68 41 ALA G O 1
ATOM 5439 N N . ARG G 1 42 ? 64.934 62.964 20.445 1.00 26.48 42 ARG G N 1
ATOM 5440 C CA . ARG G 1 42 ? 65.484 62.090 21.476 1.00 27.37 42 ARG G CA 1
ATOM 5441 C C . ARG G 1 42 ? 65.195 60.643 21.108 1.00 26.84 42 ARG G C 1
ATOM 5442 O O . ARG G 1 42 ? 64.237 60.368 20.387 1.00 27.16 42 ARG G O 1
ATOM 5450 N N . LEU G 1 43 ? 66.022 59.720 21.593 1.00 25.43 43 LEU G N 1
ATOM 5451 C CA . LEU G 1 43 ? 65.811 58.307 21.313 1.00 26.16 43 LEU G CA 1
ATOM 5452 C C . LEU G 1 43 ? 64.401 57.920 21.729 1.00 26.33 43 LEU G C 1
ATOM 5453 O O . LEU G 1 43 ? 63.595 57.480 20.911 1.00 28.13 43 LEU G O 1
ATOM 5458 N N . SER G 1 44 ? 64.112 58.097 23.012 1.00 25.53 44 SER G N 1
ATOM 5459 C CA . SER G 1 44 ? 62.806 57.763 23.561 1.00 25.08 44 SER G CA 1
ATOM 5460 C C . SER G 1 44 ? 61.651 58.490 22.879 1.00 24.53 44 SER G C 1
ATOM 5461 O O . SER G 1 44 ? 60.492 58.144 23.096 1.00 23.44 44 SER G O 1
ATOM 5464 N N . ASP G 1 45 ? 61.961 59.491 22.059 1.00 24.52 45 ASP G N 1
ATOM 5465 C CA . ASP G 1 45 ? 60.920 60.252 21.371 1.00 24.14 45 ASP G CA 1
ATOM 5466 C C . ASP G 1 45 ? 60.616 59.779 19.958 1.00 22.98 45 ASP G C 1
ATOM 5467 O O . ASP G 1 45 ? 59.702 60.293 19.314 1.00 23.02 45 ASP G O 1
ATOM 5472 N N . LEU G 1 46 ? 61.377 58.805 19.471 1.00 21.85 46 LEU G N 1
ATOM 5473 C CA . LEU G 1 46 ? 61.148 58.283 18.131 1.00 20.30 46 LEU G CA 1
ATOM 5474 C C . LEU G 1 46 ? 60.865 56.790 18.183 1.00 19.66 46 LEU G C 1
ATOM 5475 O O . LEU G 1 46 ? 61.464 56.059 18.965 1.00 20.85 46 LEU G O 1
ATOM 5480 N N . ARG G 1 47 ? 59.952 56.341 17.333 1.00 19.93 47 ARG G N 1
ATOM 5481 C CA . ARG G 1 47 ? 59.565 54.942 17.310 1.00 21.51 47 ARG G CA 1
ATOM 5482 C C . ARG G 1 47 ? 59.005 54.526 15.953 1.00 19.74 47 ARG G C 1
ATOM 5483 O O . ARG G 1 47 ? 58.206 55.251 15.348 1.00 19.73 47 ARG G O 1
ATOM 5491 N N . VAL G 1 48 ? 59.427 53.360 15.474 1.00 17.49 48 VAL G N 1
ATOM 5492 C CA . VAL G 1 48 ? 58.929 52.861 14.201 1.00 17.73 48 VAL G CA 1
ATOM 5493 C C . VAL G 1 48 ? 57.578 52.191 14.437 1.00 17.20 48 VAL G C 1
ATOM 5494 O O . VAL G 1 48 ? 57.466 51.261 15.236 1.00 15.79 48 VAL G O 1
ATOM 5498 N N . VAL G 1 49 ? 56.555 52.676 13.742 1.00 16.34 49 VAL G N 1
ATOM 5499 C CA . VAL G 1 49 ? 55.211 52.135 13.876 1.00 15.89 49 VAL G CA 1
ATOM 5500 C C . VAL G 1 49 ? 55.057 50.838 13.091 1.00 16.10 49 VAL G C 1
ATOM 5501 O O . VAL G 1 49 ? 54.581 49.835 13.620 1.00 15.37 49 VAL G O 1
ATOM 5505 N N . ARG G 1 50 ? 55.471 50.862 11.829 1.00 15.44 50 ARG G N 1
ATOM 5506 C CA . ARG G 1 50 ? 55.359 49.689 10.976 1.00 15.56 50 ARG G CA 1
ATOM 5507 C C . ARG G 1 50 ? 56.468 49.662 9.927 1.00 16.07 50 ARG G C 1
ATOM 5508 O O . ARG G 1 50 ? 57.054 50.696 9.604 1.00 16.13 50 ARG G O 1
ATOM 5516 N N . GLY G 1 51 ? 56.760 48.472 9.409 1.00 15.48 51 GLY G N 1
ATOM 5517 C CA . GLY G 1 51 ? 57.790 48.338 8.392 1.00 13.82 51 GLY G CA 1
ATOM 5518 C C . GLY G 1 51 ? 59.217 48.192 8.897 1.00 11.81 51 GLY G C 1
ATOM 5519 O O . GLY G 1 51 ? 60.159 48.202 8.106 1.00 12.55 51 GLY G O 1
ATOM 5520 N N . ALA G 1 52 ? 59.393 48.050 10.205 1.00 9.04 52 ALA G N 1
ATOM 5521 C CA . ALA G 1 52 ? 60.733 47.907 10.758 1.00 8.49 52 ALA G CA 1
ATOM 5522 C C . ALA G 1 52 ? 61.555 46.865 10.001 1.00 9.40 52 ALA G C 1
ATOM 5523 O O . ALA G 1 52 ? 62.747 47.060 9.767 1.00 10.99 52 ALA G O 1
ATOM 5525 N N . GLU G 1 53 ? 60.917 45.766 9.607 1.00 10.75 53 GLU G N 1
ATOM 5526 C CA . GLU G 1 53 ? 61.618 44.699 8.896 1.00 11.69 53 GLU G CA 1
ATOM 5527 C C . GLU G 1 53 ? 61.985 45.067 7.456 1.00 11.76 53 GLU G C 1
ATOM 5528 O O . GLU G 1 53 ? 62.812 44.400 6.832 1.00 9.34 53 GLU G O 1
ATOM 5534 N N . ASN G 1 54 ? 61.375 46.124 6.925 1.00 10.82 54 ASN G N 1
ATOM 5535 C CA . ASN G 1 54 ? 61.678 46.548 5.563 1.00 10.94 54 ASN G CA 1
ATOM 5536 C C . ASN G 1 54 ? 62.783 47.601 5.590 1.00 10.37 54 ASN G C 1
ATOM 5537 O O . ASN G 1 54 ? 63.166 48.135 4.547 1.00 8.65 54 ASN G O 1
ATOM 5542 N N . LEU G 1 55 ? 63.286 47.889 6.791 1.00 11.11 55 LEU G N 1
ATOM 5543 C CA . LEU G 1 55 ? 64.359 48.867 6.980 1.00 12.41 55 LEU G CA 1
ATOM 5544 C C . LEU G 1 55 ? 65.732 48.215 6.955 1.00 13.11 55 LEU G C 1
ATOM 5545 O O . LEU G 1 55 ? 65.986 47.261 7.688 1.00 13.72 55 LEU G O 1
ATOM 5550 N N . THR G 1 56 ? 66.613 48.741 6.110 1.00 12.14 56 THR G N 1
ATOM 5551 C CA . THR G 1 56 ? 67.974 48.237 5.990 1.00 10.57 56 THR G CA 1
ATOM 5552 C C . THR G 1 56 ? 68.873 49.080 6.885 1.00 9.94 56 THR G C 1
ATOM 5553 O O . THR G 1 56 ? 68.747 50.303 6.920 1.00 10.14 56 THR G O 1
ATOM 5557 N N . LEU G 1 57 ? 69.773 48.429 7.614 1.00 7.77 57 LEU G N 1
ATOM 5558 C CA . LEU G 1 57 ? 70.697 49.138 8.493 1.00 6.54 57 LEU G CA 1
ATOM 5559 C C . LEU G 1 57 ? 72.030 49.273 7.771 1.00 6.22 57 LEU G C 1
ATOM 5560 O O . LEU G 1 57 ? 72.464 48.341 7.103 1.00 6.07 57 LEU G O 1
ATOM 5565 N N . TYR G 1 58 ? 72.672 50.429 7.899 1.00 8.57 58 TYR G N 1
ATOM 5566 C CA . TYR G 1 58 ? 73.966 50.664 7.261 1.00 10.84 58 TYR G CA 1
ATOM 5567 C C . TYR G 1 58 ? 74.899 51.416 8.207 1.00 13.83 58 TYR G C 1
ATOM 5568 O O . TYR G 1 58 ? 74.626 52.556 8.597 1.00 13.94 58 TYR G O 1
ATOM 5577 N N . GLN G 1 59 ? 75.995 50.764 8.584 1.00 16.33 59 GLN G N 1
ATOM 5578 C CA . GLN G 1 59 ? 76.985 51.363 9.472 1.00 16.36 59 GLN G CA 1
ATOM 5579 C C . GLN G 1 59 ? 78.333 51.440 8.758 1.00 18.87 59 GLN G C 1
ATOM 5580 O O . GLN G 1 59 ? 78.572 50.725 7.782 1.00 20.21 59 GLN G O 1
ATOM 5586 N N . PHE G 1 60 ? 79.205 52.320 9.240 1.00 20.27 60 PHE G N 1
ATOM 5587 C CA . PHE G 1 60 ? 80.528 52.485 8.653 1.00 20.20 60 PHE G CA 1
ATOM 5588 C C . PHE G 1 60 ? 81.400 53.34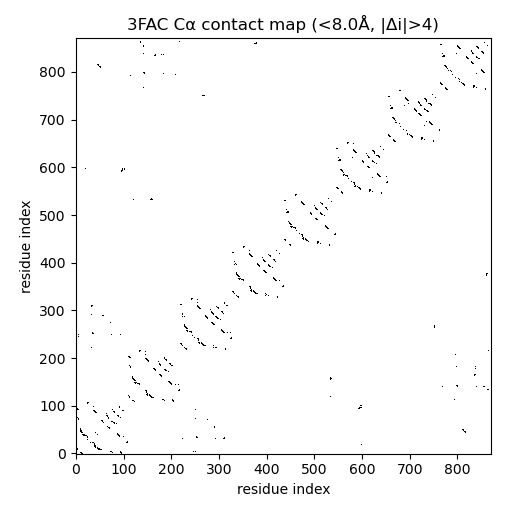1 9.570 1.00 21.88 60 PHE G C 1
ATOM 5589 O O . PHE G 1 60 ? 80.935 53.824 10.603 1.00 20.01 60 PHE G O 1
ATOM 5597 N N . GLY G 1 61 ? 82.661 53.527 9.186 1.00 24.90 61 GLY G N 1
ATOM 5598 C CA . GLY G 1 61 ? 83.570 54.331 9.985 1.00 25.88 61 GLY G CA 1
ATOM 5599 C C . GLY G 1 61 ? 83.742 53.774 11.382 1.00 27.55 61 GLY G C 1
ATOM 5600 O O . GLY G 1 61 ? 84.143 52.623 11.547 1.00 27.53 61 GLY G O 1
ATOM 5601 N N . THR G 1 62 ? 83.442 54.588 12.389 1.00 28.73 62 THR G N 1
ATOM 5602 C CA . THR G 1 62 ? 83.560 54.151 13.775 1.00 31.45 62 THR G CA 1
ATOM 5603 C C . THR G 1 62 ? 82.420 53.195 14.109 1.00 32.03 62 THR G C 1
ATOM 5604 O O . THR G 1 62 ? 82.445 52.521 15.139 1.00 31.92 62 THR G O 1
ATOM 5608 N N . ARG G 1 63 ? 81.425 53.149 13.225 1.00 32.91 63 ARG G N 1
ATOM 5609 C CA . ARG G 1 63 ? 80.261 52.283 13.379 1.00 33.48 63 ARG G CA 1
ATOM 5610 C C . ARG G 1 63 ? 79.476 52.558 14.652 1.00 33.76 63 ARG G C 1
ATOM 5611 O O . ARG G 1 63 ? 78.785 51.677 15.165 1.00 35.75 63 ARG G O 1
ATOM 5619 N N . THR G 1 64 ? 79.587 53.780 15.161 1.00 33.01 64 THR G N 1
ATOM 5620 C CA . THR G 1 64 ? 78.870 54.177 16.368 1.00 31.70 64 THR G CA 1
ATOM 5621 C C . THR G 1 64 ? 77.485 54.667 15.974 1.00 29.99 64 THR G C 1
ATOM 5622 O O . THR G 1 64 ? 76.540 54.594 16.759 1.00 29.47 64 THR G O 1
ATOM 5626 N N . ALA G 1 65 ? 77.376 55.167 14.746 1.00 27.45 65 ALA G N 1
ATOM 5627 C CA . ALA G 1 65 ? 76.111 55.673 14.233 1.00 24.89 65 ALA G CA 1
ATOM 5628 C C . ALA G 1 65 ? 75.397 54.600 13.431 1.00 23.33 65 ALA G C 1
ATOM 5629 O O . ALA G 1 65 ? 76.032 53.718 12.859 1.00 23.21 65 ALA G O 1
ATOM 5631 N N . LYS G 1 66 ? 74.073 54.687 13.397 1.00 22.60 66 LYS G N 1
ATOM 5632 C CA . LYS G 1 66 ? 73.245 53.739 12.662 1.00 21.82 66 LYS G CA 1
ATOM 5633 C C . LYS G 1 66 ? 72.368 54.497 11.668 1.00 19.98 66 LYS G C 1
ATOM 5634 O O . LYS G 1 66 ? 71.676 55.445 12.032 1.00 20.95 66 LYS G O 1
ATOM 5640 N N . HIS G 1 67 ? 72.399 54.075 10.411 1.00 17.60 67 HIS G N 1
ATOM 5641 C CA . HIS G 1 67 ? 71.602 54.712 9.373 1.00 14.16 67 HIS G CA 1
ATOM 5642 C C . HIS G 1 67 ? 70.599 53.715 8.816 1.00 12.80 67 HIS G C 1
ATOM 5643 O O . HIS G 1 67 ? 70.961 52.589 8.463 1.00 11.56 67 HIS G O 1
ATOM 5650 N N . TRP G 1 68 ? 69.339 54.133 8.741 1.00 9.34 68 TRP G N 1
ATOM 5651 C CA . TRP G 1 68 ? 68.280 53.275 8.238 1.00 6.73 68 TRP G CA 1
ATOM 5652 C C . TRP G 1 68 ? 67.596 53.848 7.010 1.00 6.85 68 TRP G C 1
ATOM 5653 O O . TRP G 1 68 ? 67.444 55.062 6.869 1.00 4.09 68 TRP G O 1
ATOM 5664 N N . PHE G 1 69 ? 67.178 52.954 6.124 1.00 6.27 69 PHE G N 1
ATOM 5665 C CA . PHE G 1 69 ? 66.481 53.353 4.923 1.00 5.55 69 PHE G CA 1
ATOM 5666 C C . PHE G 1 69 ? 65.648 52.182 4.442 1.00 5.40 69 PHE G C 1
ATOM 5667 O O . PHE G 1 69 ? 65.974 51.025 4.715 1.00 4.29 69 PHE G O 1
ATOM 5675 N N . CYS G 1 70 ? 64.558 52.498 3.751 1.00 7.17 70 CYS G N 1
ATOM 5676 C CA . CYS G 1 70 ? 63.645 51.501 3.207 1.00 8.21 70 CYS G CA 1
ATOM 5677 C C . CYS G 1 70 ? 64.288 50.774 2.033 1.00 11.46 70 CYS G C 1
ATOM 5678 O O . CYS G 1 70 ? 64.666 51.407 1.049 1.00 10.54 70 CYS G O 1
ATOM 5681 N N . ARG G 1 71 ? 64.390 49.448 2.129 1.00 12.48 71 ARG G N 1
ATOM 5682 C CA . ARG G 1 71 ? 65.003 48.639 1.072 1.00 14.96 71 ARG G CA 1
ATOM 5683 C C . ARG G 1 71 ? 64.173 48.603 -0.205 1.00 14.19 71 ARG G C 1
ATOM 5684 O O . ARG G 1 71 ? 64.639 48.115 -1.230 1.00 12.70 71 ARG G O 1
ATOM 5692 N N . THR G 1 72 ? 62.947 49.111 -0.140 1.00 13.11 72 THR G N 1
ATOM 5693 C CA . THR G 1 72 ? 62.060 49.112 -1.299 1.00 10.16 72 THR G CA 1
ATOM 5694 C C . THR G 1 72 ? 62.120 50.405 -2.105 1.00 10.52 72 THR G C 1
ATOM 5695 O O . THR G 1 72 ? 62.451 50.385 -3.292 1.00 9.22 72 THR G O 1
ATOM 5699 N N . CYS G 1 73 ? 61.789 51.527 -1.471 1.00 7.77 73 CYS G N 1
ATOM 5700 C CA . CYS G 1 73 ? 61.815 52.799 -2.175 1.00 9.13 73 CYS G CA 1
ATOM 5701 C C . CYS G 1 73 ? 63.154 53.509 -2.007 1.00 9.15 73 CYS G C 1
ATOM 5702 O O . CYS G 1 73 ? 63.419 54.513 -2.668 1.00 9.49 73 CYS G O 1
ATOM 5705 N N . GLY G 1 74 ? 63.986 52.977 -1.114 1.00 8.28 74 GLY G N 1
ATOM 5706 C CA . GLY G 1 74 ? 65.308 53.533 -0.873 1.00 7.32 74 GLY G CA 1
ATOM 5707 C C . GLY G 1 74 ? 65.359 54.828 -0.092 1.00 7.70 74 GLY G C 1
ATOM 5708 O O . GLY G 1 74 ? 66.418 55.448 0.021 1.00 8.11 74 GLY G O 1
ATOM 5709 N N . ILE G 1 75 ? 64.228 55.238 0.465 1.00 7.21 75 ILE G N 1
ATOM 5710 C CA . ILE G 1 75 ? 64.179 56.485 1.207 1.00 4.43 75 ILE G CA 1
ATOM 5711 C C . ILE G 1 75 ? 64.714 56.393 2.628 1.00 5.28 75 ILE G C 1
ATOM 5712 O O . ILE G 1 75 ? 64.319 55.528 3.412 1.00 3.86 75 ILE G O 1
ATOM 5717 N N . TYR G 1 76 ? 65.622 57.307 2.946 1.00 5.13 76 TYR G N 1
ATOM 5718 C CA . TYR G 1 76 ? 66.230 57.381 4.263 1.00 6.12 76 TYR G CA 1
ATOM 5719 C C . TYR G 1 76 ? 65.219 57.986 5.233 1.00 6.63 76 TYR G C 1
ATOM 5720 O O . TYR G 1 76 ? 64.694 59.078 4.995 1.00 7.16 76 TYR G O 1
ATOM 5729 N N . THR G 1 77 ? 64.935 57.263 6.313 1.00 5.44 77 THR G N 1
ATOM 5730 C CA . THR G 1 77 ? 63.985 57.719 7.315 1.00 6.45 77 THR G CA 1
ATOM 5731 C C . THR G 1 77 ? 64.671 58.428 8.472 1.00 7.76 77 THR G C 1
ATOM 5732 O O . THR G 1 77 ? 64.366 59.583 8.774 1.00 8.26 77 THR G O 1
ATOM 5736 N N . HIS G 1 78 ? 65.596 57.730 9.122 1.00 9.64 78 HIS G N 1
ATOM 5737 C CA . HIS G 1 78 ? 66.294 58.301 10.263 1.00 11.51 78 HIS G CA 1
ATOM 5738 C C . HIS G 1 78 ? 67.592 57.582 10.577 1.00 12.66 78 HIS G C 1
ATOM 5739 O O . HIS G 1 78 ? 67.904 56.549 9.989 1.00 12.38 78 HIS G O 1
ATOM 5746 N N . HIS G 1 79 ? 68.345 58.137 11.517 1.00 14.51 79 HIS G N 1
ATOM 5747 C CA . HIS G 1 79 ? 69.611 57.550 11.927 1.00 15.81 79 HIS G CA 1
ATOM 5748 C C . HIS G 1 79 ? 69.967 58.028 13.327 1.00 16.74 79 HIS G C 1
ATOM 5749 O O . HIS G 1 79 ? 69.593 59.129 13.724 1.00 14.73 79 HIS G O 1
ATOM 5756 N N . GLN G 1 80 ? 70.685 57.191 14.068 1.00 19.48 80 GLN G N 1
ATOM 5757 C CA . GLN G 1 80 ? 71.118 57.536 15.414 1.00 24.25 80 GLN G CA 1
ATOM 5758 C C . GLN G 1 80 ? 72.439 58.292 15.271 1.00 25.49 80 GLN G C 1
ATOM 5759 O O . GLN G 1 80 ? 73.434 57.730 14.815 1.00 25.60 80 GLN G O 1
ATOM 5765 N N . ARG G 1 81 ? 72.435 59.569 15.648 1.00 28.70 81 ARG G N 1
ATOM 5766 C CA . ARG G 1 81 ? 73.620 60.421 15.541 1.00 31.72 81 ARG G CA 1
ATOM 5767 C C . ARG G 1 81 ? 74.893 59.840 16.143 1.00 33.82 81 ARG G C 1
ATOM 5768 O O . ARG G 1 81 ? 74.880 59.259 17.228 1.00 33.87 81 ARG G O 1
ATOM 5776 N N . ARG G 1 82 ? 75.998 60.016 15.427 1.00 36.26 82 ARG G N 1
ATOM 5777 C CA . ARG G 1 82 ? 77.298 59.538 15.879 1.00 38.72 82 ARG G CA 1
ATOM 5778 C C . ARG G 1 82 ? 77.810 60.436 16.999 1.00 39.48 82 ARG G C 1
ATOM 5779 O O . ARG G 1 82 ? 78.289 59.957 18.028 1.00 38.99 82 ARG G O 1
ATOM 5787 N N . SER G 1 83 ? 77.706 61.744 16.782 1.00 40.17 83 SER G N 1
ATOM 5788 C CA . SER G 1 83 ? 78.156 62.731 17.754 1.00 41.73 83 SER G CA 1
ATOM 5789 C C . SER G 1 83 ? 77.340 62.680 19.039 1.00 42.57 83 SER G C 1
ATOM 5790 O O . SER G 1 83 ? 77.701 63.305 20.035 1.00 43.49 83 SER G O 1
ATOM 5793 N N . ASN G 1 84 ? 76.242 61.940 19.012 1.00 20.00 84 ASN G N 1
ATOM 5794 C CA . ASN G 1 84 ? 75.388 61.817 20.188 1.00 20.00 84 ASN G CA 1
ATOM 5795 C C . ASN G 1 84 ? 74.431 60.633 20.082 1.00 20.00 84 ASN G C 1
ATOM 5796 O O . ASN G 1 84 ? 73.353 60.733 19.488 1.00 43.98 84 ASN G O 1
ATOM 5801 N N . PRO G 1 85 ? 74.814 59.484 20.665 1.00 44.80 85 PRO G N 1
ATOM 5802 C CA . PRO G 1 85 ? 74.042 58.236 20.676 1.00 44.88 85 PRO G CA 1
ATOM 5803 C C . PRO G 1 85 ? 72.632 58.364 21.255 1.00 45.10 85 PRO G C 1
ATOM 5804 O O . PRO G 1 85 ? 71.829 57.435 21.155 1.00 44.86 85 PRO G O 1
ATOM 5808 N N . GLU G 1 86 ? 72.333 59.507 21.864 1.00 43.88 86 GLU G N 1
ATOM 5809 C CA . GLU G 1 86 ? 71.017 59.719 22.458 1.00 42.93 86 GLU G CA 1
ATOM 5810 C C . GLU G 1 86 ? 70.070 60.503 21.559 1.00 40.68 86 GLU G C 1
ATOM 5811 O O . GLU G 1 86 ? 68.938 60.795 21.944 1.00 40.77 86 GLU G O 1
ATOM 5817 N N . GLU G 1 87 ? 70.531 60.839 20.361 1.00 38.38 87 GLU G N 1
ATOM 5818 C CA . GLU G 1 87 ? 69.711 61.594 19.426 1.00 36.69 87 GLU G CA 1
ATOM 5819 C C . GLU G 1 87 ? 69.463 60.861 18.120 1.00 34.52 87 GLU G C 1
ATOM 5820 O O . GLU G 1 87 ? 70.246 60.008 17.707 1.00 35.44 87 GLU G O 1
ATOM 5826 N N . TYR G 1 88 ? 68.366 61.228 17.471 1.00 31.04 88 TYR G N 1
ATOM 5827 C CA . TYR G 1 88 ? 67.989 60.665 16.185 1.00 27.32 88 TYR G CA 1
ATOM 5828 C C . TYR G 1 88 ? 67.947 61.785 15.155 1.00 25.46 88 TYR G C 1
ATOM 5829 O O . TYR G 1 88 ? 67.535 62.904 15.458 1.00 24.68 88 TYR G O 1
ATOM 5838 N N . GLY G 1 89 ? 68.389 61.481 13.944 1.00 23.13 89 GLY G N 1
ATOM 5839 C CA . GLY G 1 89 ? 68.323 62.455 12.877 1.00 21.64 89 GLY G CA 1
ATOM 5840 C C . GLY G 1 89 ? 67.121 61.996 12.070 1.00 20.50 89 GLY G C 1
ATOM 5841 O O . GLY G 1 89 ? 67.035 60.820 11.716 1.00 20.58 89 GLY G O 1
ATOM 5842 N N . VAL G 1 90 ? 66.182 62.891 11.791 1.00 18.64 90 VAL G N 1
ATOM 5843 C CA . VAL G 1 90 ? 64.997 62.507 11.031 1.00 16.57 90 VAL G CA 1
ATOM 5844 C C . VAL G 1 90 ? 64.876 63.267 9.718 1.00 15.73 90 VAL G C 1
ATOM 5845 O O . VAL G 1 90 ? 65.063 64.483 9.671 1.00 15.87 90 VAL G O 1
ATOM 5849 N N . ASN G 1 91 ? 64.559 62.531 8.657 1.00 13.68 91 ASN G N 1
ATOM 5850 C CA . ASN G 1 91 ? 64.378 63.090 7.323 1.00 11.63 91 ASN G CA 1
ATOM 5851 C C . ASN G 1 91 ? 63.045 63.838 7.352 1.00 12.39 91 ASN G C 1
ATOM 5852 O O . ASN G 1 91 ? 61.976 63.222 7.307 1.00 15.08 91 ASN G O 1
ATOM 5857 N N . VAL G 1 92 ? 63.106 65.162 7.430 1.00 12.99 92 VAL G N 1
ATOM 5858 C CA . VAL G 1 92 ? 61.894 65.975 7.493 1.00 13.40 92 VAL G CA 1
ATOM 5859 C C . VAL G 1 92 ? 60.962 65.776 6.310 1.00 13.87 92 VAL G C 1
ATOM 5860 O O . VAL G 1 92 ? 59.759 66.001 6.419 1.00 15.78 92 VAL G O 1
ATOM 5864 N N . ALA G 1 93 ? 61.516 65.354 5.180 1.00 14.93 93 ALA G N 1
ATOM 5865 C CA . ALA G 1 93 ? 60.720 65.152 3.974 1.00 13.72 93 ALA G CA 1
ATOM 5866 C C . ALA G 1 93 ? 59.768 63.970 4.080 1.00 12.47 93 ALA G C 1
ATOM 5867 O O . ALA G 1 93 ? 58.935 63.756 3.206 1.00 13.31 93 ALA G O 1
ATOM 5869 N N . ILE G 1 94 ? 59.887 63.199 5.151 1.00 12.48 94 ILE G N 1
ATOM 5870 C CA . ILE G 1 94 ? 59.025 62.040 5.322 1.00 12.78 94 ILE G CA 1
ATOM 5871 C C . ILE G 1 94 ? 57.885 62.318 6.297 1.00 12.84 94 ILE G C 1
ATOM 5872 O O . ILE G 1 94 ? 56.941 61.535 6.392 1.00 13.92 94 ILE G O 1
ATOM 5877 N N . LEU G 1 95 ? 57.974 63.433 7.016 1.00 12.94 95 LEU G N 1
ATOM 5878 C CA . LEU G 1 95 ? 56.949 63.795 7.994 1.00 13.34 95 LEU G CA 1
ATOM 5879 C C . LEU G 1 95 ? 55.720 64.346 7.284 1.00 13.00 95 LEU G C 1
ATOM 5880 O O . LEU G 1 95 ? 55.829 65.202 6.405 1.00 14.30 95 LEU G O 1
ATOM 5885 N N . GLU G 1 96 ? 54.550 63.839 7.662 1.00 13.93 96 GLU G N 1
ATOM 5886 C CA . GLU G 1 96 ? 53.290 64.238 7.047 1.00 14.73 96 GLU G CA 1
ATOM 5887 C C . GLU G 1 96 ? 53.067 65.745 6.993 1.00 14.91 96 GLU G C 1
ATOM 5888 O O . GLU G 1 96 ? 53.100 66.430 8.017 1.00 14.28 96 GLU G O 1
ATOM 5894 N N . GLY G 1 97 ? 52.843 66.249 5.783 1.00 14.31 97 GLY G N 1
ATOM 5895 C CA . GLY G 1 97 ? 52.602 67.670 5.589 1.00 14.43 97 GLY G CA 1
ATOM 5896 C C . GLY G 1 97 ? 53.811 68.587 5.660 1.00 15.57 97 GLY G C 1
ATOM 5897 O O . GLY G 1 97 ? 53.652 69.797 5.814 1.00 17.37 97 GLY G O 1
ATOM 5898 N N . VAL G 1 98 ? 55.015 68.034 5.542 1.00 16.41 98 VAL G N 1
ATOM 5899 C CA . VAL G 1 98 ? 56.232 68.845 5.600 1.00 17.18 98 VAL G CA 1
ATOM 5900 C C . VAL G 1 98 ? 57.017 68.871 4.289 1.00 17.55 98 VAL G C 1
ATOM 5901 O O . VAL G 1 98 ? 57.821 67.981 4.032 1.00 20.01 98 VAL G O 1
ATOM 5905 N N . ASN G 1 99 ? 56.791 69.890 3.467 1.00 17.65 99 ASN G N 1
ATOM 5906 C CA . ASN G 1 99 ? 57.514 70.024 2.204 1.00 18.47 99 ASN G CA 1
ATOM 5907 C C . ASN G 1 99 ? 58.814 70.757 2.525 1.00 19.40 99 ASN G C 1
ATOM 5908 O O . ASN G 1 99 ? 58.798 71.938 2.864 1.00 19.52 99 ASN G O 1
ATOM 5913 N N . PRO G 1 100 ? 59.957 70.066 2.407 1.00 19.81 100 PRO G N 1
ATOM 5914 C CA . PRO G 1 100 ? 61.270 70.650 2.691 1.00 21.32 100 PRO G CA 1
ATOM 5915 C C . PRO G 1 100 ? 61.529 71.999 2.023 1.00 23.78 100 PRO G C 1
ATOM 5916 O O . PRO G 1 100 ? 62.392 72.758 2.467 1.00 24.65 100 PRO G O 1
ATOM 5920 N N . ARG G 1 101 ? 60.791 72.299 0.959 1.00 25.9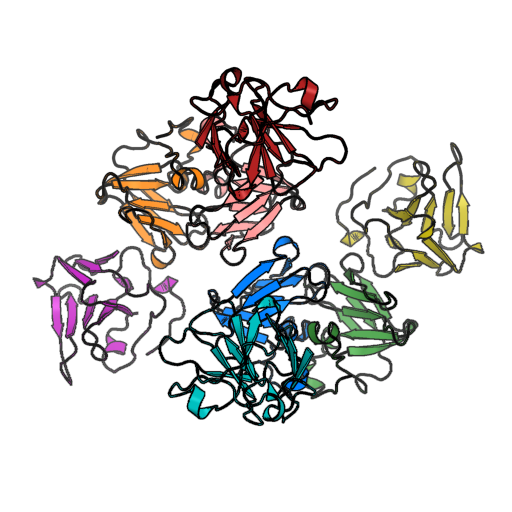4 101 ARG G N 1
ATOM 5921 C CA . ARG G 1 101 ? 60.959 73.574 0.270 1.00 28.85 101 ARG G CA 1
ATOM 5922 C C . ARG G 1 101 ? 60.476 74.720 1.153 1.00 30.00 101 ARG G C 1
ATOM 5923 O O . ARG G 1 101 ? 61.004 75.829 1.087 1.00 29.94 101 ARG G O 1
ATOM 5931 N N . ASP G 1 102 ? 59.469 74.442 1.976 1.00 30.85 102 ASP G N 1
ATOM 5932 C CA . ASP G 1 102 ? 58.898 75.453 2.858 1.00 31.00 102 ASP G CA 1
ATOM 5933 C C . ASP G 1 102 ? 59.791 75.832 4.033 1.00 32.42 102 ASP G C 1
ATOM 5934 O O . ASP G 1 102 ? 59.495 76.781 4.759 1.00 32.17 102 ASP G O 1
ATOM 5939 N N . LEU G 1 103 ? 60.882 75.101 4.228 1.00 34.11 103 LEU G N 1
ATOM 5940 C CA . LEU G 1 103 ? 61.786 75.415 5.328 1.00 35.03 103 LEU G CA 1
ATOM 5941 C C . LEU G 1 103 ? 62.748 76.530 4.939 1.00 35.23 103 LEU G C 1
ATOM 5942 O O . LEU G 1 103 ? 63.407 77.118 5.796 1.00 35.20 103 LEU G O 1
ATOM 5947 N N . GLY G 1 104 ? 62.818 76.823 3.644 1.00 35.22 104 GLY G N 1
ATOM 5948 C CA . GLY G 1 104 ? 63.704 77.872 3.174 1.00 36.58 104 GLY G CA 1
ATOM 5949 C C . GLY G 1 104 ? 65.147 77.422 3.181 1.00 38.00 104 GLY G C 1
ATOM 5950 O O . GLY G 1 104 ? 65.433 76.257 3.456 1.00 38.41 104 GLY G O 1
ATOM 5951 N N . GLU G 1 105 ? 66.060 78.340 2.880 1.00 39.62 105 GLU G N 1
ATOM 5952 C CA . GLU G 1 105 ? 67.486 78.025 2.853 1.00 41.42 105 GLU G CA 1
ATOM 5953 C C . GLU G 1 105 ? 67.930 77.534 4.233 1.00 40.19 105 GLU G C 1
ATOM 5954 O O . GLU G 1 105 ? 67.591 78.141 5.246 1.00 41.01 105 GLU G O 1
ATOM 5960 N N . VAL G 1 106 ? 68.679 76.434 4.276 1.00 39.50 106 VAL G N 1
ATOM 5961 C CA . VAL G 1 106 ? 69.144 75.887 5.551 1.00 37.88 106 VAL G CA 1
ATOM 5962 C C . VAL G 1 106 ? 70.663 75.751 5.631 1.00 37.32 106 VAL G C 1
ATOM 5963 O O . VAL G 1 106 ? 71.350 75.703 4.610 1.00 36.90 106 VAL G O 1
ATOM 5967 N N . PRO G 1 107 ? 71.203 75.684 6.860 1.00 36.61 107 PRO G N 1
ATOM 5968 C CA . PRO G 1 107 ? 72.637 75.555 7.155 1.00 37.31 107 PRO G CA 1
ATOM 5969 C C . PRO G 1 107 ? 73.251 74.207 6.785 1.00 37.02 107 PRO G C 1
ATOM 5970 O O . PRO G 1 107 ? 72.549 73.203 6.702 1.00 36.78 107 PRO G O 1
ATOM 5974 N N . TRP G 1 108 ? 74.566 74.198 6.568 1.00 37.65 108 TRP G N 1
ATOM 5975 C CA . TRP G 1 108 ? 75.301 72.971 6.255 1.00 38.56 108 TRP G CA 1
ATOM 5976 C C . TRP G 1 108 ? 76.201 72.639 7.447 1.00 39.42 108 TRP G C 1
ATOM 5977 O O . TRP G 1 108 ? 77.236 73.273 7.639 1.00 40.33 108 TRP G O 1
ATOM 5988 N N . THR G 1 109 ? 75.807 71.650 8.245 1.00 40.96 109 THR G N 1
ATOM 5989 C CA . THR G 1 109 ? 76.589 71.252 9.414 1.00 42.30 109 THR G CA 1
ATOM 5990 C C . THR G 1 109 ? 78.011 70.866 9.018 1.00 43.31 109 THR G C 1
ATOM 5991 O O . THR G 1 109 ? 78.298 70.832 7.800 1.00 43.36 109 THR G O 1
ATOM 5993 N N . MET H 1 1 ? 68.056 94.822 33.179 1.00 17.76 1 MET H N 1
ATOM 5994 C CA . MET H 1 1 ? 68.280 96.257 32.844 1.00 16.43 1 MET H CA 1
ATOM 5995 C C . MET H 1 1 ? 66.967 96.898 32.385 1.00 16.12 1 MET H C 1
ATOM 5996 O O . MET H 1 1 ? 66.339 96.433 31.431 1.00 15.61 1 MET H O 1
ATOM 6001 N N . LYS H 1 2 ? 66.562 97.962 33.079 1.00 15.28 2 LYS H N 1
ATOM 6002 C CA . LYS H 1 2 ? 65.316 98.673 32.797 1.00 15.24 2 LYS H CA 1
ATOM 6003 C C . LYS H 1 2 ? 65.396 99.764 31.726 1.00 15.01 2 LYS H C 1
ATOM 6004 O O . LYS H 1 2 ? 66.352 100.541 31.671 1.00 12.94 2 LYS H O 1
ATOM 6010 N N . GLY H 1 3 ? 64.361 99.812 30.890 1.00 15.02 3 GLY H N 1
ATOM 6011 C CA . GLY H 1 3 ? 64.271 100.801 29.830 1.00 13.91 3 GLY H CA 1
ATOM 6012 C C . GLY H 1 3 ? 62.904 101.469 29.857 1.00 12.70 3 GLY H C 1
ATOM 6013 O O . GLY H 1 3 ? 61.883 100.796 29.995 1.00 11.03 3 GLY H O 1
ATOM 6014 N N . THR H 1 4 ? 62.879 102.791 29.730 1.00 12.82 4 THR H N 1
ATOM 6015 C CA . THR H 1 4 ? 61.623 103.532 29.755 1.00 14.66 4 THR H CA 1
ATOM 6016 C C . THR H 1 4 ? 61.601 104.727 28.805 1.00 14.78 4 THR H C 1
ATOM 6017 O O . THR H 1 4 ? 62.601 105.422 28.639 1.00 13.45 4 THR H O 1
ATOM 6021 N N . CYS H 1 5 ? 60.451 104.962 28.182 1.00 16.89 5 CYS H N 1
ATOM 6022 C CA . CYS H 1 5 ? 60.307 106.092 27.273 1.00 16.73 5 CYS H CA 1
ATOM 6023 C C . CYS H 1 5 ? 60.208 107.319 28.166 1.00 17.32 5 CYS H C 1
ATOM 6024 O O . CYS H 1 5 ? 59.958 107.196 29.364 1.00 17.05 5 CYS H O 1
ATOM 6027 N N . HIS H 1 6 ? 60.397 108.500 27.594 1.00 17.52 6 HIS H N 1
ATOM 6028 C CA . HIS H 1 6 ? 60.329 109.710 28.393 1.00 16.23 6 HIS H CA 1
ATOM 6029 C C . HIS H 1 6 ? 58.979 109.872 29.082 1.00 15.73 6 HIS H C 1
ATOM 6030 O O . HIS H 1 6 ? 58.933 110.278 30.240 1.00 14.63 6 HIS H O 1
ATOM 6037 N N . CYS H 1 7 ? 57.892 109.558 28.374 1.00 12.86 7 CYS H N 1
ATOM 6038 C CA . CYS H 1 7 ? 56.539 109.669 28.933 1.00 11.06 7 CYS H CA 1
ATOM 6039 C C . CYS H 1 7 ? 56.407 108.827 30.199 1.00 12.60 7 CYS H C 1
ATOM 6040 O O . CYS H 1 7 ? 55.837 109.268 31.198 1.00 14.24 7 CYS H O 1
ATOM 6043 N N . GLY H 1 8 ? 56.952 107.616 30.148 1.00 13.10 8 GLY H N 1
ATOM 6044 C CA . GLY H 1 8 ? 56.872 106.710 31.275 1.00 15.60 8 GLY H CA 1
ATOM 6045 C C . GLY H 1 8 ? 55.782 105.700 30.977 1.00 18.07 8 GLY H C 1
ATOM 6046 O O . GLY H 1 8 ? 55.581 104.740 31.723 1.00 18.42 8 GLY H O 1
ATOM 6047 N N . ALA H 1 9 ? 55.076 105.924 29.870 1.00 18.72 9 ALA H N 1
ATOM 6048 C CA . ALA H 1 9 ? 53.990 105.041 29.448 1.00 19.50 9 ALA H CA 1
ATOM 6049 C C . ALA H 1 9 ? 54.517 103.673 29.030 1.00 19.08 9 ALA H C 1
ATOM 6050 O O . ALA H 1 9 ? 53.834 102.659 29.184 1.00 17.66 9 ALA H O 1
ATOM 6052 N N . VAL H 1 10 ? 55.733 103.654 28.493 1.00 19.65 10 VAL H N 1
ATOM 6053 C CA . VAL H 1 10 ? 56.350 102.415 28.045 1.00 21.07 10 VAL H CA 1
ATOM 6054 C C . VAL H 1 10 ? 57.597 102.074 28.860 1.00 23.93 10 VAL H C 1
ATOM 6055 O O . VAL H 1 10 ? 58.471 102.921 29.066 1.00 22.83 10 VAL H O 1
ATOM 6059 N N . GLU H 1 11 ? 57.664 100.826 29.319 1.00 24.47 11 GLU H N 1
ATOM 6060 C CA . GLU H 1 11 ? 58.798 100.332 30.097 1.00 25.29 11 GLU H CA 1
ATOM 6061 C C . GLU H 1 11 ? 59.119 98.909 29.653 1.00 24.44 11 GLU H C 1
ATOM 6062 O O . GLU H 1 11 ? 58.236 98.052 29.596 1.00 23.68 11 GLU H O 1
ATOM 6068 N N . ILE H 1 12 ? 60.380 98.659 29.332 1.00 23.70 12 ILE H N 1
ATOM 6069 C CA . ILE H 1 12 ? 60.783 97.328 28.909 1.00 24.47 12 ILE H CA 1
ATOM 6070 C C . ILE H 1 12 ? 61.837 96.764 29.853 1.00 24.69 12 ILE H C 1
ATOM 6071 O O . ILE H 1 12 ? 62.339 97.460 30.734 1.00 24.38 12 ILE H O 1
ATOM 6076 N N . GLU H 1 13 ? 62.149 95.489 29.674 1.00 26.28 13 GLU H N 1
ATOM 6077 C CA . GLU H 1 13 ? 63.168 94.829 30.475 1.00 26.91 13 GLU H CA 1
ATOM 6078 C C . GLU H 1 13 ? 63.965 94.019 29.472 1.00 26.82 13 GLU H C 1
ATOM 6079 O O . GLU H 1 13 ? 63.451 93.066 28.886 1.00 24.95 13 GLU H O 1
ATOM 6085 N N . VAL H 1 14 ? 65.218 94.406 29.269 1.00 26.35 14 VAL H N 1
ATOM 6086 C CA . VAL H 1 14 ? 66.056 93.729 28.297 1.00 26.81 14 VAL H CA 1
ATOM 6087 C C . VAL H 1 14 ? 67.423 93.298 28.819 1.00 27.52 14 VAL H C 1
ATOM 6088 O O . VAL H 1 14 ? 67.920 93.812 29.820 1.00 26.92 14 VAL H O 1
ATOM 6092 N N . GLU H 1 15 ? 68.004 92.326 28.125 1.00 28.52 15 GLU H N 1
ATOM 6093 C CA . GLU H 1 15 ? 69.325 91.801 28.429 1.00 30.28 15 GLU H CA 1
ATOM 6094 C C . GLU H 1 15 ? 70.107 91.912 27.130 1.00 29.13 15 GLU H C 1
ATOM 6095 O O . GLU H 1 15 ? 69.860 91.170 26.184 1.00 28.75 15 GLU H O 1
ATOM 6101 N N . LEU H 1 16 ? 71.038 92.854 27.082 1.00 29.95 16 LEU H N 1
ATOM 6102 C CA . LEU H 1 16 ? 71.842 93.068 25.890 1.00 31.04 16 LEU H CA 1
ATOM 6103 C C . LEU H 1 16 ? 72.702 91.847 25.577 1.00 31.76 16 LEU H C 1
ATOM 6104 O O . LEU H 1 16 ? 73.267 91.226 26.476 1.00 30.86 16 LEU H O 1
ATOM 6109 N N . LEU H 1 17 ? 72.790 91.507 24.295 1.00 33.08 17 LEU H N 1
ATOM 6110 C CA . LEU H 1 17 ? 73.573 90.362 23.850 1.00 33.64 17 LEU H CA 1
ATOM 6111 C C . LEU H 1 17 ? 75.028 90.487 24.287 1.00 34.17 17 LEU H C 1
ATOM 6112 O O . LEU H 1 17 ? 75.605 89.545 24.835 1.00 32.50 17 LEU H O 1
ATOM 6117 N N . ASN H 1 18 ? 75.624 91.649 24.038 1.00 34.71 18 ASN H N 1
ATOM 6118 C CA . ASN H 1 18 ? 77.010 91.871 24.423 1.00 35.02 18 ASN H CA 1
ATOM 6119 C C . ASN H 1 18 ? 77.262 93.312 24.851 1.00 34.11 18 ASN H C 1
ATOM 6120 O O . ASN H 1 18 ? 77.975 94.058 24.183 1.00 33.24 18 ASN H O 1
ATOM 6125 N N . GLY H 1 19 ? 76.668 93.688 25.978 1.00 34.29 19 GLY H N 1
ATOM 6126 C CA . GLY H 1 19 ? 76.830 95.031 26.501 1.00 33.69 19 GLY H CA 1
ATOM 6127 C C . GLY H 1 19 ? 76.700 96.125 25.461 1.00 33.65 19 GLY H C 1
ATOM 6128 O O . GLY H 1 19 ? 75.884 96.039 24.543 1.00 32.83 19 GLY H O 1
ATOM 6129 N N . PHE H 1 20 ? 77.521 97.158 25.610 1.00 33.95 20 PHE H N 1
ATOM 6130 C CA . PHE H 1 20 ? 77.516 98.295 24.702 1.00 35.73 20 PHE H CA 1
ATOM 6131 C C . PHE H 1 20 ? 78.732 98.250 23.779 1.00 37.10 20 PHE H C 1
ATOM 6132 O O . PHE H 1 20 ? 79.132 99.265 23.208 1.00 36.41 20 PHE H O 1
ATOM 6140 N N . ALA H 1 21 ? 79.313 97.062 23.636 1.00 39.07 21 ALA H N 1
ATOM 6141 C CA . ALA H 1 21 ? 80.488 96.873 22.794 1.00 40.96 21 ALA H CA 1
ATOM 6142 C C . ALA H 1 21 ? 80.197 97.119 21.316 1.00 41.73 21 ALA H C 1
ATOM 6143 O O . ALA H 1 21 ? 81.008 97.710 20.606 1.00 40.93 21 ALA H O 1
ATOM 6145 N N . ASP H 1 22 ? 79.034 96.667 20.861 1.00 43.33 22 ASP H N 1
ATOM 6146 C CA . ASP H 1 22 ? 78.638 96.822 19.464 1.00 44.63 22 ASP H CA 1
ATOM 6147 C C . ASP H 1 22 ? 77.683 97.991 19.203 1.00 44.06 22 ASP H C 1
ATOM 6148 O O . ASP H 1 22 ? 76.983 98.011 18.189 1.00 44.50 22 ASP H O 1
ATOM 6153 N N . ALA H 1 23 ? 77.663 98.964 20.110 1.00 43.10 23 ALA H N 1
ATOM 6154 C CA . ALA H 1 23 ? 76.793 100.128 19.970 1.00 42.72 23 ALA H CA 1
ATOM 6155 C C . ALA H 1 23 ? 77.141 100.934 18.720 1.00 42.23 23 ALA H C 1
ATOM 6156 O O . ALA H 1 23 ? 78.262 101.415 18.570 1.00 42.21 23 ALA H O 1
ATOM 6158 N N . ARG H 1 24 ? 76.164 101.089 17.833 1.00 41.83 24 ARG H N 1
ATOM 6159 C CA . ARG H 1 24 ? 76.355 101.818 16.584 1.00 42.03 24 ARG H CA 1
ATOM 6160 C C . ARG H 1 24 ? 75.091 102.599 16.215 1.00 40.26 24 ARG H C 1
ATOM 6161 O O . ARG H 1 24 ? 74.093 102.545 16.927 1.00 39.84 24 ARG H O 1
ATOM 6169 N N . ARG H 1 25 ? 75.149 103.333 15.106 1.00 39.42 25 ARG H N 1
ATOM 6170 C CA . ARG H 1 25 ? 74.016 104.111 14.615 1.00 39.33 25 ARG H CA 1
ATOM 6171 C C . ARG H 1 25 ? 73.868 104.013 13.092 1.00 39.31 25 ARG H C 1
ATOM 6172 O O . ARG H 1 25 ? 74.595 104.670 12.345 1.00 40.08 25 ARG H O 1
ATOM 6180 N N . CYS H 1 26 ? 72.927 103.181 12.648 1.00 38.73 26 CYS H N 1
ATOM 6181 C CA . CYS H 1 26 ? 72.637 102.974 11.227 1.00 38.82 26 CYS H CA 1
ATOM 6182 C C . CYS H 1 26 ? 72.387 104.327 10.570 1.00 38.83 26 CYS H C 1
ATOM 6183 O O . CYS H 1 26 ? 71.699 105.170 11.141 1.00 39.47 26 CYS H O 1
ATOM 6186 N N . ASP H 1 27 ? 72.940 104.554 9.382 1.00 38.04 27 ASP H N 1
ATOM 6187 C CA . ASP H 1 27 ? 72.722 105.839 8.735 1.00 37.35 27 ASP H CA 1
ATOM 6188 C C . ASP H 1 27 ? 71.840 105.770 7.491 1.00 36.18 27 ASP H C 1
ATOM 6189 O O . ASP H 1 27 ? 71.962 106.599 6.586 1.00 36.79 27 ASP H O 1
ATOM 6194 N N . CYS H 1 28 ? 70.949 104.782 7.450 1.00 34.03 28 CYS H N 1
ATOM 6195 C CA . CYS H 1 28 ? 70.023 104.649 6.330 1.00 32.21 28 CYS H CA 1
ATOM 6196 C C . CYS H 1 28 ? 69.060 105.838 6.429 1.00 32.28 28 CYS H C 1
ATOM 6197 O O . CYS H 1 28 ? 69.028 106.515 7.460 1.00 31.52 28 CYS H O 1
ATOM 6200 N N . SER H 1 29 ? 68.288 106.098 5.374 1.00 31.48 29 SER H N 1
ATOM 6201 C CA . SER H 1 29 ? 67.358 107.236 5.371 1.00 31.46 29 SER H CA 1
ATOM 6202 C C . SER H 1 29 ? 66.445 107.289 6.595 1.00 30.51 29 SER H C 1
ATOM 6203 O O . SER H 1 29 ? 66.114 108.372 7.084 1.00 31.09 29 SER H O 1
ATOM 6206 N N . PHE H 1 30 ? 66.043 106.124 7.094 1.00 28.18 30 PHE H N 1
ATOM 6207 C CA . PHE H 1 30 ? 65.176 106.066 8.264 1.00 26.29 30 PHE H CA 1
ATOM 6208 C C . PHE H 1 30 ? 65.960 106.212 9.568 1.00 24.84 30 PHE H C 1
ATOM 6209 O O . PHE H 1 30 ? 65.695 107.116 10.359 1.00 23.93 30 PHE H O 1
ATOM 6217 N N . CYS H 1 31 ? 66.925 105.323 9.788 1.00 23.22 31 CYS H N 1
ATOM 6218 C CA . CYS H 1 31 ? 67.735 105.354 11.005 1.00 23.44 31 CYS H CA 1
ATOM 6219 C C . CYS H 1 31 ? 68.421 106.688 11.301 1.00 23.35 31 CYS H C 1
ATOM 6220 O O . CYS H 1 31 ? 68.553 107.065 12.464 1.00 23.16 31 CYS H O 1
ATOM 6223 N N . ARG H 1 32 ? 68.862 107.401 10.268 1.00 24.62 32 ARG H N 1
ATOM 6224 C CA . ARG H 1 32 ? 69.524 108.686 10.487 1.00 26.28 32 ARG H CA 1
ATOM 6225 C C . ARG H 1 32 ? 68.551 109.714 11.080 1.00 26.65 32 ARG H C 1
ATOM 6226 O O . ARG H 1 32 ? 68.960 110.616 11.815 1.00 25.22 32 ARG H O 1
ATOM 6234 N N . ARG H 1 33 ? 67.266 109.570 10.759 1.00 26.43 33 ARG H N 1
ATOM 6235 C CA . ARG H 1 33 ? 66.237 110.471 11.270 1.00 25.57 33 ARG H CA 1
ATOM 6236 C C . ARG H 1 33 ? 65.917 110.149 12.730 1.00 25.47 33 ARG H C 1
ATOM 6237 O O . ARG H 1 33 ? 65.488 111.024 13.489 1.00 25.24 33 ARG H O 1
ATOM 6245 N N . ARG H 1 34 ? 66.111 108.889 13.111 1.00 24.36 34 ARG H N 1
ATOM 6246 C CA . ARG H 1 34 ? 65.879 108.458 14.486 1.00 24.20 34 ARG H CA 1
ATOM 6247 C C . ARG H 1 34 ? 66.972 109.110 15.318 1.00 23.67 34 ARG H C 1
ATOM 6248 O O . ARG H 1 34 ? 66.714 109.682 16.373 1.00 23.92 34 ARG H O 1
ATOM 6256 N N . GLY H 1 35 ? 68.201 109.002 14.822 1.00 22.76 35 GLY H N 1
ATOM 6257 C CA . GLY H 1 35 ? 69.349 109.589 15.490 1.00 22.58 35 GLY H CA 1
ATOM 6258 C C . GLY H 1 35 ? 69.799 108.920 16.776 1.00 22.20 35 GLY H C 1
ATOM 6259 O O . GLY H 1 35 ? 70.625 109.475 17.501 1.00 23.03 35 GLY H O 1
ATOM 6260 N N . ALA H 1 36 ? 69.281 107.729 17.058 1.00 21.27 36 ALA H N 1
ATOM 6261 C CA . ALA H 1 36 ? 69.638 107.027 18.285 1.00 21.37 36 ALA H CA 1
ATOM 6262 C C . ALA H 1 36 ? 70.818 106.077 18.135 1.00 22.05 36 ALA H C 1
ATOM 6263 O O . ALA H 1 36 ? 71.241 105.757 17.027 1.00 21.26 36 ALA H O 1
ATOM 6265 N N . ILE H 1 37 ? 71.358 105.649 19.272 1.00 23.45 37 ILE H N 1
ATOM 6266 C CA . ILE H 1 37 ? 72.471 104.704 19.304 1.00 23.00 37 ILE H CA 1
ATOM 6267 C C . ILE H 1 37 ? 71.819 103.387 19.703 1.00 22.90 37 ILE H C 1
ATOM 6268 O O . ILE H 1 37 ? 71.045 103.342 20.659 1.00 21.97 37 ILE H O 1
ATOM 6273 N N . ALA H 1 38 ? 72.116 102.321 18.971 1.00 23.06 38 ALA H N 1
ATOM 6274 C CA . ALA H 1 38 ? 71.506 101.036 19.270 1.00 24.05 38 ALA H CA 1
ATOM 6275 C C . ALA H 1 38 ? 72.480 99.955 19.703 1.00 25.55 38 ALA H C 1
ATOM 6276 O O . ALA H 1 38 ? 73.629 99.909 19.262 1.00 25.67 38 ALA H O 1
ATOM 6278 N N . ALA H 1 39 ? 71.990 99.087 20.582 1.00 26.63 39 ALA H N 1
ATOM 6279 C CA . ALA H 1 39 ? 72.747 97.961 21.101 1.00 27.17 39 ALA H CA 1
ATOM 6280 C C . ALA H 1 39 ? 71.896 96.735 20.795 1.00 28.01 39 ALA H C 1
ATOM 6281 O O . ALA H 1 39 ? 70.667 96.817 20.781 1.00 28.67 39 ALA H O 1
ATOM 6283 N N . THR H 1 40 ? 72.546 95.603 20.550 1.00 28.44 40 THR H N 1
ATOM 6284 C CA . THR H 1 40 ? 71.835 94.376 20.221 1.00 28.86 40 THR H CA 1
ATOM 6285 C C . THR H 1 40 ? 71.285 93.634 21.435 1.00 28.85 40 THR H C 1
ATOM 6286 O O . THR H 1 40 ? 71.819 93.741 22.539 1.00 29.10 40 THR H O 1
ATOM 6290 N N . ALA H 1 41 ? 70.208 92.884 21.211 1.00 29.90 41 ALA H N 1
ATOM 6291 C CA . ALA H 1 41 ? 69.559 92.087 22.252 1.00 31.22 41 ALA H CA 1
ATOM 6292 C C . ALA H 1 41 ? 68.722 91.002 21.585 1.00 32.00 41 ALA H C 1
ATOM 6293 O O . ALA H 1 41 ? 67.969 91.281 20.656 1.00 32.44 41 ALA H O 1
ATOM 6295 N N . ARG H 1 42 ? 68.858 89.765 22.049 1.00 32.94 42 ARG H N 1
ATOM 6296 C CA . ARG H 1 42 ? 68.101 88.658 21.472 1.00 34.23 42 ARG H CA 1
ATOM 6297 C C . ARG H 1 42 ? 66.607 88.804 21.748 1.00 34.38 42 ARG H C 1
ATOM 6298 O O . ARG H 1 42 ? 66.208 89.352 22.776 1.00 34.92 42 ARG H O 1
ATOM 6306 N N . LEU H 1 43 ? 65.788 88.326 20.816 1.00 34.30 43 LEU H N 1
ATOM 6307 C CA . LEU H 1 43 ? 64.340 88.412 20.949 1.00 34.46 43 LEU H CA 1
ATOM 6308 C C . LEU H 1 43 ? 63.871 87.880 22.291 1.00 34.66 43 LEU H C 1
ATOM 6309 O O . LEU H 1 43 ? 63.055 88.507 22.964 1.00 35.96 43 LEU H O 1
ATOM 6314 N N . SER H 1 44 ? 64.390 86.719 22.675 1.00 33.59 44 SER H N 1
ATOM 6315 C CA . SER H 1 44 ? 64.007 86.094 23.932 1.00 32.88 44 SER H CA 1
ATOM 6316 C C . SER H 1 44 ? 64.511 86.853 25.157 1.00 32.82 44 SER H C 1
ATOM 6317 O O . SER H 1 44 ? 64.126 86.538 26.282 1.00 32.43 44 SER H O 1
ATOM 6320 N N . ASP H 1 45 ? 65.366 87.849 24.943 1.00 31.78 45 ASP H N 1
ATOM 6321 C CA . ASP H 1 45 ? 65.914 88.619 26.052 1.00 31.56 45 ASP H CA 1
ATOM 6322 C C . ASP H 1 45 ? 65.308 90.000 26.248 1.00 31.10 45 ASP H C 1
ATOM 6323 O O . ASP H 1 45 ? 65.834 90.802 27.018 1.00 31.23 45 ASP H O 1
ATOM 6328 N N . LEU H 1 46 ? 64.205 90.284 25.563 1.00 29.96 46 LEU H N 1
ATOM 6329 C CA . LEU H 1 46 ? 63.563 91.589 25.699 1.00 28.97 46 LEU H CA 1
ATOM 6330 C C . LEU H 1 46 ? 62.047 91.513 25.653 1.00 28.46 46 LEU H C 1
ATOM 6331 O O . LEU H 1 46 ? 61.474 91.000 24.695 1.00 29.32 46 LEU H O 1
ATOM 6336 N N . ARG H 1 47 ? 61.403 92.039 26.689 1.00 27.92 47 ARG H N 1
ATOM 6337 C CA . ARG H 1 47 ? 59.948 92.049 26.759 1.00 27.38 47 ARG H CA 1
ATOM 6338 C C . ARG H 1 47 ? 59.437 93.377 27.306 1.00 26.77 47 ARG H C 1
ATOM 6339 O O . ARG H 1 47 ? 60.022 93.942 28.228 1.00 28.07 47 ARG H O 1
ATOM 6347 N N . VAL H 1 48 ? 58.346 93.875 26.731 1.00 26.45 48 VAL H N 1
ATOM 6348 C CA . VAL H 1 48 ? 57.746 95.130 27.173 1.00 25.54 48 VAL H CA 1
ATOM 6349 C C . VAL H 1 48 ? 56.942 94.864 28.439 1.00 24.98 48 VAL H C 1
ATOM 6350 O O . VAL H 1 48 ? 55.951 94.136 28.423 1.00 25.34 48 VAL H O 1
ATOM 6354 N N . VAL H 1 49 ? 57.383 95.473 29.532 1.00 25.28 49 VAL H N 1
ATOM 6355 C CA . VAL H 1 49 ? 56.769 95.300 30.843 1.00 24.89 49 VAL H CA 1
ATOM 6356 C C . VAL H 1 49 ? 55.553 96.180 31.131 1.00 24.28 49 VAL H C 1
ATOM 6357 O O . VAL H 1 49 ? 54.719 95.829 31.960 1.00 25.33 49 VAL H O 1
ATOM 6361 N N . ARG H 1 50 ? 55.443 97.316 30.454 1.00 23.73 50 ARG H N 1
ATOM 6362 C CA . ARG H 1 50 ? 54.316 98.211 30.686 1.00 22.35 50 ARG H CA 1
ATOM 6363 C C . ARG H 1 50 ? 54.000 99.094 29.480 1.00 22.55 50 ARG H C 1
ATOM 6364 O O . ARG H 1 50 ? 54.902 99.613 28.818 1.00 22.25 50 ARG H O 1
ATOM 6372 N N . GLY H 1 51 ? 52.710 99.259 29.206 1.00 21.11 51 GLY H N 1
ATOM 6373 C CA . GLY H 1 51 ? 52.280 100.098 28.100 1.00 20.52 51 GLY H CA 1
ATOM 6374 C C . GLY H 1 51 ? 52.613 99.646 26.690 1.00 19.33 51 GLY H C 1
ATOM 6375 O O . GLY H 1 51 ? 52.865 100.479 25.823 1.00 18.59 51 GLY H O 1
ATOM 6376 N N . ALA H 1 52 ? 52.607 98.341 26.441 1.00 18.30 52 ALA H N 1
ATOM 6377 C CA . ALA H 1 52 ? 52.907 97.839 25.100 1.00 17.27 52 ALA H CA 1
ATOM 6378 C C . ALA H 1 52 ? 51.856 98.331 24.109 1.00 15.85 52 ALA H C 1
ATOM 6379 O O . ALA H 1 52 ? 52.126 98.474 22.921 1.00 14.78 52 ALA H O 1
ATOM 6381 N N . GLU H 1 53 ? 50.656 98.596 24.610 1.00 15.40 53 GLU H N 1
ATOM 6382 C CA . GLU H 1 53 ? 49.573 99.075 23.765 1.00 15.22 53 GLU H CA 1
ATOM 6383 C C . GLU H 1 53 ? 49.765 100.542 23.380 1.00 14.55 53 GLU H C 1
ATOM 6384 O O . GLU H 1 53 ? 49.145 101.031 22.443 1.00 14.20 53 GLU H O 1
ATOM 6390 N N . ASN H 1 54 ? 50.640 101.241 24.092 1.00 14.98 54 ASN H N 1
ATOM 6391 C CA . ASN H 1 54 ? 50.882 102.647 23.804 1.00 14.92 54 ASN H CA 1
ATOM 6392 C C . ASN H 1 54 ? 52.059 102.856 22.846 1.00 14.13 54 ASN H C 1
ATOM 6393 O O . ASN H 1 54 ? 52.589 103.958 22.723 1.00 13.00 54 ASN H O 1
ATOM 6398 N N . LEU H 1 55 ? 52.460 101.785 22.167 1.00 13.20 55 LEU H N 1
ATOM 6399 C CA . LEU H 1 55 ? 53.549 101.849 21.201 1.00 12.92 55 LEU H CA 1
ATOM 6400 C C . LEU H 1 55 ? 52.978 101.882 19.788 1.00 12.63 55 LEU H C 1
ATOM 6401 O O . LEU H 1 55 ? 51.979 101.227 19.493 1.00 13.17 55 LEU H O 1
ATOM 6406 N N . THR H 1 56 ? 53.609 102.658 18.916 1.00 11.86 56 THR H N 1
ATOM 6407 C CA . THR H 1 56 ? 53.170 102.748 17.535 1.00 11.86 56 THR H CA 1
ATOM 6408 C C . THR H 1 56 ? 54.127 101.922 16.685 1.00 12.40 56 THR H C 1
ATOM 6409 O O . THR H 1 56 ? 55.344 102.022 16.831 1.00 12.98 56 THR H O 1
ATOM 6413 N N . LEU H 1 57 ? 53.570 101.096 15.809 1.00 11.80 57 LEU H N 1
ATOM 6414 C CA . LEU H 1 57 ? 54.380 100.259 14.945 1.00 12.59 57 LEU H CA 1
ATOM 6415 C C . LEU H 1 57 ? 54.517 100.885 13.568 1.00 13.40 57 LEU H C 1
ATOM 6416 O O . LEU H 1 57 ? 53.530 101.249 12.932 1.00 13.80 57 LEU H O 1
ATOM 6421 N N . TYR H 1 58 ? 55.755 101.009 13.114 1.00 14.70 58 TYR H N 1
ATOM 6422 C CA . TYR H 1 58 ? 56.025 101.568 11.809 1.00 14.43 58 TYR H CA 1
ATOM 6423 C C . TYR H 1 58 ? 56.776 100.541 10.973 1.00 15.99 58 TYR H C 1
ATOM 6424 O O . TYR H 1 58 ? 57.735 99.923 11.441 1.00 16.72 58 TYR H O 1
ATOM 6433 N N . GLN H 1 59 ? 56.323 100.344 9.740 1.00 16.66 59 GLN H N 1
ATOM 6434 C CA . GLN H 1 59 ? 56.971 99.409 8.837 1.00 18.51 59 GLN H CA 1
ATOM 6435 C C . GLN H 1 59 ? 57.070 100.004 7.441 1.00 19.36 59 GLN H C 1
ATOM 6436 O O . GLN H 1 59 ? 56.200 100.765 7.019 1.00 19.65 59 GLN H O 1
ATOM 6442 N N . PHE H 1 60 ? 58.139 99.661 6.730 1.00 19.56 60 PHE H N 1
ATOM 6443 C CA . PHE H 1 60 ? 58.354 100.170 5.381 1.00 20.05 60 PHE H CA 1
ATOM 6444 C C . PHE H 1 60 ? 59.229 99.212 4.582 1.00 22.28 60 PHE H C 1
ATOM 6445 O O . PHE H 1 60 ? 59.691 98.192 5.104 1.00 21.94 60 PHE H O 1
ATOM 6453 N N . GLY H 1 61 ? 59.454 99.545 3.314 1.00 23.42 61 GLY H N 1
ATOM 6454 C CA . GLY H 1 61 ? 60.274 98.703 2.463 1.00 24.79 61 GLY H CA 1
ATOM 6455 C C . GLY H 1 61 ? 59.808 97.260 2.460 1.00 26.08 61 GLY H C 1
ATOM 6456 O O . GLY H 1 61 ? 58.659 96.969 2.126 1.00 25.41 61 GLY H O 1
ATOM 6457 N N . THR H 1 62 ? 60.705 96.354 2.835 1.00 26.16 62 THR H N 1
ATOM 6458 C CA . THR H 1 62 ? 60.390 94.930 2.876 1.00 27.25 62 THR H CA 1
ATOM 6459 C C . THR H 1 62 ? 59.291 94.630 3.888 1.00 27.44 62 THR H C 1
ATOM 6460 O O . THR H 1 62 ? 58.628 93.595 3.814 1.00 25.79 62 THR H O 1
ATOM 6464 N N . ARG H 1 63 ? 59.102 95.548 4.830 1.00 29.49 63 ARG H N 1
ATOM 6465 C CA . ARG H 1 63 ? 58.094 95.391 5.868 1.00 30.45 63 ARG H CA 1
ATOM 6466 C C . ARG H 1 63 ? 58.356 94.110 6.656 1.00 29.59 63 ARG H C 1
ATOM 6467 O O . ARG H 1 63 ? 57.444 93.364 7.012 1.00 28.85 63 ARG H O 1
ATOM 6475 N N . THR H 1 64 ? 59.636 93.872 6.915 1.00 28.43 64 THR H N 1
ATOM 6476 C CA . THR H 1 64 ? 60.074 92.710 7.672 1.00 27.45 64 THR H CA 1
ATOM 6477 C C . THR H 1 64 ? 60.521 93.228 9.034 1.00 26.04 64 THR H C 1
ATOM 6478 O O . THR H 1 64 ? 60.332 92.568 10.057 1.00 26.46 64 THR H O 1
ATOM 6482 N N . ALA H 1 65 ? 61.106 94.422 9.030 1.00 22.72 65 ALA H N 1
ATOM 6483 C CA . ALA H 1 65 ? 61.577 95.061 10.247 1.00 21.20 65 ALA H CA 1
ATOM 6484 C C . ALA H 1 65 ? 60.413 95.699 11.000 1.00 19.71 65 ALA H C 1
ATOM 6485 O O . ALA H 1 65 ? 59.508 96.266 10.393 1.00 18.91 65 ALA H O 1
ATOM 6487 N N . LYS H 1 66 ? 60.440 95.605 12.326 1.00 19.61 66 LYS H N 1
ATOM 6488 C CA . LYS H 1 66 ? 59.390 96.192 13.155 1.00 18.45 66 LYS H CA 1
ATOM 6489 C C . LYS H 1 66 ? 59.950 97.320 14.011 1.00 17.32 66 LYS H C 1
ATOM 6490 O O . LYS H 1 66 ? 60.700 97.084 14.958 1.00 14.52 66 LYS H O 1
ATOM 6496 N N . HIS H 1 67 ? 59.579 98.548 13.675 1.00 15.57 67 HIS H N 1
ATOM 6497 C CA . HIS H 1 67 ? 60.050 99.705 14.416 1.00 15.22 67 HIS H CA 1
ATOM 6498 C C . HIS H 1 67 ? 58.957 100.196 15.367 1.00 14.08 67 HIS H C 1
ATOM 6499 O O . HIS H 1 67 ? 57.823 100.443 14.948 1.00 13.97 67 HIS H O 1
ATOM 6506 N N . TRP H 1 68 ? 59.291 100.330 16.648 1.00 13.34 68 TRP H N 1
ATOM 6507 C CA . TRP H 1 68 ? 58.307 100.777 17.630 1.00 12.54 68 TRP H CA 1
ATOM 6508 C C . TRP H 1 68 ? 58.654 102.092 18.298 1.00 12.15 68 TRP H C 1
ATOM 6509 O O . TRP H 1 68 ? 59.823 102.396 18.524 1.00 13.10 68 TRP H O 1
ATOM 6520 N N . PHE H 1 69 ? 57.626 102.868 18.624 1.00 12.79 69 PHE H N 1
ATOM 6521 C CA . PHE H 1 69 ? 57.825 104.125 19.334 1.00 12.83 69 PHE H CA 1
ATOM 6522 C C . PHE H 1 69 ? 56.587 104.520 20.139 1.00 12.70 69 PHE H C 1
ATOM 6523 O O . PHE H 1 69 ? 55.459 104.226 19.746 1.00 11.76 69 PHE H O 1
ATOM 6531 N N . CYS H 1 70 ? 56.817 105.156 21.286 1.00 13.70 70 CYS H N 1
ATOM 6532 C CA . CYS H 1 70 ? 55.743 105.608 22.167 1.00 12.09 70 CYS H CA 1
ATOM 6533 C C . CYS H 1 70 ? 54.919 106.691 21.480 1.00 13.89 70 CYS H C 1
ATOM 6534 O O . CYS H 1 70 ? 55.444 107.744 21.114 1.00 13.39 70 CYS H O 1
ATOM 6537 N N . ARG H 1 71 ? 53.625 106.441 21.325 1.00 14.05 71 ARG H N 1
ATOM 6538 C CA . ARG H 1 71 ? 52.737 107.383 20.658 1.00 14.60 71 ARG H CA 1
ATOM 6539 C C . ARG H 1 71 ? 52.557 108.701 21.405 1.00 14.61 71 ARG H C 1
ATOM 6540 O O . ARG H 1 71 ? 52.004 109.651 20.860 1.00 14.63 71 ARG H O 1
ATOM 6548 N N . THR H 1 72 ? 53.029 108.764 22.644 1.00 14.71 72 THR H N 1
ATOM 6549 C CA . THR H 1 72 ? 52.888 109.980 23.435 1.00 13.52 72 THR H CA 1
ATOM 6550 C C . THR H 1 72 ? 54.101 110.904 23.326 1.00 14.27 72 THR H C 1
ATOM 6551 O O . THR H 1 72 ? 53.970 112.057 22.916 1.00 12.10 72 THR H O 1
ATOM 6555 N N . CYS H 1 73 ? 55.278 110.398 23.682 1.00 13.47 73 CYS H N 1
ATOM 6556 C CA . CYS H 1 73 ? 56.496 111.204 23.625 1.00 14.36 73 CYS H CA 1
ATOM 6557 C C . CYS H 1 73 ? 57.322 111.018 22.344 1.00 12.95 73 CYS H C 1
ATOM 6558 O O . CYS H 1 73 ? 58.361 111.664 22.170 1.00 10.97 73 CYS H O 1
ATOM 6561 N N . GLY H 1 74 ? 56.857 110.139 21.457 1.00 11.56 74 GLY H N 1
ATOM 6562 C CA . GLY H 1 74 ? 57.551 109.892 20.200 1.00 9.24 74 GLY H CA 1
ATOM 6563 C C . GLY H 1 74 ? 58.895 109.193 20.329 1.00 10.71 74 GLY H C 1
ATOM 6564 O O . GLY H 1 74 ? 59.594 108.982 19.335 1.00 11.91 74 GLY H O 1
ATOM 6565 N N . ILE H 1 75 ? 59.260 108.818 21.548 1.00 9.40 75 ILE H N 1
ATOM 6566 C CA . ILE H 1 75 ? 60.536 108.166 21.777 1.00 8.44 75 ILE H CA 1
ATOM 6567 C C . ILE H 1 75 ? 60.651 106.744 21.227 1.00 7.40 75 ILE H C 1
ATOM 6568 O O . ILE H 1 75 ? 59.831 105.869 21.523 1.00 5.96 75 ILE H O 1
ATOM 6573 N N . TYR H 1 76 ? 61.684 106.528 20.417 1.00 7.46 76 TYR H N 1
ATOM 6574 C CA . TYR H 1 76 ? 61.960 105.218 19.843 1.00 9.55 76 TYR H CA 1
ATOM 6575 C C . TYR H 1 76 ? 62.494 104.318 20.956 1.00 9.97 76 TYR H C 1
ATOM 6576 O O . TYR H 1 76 ? 63.483 104.657 21.613 1.00 9.49 76 TYR H O 1
ATOM 6585 N N . THR H 1 77 ? 61.833 103.186 21.180 1.00 9.24 77 THR H N 1
ATOM 6586 C CA . THR H 1 77 ? 62.268 102.262 22.222 1.00 11.82 77 THR H CA 1
ATOM 6587 C C . THR H 1 77 ? 63.122 101.141 21.644 1.00 12.74 77 THR H C 1
ATOM 6588 O O . THR H 1 77 ? 64.262 100.933 22.066 1.00 13.46 77 THR H O 1
ATOM 6592 N N . HIS H 1 78 ? 62.572 100.425 20.672 1.00 13.64 78 HIS H N 1
ATOM 6593 C CA . HIS H 1 78 ? 63.305 99.336 20.048 1.00 15.50 78 HIS H CA 1
ATOM 6594 C C . HIS H 1 78 ? 62.709 98.956 18.698 1.00 15.81 78 HIS H C 1
ATOM 6595 O O . HIS H 1 78 ? 61.607 99.376 18.351 1.00 15.20 78 HIS H O 1
ATOM 6602 N N . HIS H 1 79 ? 63.448 98.159 17.939 1.00 15.62 79 HIS H N 1
ATOM 6603 C CA . HIS H 1 79 ? 62.971 97.706 16.644 1.00 17.81 79 HIS H CA 1
ATOM 6604 C C . HIS H 1 79 ? 63.481 96.297 16.400 1.00 20.51 79 HIS H C 1
ATOM 6605 O O . HIS H 1 79 ? 64.478 95.884 16.983 1.00 21.21 79 HIS H O 1
ATOM 6612 N N . GLN H 1 80 ? 62.779 95.549 15.561 1.00 25.03 80 GLN H N 1
ATOM 6613 C CA . GLN H 1 80 ? 63.202 94.199 15.239 1.00 29.98 80 GLN H CA 1
ATOM 6614 C C . GLN H 1 80 ? 64.028 94.308 13.965 1.00 32.49 80 GLN H C 1
ATOM 6615 O O . GLN H 1 80 ? 63.480 94.497 12.876 1.00 30.69 80 GLN H O 1
ATOM 6621 N N . ARG H 1 81 ? 65.348 94.206 14.118 1.00 35.77 81 ARG H N 1
ATOM 6622 C CA . ARG H 1 81 ? 66.276 94.309 12.997 1.00 38.92 81 ARG H CA 1
ATOM 6623 C C . ARG H 1 81 ? 65.816 93.559 11.754 1.00 41.24 81 ARG H C 1
ATOM 6624 O O . ARG H 1 81 ? 65.486 92.376 11.807 1.00 41.54 81 ARG H O 1
ATOM 6632 N N . ARG H 1 82 ? 65.802 94.267 10.631 1.00 44.21 82 ARG H N 1
ATOM 6633 C CA . ARG H 1 82 ? 65.391 93.692 9.358 1.00 47.35 82 ARG H CA 1
ATOM 6634 C C . ARG H 1 82 ? 66.420 92.677 8.877 1.00 48.00 82 ARG H C 1
ATOM 6635 O O . ARG H 1 82 ? 66.084 91.719 8.179 1.00 47.83 82 ARG H O 1
ATOM 6643 N N . SER H 1 83 ? 67.676 92.891 9.256 1.00 48.19 83 SER H N 1
ATOM 6644 C CA . SER H 1 83 ? 68.750 91.993 8.859 1.00 48.90 83 SER H CA 1
ATOM 6645 C C . SER H 1 83 ? 68.643 90.667 9.602 1.00 49.02 83 SER H C 1
ATOM 6646 O O . SER H 1 83 ? 68.776 89.597 9.008 1.00 49.43 83 SER H O 1
ATOM 6649 N N . ASN H 1 84 ? 68.414 90.738 10.896 1.00 20.00 84 ASN H N 1
ATOM 6650 C CA . ASN H 1 84 ? 68.286 89.538 11.715 1.00 20.00 84 ASN H CA 1
ATOM 6651 C C . ASN H 1 84 ? 67.021 89.557 12.568 1.00 20.00 84 ASN H C 1
ATOM 6652 O O . ASN H 1 84 ? 66.984 90.187 13.628 1.00 48.85 84 ASN H O 1
ATOM 6657 N N . PRO H 1 85 ? 65.945 88.911 12.091 1.00 48.10 85 PRO H N 1
ATOM 6658 C CA . PRO H 1 85 ? 64.664 88.862 12.802 1.00 47.59 85 PRO H CA 1
ATOM 6659 C C . PRO H 1 85 ? 64.783 88.336 14.229 1.00 46.82 85 PRO H C 1
ATOM 6660 O O . PRO H 1 85 ? 63.856 88.474 15.027 1.00 47.66 85 PRO H O 1
ATOM 6664 N N . GLU H 1 86 ? 65.927 87.736 14.546 1.00 45.36 86 GLU H N 1
ATOM 6665 C CA . GLU H 1 86 ? 66.159 87.184 15.877 1.00 43.99 86 GLU H CA 1
ATOM 6666 C C . GLU H 1 86 ? 66.779 88.209 16.821 1.00 41.55 86 GLU H C 1
ATOM 6667 O O . GLU H 1 86 ? 66.924 87.954 18.017 1.00 42.21 86 GLU H O 1
ATOM 6673 N N . GLU H 1 87 ? 67.144 89.367 16.283 1.00 37.93 87 GLU H N 1
ATOM 6674 C CA . GLU H 1 87 ? 67.751 90.412 17.094 1.00 33.77 87 GLU H CA 1
ATOM 6675 C C . GLU H 1 87 ? 66.880 91.653 17.216 1.00 31.65 87 GLU H C 1
ATOM 6676 O O . GLU H 1 87 ? 66.094 91.978 16.326 1.00 31.15 87 GLU H O 1
ATOM 6682 N N . TYR H 1 88 ? 67.037 92.341 18.338 1.00 29.10 88 TYR H N 1
ATOM 6683 C CA . TYR H 1 88 ? 66.315 93.574 18.603 1.00 27.02 88 TYR H CA 1
ATOM 6684 C C . TYR H 1 88 ? 67.329 94.703 18.626 1.00 26.68 88 TYR H C 1
ATOM 6685 O O . TYR H 1 88 ? 68.498 94.502 18.976 1.00 27.08 88 TYR H O 1
ATOM 6694 N N . GLY H 1 89 ? 66.875 95.888 18.240 1.00 24.17 89 GLY H N 1
ATOM 6695 C CA . GLY H 1 89 ? 67.726 97.053 18.286 1.00 21.22 89 GLY H CA 1
ATOM 6696 C C . GLY H 1 89 ? 67.123 97.851 19.422 1.00 18.82 89 GLY H C 1
ATOM 6697 O O . GLY H 1 89 ? 65.956 98.229 19.348 1.00 16.96 89 GLY H O 1
ATOM 6698 N N . VAL H 1 90 ? 67.894 98.085 20.478 1.00 17.81 90 VAL H N 1
ATOM 6699 C CA . VAL H 1 90 ? 67.401 98.837 21.630 1.00 16.25 90 VAL H CA 1
ATOM 6700 C C . VAL H 1 90 ? 68.078 100.203 21.728 1.00 16.90 90 VAL H C 1
ATOM 6701 O O . VAL H 1 90 ? 69.293 100.314 21.565 1.00 18.87 90 VAL H O 1
ATOM 6705 N N . ASN H 1 91 ? 67.281 101.238 21.982 1.00 16.20 91 ASN H N 1
ATOM 6706 C CA . ASN H 1 91 ? 67.790 102.601 22.126 1.00 14.97 91 ASN H CA 1
ATOM 6707 C C . ASN H 1 91 ? 68.516 102.664 23.474 1.00 14.62 91 ASN H C 1
ATOM 6708 O O . ASN H 1 91 ? 67.891 102.538 24.528 1.00 15.45 91 ASN H O 1
ATOM 6713 N N . VAL H 1 92 ? 69.828 102.862 23.440 1.00 14.17 92 VAL H N 1
ATOM 6714 C CA . VAL H 1 92 ? 70.622 102.913 24.664 1.00 12.96 92 VAL H CA 1
ATOM 6715 C C . VAL H 1 92 ? 70.213 104.055 25.597 1.00 14.00 92 VAL H C 1
ATOM 6716 O O . VAL H 1 92 ? 70.373 103.965 26.818 1.00 14.26 92 VAL H O 1
ATOM 6720 N N . ALA H 1 93 ? 69.672 105.124 25.023 1.00 12.87 93 ALA H N 1
ATOM 6721 C CA . ALA H 1 93 ? 69.271 106.277 25.813 1.00 12.66 93 ALA H CA 1
ATOM 6722 C C . ALA H 1 93 ? 68.067 106.035 26.709 1.00 12.17 93 ALA H C 1
ATOM 6723 O O . ALA H 1 93 ? 67.811 106.822 27.618 1.00 13.99 93 ALA H O 1
ATOM 6725 N N . ILE H 1 94 ? 67.317 104.964 26.468 1.00 12.03 94 ILE H N 1
ATOM 6726 C CA . ILE H 1 94 ? 66.154 104.693 27.313 1.00 12.82 94 ILE H CA 1
ATOM 6727 C C . ILE H 1 94 ? 66.499 103.784 28.497 1.00 13.78 94 ILE H C 1
ATOM 6728 O O . ILE H 1 94 ? 65.674 103.580 29.387 1.00 15.01 94 ILE H O 1
ATOM 6733 N N . LEU H 1 95 ? 67.716 103.242 28.504 1.00 14.44 95 LEU H N 1
ATOM 6734 C CA . LEU H 1 95 ? 68.162 102.352 29.580 1.00 14.21 95 LEU H CA 1
ATOM 6735 C C . LEU H 1 95 ? 68.579 103.122 30.832 1.00 14.49 95 LEU H C 1
ATOM 6736 O O . LEU H 1 95 ? 69.498 103.937 30.798 1.00 14.73 95 LEU H O 1
ATOM 6741 N N . GLU H 1 96 ? 67.899 102.841 31.939 1.00 16.70 96 GLU H N 1
ATOM 6742 C CA . GLU H 1 96 ? 68.153 103.511 33.211 1.00 17.96 96 GLU H CA 1
ATOM 6743 C C . GLU H 1 96 ? 69.627 103.629 33.591 1.00 17.82 96 GLU H C 1
ATOM 6744 O O . GLU H 1 96 ? 70.346 102.635 33.691 1.00 16.58 96 GLU H O 1
ATOM 6750 N N . GLY H 1 97 ? 70.068 104.865 33.799 1.00 18.39 97 GLY H N 1
ATOM 6751 C CA . GLY H 1 97 ? 71.447 105.113 34.172 1.00 18.43 97 GLY H CA 1
ATOM 6752 C C . GLY H 1 97 ? 72.413 105.218 33.006 1.00 18.12 97 GLY H C 1
ATOM 6753 O O . GLY H 1 97 ? 73.626 105.304 33.211 1.00 18.22 97 GLY H O 1
ATOM 6754 N N . VAL H 1 98 ? 71.901 105.216 31.781 1.00 16.35 98 VAL H N 1
ATOM 6755 C CA . VAL H 1 98 ? 72.788 105.312 30.634 1.00 15.59 98 VAL H CA 1
ATOM 6756 C C . VAL H 1 98 ? 72.665 106.635 29.899 1.00 15.43 98 VAL H C 1
ATOM 6757 O O . VAL H 1 98 ? 71.636 106.940 29.302 1.00 16.94 98 VAL H O 1
ATOM 6761 N N . ASN H 1 99 ? 73.727 107.426 29.967 1.00 14.75 99 ASN H N 1
ATOM 6762 C CA . ASN H 1 99 ? 73.772 108.710 29.289 1.00 14.63 99 ASN H CA 1
ATOM 6763 C C . ASN H 1 99 ? 74.598 108.457 28.037 1.00 15.49 99 ASN H C 1
ATOM 6764 O O . ASN H 1 99 ? 75.813 108.264 28.119 1.00 16.02 99 ASN H O 1
ATOM 6769 N N . PRO H 1 100 ? 73.950 108.453 26.860 1.00 15.99 100 PRO H N 1
ATOM 6770 C CA . PRO H 1 100 ? 74.623 108.218 25.577 1.00 16.56 100 PRO H CA 1
ATOM 6771 C C . PRO H 1 100 ? 75.939 108.979 25.399 1.00 19.03 100 PRO H C 1
ATOM 6772 O O . PRO H 1 100 ? 76.819 108.545 24.658 1.00 18.61 100 PRO H O 1
ATOM 6776 N N . ARG H 1 101 ? 76.066 110.108 26.087 1.00 22.16 101 ARG H N 1
ATOM 6777 C CA . ARG H 1 101 ? 77.276 110.927 26.027 1.00 24.45 101 ARG H CA 1
ATOM 6778 C C . ARG H 1 101 ? 78.511 110.140 26.486 1.00 24.57 101 ARG H C 1
ATOM 6779 O O . ARG H 1 101 ? 79.580 110.244 25.888 1.00 22.97 101 ARG H O 1
ATOM 6787 N N . ASP H 1 102 ? 78.360 109.348 27.544 1.00 24.76 102 ASP H N 1
ATOM 6788 C CA . ASP H 1 102 ? 79.479 108.575 28.077 1.00 25.28 102 ASP H CA 1
ATOM 6789 C C . ASP H 1 102 ? 79.967 107.435 27.185 1.00 26.81 102 ASP H C 1
ATOM 6790 O O . ASP H 1 102 ? 81.032 106.872 27.432 1.00 27.47 102 ASP H O 1
ATOM 6795 N N . LEU H 1 103 ? 79.193 107.091 26.158 1.00 29.51 103 LEU H N 1
ATOM 6796 C CA . LEU H 1 103 ? 79.576 106.015 25.247 1.00 30.89 103 LEU H CA 1
ATOM 6797 C C . LEU H 1 103 ? 80.590 106.493 24.222 1.00 32.21 103 LEU H C 1
ATOM 6798 O O . LEU H 1 103 ? 81.087 105.706 23.420 1.00 32.02 103 LEU H O 1
ATOM 6803 N N . GLY H 1 104 ? 80.892 107.787 24.248 1.00 35.12 104 GLY H N 1
ATOM 6804 C CA . GLY H 1 104 ? 81.854 108.342 23.312 1.00 37.80 104 GLY H CA 1
ATOM 6805 C C . GLY H 1 104 ? 81.423 108.243 21.860 1.00 40.74 104 GLY H C 1
ATOM 6806 O O . GLY H 1 104 ? 80.292 107.858 21.558 1.00 41.83 104 GLY H O 1
ATOM 6807 N N . GLU H 1 105 ? 82.332 108.592 20.955 1.00 42.37 105 GLU H N 1
ATOM 6808 C CA . GLU H 1 105 ? 82.058 108.553 19.523 1.00 44.48 105 GLU H CA 1
ATOM 6809 C C . GLU H 1 105 ? 81.860 107.121 19.040 1.00 43.50 105 GLU H C 1
ATOM 6810 O O . GLU H 1 105 ? 82.811 106.343 18.991 1.00 42.45 105 GLU H O 1
ATOM 6816 N N . VAL H 1 106 ? 80.623 106.779 18.689 1.00 43.21 106 VAL H N 1
ATOM 6817 C CA . VAL H 1 106 ? 80.300 105.441 18.201 1.00 42.27 106 VAL H CA 1
ATOM 6818 C C . VAL H 1 106 ? 80.281 105.416 16.677 1.00 42.54 106 VAL H C 1
ATOM 6819 O O . VAL H 1 106 ? 80.048 106.441 16.034 1.00 41.80 106 VAL H O 1
ATOM 6823 N N . PRO H 1 107 ? 80.524 104.237 16.081 1.00 42.38 107 PRO H N 1
ATOM 6824 C CA . PRO H 1 107 ? 80.549 104.029 14.628 1.00 42.82 107 PRO H CA 1
ATOM 6825 C C . PRO H 1 107 ? 79.188 104.136 13.935 1.00 43.31 107 PRO H C 1
ATOM 6826 O O . PRO H 1 107 ? 78.140 104.099 14.582 1.00 42.04 107 PRO H O 1
ATOM 6830 N N . TRP H 1 108 ? 79.223 104.265 12.611 1.00 44.68 108 TRP H N 1
ATOM 6831 C CA . TRP H 1 108 ? 78.010 104.343 11.801 1.00 46.26 108 TRP H CA 1
ATOM 6832 C C . TRP H 1 108 ? 77.864 103.055 10.988 1.00 46.76 108 TRP H C 1
ATOM 6833 O O . TRP H 1 108 ? 78.711 102.152 11.159 1.00 46.02 108 TRP H O 1
#

Secondary structure (DSSP, 8-state):
-EEE-SSS--EEEE--TTTTTT-B---STTHHHH---EEEEEGGGEEEEE-GGGEEEE--TTS-SEEEEETTT--EEEEE-SS-TTEEEEEGGGBTT--GGGG-S----/-EEE-SSS--EEEEEESBTBTT-BB--STTHHHH---EEEEEEEEEEEEE-GGGEEEE--TTS-SEEEEETTT--EEEEE-SS-TTEEEEEGGGBTT--GGGS-SPPB-/-EEE-SSS--EEEE--SSTTTT-B---STTHHHH---EEEEEGGGEEEEE-GGGEEEE--TT--SEEEEETTT--EEEEE-SS-TTEEEEEGGGBTT--GGGG-S----/-EEE-SSSS-EEEE--SSTTTT-BB--STTHHHH---EEEEEGGGEEEEE-GGGEEEE--TTS-SEEEEETTT--EEEEE-SS-TTEEEEEGGGBTT--GGGG-S--B-/-EEE-SSSS-EEEE--TTTTTT-BB--STTHHHH---EEEEEGGGEEEEE-GGGEEEE--TT--SEEEEETTT--EEEEE-SS-TTEEEEEGGGBTT--GGGG-S--B-/-EEE-SSSS-EEEEEESBTBTT-BB--STTHHHH---EEEEEEEEEEEEE-GGGEEEE--TTS-SEEEEETTT--EEEEE-SS-TTEEEEEGGGBTT--GGGG--PPB-/-EEE-SSSS-EEEE--SSTTTT-BB--STTHHHH---EEEEEGGGEEEEE-GGGEEEE--TT--SEEEEETTT--EEEEE-SS-TTEEEEEGGGBTT--GGGG-S--B-/-EEE-SSSS-EEEE--TTTTTT-B---STTHHHH---EEEEEGGGEEEEE-GGGEEEE--TTS-SEEEEETTT--EEEEE-SS-TTEEEEEGGGBTT--GGGG-S---

Radius of gyration: 33.08 Å; Cα contacts (8 Å, |Δi|>4): 2089; chains: 8; bounding box: 72×100×66 Å

Nearest PDB structures (foldseek):
  3fac-assembly6_F  TM=1.009E+00  e=3.181E-23  Cereibacter sphaeroides 2.4.1
  2zf4-assembly2_D  TM=3.639E-01  e=8.329E-01  Chromobacterium violaceum
  2zf4-assembly3_E  TM=3.881E-01  e=2.526E+00  Chromobacterium violaceum
  8x2u-assembly1_P  TM=4.596E-01  e=9.676E+00  Mus musculus
  3fac-assembly6_F  TM=1.007E+00  e=1.412E-20  Cereibacter sphaeroides 2.4.1

Sequence (871 aa):
MKGTCHCGAVEIEVELLNGFADARRCDCSFCRRRGAIAATARLSDLRVVRGAENLTLYQFGTRTAKHWFCRTCGIYTHHQRRSNPEEYGVNVAILEGVNPRDLGEVPWTMKGTCHCGAVEIEVELLNGFADARRCDCSFCRRRGAIAATARLSDLRVVRGAENLTLYQFGTRTAKHWFCRTCGIYTHHQRRSNPEEYGVNVAILEGVNPRDLGEVPWTMKGTCHCGAVEIEVELLNGFADARRCDCSFCRRRGAIAATARLSDLRVVRGAENLTLYQFGTRTAKHWFCRTCGIYTHHQRRSNPEEYGVNVAILEGVNPRDLGEVPWTMKGTCHCGAVEIEVELLNGFADARRCDCSFCRRRGAIAATARLSDLRVVRGAENLTLYQFGTRTAKHWFCRTCGIYTHHQRRSNPEEYGVNVAILEGVNPRDLGEVPWTMKGTCHCGAVEIEVELLNGFADARRCDCSFCRRRGAIAATARLSDLRVVRGAENLTLYQFGTRTAKHWFCRTCGIYTHHQRRSNPEEYGVNVAILEGVNPRDLGEVPWTMKGTCHCGAVEIEVELLNGFADARRCDCSFCRRRGAIAATARLSDLRVVRGAENLTLYQFGTRTAKHWFCRTCGIYTHHQRRSNPEEYGVNVAILEGVNPRDLGEVPWTMKGTCHCGAVEIEVELLNGFADARRCDCSFCRRRGAIAATARLSDLRVVRGAENLTLYQFGTRTAKHWFCRTCGIYTHHQRRSNPEEYGVNVAILEGVNPRDLGEVPWTMKGTCHCGAVEIEVELLNGFADARRCDCSFCRRRGAIAATARLSDLRVVRGAENLTLYQFGTRTAKHWFCRTCGIYTHHQRRSNPEEYGVNVAILEGVNPRDLGEVPW

Organism: Cereibacter sphaeroides (strain ATCC 17023 / DSM 158 / JCM 6121 / CCUG 31486 / LMG 2827 / NBRC 12203 / NCIMB 8253 / ATH 2.4.1.) (NCBI:txid272943)

B-factor: mean 25.05, std 12.24, range [2.15, 65.19]

CATH classification: 2.170.150.70

Solvent-accessible surface area: 42675 Å² total; per-residue (Å²): 87,88,0,27,3,41,43,25,34,1,22,1,56,0,79,33,75,84,33,33,92,56,6,122,24,52,34,51,57,4,21,56,26,28,11,17,6,16,1,16,0,134,28,109,40,5,112,14,58,106,10,24,91,27,26,32,24,18,22,70,73,82,78,49,11,31,10,47,8,0,129,52,1,11,1,18,0,5,12,39,60,143,105,57,68,92,32,14,0,0,1,1,4,0,3,56,9,2,6,7,86,57,37,45,119,10,87,49,54,86,88,0,35,4,40,42,45,39,0,45,1,68,2,102,30,74,95,37,58,82,61,5,121,12,49,35,56,59,4,26,46,30,27,8,14,8,13,0,12,0,130,51,102,38,15,106,19,59,88,1,13,29,27,24,34,84,21,38,77,68,88,148,54,12,50,14,43,7,0,122,57,3,11,2,16,1,6,12,32,60,158,101,51,67,119,42,27,0,0,0,0,3,1,3,108,85,23,40,6,116,114,49,48,100,5,89,52,44,87,102,0,18,3,39,43,47,37,0,48,1,77,0,95,29,69,89,36,62,91,56,4,118,18,48,30,56,61,2,20,47,30,26,8,13,8,16,1,12,0,131,57,105,34,9,111,16,53,87,1,8,26,31,26,34,72,19,36,78,71,73,137,54,14,50,14,47,7,0,134,57,3,11,2,12,0,5,13,28,53,152,109,48,66,111,39,35,0,0,0,0,5,0,3,113,83,21,29,7,112,123,47,39,121,9,83,52,54,83,93,0,45,4,159,59,47,37,0,46,1,70,0,97,30,72,84,39,63,77,85,5,125,65,51,68,52,78,41,25,142,190,53,41,27,11,14,1,26,0,134,53,104,44,13,101,22,58,96,0,9,23,29,26,46,78,100,42,82,69,80,148,58,13,55,11,44,69,0,153,95,38,49,59,19,0,5,16,30,56,154,103,56,63,115,35,35,0,0,12,0,55,12,2,122,83,27,80,50,194,114,49,58,175,12,86,158,54,64,88,0,50,6,162,46,54,36,0,40,1,55,0,78,32,68,78,35,38,81,62,5,101,67,49,68,57,78,40,21,148,182,52,43,18,8,20,0,14,0,117,48,105,32,12,134,49,67,176,5,61,146,20,26,47,90,98,41,88,66,80,139,61,11,76,15,47,70,0,164,99,42,45,60,13,0,5,16,26,49,152,108,54,64,114,36,29,0,0,13,0,56,12,3,65,10,9,53,51,183,55,34,47,177,14,69,139,68,89,94,0,47,6,163,47,47,41,0,45,0,76,0,103,32,77,92,34,62,92,45,6,90,57,47,72,53,72,38,18,139,188,58,33,30,7,11,0,15,0,124,54,98,31,13,91,20,66,98,1,6,24,28,27,44,88,97,38,87,67,76,150,57,14,63,11,43,68,0,151,96,44,49,60,18,1,6,16,24,46,154,105,56,62,114,31,32,0,0,12,0,56,11,2,119,84,29,81,49,199,115,54,51,165,11,81,150,66,66,95,0,52,6,163,47,48,37,0,43,1,73,0,69,32,78,83,38,34,88,49,7,111,68,49,68,58,77,39,22,141,186,60,34,25,9,17,0,12,0,124,56,108,39,15,134,41,73,183,5,62,139,20,26,45,87,95,45,86,68,84,142,70,13,73,14,48,66,0,158,95,39,46,64,13,0,6,17,23,49,156,108,52,71,108,37,31,0,0,11,0,57,10,4,55,11,8,57,49,180,53,39,44,178,17,75,150,62,69,89,1,28,3,39,41,27,35,1,28,1,73,0,74,30,81,88,35,34,86,65,6,124,23,53,41,58,61,3,20,49,32,24,14,13,6,15,0,14,0,128,56,109,36,9,94,20,61,104,5,24,41,32,20,30,32,19,20,74,67,82,86,63,9,52,11,36,7,0,97,55,2,11,2,17,0,6,13,31,52,142,96,53,57,111,38,39,0,0,0,1,4,0,2,47,9,2,8,5,86,57,33,44,142,15,90,72

Foldseek 3Di:
DWFAFPVRQWIKQFDFPPPCPAFAFACPPPRVVLVFTWGKGFQVGMGTPGNPVQKDWDADDVSQKTWIAGNPRRHTAKIQDNVDNRMIIGRQCRDPPDDPVVVPDHYYD/DKFADPVRQKIKFFDFPDPCVQFAQECPPPRVVQPFTWGKGFLVGMGIPGNPVQWDWDADDVSQKIWIAGPPPRHTAKMQDSVDNRMMTGRQCGDPPDDVVVVPDHYYD/DWFAFPVRQWIKFFDFDPPCPQFEQECPPPSVVLRFTWGKGFPVGMDIPGNPVQKDWDADDVSQKIWIAGVPRRHTAKIQDNVDNGMMIGRQCRPPPGDVVVVPDHYYD/DWFAFPVRLWIKFFDFPPPCPQFEQECPPPSVVLVFTWTKGFPVGMGTDGNPVQWDWDADDVRQKTWIAGVVRRHTAWIQDSVDNRMIIGRQCRDPPGDVVVVPDHYYD/DWFADPVRQWIKFFDFPDPCPQWAFECPPPRVVLPATWGKGFPVGMDTPGNPVQWDWDADDVSLKIWIAGNPNRHTAKIQDPVDNGMMIGRQCRDPPGDVVVVPDHYYD/DKFADPVNQWIKFFDFPDPCPQWAFACPPPRVVLVAIWGKGFPVGMDIPGNPVQWDWDADDVSQKTWTAGVPPRHTAWMQDNVHNGMIIGRQCRDPPDDVVVVPDHYYD/DWFADPVRQWIKAFDFDPPCVQWAFECPPPRVVLVATWGKGFPVGIGIPGNPVQWDWDADDVRQKIWIAGPPRGHTAWMQDNVHNGMIIGRQCGDPPGDVVVVPDHYHD/DKFADPVRQWIKFFDFPDPCPQWAFDCDPPRVVLVFIWTKGFPVGMDIPGNPVQWDWDADDVRQKTWIAGPPRRHTAWMQDSVHNGMIIGGQCRDPPGDVVVVPDHYD